Protein AF-0000000083794258 (afdb_homodimer)

Solvent-accessible surface area (backbone atoms only — not comparable to full-atom values): 48068 Å² total; per-residue (Å²): 132,92,64,34,52,41,35,53,50,51,56,53,54,54,71,63,62,51,46,65,25,20,58,29,21,13,50,33,40,55,36,32,60,78,47,68,71,34,37,50,46,43,74,42,43,41,48,56,50,44,58,82,41,93,79,62,33,39,88,90,63,48,80,42,33,48,37,54,39,23,53,52,44,10,59,76,56,59,35,77,38,36,39,82,31,70,29,16,39,37,32,37,46,35,17,44,50,57,50,74,47,54,72,65,39,28,31,37,31,44,65,77,55,55,67,46,55,55,41,36,39,30,76,43,38,31,35,74,40,60,22,55,69,37,76,39,66,91,69,51,41,73,41,59,50,53,72,66,36,48,49,53,33,56,70,73,46,88,69,59,50,25,40,41,45,63,43,26,37,96,81,31,35,33,56,78,49,66,71,58,52,54,53,44,42,73,74,60,32,44,38,35,31,45,15,41,70,33,59,66,34,49,55,28,91,85,40,50,78,55,58,54,62,74,22,35,30,26,22,17,18,32,8,51,55,32,45,18,40,58,20,20,15,36,35,36,30,60,57,83,68,81,52,36,63,58,38,40,54,59,50,32,37,91,52,58,38,47,58,34,52,24,23,45,31,44,29,50,35,42,45,75,74,42,30,41,63,42,46,51,54,38,37,51,52,42,54,55,48,43,54,55,45,40,69,68,69,66,42,37,58,67,51,50,84,77,48,66,90,62,44,44,54,36,60,54,37,42,44,37,33,44,50,90,52,33,32,8,52,44,46,46,50,53,37,42,75,68,37,29,40,60,55,48,56,43,68,40,16,31,38,33,36,58,34,68,64,60,48,70,67,53,52,49,52,52,46,50,54,59,69,68,55,59,67,79,75,22,53,45,86,65,72,91,74,77,77,75,90,74,89,74,50,73,80,40,42,55,36,56,42,71,73,48,57,66,42,76,30,43,58,78,72,35,46,73,35,36,25,54,48,42,34,26,37,48,71,63,63,46,61,79,38,48,47,16,17,45,34,43,66,66,57,48,52,51,52,50,51,35,49,74,56,74,35,54,46,49,56,53,56,94,63,21,33,46,22,50,47,80,130,130,92,64,35,52,41,36,53,50,50,57,52,53,55,71,62,62,51,46,66,25,19,59,28,22,13,50,34,40,55,36,32,59,77,46,68,71,34,38,51,46,44,74,42,44,41,48,55,48,45,56,82,41,93,78,63,34,38,89,90,65,48,78,42,33,48,38,52,39,22,54,52,45,10,60,75,55,59,37,78,38,35,40,82,30,68,29,15,41,36,31,37,45,34,17,46,52,56,50,75,48,55,71,64,39,30,30,36,31,44,67,75,54,57,66,46,54,54,42,37,36,32,76,44,38,31,35,76,38,60,21,55,69,37,76,39,64,89,70,50,40,73,41,59,51,53,71,66,36,48,48,54,32,57,69,72,48,89,68,59,50,26,41,43,44,62,43,26,37,95,84,32,36,34,54,76,49,66,71,59,51,53,52,42,41,72,74,61,31,45,36,34,32,45,15,40,73,34,60,64,34,51,55,30,90,84,38,49,79,54,59,52,63,73,22,35,30,27,23,18,17,34,7,51,54,31,43,19,40,59,22,20,15,37,35,36,29,60,58,84,68,83,53,36,65,59,38,40,54,60,51,31,36,90,51,59,36,46,59,33,52,24,22,45,31,44,28,49,35,42,45,76,74,43,31,41,63,43,46,51,53,38,39,53,51,44,53,55,49,42,54,57,45,38,69,69,69,68,42,37,57,66,52,49,85,77,46,67,89,62,43,44,52,37,60,54,38,43,45,36,34,45,49,91,51,34,32,8,53,43,45,44,50,54,37,41,77,69,39,32,40,60,57,48,56,42,66,42,17,33,36,33,34,59,34,68,64,60,49,70,68,55,53,48,52,53,46,52,55,59,70,67,55,57,69,78,75,22,54,47,86,63,72,90,74,77,77,74,89,73,91,76,50,73,81,40,40,54,37,56,42,69,74,48,57,68,43,74,30,44,59,77,71,35,48,73,34,36,24,55,47,43,34,26,37,45,69,61,61,48,60,78,35,49,47,15,16,45,33,44,64,67,56,47,50,51,51,49,52,35,51,75,57,74,35,53,48,47,55,53,56,95,62,21,34,47,22,50,48,80,128

InterPro domains:
  IPR000310 Orn/Lys/Arg decarboxylase, major domain [PF01276] (5-298)
  IPR008286 Orn/Lys/Arg decarboxylase, C-terminal [PF03711] (400-448)
  IPR015421 Pyridoxal phosphate-dependent transferase, major domain [G3DSA:3.40.640.10] (4-277)
  IPR015424 Pyridoxal phosphate-dependent transferase [SSF53383] (5-372)
  IPR036633 Orn/Lys/Arg decarboxylase, C-terminal domain superfamily [SSF55904] (335-470)
  IPR052357 Orn/Lys/Arg decarboxylase class-I [PTHR43277] (3-468)

Sequence (942 aa):
MIKAPLLETLINYHKENNLILSMPGNKCGKAFLRDEIGRDFLKKLGYLDITEVDPLDNLHQPEGVIKEAQELLAKTYKVNKAFFVVNGSTAGNLAAIFSAFNEGDEVLVERNCHKSIYNALILRKLKVIYIDVVIDNENEIFLPPTEKEIEKALNSSNNPKGIILTSPNYFGIKYNIDDYLINLKKKGLKIIIDSAHGAHFGINKKLPKSLASLGDYVVMSAHKTLPSLTQGSFLLVNDKEENLEFYLRAFMTTSPSYLIMASLDYSRYYLDKYGDEDYNILINLAEKYKVKINKLGKVIVLDKEDLIPKYEIDKTRYLLITKDGYCGHKLFEYLRKNNIQSEMSFSKGVVLIFSPSNSEEDFEKLYLALKNLNLNDIKTNEKKLNYTRIVNTKVLEPYEVFNFKAEHLELNASVGKVAKEEIIPYPPGIPIVCRGEIISEEAINIVRNYIKNNLTVLGIENNKIKVIKDNMIKAPLLETLINYHKENNLILSMPGNKCGKAFLRDEIGRDFLKKLGYLDITEVDPLDNLHQPEGVIKEAQELLAKTYKVNKAFFVVNGSTAGNLAAIFSAFNEGDEVLVERNCHKSIYNALILRKLKVIYIDVVIDNENEIFLPPTEKEIEKALNSSNNPKGIILTSPNYFGIKYNIDDYLINLKKKGLKIIIDSAHGAHFGINKKLPKSLASLGDYVVMSAHKTLPSLTQGSFLLVNDKEENLEFYLRAFMTTSPSYLIMASLDYSRYYLDKYGDEDYNILINLAEKYKVKINKLGKVIVLDKEDLIPKYEIDKTRYLLITKDGYCGHKLFEYLRKNNIQSEMSFSKGVVLIFSPSNSEEDFEKLYLALKNLNLNDIKTNEKKLNYTRIVNTKVLEPYEVFNFKAEHLELNASVGKVAKEEIIPYPPGIPIVCRGEIISEEAINIVRNYIKNNLTVLGIENNKIKVIKDN

pLDDT: mean 94.82, std 5.28, range [58.19, 98.88]

Secondary structure (DSSP, 8-state):
----HHHHHHHHHHHH--EEESS-TTTTTGGGGGSHHHHHHHHHGGG----S-TTS--TTS--SHHHHHHHHHHHHHT-SEEEEESSHHHHHHHHHHHHH--TT-EEEEETT--HHHHHHHHHTT-EEEEEPPEEETTTTEEE---HHHHHHHHHT-SSEEEEEEESS-TTSEEE--HHHHHHHHHTT-EEEEE-TT-TTTTSSTTSPPP-TTTSSEEEE-HHHHSS--TT-EEEEE----SSHHHHHHHHS-SS--HHHHHHHHHHHHHIIIIIHHHHHHHHHHHHHHHHHHHHTTSEEE--GGGS-TTEEE-TTEEEEEEPTTB-HHHHHHHHHHTTEEESEEETTEEEEE--TT--HHHHHHHHHHHHT--GGGGB--PPP---------B-S-HHHHHHS-EEEEETGGGTTSBBSS-BEEETTT--SB-TTBB--HHHHHHHHHHHHTT-EEETEETTEEEEE---/----HHHHHHHHHHHH--EEESS-TTTTTGGGGGSHHHHHHHHHGGG----S-TTS--TTS--SHHHHHHHHHHHHHT-SEEEEESSHHHHHHHHHHHHH--TT-EEEEETT--HHHHHHHHHTT-EEEEEPPEEETTTTEEE---HHHHHHHHHT-SSEEEEEEESS-TTSEEE--HHHHHHHHHTT-EEEEE-TT-TTTTSSTTSPPP-TTTSSEEEE-HHHHSS--TT-EEEEE----SSHHHHHHHHS-SS--HHHHHHHHHHHHHIIIIIHHHHHHHHHHHHHHHHHHHHHTSEEE--GGGS-TTEEE-TTEEEEEEPTTB-HHHHHHHHHHTTEEESEEETTEEEEE--TT--HHHHHHHHHHHHT--GGGGB--PPP---------B-S-HHHHHHS-EEEEETGGGTTSBBSS-BEEETTT--SB-TTBB--HHHHHHHHHHHHTT-EEETEETTEEEEE---

Foldseek 3Di:
DDDDVVVVVVVVLVVLVFAEQFFFQCRQLLVLVPDDVSVVCSVCVVPPWDWDDPPLAFQLDGDPDQLVLFVLVCVLLVADTKHKAQQALLLQLLLVLLLQDAAAAEEEEALFDDVSNLVSCQVRNYHYQYFYWDADLVQLATAWDDPVSVVVSVVVDDDHQAYEGEPPPPQQKGFPCQVVLQVVVVVRHAYEYEDQPCPLACLAPLHHHDCLHSHQWYKYNCRGNFQFDPSIIMIGHRDPGDCSSVSSPVSGDSTHTPSRSVSVSVRSVCSVPPSHPLVVVLLVLLVVLQVVLVVLVAWHFDAPVNDDPRMHGGSQKTWTFGDPQFAAVLVCVLSVVLSHHFHDTAGGHTMGGHYSSDDSVSSVSVSVSSSPDDRVRGGDPFDRDGDDADDKDADDGSNRLVPFDKDKDALVVQAQFFASAFKAWGRVGGGSHHGRIGHHPVNSVVVVVCVVRVTDIPQADPRIHIGGDDD/DDDDVVVVVVVVLVVLVFAEQFFFQCRQLLVLVPDDVSVVCSVCVVPPWDWDDPPLAFQLDGDPDQLVLFVLVCVLLVADTKHKAQQALLLQLLLVLLLQDAAAAEEEEALPDDVSNLVSCQVRNYHYQYFYWDADLVQLATAWDDPVSVVVSVVVDDDHQAYEGEPPPPQQKGFPCQVVLQVVVVVRHAYEYEDQPCPLACLAPLHHHDCLHSHQWYKYNCRGNFQFDPSIIMIGHRDPGDCSSVSSPVSGDSTHTVSRSVSVSVRSVCSVPPSHPLVVVLLVLLVVLQVVLVVLVAWHFDAPVNDDPRMHGGSQKTWTFGDPQFAAVLVCVLSVVLSHHFHDTAGGHTMGGHYSSDDSVSSVSVSVSSSPDDRVSGGDPFDRDGDDADDKDADDGSNRLVVFDKDKDALVVQAQFFASAFKAWGRPGGGSHHGRIGHHPVNSVVVVVCVVRVTDIPQADPRIHIGGDDD

Organism: NCBI:txid182773

Radius of gyration: 28.61 Å; Cα contacts (8 Å, |Δi|>4): 2038; chains: 2; bounding box: 62×78×68 Å

Structure (mmCIF, N/CA/C/O backbone):
data_AF-0000000083794258-model_v1
#
loop_
_entity.id
_entity.type
_entity.pdbx_description
1 polymer Decarboxylase
#
loop_
_atom_site.group_PDB
_atom_site.id
_atom_site.type_symbol
_atom_site.label_atom_id
_atom_site.label_alt_id
_atom_site.label_comp_id
_atom_site.label_asym_id
_atom_site.label_entity_id
_atom_site.label_seq_id
_atom_site.pdbx_PDB_ins_code
_atom_site.Cartn_x
_atom_site.Cartn_y
_atom_site.Cartn_z
_atom_site.occupancy
_atom_site.B_iso_or_equiv
_atom_site.auth_seq_id
_atom_site.auth_comp_id
_atom_site.auth_asym_id
_atom_site.auth_atom_id
_atom_site.pdbx_PDB_model_num
ATOM 1 N N . MET A 1 1 ? -21.875 -13.391 20.234 1 71.69 1 MET A N 1
ATOM 2 C CA . MET A 1 1 ? -22.328 -13.242 18.844 1 71.69 1 MET A CA 1
ATOM 3 C C . MET A 1 1 ? -21.172 -12.844 17.938 1 71.69 1 MET A C 1
ATOM 5 O O . MET A 1 1 ? -20.266 -12.125 18.359 1 71.69 1 MET A O 1
ATOM 9 N N . ILE A 1 2 ? -21.078 -13.422 16.766 1 92.06 2 ILE A N 1
ATOM 10 C CA . ILE A 1 2 ? -20.047 -13.109 15.781 1 92.06 2 ILE A CA 1
ATOM 11 C C . ILE A 1 2 ? -20.266 -11.695 15.234 1 92.06 2 ILE A C 1
ATOM 13 O O . ILE A 1 2 ? -21.359 -11.359 14.797 1 92.06 2 ILE A O 1
ATOM 17 N N . LYS A 1 3 ? -19.375 -10.852 15.508 1 96.25 3 LYS A N 1
ATOM 18 C CA . LYS A 1 3 ? -19.531 -9.453 15.125 1 96.25 3 LYS A CA 1
ATOM 19 C C . LYS A 1 3 ? -18.422 -9.016 14.164 1 96.25 3 LYS A C 1
ATOM 21 O O . LYS A 1 3 ? -17.391 -9.68 14.062 1 96.25 3 LYS A O 1
ATOM 26 N N . ALA A 1 4 ? -18.703 -7.977 13.438 1 98.12 4 ALA A N 1
ATOM 27 C CA . ALA A 1 4 ? -17.766 -7.262 12.594 1 98.12 4 ALA A CA 1
ATOM 28 C C . ALA A 1 4 ? -17.562 -5.824 13.07 1 98.12 4 ALA A C 1
ATOM 30 O O . ALA A 1 4 ? -18.109 -4.891 12.477 1 98.12 4 ALA A O 1
ATOM 31 N N . PRO A 1 5 ? -16.781 -5.609 14.031 1 98.12 5 PRO A N 1
ATOM 32 C CA . PRO A 1 5 ? -16.766 -4.355 14.781 1 98.12 5 PRO A CA 1
ATOM 33 C C . PRO A 1 5 ? -16.438 -3.145 13.914 1 98.12 5 PRO A C 1
ATOM 35 O O . PRO A 1 5 ? -17.094 -2.104 14.023 1 98.12 5 PRO A O 1
ATOM 38 N N . LEU A 1 6 ? -15.43 -3.215 13.07 1 98.19 6 LEU A N 1
ATOM 39 C CA . LEU A 1 6 ? -15.023 -2.078 12.25 1 98.19 6 LEU A CA 1
ATOM 40 C C . LEU A 1 6 ? -16.094 -1.762 11.203 1 98.19 6 LEU A C 1
ATOM 42 O O . LEU A 1 6 ? -16.438 -0.597 11 1 98.19 6 LEU A O 1
ATOM 46 N N . LEU A 1 7 ? -16.594 -2.826 10.523 1 98.56 7 LEU A N 1
ATOM 47 C CA . LEU A 1 7 ? -17.625 -2.637 9.508 1 98.56 7 LEU A CA 1
ATOM 48 C C . LEU A 1 7 ? -18.875 -2.027 10.117 1 98.56 7 LEU A C 1
ATOM 50 O O . LEU A 1 7 ? -19.438 -1.08 9.562 1 98.56 7 LEU A O 1
ATOM 54 N N . GLU A 1 8 ? -19.297 -2.561 11.234 1 98.25 8 GLU A N 1
ATOM 55 C CA . GLU A 1 8 ? -20.484 -2.064 11.922 1 98.25 8 GLU A CA 1
ATOM 56 C C . GLU A 1 8 ? -20.328 -0.597 12.305 1 98.25 8 GLU A C 1
ATOM 58 O O . GLU A 1 8 ? -21.25 0.202 12.125 1 98.25 8 GLU A O 1
ATOM 63 N N . THR A 1 9 ? -19.172 -0.237 12.844 1 97.94 9 THR A N 1
ATOM 64 C CA . THR A 1 9 ? -18.906 1.135 13.266 1 97.94 9 THR A CA 1
ATOM 65 C C . THR A 1 9 ? -18.891 2.076 12.062 1 97.94 9 THR A C 1
ATOM 67 O O . THR A 1 9 ? -19.359 3.211 12.156 1 97.94 9 THR A O 1
ATOM 70 N N . LEU A 1 10 ? -18.344 1.596 10.977 1 97.94 10 LEU A N 1
ATOM 71 C CA . LEU A 1 10 ? -18.281 2.4 9.758 1 97.94 10 LEU A CA 1
ATOM 72 C C . LEU A 1 10 ? -19.672 2.713 9.242 1 97.94 10 LEU A C 1
ATOM 74 O O . LEU A 1 10 ? -19.969 3.852 8.867 1 97.94 10 LEU A O 1
ATOM 78 N N . ILE A 1 11 ? -20.547 1.706 9.188 1 97.69 11 ILE A N 1
ATOM 79 C CA . ILE A 1 11 ? -21.922 1.878 8.734 1 97.69 11 ILE A CA 1
ATOM 80 C C . ILE A 1 11 ? -22.656 2.832 9.672 1 97.69 11 ILE A C 1
ATOM 82 O O . ILE A 1 11 ? -23.422 3.693 9.219 1 97.69 11 ILE A O 1
ATOM 86 N N . ASN A 1 12 ? -22.406 2.684 10.945 1 97.12 12 ASN A N 1
ATOM 87 C CA . ASN A 1 12 ? -23.047 3.561 11.93 1 97.12 12 ASN A CA 1
ATOM 88 C C . ASN A 1 12 ? -22.578 5.004 11.773 1 97.12 12 ASN A C 1
ATOM 90 O O . ASN A 1 12 ? -23.359 5.938 11.938 1 97.12 12 ASN A O 1
ATOM 94 N N . TYR A 1 13 ? -21.328 5.176 11.5 1 97.12 13 TYR A N 1
ATOM 95 C CA . TYR A 1 13 ? -20.812 6.523 11.273 1 97.12 13 TYR A CA 1
ATOM 96 C C . TYR A 1 13 ? -21.531 7.188 10.102 1 97.12 13 TYR A C 1
ATOM 98 O O . TYR A 1 13 ? -21.859 8.375 10.156 1 97.12 13 TYR A O 1
ATOM 106 N N . HIS A 1 14 ? -21.688 6.438 9.039 1 97.06 14 HIS A N 1
ATOM 107 C CA . HIS A 1 14 ? -22.375 6.953 7.863 1 97.06 14 HIS A CA 1
ATOM 108 C C . HIS A 1 14 ? -23.766 7.461 8.219 1 97.06 14 HIS A C 1
ATOM 110 O O . HIS A 1 14 ? -24.219 8.477 7.684 1 97.06 14 HIS A O 1
ATOM 116 N N . LYS A 1 15 ? -24.422 6.832 9.164 1 96.38 15 LYS A N 1
ATOM 117 C CA . LYS A 1 15 ? -25.797 7.168 9.555 1 96.38 15 LYS A CA 1
ATOM 118 C C . LYS A 1 15 ? -25.844 8.492 10.305 1 96.38 15 LYS A C 1
ATOM 120 O O . LYS A 1 15 ? -26.891 9.141 10.375 1 96.38 15 LYS A O 1
ATOM 125 N N . GLU A 1 16 ? -24.734 8.867 10.836 1 95.75 16 GLU A N 1
ATOM 126 C CA . GLU A 1 16 ? -24.688 10.133 11.562 1 95.75 16 GLU A CA 1
ATOM 127 C C . GLU A 1 16 ? -24.891 11.32 10.625 1 95.75 16 GLU A C 1
ATOM 129 O O . GLU A 1 16 ? -25.328 12.383 11.055 1 95.75 16 GLU A O 1
ATOM 134 N N . ASN A 1 17 ? -24.516 11.133 9.336 1 95.81 17 ASN A N 1
ATOM 135 C CA . ASN A 1 17 ? -24.719 12.148 8.305 1 95.81 17 ASN A CA 1
ATOM 136 C C . ASN A 1 17 ? -23.984 13.445 8.648 1 95.81 17 ASN A C 1
ATOM 138 O O . ASN A 1 17 ? -24.594 14.523 8.656 1 95.81 17 ASN A O 1
ATOM 142 N N . ASN A 1 18 ? -22.781 13.305 8.984 1 97.38 18 ASN A N 1
ATOM 143 C CA . ASN A 1 18 ? -21.953 14.461 9.289 1 97.38 18 ASN A CA 1
ATOM 144 C C . ASN A 1 18 ? -21.594 15.25 8.031 1 97.38 18 ASN A C 1
ATOM 146 O O . ASN A 1 18 ? -21.422 14.672 6.957 1 97.38 18 ASN A O 1
ATOM 150 N N . LEU A 1 19 ? -21.609 16.609 8.195 1 98.31 19 LEU A N 1
ATOM 151 C CA . LEU A 1 19 ? -20.938 17.422 7.188 1 98.31 19 LEU A CA 1
ATOM 152 C C . LEU A 1 19 ? -19.422 17.172 7.207 1 98.31 19 LEU A C 1
ATOM 154 O O . LEU A 1 19 ? -18.766 17.391 8.227 1 98.31 19 LEU A O 1
ATOM 158 N N . ILE A 1 20 ? -18.906 16.719 6.074 1 98.06 20 ILE A N 1
ATOM 159 C CA . ILE A 1 20 ? -17.5 16.312 6.027 1 98.06 20 ILE A CA 1
ATOM 160 C C . ILE A 1 20 ? -16.625 17.5 5.605 1 98.06 20 ILE A C 1
ATOM 162 O O . ILE A 1 20 ? -16.609 17.875 4.43 1 98.06 20 ILE A O 1
ATOM 166 N N . LEU A 1 21 ? -15.953 18.094 6.531 1 98.5 21 LEU A N 1
ATOM 167 C CA . LEU A 1 21 ? -14.969 19.141 6.281 1 98.5 21 LEU A CA 1
ATOM 168 C C . LEU A 1 21 ? -13.562 18.656 6.645 1 98.5 21 LEU A C 1
ATOM 170 O O . LEU A 1 21 ? -12.844 19.344 7.375 1 98.5 21 LEU A O 1
ATOM 174 N N . SER A 1 22 ? -13.312 17.438 6.262 1 97.19 22 SER A N 1
ATOM 175 C CA . SER A 1 22 ? -12.062 16.703 6.406 1 97.19 22 SER A CA 1
ATOM 176 C C . SER A 1 22 ? -11.781 15.852 5.172 1 97.19 22 SER A C 1
ATOM 178 O O . SER A 1 22 ? -12.562 15.859 4.215 1 97.19 22 SER A O 1
ATOM 180 N N . MET A 1 23 ? -10.648 15.266 5.113 1 95.88 23 MET A N 1
ATOM 181 C CA . MET A 1 23 ? -10.391 14.234 4.117 1 95.88 23 MET A CA 1
ATOM 182 C C . MET A 1 23 ? -11.359 13.062 4.285 1 95.88 23 MET A C 1
ATOM 184 O O . MET A 1 23 ? -11.859 12.82 5.383 1 95.88 23 MET A O 1
ATOM 188 N N . PRO A 1 24 ? -11.672 12.359 3.217 1 97.44 24 PRO A N 1
ATOM 189 C CA . PRO A 1 24 ? -11.062 12.469 1.887 1 97.44 24 PRO A CA 1
ATOM 190 C C . PRO A 1 24 ? -11.703 13.555 1.029 1 97.44 24 PRO A C 1
ATOM 192 O O . PRO A 1 24 ? -12.727 14.125 1.416 1 97.44 24 PRO A O 1
ATOM 195 N N . GLY A 1 25 ? -11.047 13.828 -0.061 1 98.25 25 GLY A N 1
ATOM 196 C CA . GLY A 1 25 ? -11.484 14.883 -0.963 1 98.25 25 GLY A CA 1
ATOM 197 C C . GLY A 1 25 ? -12.797 14.555 -1.661 1 98.25 25 GLY A C 1
ATOM 198 O O . GLY A 1 25 ? -13.516 15.461 -2.082 1 98.25 25 GLY A O 1
ATOM 199 N N . ASN A 1 26 ? -13.156 13.266 -1.757 1 98.19 26 ASN A N 1
ATOM 200 C CA . ASN A 1 26 ? -14.375 12.898 -2.461 1 98.19 26 ASN A CA 1
ATOM 201 C C . ASN A 1 26 ? -15.609 13.078 -1.578 1 98.19 26 ASN A C 1
ATOM 203 O O . ASN A 1 26 ? -16.734 12.977 -2.057 1 98.19 26 ASN A O 1
ATOM 207 N N . LYS A 1 27 ? -15.406 13.406 -0.267 1 98.12 27 LYS A N 1
ATOM 208 C CA . LYS A 1 27 ? -16.469 13.711 0.69 1 98.12 27 LYS A CA 1
ATOM 209 C C . LYS A 1 27 ? -17.516 12.617 0.707 1 98.12 27 LYS A C 1
ATOM 211 O O . LYS A 1 27 ? -18.719 12.898 0.542 1 98.12 27 LYS A O 1
ATOM 216 N N . CYS A 1 28 ? -17.062 11.391 0.94 1 97.31 28 CYS A N 1
ATOM 217 C CA . CYS A 1 28 ? -17.906 10.219 1.062 1 97.31 28 CYS A CA 1
ATOM 218 C C . CYS A 1 28 ? -18.719 10 -0.211 1 97.31 28 CYS A C 1
ATOM 220 O O . CYS A 1 28 ? -19.922 9.711 -0.149 1 97.31 28 CYS A O 1
ATOM 222 N N . GLY A 1 29 ? -18.125 10.25 -1.313 1 97.56 29 GLY A N 1
ATOM 223 C CA . GLY A 1 29 ? -18.719 9.875 -2.586 1 97.56 29 GLY A CA 1
ATOM 224 C C . GLY A 1 29 ? -19.359 11.039 -3.312 1 97.56 29 GLY A C 1
ATOM 225 O O . GLY A 1 29 ? -19.594 10.977 -4.523 1 97.56 29 GLY A O 1
ATOM 226 N N . LYS A 1 30 ? -19.609 12.172 -2.684 1 97.62 30 LYS A N 1
ATOM 227 C CA . LYS A 1 30 ? -20.344 13.305 -3.25 1 97.62 30 LYS A CA 1
ATOM 228 C C . LYS A 1 30 ? -19.609 13.883 -4.457 1 97.62 30 LYS A C 1
ATOM 230 O O . LYS A 1 30 ? -20.25 14.359 -5.402 1 97.62 30 LYS A O 1
ATOM 235 N N . ALA A 1 31 ? -18.344 13.828 -4.422 1 98.12 31 ALA A N 1
ATOM 236 C CA . ALA A 1 31 ? -17.531 14.438 -5.477 1 98.12 31 ALA A CA 1
ATOM 237 C C . ALA A 1 31 ? -17.703 13.695 -6.793 1 98.12 31 ALA A C 1
ATOM 239 O O . ALA A 1 31 ? -17.422 14.242 -7.863 1 98.12 31 ALA A O 1
ATOM 240 N N . PHE A 1 32 ? -18.156 12.43 -6.781 1 98.44 32 PHE A N 1
ATOM 241 C CA . PHE A 1 32 ? -18.328 11.641 -7.996 1 98.44 32 PHE A CA 1
ATOM 242 C C . PHE A 1 32 ? -19.641 11.984 -8.695 1 98.44 32 PHE A C 1
ATOM 244 O O . PHE A 1 32 ? -19.859 11.57 -9.836 1 98.44 32 PHE A O 1
ATOM 251 N N . LEU A 1 33 ? -20.5 12.812 -8.062 1 98.06 33 LEU A N 1
ATOM 252 C CA . LEU A 1 33 ? -21.812 13.117 -8.594 1 98.06 33 LEU A CA 1
ATOM 253 C C . LEU A 1 33 ? -21.75 14.25 -9.609 1 98.06 33 LEU A C 1
ATOM 255 O O . LEU A 1 33 ? -22.781 14.688 -10.141 1 98.06 33 LEU A O 1
ATOM 259 N N . ARG A 1 34 ? -20.547 14.734 -9.891 1 97.94 34 ARG A N 1
ATOM 260 C CA . ARG A 1 34 ? -20.344 15.945 -10.688 1 97.94 34 ARG A CA 1
ATOM 261 C C . ARG A 1 34 ? -20.844 15.75 -12.117 1 97.94 34 ARG A C 1
ATOM 263 O O . ARG A 1 34 ? -21.328 16.688 -12.75 1 97.94 34 ARG A O 1
ATOM 270 N N . ASP A 1 35 ? -20.672 14.555 -12.703 1 98.06 35 ASP A N 1
ATOM 271 C CA . ASP A 1 35 ? -21.109 14.281 -14.07 1 98.06 35 ASP A CA 1
ATOM 272 C C . ASP A 1 35 ? -21.562 12.828 -14.219 1 98.06 35 ASP A C 1
ATOM 274 O O . ASP A 1 35 ? -21.641 12.094 -13.234 1 98.06 35 ASP A O 1
ATOM 278 N N . GLU A 1 36 ? -21.875 12.445 -15.383 1 98.12 36 GLU A N 1
ATOM 279 C CA . GLU A 1 36 ? -22.516 11.156 -15.617 1 98.12 36 GLU A CA 1
ATOM 280 C C . GLU A 1 36 ? -21.547 10 -15.352 1 98.12 36 GLU A C 1
ATOM 282 O O . GLU A 1 36 ? -21.922 9.008 -14.727 1 98.12 36 GLU A O 1
ATOM 287 N N . ILE A 1 37 ? -20.375 10.094 -15.805 1 97.94 37 ILE A N 1
ATOM 288 C CA . ILE A 1 37 ? -19.422 9 -15.641 1 97.94 37 ILE A CA 1
ATOM 289 C C . ILE A 1 37 ? -19.109 8.805 -14.164 1 97.94 37 ILE A C 1
ATOM 291 O O . ILE A 1 37 ? -18.938 7.672 -13.703 1 97.94 37 ILE A O 1
ATOM 295 N N . GLY A 1 38 ? -18.969 9.922 -13.398 1 98.38 38 GLY A N 1
ATOM 296 C CA . GLY A 1 38 ? -18.766 9.828 -11.961 1 98.38 38 GLY A CA 1
ATOM 297 C C . GLY A 1 38 ? -19.938 9.195 -11.242 1 98.38 38 GLY A C 1
ATOM 298 O O . GLY A 1 38 ? -19.75 8.352 -10.359 1 98.38 38 GLY A O 1
ATOM 299 N N . ARG A 1 39 ? -21.172 9.57 -11.633 1 98.19 39 ARG A N 1
ATOM 300 C CA . ARG A 1 39 ? -22.375 9 -11.039 1 98.19 39 ARG A CA 1
ATOM 301 C C . ARG A 1 39 ? -22.469 7.5 -11.305 1 98.19 39 ARG A C 1
ATOM 303 O O . ARG A 1 39 ? -22.844 6.727 -10.414 1 98.19 39 ARG A O 1
ATOM 310 N N . ASP A 1 40 ? -22.109 7.168 -12.5 1 97.88 40 ASP A N 1
ATOM 311 C CA . ASP A 1 40 ? -22.109 5.758 -12.867 1 97.88 40 ASP A CA 1
ATOM 312 C C . ASP A 1 40 ? -21.094 4.969 -12.047 1 97.88 40 ASP A C 1
ATOM 314 O O . ASP A 1 40 ? -21.391 3.859 -11.594 1 97.88 40 ASP A O 1
ATOM 318 N N . PHE A 1 41 ? -19.969 5.531 -11.859 1 98.38 41 PHE A N 1
ATOM 319 C CA . PHE A 1 41 ? -18.922 4.926 -11.055 1 98.38 41 PHE A CA 1
ATOM 320 C C . PHE A 1 41 ? -19.391 4.715 -9.617 1 98.38 41 PHE A C 1
ATOM 322 O O . PHE A 1 41 ? -19.281 3.607 -9.086 1 98.38 41 PHE A O 1
ATOM 329 N N . LEU A 1 42 ? -19.922 5.75 -9.078 1 97.94 42 LEU A N 1
ATOM 330 C CA . LEU A 1 42 ? -20.391 5.723 -7.699 1 97.94 42 LEU A CA 1
ATOM 331 C C . LEU A 1 42 ? -21.469 4.656 -7.508 1 97.94 42 LEU A C 1
ATOM 333 O O . LEU A 1 42 ? -21.406 3.871 -6.559 1 97.94 42 LEU A O 1
ATOM 337 N N . LYS A 1 43 ? -22.391 4.629 -8.422 1 96.31 43 LYS A N 1
ATOM 338 C CA . LYS A 1 43 ? -23.531 3.719 -8.336 1 96.31 43 LYS A CA 1
ATOM 339 C C . LYS A 1 43 ? -23.094 2.266 -8.453 1 96.31 43 LYS A C 1
ATOM 341 O O . LYS A 1 43 ? -23.641 1.384 -7.797 1 96.31 43 LYS A O 1
ATOM 346 N N . LYS A 1 44 ? -22.094 1.999 -9.25 1 97.06 44 LYS A N 1
ATOM 347 C CA . LYS A 1 44 ? -21.672 0.635 -9.555 1 97.06 44 LYS A CA 1
ATOM 348 C C . LYS A 1 44 ? -20.453 0.232 -8.727 1 97.06 44 LYS A C 1
ATOM 350 O O . LYS A 1 44 ? -19.938 -0.877 -8.875 1 97.06 44 LYS A O 1
ATOM 355 N N . LEU A 1 45 ? -20 1.088 -7.852 1 97.75 45 LEU A N 1
ATOM 356 C CA . LEU A 1 45 ? -18.719 0.917 -7.176 1 97.75 45 LEU A CA 1
ATOM 357 C C . LEU A 1 45 ? -18.625 -0.46 -6.527 1 97.75 45 LEU A C 1
ATOM 359 O O . LEU A 1 45 ? -17.594 -1.131 -6.633 1 97.75 45 LEU A O 1
ATOM 363 N N . GLY A 1 46 ? -19.656 -0.928 -5.922 1 96.25 46 GLY A N 1
ATOM 364 C CA . GLY A 1 46 ? -19.656 -2.195 -5.207 1 96.25 46 GLY A CA 1
ATOM 365 C C . GLY A 1 46 ? -19.516 -3.396 -6.125 1 96.25 46 GLY A C 1
ATOM 366 O O . GLY A 1 46 ? -19.188 -4.496 -5.672 1 96.25 46 GLY A O 1
ATOM 367 N N . TYR A 1 47 ? -19.688 -3.225 -7.438 1 97.44 47 TYR A N 1
ATOM 368 C CA . TYR A 1 47 ? -19.719 -4.336 -8.383 1 97.44 47 TYR A CA 1
ATOM 369 C C . TYR A 1 47 ? -18.578 -4.23 -9.391 1 97.44 47 TYR A C 1
ATOM 371 O O . TYR A 1 47 ? -18.516 -5.02 -10.336 1 97.44 47 TYR A O 1
ATOM 379 N N . LEU A 1 48 ? -17.672 -3.295 -9.117 1 97.81 48 LEU A N 1
ATOM 380 C CA . LEU A 1 48 ? -16.625 -3.023 -10.094 1 97.81 48 LEU A CA 1
ATOM 381 C C . LEU A 1 48 ? -15.297 -3.621 -9.648 1 97.81 48 LEU A C 1
ATOM 383 O O . LEU A 1 48 ? -14.289 -3.508 -10.352 1 97.81 48 LEU A O 1
ATOM 387 N N . ASP A 1 49 ? -15.281 -4.219 -8.461 1 97.81 49 ASP A N 1
ATOM 388 C CA . ASP A 1 49 ? -14.023 -4.777 -7.965 1 97.81 49 ASP A CA 1
ATOM 389 C C . ASP A 1 49 ? -13.57 -5.957 -8.82 1 97.81 49 ASP A C 1
ATOM 391 O O . ASP A 1 49 ? -14.25 -6.98 -8.883 1 97.81 49 ASP A O 1
ATOM 395 N N . ILE A 1 50 ? -12.438 -5.789 -9.508 1 94.38 50 ILE A N 1
ATOM 396 C CA . ILE A 1 50 ? -11.867 -6.789 -10.406 1 94.38 50 ILE A CA 1
ATOM 397 C C . ILE A 1 50 ? -10.344 -6.656 -10.422 1 94.38 50 ILE A C 1
ATOM 399 O O . ILE A 1 50 ? -9.797 -5.66 -9.938 1 94.38 50 ILE A O 1
ATOM 403 N N . THR A 1 51 ? -9.648 -7.668 -10.828 1 90.75 51 THR A N 1
ATOM 404 C CA . THR A 1 51 ? -8.188 -7.648 -10.891 1 90.75 51 THR A CA 1
ATOM 405 C C . THR A 1 51 ? -7.711 -7.449 -12.328 1 90.75 51 THR A C 1
ATOM 407 O O . THR A 1 51 ? -8.453 -6.93 -13.172 1 90.75 51 THR A O 1
ATOM 410 N N . GLU A 1 52 ? -6.449 -7.758 -12.539 1 83.25 52 GLU A N 1
ATOM 411 C CA . GLU A 1 52 ? -5.84 -7.562 -13.852 1 83.25 52 GLU A CA 1
ATOM 412 C C . GLU A 1 52 ? -6.371 -8.578 -14.859 1 83.25 52 GLU A C 1
ATOM 414 O O . GLU A 1 52 ? -5.934 -9.727 -14.875 1 83.25 52 GLU A O 1
ATOM 419 N N . VAL A 1 53 ? -7.266 -8.133 -15.656 1 83 53 VAL A N 1
ATOM 420 C CA . VAL A 1 53 ? -7.84 -8.914 -16.734 1 83 53 VAL A CA 1
ATOM 421 C C . VAL A 1 53 ? -7.895 -8.078 -18.016 1 83 53 VAL A C 1
ATOM 423 O O . VAL A 1 53 ? -7.867 -6.848 -17.953 1 83 53 VAL A O 1
ATOM 426 N N . ASP A 1 54 ? -7.836 -8.773 -19.141 1 84.88 54 ASP A N 1
ATOM 427 C CA . ASP A 1 54 ? -8.047 -8.039 -20.375 1 84.88 54 ASP A CA 1
ATOM 428 C C . ASP A 1 54 ? -9.453 -7.441 -20.438 1 84.88 54 ASP A C 1
ATOM 430 O O . ASP A 1 54 ? -10.422 -8.094 -20.047 1 84.88 54 ASP A O 1
ATOM 434 N N . PRO A 1 55 ? -9.438 -6.207 -20.719 1 86.69 55 PRO A N 1
ATOM 435 C CA . PRO A 1 55 ? -8.422 -5.312 -21.281 1 86.69 55 PRO A CA 1
ATOM 436 C C . PRO A 1 55 ? -7.906 -4.305 -20.25 1 86.69 55 PRO A C 1
ATOM 438 O O . PRO A 1 55 ? -7.488 -3.201 -20.625 1 86.69 55 PRO A O 1
ATOM 441 N N . LEU A 1 56 ? -7.949 -4.598 -19.094 1 85.5 56 LEU A N 1
ATOM 442 C CA . LEU A 1 56 ? -7.766 -3.625 -18.016 1 85.5 56 LEU A CA 1
ATOM 443 C C . LEU A 1 56 ? -6.285 -3.402 -17.734 1 85.5 56 LEU A C 1
ATOM 445 O O . LEU A 1 56 ? -5.93 -2.637 -16.828 1 85.5 56 LEU A O 1
ATOM 449 N N . ASP A 1 57 ? -5.383 -3.977 -18.5 1 84.62 57 ASP A N 1
ATOM 450 C CA . ASP A 1 57 ? -3.967 -3.637 -18.422 1 84.62 57 ASP A CA 1
ATOM 451 C C . ASP A 1 57 ? -3.35 -4.125 -17.109 1 84.62 57 ASP A C 1
ATOM 453 O O . ASP A 1 57 ? -3.92 -4.977 -16.438 1 84.62 57 ASP A O 1
ATOM 457 N N . ASN A 1 58 ? -2.033 -3.83 -16.891 1 81.62 58 ASN A N 1
ATOM 458 C CA . ASN A 1 58 ? -1.237 -4.207 -15.727 1 81.62 58 ASN A CA 1
ATOM 459 C C . ASN A 1 58 ? -0.441 -3.021 -15.188 1 81.62 58 ASN A C 1
ATOM 461 O O . ASN A 1 58 ? 0.415 -2.475 -15.891 1 81.62 58 ASN A O 1
ATOM 465 N N . LEU A 1 59 ? -0.696 -2.691 -13.992 1 80.69 59 LEU A N 1
ATOM 466 C CA . LEU A 1 59 ? -0.106 -1.499 -13.391 1 80.69 59 LEU A CA 1
ATOM 467 C C . LEU A 1 59 ? 1.415 -1.606 -13.352 1 80.69 59 LEU A C 1
ATOM 469 O O . LEU A 1 59 ? 2.115 -0.601 -13.477 1 80.69 59 LEU A O 1
ATOM 473 N N . HIS A 1 60 ? 1.913 -2.775 -13.133 1 81.19 60 HIS A N 1
ATOM 474 C CA . HIS A 1 60 ? 3.352 -2.963 -12.977 1 81.19 60 HIS A CA 1
ATOM 475 C C . HIS A 1 60 ? 4.051 -3.006 -14.328 1 81.19 60 HIS A C 1
ATOM 477 O O . HIS A 1 60 ? 5.281 -2.916 -14.398 1 81.19 60 HIS A O 1
ATOM 483 N N . GLN A 1 61 ? 3.336 -3.164 -15.344 1 82.38 61 GLN A N 1
ATOM 484 C CA . GLN A 1 61 ? 3.816 -3.074 -16.719 1 82.38 61 GLN A CA 1
ATOM 485 C C . GLN A 1 61 ? 2.727 -2.551 -17.656 1 82.38 61 GLN A C 1
ATOM 487 O O . GLN A 1 61 ? 2.271 -3.266 -18.547 1 82.38 61 GLN A O 1
ATOM 492 N N . PRO A 1 62 ? 2.438 -1.29 -17.484 1 86.25 62 PRO A N 1
ATOM 493 C CA . PRO A 1 62 ? 1.301 -0.748 -18.234 1 86.25 62 PRO A CA 1
ATOM 494 C C . PRO A 1 62 ? 1.588 -0.612 -19.734 1 86.25 62 PRO A C 1
ATOM 496 O O . PRO A 1 62 ? 2.648 -0.114 -20.125 1 86.25 62 PRO A O 1
ATOM 499 N N . GLU A 1 63 ? 0.691 -1.05 -20.562 1 88.56 63 GLU A N 1
ATOM 500 C CA . GLU A 1 63 ? 0.821 -0.965 -22.016 1 88.56 63 GLU A CA 1
ATOM 501 C C . GLU A 1 63 ? -0.482 -0.503 -22.672 1 88.56 63 GLU A C 1
ATOM 503 O O . GLU A 1 63 ? -0.513 -0.185 -23.859 1 88.56 63 GLU A O 1
ATOM 508 N N . GLY A 1 64 ? -1.516 -0.399 -21.922 1 95.19 64 GLY A N 1
ATOM 509 C CA . GLY A 1 64 ? -2.836 -0.066 -22.422 1 95.19 64 GLY A CA 1
ATOM 510 C C . GLY A 1 64 ? -3.473 1.109 -21.703 1 95.19 64 GLY A C 1
ATOM 511 O O . GLY A 1 64 ? -2.924 2.213 -21.703 1 95.19 64 GLY A O 1
ATOM 512 N N . VAL A 1 65 ? -4.578 0.835 -21.094 1 95.94 65 VAL A N 1
ATOM 513 C CA . VAL A 1 65 ? -5.422 1.907 -20.578 1 95.94 65 VAL A CA 1
ATOM 514 C C . VAL A 1 65 ? -4.754 2.547 -19.359 1 95.94 65 VAL A C 1
ATOM 516 O O . VAL A 1 65 ? -4.934 3.742 -19.109 1 95.94 65 VAL A O 1
ATOM 519 N N . ILE A 1 66 ? -4.051 1.801 -18.609 1 97.19 66 ILE A N 1
ATOM 520 C CA . ILE A 1 66 ? -3.357 2.377 -17.469 1 97.19 66 ILE A CA 1
ATOM 521 C C . ILE A 1 66 ? -2.244 3.305 -17.953 1 97.19 66 ILE A C 1
ATOM 523 O O . ILE A 1 66 ? -2.076 4.406 -17.438 1 97.19 66 ILE A O 1
ATOM 527 N N . LYS A 1 67 ? -1.464 2.844 -18.922 1 96.88 67 LYS A N 1
ATOM 528 C CA . LYS A 1 67 ? -0.437 3.691 -19.516 1 96.88 67 LYS A CA 1
ATOM 529 C C . LYS A 1 67 ? -1.036 4.992 -20.031 1 96.88 67 LYS A C 1
ATOM 531 O O . LYS A 1 67 ? -0.51 6.078 -19.766 1 96.88 67 LYS A O 1
ATOM 536 N N . GLU A 1 68 ? -2.092 4.852 -20.766 1 97.88 68 GLU A N 1
ATOM 537 C CA . GLU A 1 68 ? -2.758 6.027 -21.328 1 97.88 68 GLU A CA 1
ATOM 538 C C . GLU A 1 68 ? -3.184 6.988 -20.219 1 97.88 68 GLU A C 1
ATOM 540 O O . GLU A 1 68 ? -2.977 8.203 -20.328 1 97.88 68 GLU A O 1
ATOM 545 N N . ALA A 1 69 ? -3.791 6.488 -19.172 1 98.38 69 ALA A N 1
ATOM 546 C CA . ALA A 1 69 ? -4.246 7.309 -18.047 1 98.38 69 ALA A CA 1
ATOM 547 C C . ALA A 1 69 ? -3.074 8.023 -17.391 1 98.38 69 ALA A C 1
ATOM 549 O O . ALA A 1 69 ? -3.184 9.195 -17.016 1 98.38 69 ALA A O 1
ATOM 550 N N . GLN A 1 70 ? -1.98 7.363 -17.219 1 98.31 70 GLN A N 1
ATOM 551 C CA . GLN A 1 70 ? -0.805 7.938 -16.578 1 98.31 70 GLN A CA 1
ATOM 552 C C . GLN A 1 70 ? -0.154 8.992 -17.453 1 98.31 70 GLN A C 1
ATOM 554 O O . GLN A 1 70 ? 0.377 9.992 -16.953 1 98.31 70 GLN A O 1
ATOM 559 N N . GLU A 1 71 ? -0.166 8.781 -18.75 1 98.06 71 GLU A N 1
ATOM 560 C CA . GLU A 1 71 ? 0.337 9.789 -19.672 1 98.06 71 GLU A CA 1
ATOM 561 C C . GLU A 1 71 ? -0.507 11.062 -19.625 1 98.06 71 GLU A C 1
ATOM 563 O O . GLU A 1 71 ? 0.026 12.172 -19.688 1 98.06 71 GLU A O 1
ATOM 568 N N . LEU A 1 72 ? -1.792 10.875 -19.5 1 98.62 72 LEU A N 1
ATOM 569 C CA . LEU A 1 72 ? -2.676 12.031 -19.359 1 98.62 72 LEU A CA 1
ATOM 570 C C . LEU A 1 72 ? -2.4 12.758 -18.047 1 98.62 72 LEU A C 1
ATOM 572 O O . LEU A 1 72 ? -2.449 13.992 -18 1 98.62 72 LEU A O 1
ATOM 576 N N . LEU A 1 73 ? -2.119 11.992 -17.047 1 98.56 73 LEU A N 1
ATOM 577 C CA . LEU A 1 73 ? -1.767 12.586 -15.75 1 98.56 73 LEU A CA 1
ATOM 578 C C . LEU A 1 73 ? -0.504 13.43 -15.875 1 98.56 73 LEU A C 1
ATOM 580 O O . LEU A 1 73 ? -0.436 14.531 -15.32 1 98.56 73 LEU A O 1
ATOM 584 N N . ALA A 1 74 ? 0.493 12.906 -16.516 1 98.25 74 ALA A N 1
ATOM 585 C CA . ALA A 1 74 ? 1.739 13.641 -16.734 1 98.25 74 ALA A CA 1
ATOM 586 C C . ALA A 1 74 ? 1.481 14.969 -17.453 1 98.25 74 ALA A C 1
ATOM 588 O O . ALA A 1 74 ? 2.084 15.984 -17.109 1 98.25 74 ALA A O 1
ATOM 589 N N . LYS A 1 75 ? 0.606 14.969 -18.391 1 97.94 75 LYS A N 1
ATOM 590 C CA . LYS A 1 75 ? 0.253 16.188 -19.141 1 97.94 75 LYS A CA 1
ATOM 591 C C . LYS A 1 75 ? -0.457 17.188 -18.234 1 97.94 75 LYS A C 1
ATOM 593 O O . LYS A 1 75 ? -0.181 18.391 -18.297 1 97.94 75 LYS A O 1
ATOM 598 N N . THR A 1 76 ? -1.351 16.672 -17.422 1 98 76 THR A N 1
ATOM 599 C CA . THR A 1 76 ? -2.117 17.516 -16.531 1 98 76 THR A CA 1
ATOM 600 C C . THR A 1 76 ? -1.187 18.344 -15.633 1 98 76 THR A C 1
ATOM 602 O O . THR A 1 76 ? -1.415 19.531 -15.414 1 98 76 THR A O 1
ATOM 605 N N . TYR A 1 77 ? -0.089 17.734 -15.164 1 98 77 TYR A N 1
ATOM 606 C CA . TYR A 1 77 ? 0.799 18.391 -14.211 1 98 77 TYR A CA 1
ATOM 607 C C . TYR A 1 77 ? 2.066 18.891 -14.898 1 98 77 TYR A C 1
ATOM 609 O O . TYR A 1 77 ? 2.961 19.438 -14.25 1 98 77 TYR A O 1
ATOM 617 N N . LYS A 1 78 ? 2.195 18.672 -16.219 1 97.25 78 LYS A N 1
ATOM 618 C CA . LYS A 1 78 ? 3.312 19.125 -17.031 1 97.25 78 LYS A CA 1
ATOM 619 C C . LYS A 1 78 ? 4.637 18.562 -16.516 1 97.25 78 LYS A C 1
ATOM 621 O O . LYS A 1 78 ? 5.582 19.328 -16.281 1 97.25 78 LYS A O 1
ATOM 626 N N . VAL A 1 79 ? 4.664 17.266 -16.359 1 97.94 79 VAL A N 1
ATOM 627 C CA . VAL A 1 79 ? 5.871 16.578 -15.922 1 97.94 79 VAL A CA 1
ATOM 628 C C . VAL A 1 79 ? 6.277 15.531 -16.953 1 97.94 79 VAL A C 1
ATOM 630 O O . VAL A 1 79 ? 5.543 15.281 -17.906 1 97.94 79 VAL A O 1
ATOM 633 N N . ASN A 1 80 ? 7.473 14.93 -16.797 1 97.06 80 ASN A N 1
ATOM 634 C CA . ASN A 1 80 ? 7.988 13.969 -17.766 1 97.06 80 ASN A CA 1
ATOM 635 C C . ASN A 1 80 ? 7.246 12.633 -17.688 1 97.06 80 ASN A C 1
ATOM 637 O O . ASN A 1 80 ? 6.875 12.062 -18.719 1 97.06 80 ASN A O 1
ATOM 641 N N . LYS A 1 81 ? 7.066 12.109 -16.438 1 97 81 LYS A N 1
ATOM 642 C CA . LYS A 1 81 ? 6.34 10.867 -16.188 1 97 81 LYS A CA 1
ATOM 643 C C . LYS A 1 81 ? 5.465 10.992 -14.945 1 97 81 LYS A C 1
ATOM 645 O O . LYS A 1 81 ? 5.77 11.773 -14.039 1 97 81 LYS A O 1
ATOM 650 N N . ALA A 1 82 ? 4.426 10.281 -14.969 1 98.06 82 ALA A N 1
ATOM 651 C CA . ALA A 1 82 ? 3.543 10.227 -13.805 1 98.06 82 ALA A CA 1
ATOM 652 C C . ALA A 1 82 ? 3.035 8.812 -13.562 1 98.06 82 ALA A C 1
ATOM 654 O O . ALA A 1 82 ? 2.854 8.039 -14.508 1 98.06 82 ALA A O 1
ATOM 655 N N . PHE A 1 83 ? 2.785 8.5 -12.32 1 98.19 83 PHE A N 1
ATOM 656 C CA . PHE A 1 83 ? 2.357 7.156 -11.945 1 98.19 83 PHE A CA 1
ATOM 657 C C . PHE A 1 83 ? 1.162 7.215 -11 1 98.19 83 PHE A C 1
ATOM 659 O O . PHE A 1 83 ? 1.096 8.086 -10.133 1 98.19 83 PHE A O 1
ATOM 666 N N . PHE A 1 84 ? 0.216 6.285 -11.242 1 98.56 84 PHE A N 1
ATOM 667 C CA . PHE A 1 84 ? -0.778 5.996 -10.211 1 98.56 84 PHE A CA 1
ATOM 668 C C . PHE A 1 84 ? -0.172 5.16 -9.094 1 98.56 84 PHE A C 1
ATOM 670 O O . PHE A 1 84 ? 0.571 4.211 -9.352 1 98.56 84 PHE A O 1
ATOM 677 N N . VAL A 1 85 ? -0.431 5.539 -7.855 1 98.56 85 VAL A N 1
ATOM 678 C CA . VAL A 1 85 ? 0.038 4.816 -6.68 1 98.56 85 VAL A CA 1
ATOM 679 C C . VAL A 1 85 ? -1.15 4.434 -5.797 1 98.56 85 VAL A C 1
ATOM 681 O O . VAL A 1 85 ? -1.889 5.305 -5.332 1 98.56 85 VAL A O 1
ATOM 684 N N . VAL A 1 86 ? -1.326 3.145 -5.52 1 98.31 86 VAL A N 1
ATOM 685 C CA . VAL A 1 86 ? -2.512 2.686 -4.801 1 98.31 86 VAL A CA 1
ATOM 686 C C . VAL A 1 86 ? -2.156 2.406 -3.344 1 98.31 86 VAL A C 1
ATOM 688 O O . VAL A 1 86 ? -3.029 2.07 -2.539 1 98.31 86 VAL A O 1
ATOM 691 N N . ASN A 1 87 ? -0.907 2.537 -2.963 1 98.31 87 ASN A N 1
ATOM 692 C CA . ASN A 1 87 ? -0.461 2.305 -1.593 1 98.31 87 ASN A CA 1
ATOM 693 C C . ASN A 1 87 ? -0.164 3.615 -0.87 1 98.31 87 ASN A C 1
ATOM 695 O O . ASN A 1 87 ? 0.743 3.678 -0.038 1 98.31 87 ASN A O 1
ATOM 699 N N . GLY A 1 88 ? -0.861 4.734 -1.261 1 97.31 88 GLY A N 1
ATOM 700 C CA . GLY A 1 88 ? -0.723 6.027 -0.609 1 97.31 88 GLY A CA 1
ATOM 701 C C . GLY A 1 88 ? 0.553 6.754 -0.989 1 97.31 88 GLY A C 1
ATOM 702 O O . GLY A 1 88 ? 1.389 6.215 -1.717 1 97.31 88 GLY A O 1
ATOM 703 N N . SER A 1 89 ? 0.68 7.961 -0.501 1 97.94 89 SER A N 1
ATOM 704 C CA . SER A 1 89 ? 1.903 8.734 -0.698 1 97.94 89 SER A CA 1
ATOM 705 C C . SER A 1 89 ? 3.092 8.07 -0.009 1 97.94 89 SER A C 1
ATOM 707 O O . SER A 1 89 ? 4.242 8.305 -0.386 1 97.94 89 SER A O 1
ATOM 709 N N . THR A 1 90 ? 2.818 7.219 0.956 1 97.5 90 THR A N 1
ATOM 710 C CA . THR A 1 90 ? 3.869 6.484 1.653 1 97.5 90 THR A CA 1
ATOM 711 C C . THR A 1 90 ? 4.73 5.703 0.667 1 97.5 90 THR A C 1
ATOM 713 O O . THR A 1 90 ? 5.957 5.828 0.672 1 97.5 90 THR A O 1
ATOM 716 N N . ALA A 1 91 ? 4.078 4.922 -0.195 1 98.25 91 ALA A N 1
ATOM 717 C CA . ALA A 1 91 ? 4.82 4.137 -1.178 1 98.25 91 ALA A CA 1
ATOM 718 C C . ALA A 1 91 ? 5.547 5.043 -2.168 1 98.25 91 ALA A C 1
ATOM 720 O O . ALA A 1 91 ? 6.656 4.734 -2.605 1 98.25 91 ALA A O 1
ATOM 721 N N . GLY A 1 92 ? 4.895 6.141 -2.566 1 98.25 92 GLY A N 1
ATOM 722 C CA . GLY A 1 92 ? 5.531 7.105 -3.451 1 98.25 92 GLY A CA 1
ATOM 723 C C . GLY A 1 92 ? 6.789 7.715 -2.863 1 98.25 92 GLY A C 1
ATOM 724 O O . GLY A 1 92 ? 7.816 7.801 -3.537 1 98.25 92 GLY A O 1
ATOM 725 N N . ASN A 1 93 ? 6.715 8.125 -1.601 1 98.56 93 ASN A N 1
ATOM 726 C CA . ASN A 1 93 ? 7.863 8.711 -0.917 1 98.56 93 ASN A CA 1
ATOM 727 C C . ASN A 1 93 ? 9.008 7.707 -0.788 1 98.56 93 ASN A C 1
ATOM 729 O O . ASN A 1 93 ? 10.164 8.047 -1.012 1 98.56 93 ASN A O 1
ATOM 733 N N . LEU A 1 94 ? 8.656 6.484 -0.425 1 98.44 94 LEU A N 1
ATOM 734 C CA . LEU A 1 94 ? 9.664 5.438 -0.337 1 98.44 94 LEU A CA 1
ATOM 735 C C . LEU A 1 94 ? 10.375 5.254 -1.675 1 98.44 94 LEU A C 1
ATOM 737 O O . LEU A 1 94 ? 11.602 5.293 -1.741 1 98.44 94 LEU A O 1
ATOM 741 N N . ALA A 1 95 ? 9.578 5.086 -2.719 1 98 95 ALA A N 1
ATOM 742 C CA . ALA A 1 95 ? 10.141 4.836 -4.043 1 98 95 ALA A CA 1
ATOM 743 C C . ALA A 1 95 ? 11.008 6.012 -4.5 1 98 95 ALA A C 1
ATOM 745 O O . ALA A 1 95 ? 12.094 5.812 -5.051 1 98 95 ALA A O 1
ATOM 746 N N . ALA A 1 96 ? 10.547 7.227 -4.273 1 98.12 96 ALA A N 1
ATOM 747 C CA . ALA A 1 96 ? 11.281 8.43 -4.668 1 98.12 96 ALA A CA 1
ATOM 748 C C . ALA A 1 96 ? 12.625 8.516 -3.951 1 98.12 96 ALA A C 1
ATOM 750 O O . ALA A 1 96 ? 13.664 8.719 -4.586 1 98.12 96 ALA A O 1
ATOM 751 N N . ILE A 1 97 ? 12.641 8.32 -2.666 1 98.44 97 ILE A N 1
ATOM 752 C CA . ILE A 1 97 ? 13.844 8.477 -1.853 1 98.44 97 ILE A CA 1
ATOM 753 C C . ILE A 1 97 ? 14.836 7.371 -2.184 1 98.44 97 ILE A C 1
ATOM 755 O O . ILE A 1 97 ? 16.031 7.629 -2.336 1 98.44 97 ILE A O 1
ATOM 759 N N . PHE A 1 98 ? 14.352 6.137 -2.324 1 97.75 98 PHE A N 1
ATOM 760 C CA . PHE A 1 98 ? 15.227 5.02 -2.662 1 97.75 98 PHE A CA 1
ATOM 761 C C . PHE A 1 98 ? 15.828 5.203 -4.051 1 97.75 98 PHE A C 1
ATOM 763 O O . PHE A 1 98 ? 16.969 4.797 -4.297 1 97.75 98 PHE A O 1
ATOM 770 N N . SER A 1 99 ? 15.086 5.773 -4.91 1 96.44 99 SER A N 1
ATOM 771 C CA . SER A 1 99 ? 15.562 5.992 -6.273 1 96.44 99 SER A CA 1
ATOM 772 C C . SER A 1 99 ? 16.562 7.141 -6.328 1 96.44 99 SER A C 1
ATOM 774 O O . SER A 1 99 ? 17.547 7.078 -7.07 1 96.44 99 SER A O 1
ATOM 776 N N . ALA A 1 100 ? 16.344 8.172 -5.574 1 96.88 100 ALA A N 1
ATOM 777 C CA . ALA A 1 100 ? 17.109 9.406 -5.664 1 96.88 100 ALA A CA 1
ATOM 778 C C . ALA A 1 100 ? 18.453 9.273 -4.957 1 96.88 100 ALA A C 1
ATOM 780 O O . ALA A 1 100 ? 19.422 9.953 -5.312 1 96.88 100 ALA A O 1
ATOM 781 N N . PHE A 1 101 ? 18.547 8.391 -3.949 1 97.25 101 PHE A N 1
ATOM 782 C CA . PHE A 1 101 ? 19.719 8.406 -3.088 1 97.25 101 PHE A CA 1
ATOM 783 C C . PHE A 1 101 ? 20.266 6.992 -2.879 1 97.25 101 PHE A C 1
ATOM 785 O O . PHE A 1 101 ? 19.516 6.016 -3.029 1 97.25 101 PHE A O 1
ATOM 792 N N . ASN A 1 102 ? 21.484 6.91 -2.496 1 95.75 102 ASN A N 1
ATOM 793 C CA . ASN A 1 102 ? 22.156 5.68 -2.1 1 95.75 102 ASN A CA 1
ATOM 794 C C . ASN A 1 102 ? 22.438 5.648 -0.601 1 95.75 102 ASN A C 1
ATOM 796 O O . ASN A 1 102 ? 22.406 6.688 0.061 1 95.75 102 ASN A O 1
ATOM 800 N N . GLU A 1 103 ? 22.656 4.457 -0.1 1 96.69 103 GLU A N 1
ATOM 801 C CA . GLU A 1 103 ? 23.016 4.332 1.307 1 96.69 103 GLU A CA 1
ATOM 802 C C . GLU A 1 103 ? 24.234 5.195 1.637 1 96.69 103 GLU A C 1
ATOM 804 O O . GLU A 1 103 ? 25.203 5.242 0.869 1 96.69 103 GLU A O 1
ATOM 809 N N . GLY A 1 104 ? 24.109 5.938 2.734 1 97.31 104 GLY A N 1
ATOM 810 C CA . GLY A 1 104 ? 25.219 6.766 3.176 1 97.31 104 GLY A CA 1
ATOM 811 C C . GLY A 1 104 ? 25.141 8.188 2.646 1 97.31 104 GLY A C 1
ATOM 812 O O . GLY A 1 104 ? 25.859 9.07 3.135 1 97.31 104 GL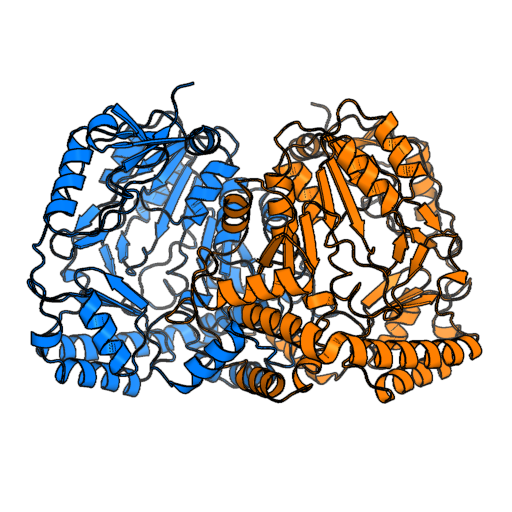Y A O 1
ATOM 813 N N . ASP A 1 105 ? 24.328 8.477 1.675 1 98.12 105 ASP A N 1
ATOM 814 C CA . ASP A 1 105 ? 24.172 9.836 1.163 1 98.12 105 ASP A CA 1
ATOM 815 C C . ASP A 1 105 ? 23.656 10.781 2.244 1 98.12 105 ASP A C 1
ATOM 817 O O . ASP A 1 105 ? 22.844 10.375 3.08 1 98.12 105 ASP A O 1
ATOM 821 N N . GLU A 1 106 ? 24.109 11.992 2.219 1 98.44 106 GLU A N 1
ATOM 822 C CA . GLU A 1 106 ? 23.625 13.047 3.102 1 98.44 106 GLU A CA 1
ATOM 823 C C . GLU A 1 106 ? 22.5 13.836 2.445 1 98.44 106 GLU A C 1
ATOM 825 O O . GLU A 1 106 ? 22.594 14.227 1.281 1 98.44 106 GLU A O 1
ATOM 830 N N . VAL A 1 107 ? 21.406 14.008 3.209 1 98.56 107 VAL A N 1
ATOM 831 C CA . VAL A 1 107 ? 20.266 14.727 2.645 1 98.56 107 VAL A CA 1
ATOM 832 C C . VAL A 1 107 ? 19.75 15.734 3.658 1 98.56 107 VAL A C 1
ATOM 834 O O . VAL A 1 107 ? 19.844 15.523 4.867 1 98.56 107 VAL A O 1
ATOM 837 N N . LEU A 1 108 ? 19.234 16.859 3.182 1 98.38 108 LEU A N 1
ATOM 838 C CA . LEU A 1 108 ? 18.516 17.812 4.004 1 98.38 108 LEU A CA 1
ATOM 839 C C . LEU A 1 108 ? 17.031 17.453 4.094 1 98.38 108 LEU A C 1
ATOM 841 O O . LEU A 1 108 ? 16.406 17.156 3.076 1 98.38 108 LEU A O 1
ATOM 845 N N . VAL A 1 109 ? 16.5 17.438 5.27 1 97.62 109 VAL A N 1
ATOM 846 C CA . VAL A 1 109 ? 15.094 17.062 5.457 1 97.62 109 VAL A CA 1
ATOM 847 C C . VAL A 1 109 ? 14.469 17.938 6.531 1 97.62 109 VAL A C 1
ATOM 849 O O . VAL A 1 109 ? 15.125 18.297 7.516 1 97.62 109 VAL A O 1
ATOM 852 N N . GLU A 1 110 ? 13.227 18.25 6.352 1 95.31 110 GLU A N 1
ATOM 853 C CA . GLU A 1 110 ? 12.523 19.016 7.379 1 95.31 110 GLU A CA 1
ATOM 854 C C . GLU A 1 110 ? 12.398 18.219 8.672 1 95.31 110 GLU A C 1
ATOM 856 O O . GLU A 1 110 ? 12.125 17.016 8.648 1 95.31 110 GLU A O 1
ATOM 861 N N . ARG A 1 111 ? 12.578 18.922 9.742 1 91.38 111 ARG A N 1
ATOM 862 C CA . ARG A 1 111 ? 12.492 18.312 11.062 1 91.38 111 ARG A CA 1
ATOM 863 C C . ARG A 1 111 ? 11.109 17.719 11.312 1 91.38 111 ARG A C 1
ATOM 865 O O . ARG A 1 111 ? 10.969 16.719 12 1 91.38 111 ARG A O 1
ATOM 872 N N . ASN A 1 112 ? 10.141 18.328 10.711 1 88.69 112 ASN A N 1
ATOM 873 C CA . ASN A 1 112 ? 8.758 17.891 10.914 1 88.69 112 ASN A CA 1
ATOM 874 C C . ASN A 1 112 ? 8.227 17.141 9.703 1 88.69 112 ASN A C 1
ATOM 876 O O . ASN A 1 112 ? 7.047 17.25 9.359 1 88.69 112 ASN A O 1
ATOM 880 N N . CYS A 1 113 ? 9.062 16.406 9.07 1 91.88 113 CYS A N 1
ATOM 881 C CA . CYS A 1 113 ? 8.641 15.648 7.898 1 91.88 113 CYS A CA 1
ATOM 882 C C . CYS A 1 113 ? 7.66 14.539 8.289 1 91.88 113 CYS A C 1
ATOM 884 O O . CYS A 1 113 ? 7.598 14.148 9.453 1 91.88 113 CYS A O 1
ATOM 886 N N . HIS A 1 114 ? 6.875 14.164 7.344 1 93.06 114 HIS A N 1
ATOM 887 C CA . HIS A 1 114 ? 5.906 13.094 7.539 1 93.06 114 HIS A CA 1
ATOM 888 C C . HIS A 1 114 ? 6.602 11.789 7.926 1 93.06 114 HIS A C 1
ATOM 890 O O . HIS A 1 114 ? 7.738 11.547 7.516 1 93.06 114 HIS A O 1
ATOM 896 N N . LYS A 1 115 ? 5.977 10.961 8.656 1 91.31 115 LYS A N 1
ATOM 897 C CA . LYS A 1 115 ? 6.512 9.695 9.164 1 91.31 115 LYS A CA 1
ATOM 898 C C . LYS A 1 115 ? 7.023 8.82 8.023 1 91.31 115 LYS A C 1
ATOM 900 O O . LYS A 1 115 ? 7.992 8.078 8.188 1 91.31 115 LYS A O 1
ATOM 905 N N . SER A 1 116 ? 6.344 8.805 6.879 1 95.5 116 SER A N 1
ATOM 906 C CA . SER A 1 116 ? 6.777 7.98 5.754 1 95.5 116 SER A CA 1
ATOM 907 C C . SER A 1 116 ? 8.148 8.414 5.254 1 95.5 116 SER A C 1
ATOM 909 O O . SER A 1 116 ? 8.938 7.582 4.797 1 95.5 116 SER A O 1
ATOM 911 N N . ILE A 1 117 ? 8.43 9.695 5.32 1 97.31 117 ILE A N 1
ATOM 912 C CA . ILE A 1 117 ? 9.75 10.195 4.949 1 97.31 117 ILE A CA 1
ATOM 913 C C . ILE A 1 117 ? 10.789 9.719 5.969 1 97.31 117 ILE A C 1
ATOM 915 O O . ILE A 1 117 ? 11.844 9.195 5.594 1 97.31 117 ILE A O 1
ATOM 919 N N . TYR A 1 118 ? 10.438 9.844 7.203 1 94.62 118 TYR A N 1
ATOM 920 C CA . TYR A 1 118 ? 11.352 9.422 8.266 1 94.62 118 TYR A CA 1
ATOM 921 C C . TYR A 1 118 ? 11.68 7.941 8.148 1 94.62 118 TYR A C 1
ATOM 923 O O . TYR A 1 118 ? 12.844 7.547 8.281 1 94.62 118 TYR A O 1
ATOM 931 N N . ASN A 1 119 ? 10.68 7.133 7.918 1 95.62 119 ASN A N 1
ATOM 932 C CA . ASN A 1 119 ? 10.891 5.699 7.738 1 95.62 119 ASN A CA 1
ATOM 933 C C . ASN A 1 119 ? 11.797 5.41 6.543 1 95.62 119 ASN A C 1
ATOM 935 O O . ASN A 1 119 ? 12.641 4.516 6.605 1 95.62 119 ASN A O 1
ATOM 939 N N . ALA A 1 120 ? 11.609 6.109 5.508 1 97.81 120 ALA A N 1
ATOM 940 C CA . ALA A 1 120 ? 12.438 5.938 4.32 1 97.81 120 ALA A CA 1
ATOM 941 C C . ALA A 1 120 ? 13.898 6.266 4.617 1 97.81 120 ALA A C 1
ATOM 943 O O . ALA A 1 120 ? 14.805 5.625 4.086 1 97.81 120 ALA A O 1
ATOM 944 N N . LEU A 1 121 ? 14.117 7.32 5.48 1 97.69 121 LEU A N 1
ATOM 945 C CA . LEU A 1 121 ? 15.477 7.691 5.871 1 97.69 121 LEU A CA 1
ATOM 946 C C . LEU A 1 121 ? 16.156 6.547 6.602 1 97.69 121 LEU A C 1
ATOM 948 O O . LEU A 1 121 ? 17.344 6.285 6.383 1 97.69 121 LEU A O 1
ATOM 952 N N . ILE A 1 122 ? 15.406 5.875 7.453 1 96.75 122 ILE A N 1
ATOM 953 C CA . ILE A 1 122 ? 15.922 4.742 8.219 1 96.75 122 ILE A CA 1
ATOM 954 C C . ILE A 1 122 ? 16.234 3.582 7.273 1 96.75 122 ILE A C 1
ATOM 956 O O . ILE A 1 122 ? 17.344 3.047 7.273 1 96.75 122 ILE A O 1
ATOM 960 N N . LEU A 1 123 ? 15.273 3.27 6.422 1 97.38 123 LEU A N 1
ATOM 961 C CA . LEU A 1 123 ? 15.359 2.082 5.578 1 97.38 123 LEU A CA 1
ATOM 962 C C . LEU A 1 123 ? 16.453 2.24 4.527 1 97.38 123 LEU A C 1
ATOM 964 O O . LEU A 1 123 ? 17.109 1.264 4.152 1 97.38 123 LEU A O 1
ATOM 968 N N . ARG A 1 124 ? 16.625 3.447 4.055 1 97.81 124 ARG A N 1
ATOM 969 C CA . ARG A 1 124 ? 17.609 3.719 3.018 1 97.81 124 ARG A CA 1
ATOM 970 C C . ARG A 1 124 ? 18.953 4.113 3.633 1 97.81 124 ARG A C 1
ATOM 972 O O . ARG A 1 124 ? 19.906 4.434 2.914 1 97.81 124 ARG A O 1
ATOM 979 N N . LYS A 1 125 ? 19.047 4.184 5.004 1 97.44 125 LYS A N 1
ATOM 980 C CA . LYS A 1 125 ? 20.266 4.453 5.77 1 97.44 125 LYS A CA 1
ATOM 981 C C . LYS A 1 125 ? 20.922 5.758 5.32 1 97.44 125 LYS A C 1
ATOM 983 O O . LYS A 1 125 ? 22.109 5.781 5.004 1 97.44 125 LYS A O 1
ATOM 988 N N . LEU A 1 126 ? 20.203 6.789 5.352 1 98.19 126 LEU A N 1
ATOM 989 C CA . LEU A 1 126 ? 20.703 8.086 4.906 1 98.19 126 LEU A CA 1
ATOM 990 C C . LEU A 1 126 ? 21.219 8.906 6.082 1 98.19 126 LEU A C 1
ATOM 992 O O . LEU A 1 126 ? 20.781 8.719 7.219 1 98.19 126 LEU A O 1
ATOM 996 N N . LYS A 1 127 ? 22.188 9.703 5.824 1 98.12 127 LYS A N 1
ATOM 997 C CA . LYS A 1 127 ? 22.625 10.727 6.77 1 98.12 127 LYS A CA 1
ATOM 998 C C . LYS A 1 127 ? 21.766 11.977 6.66 1 98.12 127 LYS A C 1
ATOM 1000 O O . LYS A 1 127 ? 21.531 12.492 5.562 1 98.12 127 LYS A O 1
ATOM 1005 N N . VAL A 1 128 ? 21.328 12.5 7.82 1 97.62 128 VAL A N 1
ATOM 1006 C CA . VAL A 1 128 ? 20.266 13.5 7.762 1 97.62 128 VAL A CA 1
ATOM 1007 C C . VAL A 1 128 ? 20.75 14.812 8.375 1 97.62 128 VAL A C 1
ATOM 1009 O O . VAL A 1 128 ? 21.391 14.805 9.438 1 97.62 128 VAL A O 1
ATOM 1012 N N . ILE A 1 129 ? 20.562 15.844 7.668 1 97.19 129 ILE A N 1
ATOM 1013 C CA . ILE A 1 129 ? 20.656 17.203 8.203 1 97.19 129 ILE A CA 1
ATOM 1014 C C . ILE A 1 129 ? 19.25 17.812 8.281 1 97.19 129 ILE A C 1
ATOM 1016 O O . ILE A 1 129 ? 18.609 18.031 7.254 1 97.19 129 ILE A O 1
ATOM 1020 N N . TYR A 1 130 ? 18.828 18.125 9.445 1 96.06 130 TYR A N 1
ATOM 1021 C CA . TYR A 1 130 ? 17.469 18.625 9.641 1 96.06 130 TYR A CA 1
ATOM 1022 C C . TYR A 1 130 ? 17.391 20.109 9.312 1 96.06 130 TYR A C 1
ATOM 1024 O O . TYR A 1 130 ? 18.297 20.875 9.641 1 96.06 130 TYR A O 1
ATOM 1032 N N . ILE A 1 131 ? 16.328 20.422 8.672 1 96.19 131 ILE A N 1
ATOM 1033 C CA . ILE A 1 131 ? 15.969 21.812 8.453 1 96.19 131 ILE A CA 1
ATOM 1034 C C . ILE A 1 131 ? 14.969 22.25 9.523 1 96.19 131 ILE A C 1
ATOM 1036 O O . ILE A 1 131 ? 13.914 21.625 9.695 1 96.19 131 ILE A O 1
ATOM 1040 N N . ASP A 1 132 ? 15.227 23.281 10.141 1 91.44 132 ASP A N 1
ATOM 1041 C CA . ASP A 1 132 ? 14.328 23.781 11.18 1 91.44 132 ASP A CA 1
ATOM 1042 C C . ASP A 1 132 ? 13.062 24.391 10.57 1 91.44 132 ASP A C 1
ATOM 1044 O O . ASP A 1 132 ? 13.07 24.828 9.422 1 91.44 132 ASP A O 1
ATOM 1048 N N . VAL A 1 133 ? 12.031 24.375 11.344 1 87.94 133 VAL A N 1
ATOM 1049 C CA . VAL A 1 133 ? 10.781 24.969 10.906 1 87.94 133 VAL A CA 1
ATOM 1050 C C . VAL A 1 133 ? 10.68 26.406 11.445 1 87.94 133 VAL A C 1
ATOM 1052 O O . VAL A 1 133 ? 11.484 26.812 12.281 1 87.94 133 VAL A O 1
ATOM 1055 N N . VAL A 1 134 ? 9.766 27.141 10.859 1 91.62 134 VAL A N 1
ATOM 1056 C CA . VAL A 1 134 ? 9.422 28.469 11.367 1 91.62 134 VAL A CA 1
ATOM 1057 C C . VAL A 1 134 ? 8.203 28.375 12.289 1 91.62 134 VAL A C 1
ATOM 1059 O O . VAL A 1 134 ? 7.211 27.719 11.938 1 91.62 134 VAL A O 1
ATOM 1062 N N . ILE A 1 135 ? 8.305 28.969 13.469 1 89.69 135 ILE A N 1
ATOM 1063 C CA . ILE A 1 135 ? 7.219 28.859 14.438 1 89.69 135 ILE A CA 1
ATOM 1064 C C . ILE A 1 135 ? 6.434 30.172 14.484 1 89.69 135 ILE A C 1
ATOM 1066 O O . ILE A 1 135 ? 7.02 31.25 14.602 1 89.69 135 ILE A O 1
ATOM 1070 N N . ASP A 1 136 ? 5.176 30.078 14.328 1 90.62 136 ASP A N 1
ATOM 1071 C CA . ASP A 1 136 ? 4.25 31.172 14.578 1 90.62 136 ASP A CA 1
ATOM 1072 C C . ASP A 1 136 ? 3.613 31.047 15.961 1 90.62 136 ASP A C 1
ATOM 1074 O O . ASP A 1 136 ? 2.545 30.453 16.109 1 90.62 136 ASP A O 1
ATOM 1078 N N . ASN A 1 137 ? 4.207 31.641 16.938 1 88 137 ASN A N 1
ATOM 1079 C CA . ASN A 1 137 ? 3.777 31.5 18.328 1 88 137 ASN A CA 1
ATOM 1080 C C . ASN A 1 137 ? 2.396 32.125 18.547 1 88 137 ASN A C 1
ATOM 1082 O O . ASN A 1 137 ? 1.625 31.625 19.391 1 88 137 ASN A O 1
ATOM 1086 N N . GLU A 1 138 ? 2.143 33.125 17.828 1 87.81 138 GLU A N 1
ATOM 1087 C CA . GLU A 1 138 ? 0.854 33.812 17.984 1 87.81 138 GLU A CA 1
ATOM 1088 C C . GLU A 1 138 ? -0.299 32.875 17.656 1 87.81 138 GLU A C 1
ATOM 1090 O O . GLU A 1 138 ? -1.287 32.812 18.391 1 87.81 138 GLU A O 1
ATOM 1095 N N . ASN A 1 139 ? -0.139 32.156 16.609 1 89.81 139 ASN A N 1
ATOM 1096 C CA . ASN A 1 139 ? -1.202 31.266 16.156 1 89.81 139 ASN A CA 1
ATOM 1097 C C . ASN A 1 139 ? -0.927 29.812 16.562 1 89.81 139 ASN A C 1
ATOM 1099 O O . ASN A 1 139 ? -1.755 28.938 16.344 1 89.81 139 ASN A O 1
ATOM 1103 N N . GLU A 1 140 ? 0.243 29.562 17.172 1 88.75 140 GLU A N 1
ATOM 1104 C CA . GLU A 1 140 ? 0.669 28.266 17.672 1 88.75 140 GLU A CA 1
ATOM 1105 C C . GLU A 1 140 ? 0.698 27.234 16.547 1 88.75 140 GLU A C 1
ATOM 1107 O O . GLU A 1 140 ? 0.187 26.125 16.703 1 88.75 140 GLU A O 1
ATOM 1112 N N . ILE A 1 141 ? 1.209 27.656 15.375 1 89.75 141 ILE A N 1
ATOM 1113 C CA . ILE A 1 141 ? 1.396 26.734 14.25 1 89.75 141 ILE A CA 1
ATOM 1114 C C . ILE A 1 141 ? 2.844 26.797 13.773 1 89.75 141 ILE A C 1
ATOM 1116 O O . ILE A 1 141 ? 3.6 27.688 14.172 1 89.75 141 ILE A O 1
ATOM 1120 N N . PHE A 1 142 ? 3.203 25.781 13.07 1 90.38 142 PHE A N 1
ATOM 1121 C CA . PHE A 1 142 ? 4.512 25.781 12.438 1 90.38 142 PHE A CA 1
ATOM 1122 C C . PHE A 1 142 ? 4.383 26.047 10.938 1 90.38 142 PHE A C 1
ATOM 1124 O O . PHE A 1 142 ? 3.41 25.625 10.312 1 90.38 142 PHE A O 1
ATOM 1131 N N . LEU A 1 143 ? 5.316 26.75 10.422 1 93.69 143 LEU A N 1
ATOM 1132 C CA . LEU A 1 143 ? 5.363 27.141 9.016 1 93.69 143 LEU A CA 1
ATOM 1133 C C . LEU A 1 143 ? 6.512 26.438 8.305 1 93.69 143 LEU A C 1
ATOM 1135 O O . LEU A 1 143 ? 7.504 26.062 8.93 1 93.69 143 LEU A O 1
ATOM 1139 N N . PRO A 1 144 ? 6.301 26.188 6.98 1 94.5 144 PRO A N 1
ATOM 1140 C CA . PRO A 1 144 ? 7.418 25.625 6.215 1 94.5 144 PRO A CA 1
ATOM 1141 C C . PRO A 1 144 ? 8.68 26.484 6.316 1 94.5 144 PRO A C 1
ATOM 1143 O O . PRO A 1 144 ? 8.602 27.688 6.5 1 94.5 144 PRO A O 1
ATOM 1146 N N . PRO A 1 145 ? 9.828 25.875 6.152 1 95.31 145 PRO A N 1
ATOM 1147 C CA . PRO A 1 145 ? 11.086 26.625 6.234 1 95.31 145 PRO A CA 1
ATOM 1148 C C . PRO A 1 145 ? 11.227 27.656 5.121 1 95.31 145 PRO A C 1
ATOM 1150 O O . PRO A 1 145 ? 10.766 27.438 4.004 1 95.31 145 PRO A O 1
ATOM 1153 N N . THR A 1 146 ? 11.914 28.734 5.48 1 95.31 146 THR A N 1
ATOM 1154 C CA . THR A 1 146 ? 12.312 29.734 4.5 1 95.31 146 THR A CA 1
ATOM 1155 C C . THR A 1 146 ? 13.703 29.422 3.951 1 95.31 146 THR A C 1
ATOM 1157 O O . THR A 1 146 ? 14.312 28.422 4.32 1 95.31 146 THR A O 1
ATOM 1160 N N . GLU A 1 147 ? 14.148 30.281 3.105 1 95.69 147 GLU A N 1
ATOM 1161 C CA . GLU A 1 147 ? 15.492 30.156 2.555 1 95.69 147 GLU A CA 1
ATOM 1162 C C . GLU A 1 147 ? 16.547 30.203 3.656 1 95.69 147 GLU A C 1
ATOM 1164 O O . GLU A 1 147 ? 17.578 29.516 3.568 1 95.69 147 GLU A O 1
ATOM 1169 N N . LYS A 1 148 ? 16.234 30.969 4.68 1 95.25 148 LYS A N 1
ATOM 1170 C CA . LYS A 1 148 ? 17.188 31.141 5.777 1 95.25 148 LYS A CA 1
ATOM 1171 C C . LYS A 1 148 ? 17.453 29.812 6.484 1 95.25 148 LYS A C 1
ATOM 1173 O O . LYS A 1 148 ? 18.609 29.453 6.734 1 95.25 148 LYS A O 1
ATOM 1178 N N . GLU A 1 149 ? 16.422 29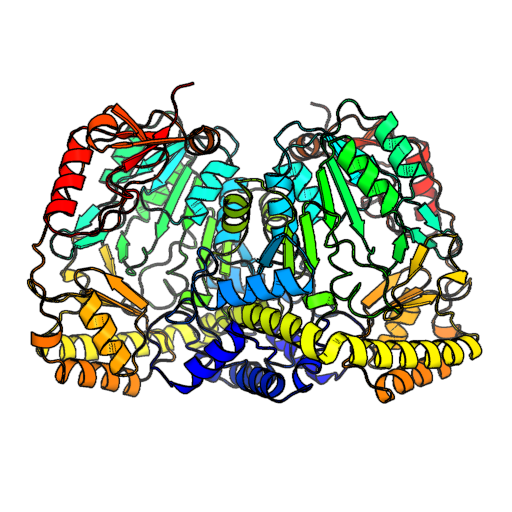.109 6.828 1 95.12 149 GLU A N 1
ATOM 1179 C CA . GLU A 1 149 ? 16.562 27.828 7.508 1 95.12 149 GLU A CA 1
ATOM 1180 C C . GLU A 1 149 ? 17.25 26.797 6.617 1 95.12 149 GLU A C 1
ATOM 1182 O O . GLU A 1 149 ? 18.031 25.984 7.094 1 95.12 149 GLU A O 1
ATOM 1187 N N . ILE A 1 150 ? 16.969 26.797 5.324 1 96.88 150 ILE A N 1
ATOM 1188 C CA . ILE A 1 150 ? 17.578 25.875 4.375 1 96.88 150 ILE A CA 1
ATOM 1189 C C . ILE A 1 150 ? 19.062 26.172 4.234 1 96.88 150 ILE A C 1
ATOM 1191 O O . ILE A 1 150 ? 19.891 25.25 4.227 1 96.88 150 ILE A O 1
ATOM 1195 N N . GLU A 1 151 ? 19.359 27.469 4.16 1 96.88 151 GLU A N 1
ATOM 1196 C CA . GLU A 1 151 ? 20.766 27.859 4.051 1 96.88 151 GLU A CA 1
ATOM 1197 C C . GLU A 1 151 ? 21.547 27.438 5.285 1 96.88 151 GLU A C 1
ATOM 1199 O O . GLU A 1 151 ? 22.703 27 5.176 1 96.88 151 GLU A O 1
ATOM 1204 N N . LYS A 1 152 ? 20.969 27.641 6.367 1 96 152 LYS A N 1
ATOM 1205 C CA . LYS A 1 152 ? 21.625 27.219 7.605 1 96 152 LYS A CA 1
ATOM 1206 C C . LYS A 1 152 ? 21.922 25.719 7.574 1 96 152 LYS A C 1
ATOM 1208 O O . LYS A 1 152 ? 23.016 25.297 7.965 1 96 152 LYS A O 1
ATOM 1213 N N . ALA A 1 153 ? 21 24.906 7.125 1 96.12 153 ALA A N 1
ATOM 1214 C CA . ALA A 1 153 ? 21.203 23.469 7.012 1 96.12 153 ALA A CA 1
ATOM 1215 C C . ALA A 1 153 ? 22.281 23.141 5.992 1 96.12 153 ALA A C 1
ATOM 1217 O O . ALA A 1 153 ? 23.125 22.266 6.227 1 96.12 153 ALA A O 1
ATOM 1218 N N . LEU A 1 154 ? 22.266 23.812 4.895 1 96.94 154 LEU A N 1
ATOM 1219 C CA . LEU A 1 154 ? 23.266 23.609 3.854 1 96.94 154 LEU A CA 1
ATOM 1220 C C . LEU A 1 154 ? 24.672 23.906 4.383 1 96.94 154 LEU A C 1
ATOM 1222 O O . LEU A 1 154 ? 25.609 23.156 4.098 1 96.94 154 LEU A O 1
ATOM 1226 N N . ASN A 1 155 ? 24.719 24.938 5.168 1 96.31 155 ASN A N 1
ATOM 1227 C CA . ASN A 1 155 ? 26.016 25.344 5.719 1 96.31 155 ASN A CA 1
ATOM 1228 C C . ASN A 1 155 ? 26.531 24.328 6.727 1 96.31 155 ASN A C 1
ATOM 1230 O O . ASN A 1 155 ? 27.734 24.234 6.945 1 96.31 155 ASN A O 1
ATOM 1234 N N . SER A 1 156 ? 25.672 23.625 7.309 1 94.81 156 SER A N 1
ATOM 1235 C CA . SER A 1 156 ? 26.047 22.625 8.305 1 94.81 156 SER A CA 1
ATOM 1236 C C . SER A 1 156 ? 26.281 21.266 7.668 1 94.81 156 SER A C 1
ATOM 1238 O O . SER A 1 156 ? 26.594 20.297 8.359 1 94.81 156 SER A O 1
ATOM 1240 N N . SER A 1 157 ? 26.109 21.188 6.387 1 96.06 157 SER A N 1
ATOM 1241 C CA . SER A 1 157 ? 26.219 19.906 5.688 1 96.06 157 SER A CA 1
ATOM 1242 C C . SER A 1 157 ? 27.609 19.734 5.078 1 96.06 157 SER A C 1
ATOM 1244 O O . SER A 1 157 ? 28.375 20.703 4.969 1 96.06 157 SER A O 1
ATOM 1246 N N . ASN A 1 158 ? 28.016 18.562 4.742 1 95.25 158 ASN A N 1
ATOM 1247 C CA . ASN A 1 158 ? 29.297 18.281 4.109 1 95.25 158 ASN A CA 1
ATOM 1248 C C . ASN A 1 158 ? 29.141 18.094 2.604 1 95.25 158 ASN A C 1
ATOM 1250 O O . ASN A 1 158 ? 29.75 18.828 1.824 1 95.25 158 ASN A O 1
ATOM 1254 N N . ASN A 1 159 ? 28.375 17.172 2.145 1 96 159 ASN A N 1
ATOM 1255 C CA . ASN A 1 159 ? 28.125 16.906 0.733 1 96 159 ASN A CA 1
ATOM 1256 C C . ASN A 1 159 ? 26.703 16.391 0.502 1 96 159 ASN A C 1
ATOM 1258 O O . ASN A 1 159 ? 26.5 15.25 0.094 1 96 159 ASN A O 1
ATOM 1262 N N . PRO A 1 160 ? 25.828 17.312 0.688 1 97.88 160 PRO A N 1
ATOM 1263 C CA . PRO A 1 160 ? 24.438 16.859 0.535 1 97.88 160 PRO A CA 1
ATOM 1264 C C . PRO A 1 160 ? 24.094 16.484 -0.905 1 97.88 160 PRO A C 1
ATOM 1266 O O . PRO A 1 160 ? 24.5 17.172 -1.841 1 97.88 160 PRO A O 1
ATOM 1269 N N . LYS A 1 161 ? 23.359 15.383 -1.07 1 98.19 161 LYS A N 1
ATOM 1270 C CA . LYS A 1 161 ? 22.984 14.891 -2.396 1 98.19 161 LYS A CA 1
ATOM 1271 C C . LYS A 1 161 ? 21.578 15.359 -2.785 1 98.19 161 LYS A C 1
ATOM 1273 O O . LYS A 1 161 ? 21.203 15.297 -3.957 1 98.19 161 LYS A O 1
ATOM 1278 N N . GLY A 1 162 ? 20.828 15.828 -1.778 1 98.31 162 GLY A N 1
ATOM 1279 C CA . GLY A 1 162 ? 19.484 16.281 -2.098 1 98.31 162 GLY A CA 1
ATOM 1280 C C . GLY A 1 162 ? 18.766 16.891 -0.911 1 98.31 162 GLY A C 1
ATOM 1281 O O . GLY A 1 162 ? 19.328 17 0.18 1 98.31 162 GLY A O 1
ATOM 1282 N N . ILE A 1 163 ? 17.562 17.375 -1.171 1 98.31 163 ILE A N 1
ATOM 1283 C CA . ILE A 1 163 ? 16.703 18 -0.175 1 98.31 163 ILE A CA 1
ATOM 1284 C C . ILE A 1 163 ? 15.281 17.453 -0.287 1 98.31 163 ILE A C 1
ATOM 1286 O O . ILE A 1 163 ? 14.789 17.219 -1.392 1 98.31 163 ILE A O 1
ATOM 1290 N N . ILE A 1 164 ? 14.648 17.125 0.825 1 98.25 164 ILE A N 1
ATOM 1291 C CA . ILE A 1 164 ? 13.281 16.641 0.924 1 98.25 164 ILE A CA 1
ATOM 1292 C C . ILE A 1 164 ? 12.422 17.656 1.663 1 98.25 164 ILE A C 1
ATOM 1294 O O . ILE A 1 164 ? 12.656 17.953 2.84 1 98.25 164 ILE A O 1
ATOM 1298 N N . LEU A 1 165 ? 11.422 18.156 0.989 1 97.56 165 LEU A N 1
ATOM 1299 C CA . LEU A 1 165 ? 10.586 19.219 1.551 1 97.56 165 LEU A CA 1
ATOM 1300 C C . LEU A 1 165 ? 9.117 18.797 1.544 1 97.56 165 LEU A C 1
ATOM 1302 O O . LEU A 1 165 ? 8.695 18 0.707 1 97.56 165 LEU A O 1
ATOM 1306 N N . THR A 1 166 ? 8.414 19.312 2.455 1 96.75 166 THR A N 1
ATOM 1307 C CA . THR A 1 166 ? 6.961 19.188 2.502 1 96.75 166 THR A CA 1
ATOM 1308 C C . THR A 1 166 ? 6.301 20.484 2.035 1 96.75 166 THR A C 1
ATOM 1310 O O . THR A 1 166 ? 6.543 21.547 2.605 1 96.75 166 THR A O 1
ATOM 1313 N N . SER A 1 167 ? 5.469 20.375 0.984 1 96.56 167 SER A N 1
ATOM 1314 C CA . SER A 1 167 ? 4.793 21.547 0.468 1 96.56 167 SER A CA 1
ATOM 1315 C C . SER A 1 167 ? 3.5 21.188 -0.252 1 96.56 167 SER A C 1
ATOM 1317 O O . SER A 1 167 ? 3.523 20.469 -1.257 1 96.56 167 SER A O 1
ATOM 1319 N N . PRO A 1 168 ? 2.328 21.766 0.162 1 96.88 168 PRO A N 1
ATOM 1320 C CA . PRO A 1 168 ? 2.135 22.547 1.385 1 96.88 168 PRO A CA 1
ATOM 1321 C C . PRO A 1 168 ? 2.215 21.688 2.648 1 96.88 168 PRO A C 1
ATOM 1323 O O . PRO A 1 168 ? 2.279 20.453 2.566 1 96.88 168 PRO A O 1
ATOM 1326 N N . ASN A 1 169 ? 2.336 22.344 3.754 1 94.88 169 ASN A N 1
ATOM 1327 C CA . ASN A 1 169 ? 2.221 21.578 4.996 1 94.88 169 ASN A CA 1
ATOM 1328 C C . ASN A 1 169 ? 0.77 21.219 5.301 1 94.88 169 ASN A C 1
ATOM 1330 O O . ASN A 1 169 ? -0.12 21.469 4.484 1 94.88 169 ASN A O 1
ATOM 1334 N N . TYR A 1 170 ? 0.532 20.609 6.379 1 92.38 170 TYR A N 1
ATOM 1335 C CA . TYR A 1 170 ? -0.777 20.078 6.734 1 92.38 170 TYR A CA 1
ATOM 1336 C C . TYR A 1 170 ? -1.81 21.188 6.852 1 92.38 170 TYR A C 1
ATOM 1338 O O . TYR A 1 170 ? -2.996 20.984 6.594 1 92.38 170 TYR A O 1
ATOM 1346 N N . PHE A 1 171 ? -1.411 22.438 7.137 1 95.12 171 PHE A N 1
ATOM 1347 C CA . PHE A 1 171 ? -2.297 23.578 7.309 1 95.12 171 PHE A CA 1
ATOM 1348 C C . PHE A 1 171 ? -2.637 24.203 5.961 1 95.12 171 PHE A C 1
ATOM 1350 O O . PHE A 1 171 ? -3.441 25.141 5.891 1 95.12 171 PHE A O 1
ATOM 1357 N N . GLY A 1 172 ? -2.037 23.672 4.918 1 96.44 172 GLY A N 1
ATOM 1358 C CA . GLY A 1 172 ? -2.242 24.25 3.605 1 96.44 172 GLY A CA 1
ATOM 1359 C C . GLY A 1 172 ? -1.377 25.484 3.354 1 96.44 172 GLY A C 1
ATOM 1360 O O . GLY A 1 172 ? -1.738 26.344 2.559 1 96.44 172 GLY A O 1
ATOM 1361 N N . ILE A 1 173 ? -0.316 25.594 4.074 1 96.56 173 ILE A N 1
ATOM 1362 C CA . ILE A 1 173 ? 0.56 26.75 3.961 1 96.56 173 ILE A CA 1
ATOM 1363 C C . ILE A 1 173 ? 1.82 26.375 3.186 1 96.56 173 ILE A C 1
ATOM 1365 O O . ILE A 1 173 ? 2.422 25.328 3.438 1 96.56 173 ILE A O 1
ATOM 1369 N N . LYS A 1 174 ? 2.164 27.156 2.266 1 94.94 174 LYS A N 1
ATOM 1370 C CA . LYS A 1 174 ? 3.344 26.969 1.429 1 94.94 174 LYS A CA 1
ATOM 1371 C C . LYS A 1 174 ? 4.223 28.219 1.431 1 94.94 174 LYS A C 1
ATOM 1373 O O . LYS A 1 174 ? 3.719 29.344 1.486 1 94.94 174 LYS A O 1
ATOM 1378 N N . TYR A 1 175 ? 5.516 28.031 1.474 1 94.5 175 TYR A N 1
ATOM 1379 C CA . TYR A 1 175 ? 6.457 29.125 1.286 1 94.5 175 TYR A CA 1
ATOM 1380 C C . TYR A 1 175 ? 6.902 29.219 -0.169 1 94.5 175 TYR A C 1
ATOM 1382 O O . TYR A 1 175 ? 7.23 28.219 -0.791 1 94.5 175 TYR A O 1
ATOM 1390 N N . ASN A 1 176 ? 6.859 30.391 -0.747 1 92.75 176 ASN A N 1
ATOM 1391 C CA . ASN A 1 176 ? 7.254 30.594 -2.139 1 92.75 176 ASN A CA 1
ATOM 1392 C C . ASN A 1 176 ? 8.766 30.547 -2.303 1 92.75 176 ASN A C 1
ATOM 1394 O O . ASN A 1 176 ? 9.445 31.562 -2.148 1 92.75 176 ASN A O 1
ATOM 1398 N N . ILE A 1 177 ? 9.25 29.422 -2.727 1 92 177 ILE A N 1
ATOM 1399 C CA . ILE A 1 177 ? 10.695 29.25 -2.799 1 92 177 ILE A CA 1
ATOM 1400 C C . ILE A 1 177 ? 11.086 28.688 -4.168 1 92 177 ILE A C 1
ATOM 1402 O O . ILE A 1 177 ? 12.094 28 -4.305 1 92 177 ILE A O 1
ATOM 1406 N N . ASP A 1 178 ? 10.359 28.906 -5.199 1 92.88 178 ASP A N 1
ATOM 1407 C CA . ASP A 1 178 ? 10.523 28.297 -6.52 1 92.88 178 ASP A CA 1
ATOM 1408 C C . ASP A 1 178 ? 11.898 28.625 -7.098 1 92.88 178 ASP A C 1
ATOM 1410 O O . ASP A 1 178 ? 12.625 27.719 -7.523 1 92.88 178 ASP A O 1
ATOM 1414 N N . ASP A 1 179 ? 12.234 29.875 -7.074 1 93 179 ASP A N 1
ATOM 1415 C CA . ASP A 1 179 ? 13.516 30.297 -7.637 1 93 179 ASP A CA 1
ATOM 1416 C C . ASP A 1 179 ? 14.68 29.688 -6.855 1 93 179 ASP A C 1
ATOM 1418 O O . ASP A 1 179 ? 15.703 29.312 -7.441 1 93 179 ASP A O 1
ATOM 1422 N N . TYR A 1 180 ? 14.492 29.656 -5.637 1 94.75 180 TYR A N 1
ATOM 1423 C CA . TYR A 1 180 ? 15.523 29.094 -4.781 1 94.75 180 TYR A CA 1
ATOM 1424 C C . TYR A 1 180 ? 15.734 27.609 -5.086 1 94.75 180 TYR A C 1
ATOM 1426 O O . TYR A 1 180 ? 16.875 27.141 -5.133 1 94.75 180 TYR A O 1
ATOM 1434 N N . LEU A 1 181 ? 14.719 26.859 -5.305 1 94.5 181 LEU A N 1
ATOM 1435 C CA . LEU A 1 181 ? 14.789 25.438 -5.625 1 94.5 181 LEU A CA 1
ATOM 1436 C C . LEU A 1 181 ? 15.5 25.219 -6.957 1 94.5 181 LEU A C 1
ATOM 1438 O O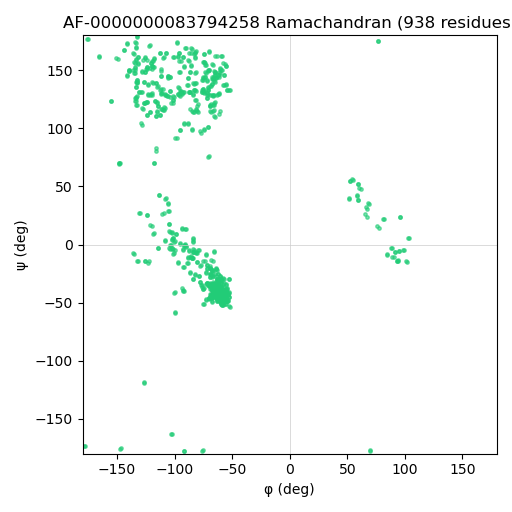 . LEU A 1 181 ? 16.266 24.25 -7.105 1 94.5 181 LEU A O 1
ATOM 1442 N N . ILE A 1 182 ? 15.234 26.078 -7.906 1 95.38 182 ILE A N 1
ATOM 1443 C CA . ILE A 1 182 ? 15.891 26.016 -9.203 1 95.38 182 ILE A CA 1
ATOM 1444 C C . ILE A 1 182 ? 17.406 26.125 -9.023 1 95.38 182 ILE A C 1
ATOM 1446 O O . ILE A 1 182 ? 18.172 25.391 -9.641 1 95.38 182 ILE A O 1
ATOM 1450 N N . ASN A 1 183 ? 17.75 27.031 -8.172 1 95.88 183 ASN A N 1
ATOM 1451 C CA . ASN A 1 183 ? 19.172 27.234 -7.91 1 95.88 183 ASN A CA 1
ATOM 1452 C C . ASN A 1 183 ? 19.797 26.016 -7.238 1 95.88 183 ASN A C 1
ATOM 1454 O O . ASN A 1 183 ? 20.938 25.672 -7.527 1 95.88 183 ASN A O 1
ATOM 1458 N N . LEU A 1 184 ? 19.109 25.438 -6.297 1 96 184 LEU A N 1
ATOM 1459 C CA . LEU A 1 184 ? 19.609 24.234 -5.637 1 96 184 LEU A CA 1
ATOM 1460 C C . LEU A 1 184 ? 19.812 23.109 -6.641 1 96 184 LEU A C 1
ATOM 1462 O O . LEU A 1 184 ? 20.797 22.359 -6.562 1 96 184 LEU A O 1
ATOM 1466 N N . LYS A 1 185 ? 18.906 22.969 -7.535 1 94.62 185 LYS A N 1
ATOM 1467 C CA . LYS A 1 185 ? 18.984 21.953 -8.57 1 94.62 185 LYS A CA 1
ATOM 1468 C C . LYS A 1 185 ? 20.219 22.172 -9.453 1 94.62 185 LYS A C 1
ATOM 1470 O O . LYS A 1 185 ? 20.906 21.203 -9.828 1 94.62 185 LYS A O 1
ATOM 1475 N N . LYS A 1 186 ? 20.484 23.375 -9.75 1 95 186 LYS A N 1
ATOM 1476 C CA . LYS A 1 186 ? 21.656 23.703 -10.547 1 95 186 LYS A CA 1
ATOM 1477 C C . LYS A 1 186 ? 22.953 23.312 -9.828 1 95 186 LYS A C 1
ATOM 1479 O O . LYS A 1 186 ? 23.953 23 -10.469 1 95 186 LYS A O 1
ATOM 1484 N N . LYS A 1 187 ? 22.875 23.359 -8.555 1 95 187 LYS A N 1
ATOM 1485 C CA . LYS A 1 187 ? 24.031 23 -7.746 1 95 187 LYS A CA 1
ATOM 1486 C C . LYS A 1 187 ? 24.172 21.484 -7.625 1 95 187 LYS A C 1
ATOM 1488 O O . LYS A 1 187 ? 25.078 20.984 -6.957 1 95 187 LYS A O 1
ATOM 1493 N N . GLY A 1 188 ? 23.188 20.781 -8.172 1 94.69 188 GLY A N 1
ATOM 1494 C CA . GLY A 1 188 ? 23.312 19.344 -8.242 1 94.69 188 GLY A CA 1
ATOM 1495 C C . GLY A 1 188 ? 22.484 18.609 -7.207 1 94.69 188 GLY A C 1
ATOM 1496 O O . GLY A 1 188 ? 22.531 17.391 -7.109 1 94.69 188 GLY A O 1
ATOM 1497 N N . LEU A 1 189 ? 21.688 19.297 -6.453 1 97.12 189 LEU A N 1
ATOM 1498 C CA . LEU A 1 189 ? 20.875 18.656 -5.422 1 97.12 189 LEU A CA 1
ATOM 1499 C C . LEU A 1 189 ? 19.594 18.062 -6.023 1 97.12 189 LEU A C 1
ATOM 1501 O O . LEU A 1 189 ? 18.938 18.703 -6.848 1 97.12 189 LEU A O 1
ATOM 1505 N N . LYS A 1 190 ? 19.281 16.797 -5.668 1 97.12 190 LYS A N 1
ATOM 1506 C CA . LYS A 1 190 ? 17.984 16.219 -5.98 1 97.12 190 LYS A CA 1
ATOM 1507 C C . LYS A 1 190 ? 16.875 16.844 -5.117 1 97.12 190 LYS A C 1
ATOM 1509 O O . LYS A 1 190 ? 17.062 17.016 -3.91 1 97.12 190 LYS A O 1
ATOM 1514 N N . ILE A 1 191 ? 15.781 17.172 -5.766 1 97.88 191 ILE A N 1
ATOM 1515 C CA . ILE A 1 191 ? 14.68 17.797 -5.031 1 97.88 191 ILE A CA 1
ATOM 1516 C C . ILE A 1 191 ? 13.5 16.828 -4.953 1 97.88 191 ILE A C 1
ATOM 1518 O O . ILE A 1 191 ? 12.906 16.484 -5.973 1 97.88 191 ILE A O 1
ATOM 1522 N N . ILE A 1 192 ? 13.133 16.422 -3.775 1 98.25 192 ILE A N 1
ATOM 1523 C CA . ILE A 1 192 ? 11.945 15.617 -3.514 1 98.25 192 ILE A CA 1
ATOM 1524 C C . ILE A 1 192 ? 10.922 16.453 -2.746 1 98.25 192 ILE A C 1
ATOM 1526 O O . ILE A 1 192 ? 11.25 17.078 -1.731 1 98.25 192 ILE A O 1
ATOM 1530 N N . ILE A 1 193 ? 9.703 16.469 -3.215 1 98.25 193 ILE A N 1
ATOM 1531 C CA . ILE A 1 193 ? 8.656 17.25 -2.572 1 98.25 193 ILE A CA 1
ATOM 1532 C C . ILE A 1 193 ? 7.516 16.328 -2.145 1 98.25 193 ILE A C 1
ATOM 1534 O O . ILE A 1 193 ? 6.855 15.711 -2.986 1 98.25 193 ILE A O 1
ATOM 1538 N N . ASP A 1 194 ? 7.316 16.203 -0.885 1 98.19 194 ASP A N 1
ATOM 1539 C CA . ASP A 1 194 ? 6.086 15.625 -0.365 1 98.19 194 ASP A CA 1
ATOM 1540 C C . ASP A 1 194 ? 4.934 16.625 -0.428 1 98.19 194 ASP A C 1
ATOM 1542 O O . ASP A 1 194 ? 4.762 17.438 0.482 1 98.19 194 ASP A O 1
ATOM 1546 N N . SER A 1 195 ? 4.18 16.531 -1.433 1 98.31 195 SER A N 1
ATOM 1547 C CA . SER A 1 195 ? 3.045 17.422 -1.664 1 98.31 195 SER A CA 1
ATOM 1548 C C . SER A 1 195 ? 1.723 16.688 -1.429 1 98.31 195 SER A C 1
ATOM 1550 O O . SER A 1 195 ? 0.759 16.891 -2.172 1 98.31 195 SER A O 1
ATOM 1552 N N . ALA A 1 196 ? 1.684 15.867 -0.415 1 97.94 196 ALA A N 1
ATOM 1553 C CA . ALA A 1 196 ? 0.512 15.047 -0.127 1 97.94 196 ALA A CA 1
ATOM 1554 C C . ALA A 1 196 ? -0.752 15.898 -0.054 1 97.94 196 ALA A C 1
ATOM 1556 O O . ALA A 1 196 ? -1.84 15.438 -0.413 1 97.94 196 ALA A O 1
ATOM 1557 N N . HIS A 1 197 ? -0.663 17.156 0.347 1 97.81 197 HIS A N 1
ATOM 1558 C CA . HIS A 1 197 ? -1.827 18 0.559 1 97.81 197 HIS A CA 1
ATOM 1559 C C . HIS A 1 197 ? -1.987 19.016 -0.576 1 97.81 197 HIS A C 1
ATOM 1561 O O . HIS A 1 197 ? -2.789 19.938 -0.476 1 97.81 197 HIS A O 1
ATOM 1567 N N . GLY A 1 198 ? -1.274 18.891 -1.686 1 98.19 198 GLY A N 1
ATOM 1568 C CA . GLY A 1 198 ? -1.265 19.938 -2.693 1 98.19 198 GLY A CA 1
ATOM 1569 C C . GLY A 1 198 ? -1.674 19.453 -4.07 1 98.19 198 GLY A C 1
ATOM 1570 O O . GLY A 1 198 ? -1.299 20.047 -5.082 1 98.19 198 GLY A O 1
ATOM 1571 N N . ALA A 1 199 ? -2.422 18.422 -4.172 1 98.5 199 ALA A N 1
ATOM 1572 C CA . ALA A 1 199 ? -2.74 17.828 -5.469 1 98.5 199 ALA A CA 1
ATOM 1573 C C . ALA A 1 199 ? -3.561 18.781 -6.328 1 98.5 199 ALA A C 1
ATOM 1575 O O . ALA A 1 199 ? -3.521 18.719 -7.559 1 98.5 199 ALA A O 1
ATOM 1576 N N . HIS A 1 200 ? -4.281 19.672 -5.727 1 98.5 200 HIS A N 1
ATOM 1577 C CA . HIS A 1 200 ? -5.145 20.594 -6.461 1 98.5 200 HIS A CA 1
ATOM 1578 C C . HIS A 1 200 ? -4.426 21.891 -6.77 1 98.5 200 HIS A C 1
ATOM 1580 O O . HIS A 1 200 ? -4.965 22.75 -7.465 1 98.5 200 HIS A O 1
ATOM 1586 N N . PHE A 1 201 ? -3.221 22.109 -6.312 1 97.88 201 PHE A N 1
ATOM 1587 C CA . PHE A 1 201 ? -2.482 23.344 -6.527 1 97.88 201 PHE A CA 1
ATOM 1588 C C . PHE A 1 201 ? -2.188 23.547 -8.008 1 97.88 201 PHE A C 1
ATOM 1590 O O . PHE A 1 201 ? -1.921 22.594 -8.734 1 97.88 201 PHE A O 1
ATOM 1597 N N . GLY A 1 202 ? -2.23 24.766 -8.453 1 95.94 202 GLY A N 1
ATOM 1598 C CA . GLY A 1 202 ? -1.872 25.125 -9.82 1 95.94 202 GLY A CA 1
ATOM 1599 C C . GLY A 1 202 ? -3.012 24.953 -10.805 1 95.94 202 GLY A C 1
ATOM 1600 O O . GLY A 1 202 ? -2.924 25.391 -11.953 1 95.94 202 GLY A O 1
ATOM 1601 N N . ILE A 1 203 ? -4.133 24.344 -10.414 1 96.75 203 ILE A N 1
ATOM 1602 C CA . ILE A 1 203 ? -5.246 24.047 -11.305 1 96.75 203 ILE A CA 1
ATOM 1603 C C . ILE A 1 203 ? -6.039 25.312 -11.578 1 96.75 203 ILE A C 1
ATOM 1605 O O . ILE A 1 203 ? -6.605 25.484 -12.664 1 96.75 203 ILE A O 1
ATOM 1609 N N . ASN A 1 204 ? -6.121 26.156 -10.594 1 96.94 204 ASN A N 1
ATOM 1610 C CA . ASN A 1 204 ? -6.758 27.469 -10.641 1 96.94 204 ASN A CA 1
ATOM 1611 C C . ASN A 1 204 ? -5.805 28.578 -10.195 1 96.94 204 ASN A C 1
ATOM 1613 O O . ASN A 1 204 ? -4.988 28.375 -9.289 1 96.94 204 ASN A O 1
ATOM 1617 N N . LYS A 1 205 ? -5.953 29.797 -10.75 1 96.31 205 LYS A N 1
ATOM 1618 C CA . LYS A 1 205 ? -5.027 30.891 -10.5 1 96.31 205 LYS A CA 1
ATOM 1619 C C . LYS A 1 205 ? -5.113 31.359 -9.047 1 96.31 205 LYS A C 1
ATOM 1621 O O . LYS A 1 205 ? -4.176 31.984 -8.539 1 96.31 205 LYS A O 1
ATOM 1626 N N . LYS A 1 206 ? -6.207 31.109 -8.414 1 96.75 206 LYS A N 1
ATOM 1627 C CA . LYS A 1 206 ? -6.395 31.547 -7.039 1 96.75 206 LYS A CA 1
ATOM 1628 C C . LYS A 1 206 ? -5.793 30.562 -6.051 1 96.75 206 LYS A C 1
ATOM 1630 O O . LYS A 1 206 ? -5.668 30.859 -4.863 1 96.75 206 LYS A O 1
ATOM 1635 N N . LEU A 1 207 ? -5.406 29.359 -6.527 1 96.75 207 LEU A N 1
ATOM 1636 C CA . LEU A 1 207 ? -4.688 28.391 -5.715 1 96.75 207 LEU A CA 1
ATOM 1637 C C . LEU A 1 207 ? -3.188 28.656 -5.746 1 96.75 207 LEU A C 1
ATOM 1639 O O . LEU A 1 207 ? -2.678 29.25 -6.695 1 96.75 207 LEU A O 1
ATOM 1643 N N . PRO A 1 208 ? -2.465 28.219 -4.676 1 96.06 208 PRO A N 1
ATOM 1644 C CA . PRO A 1 208 ? -1.008 28.359 -4.746 1 96.06 208 PRO A CA 1
ATOM 1645 C C . PRO A 1 208 ? -0.409 27.641 -5.953 1 96.06 208 PRO A C 1
ATOM 1647 O O . PRO A 1 208 ? -1.004 26.688 -6.469 1 96.06 208 PRO A O 1
ATOM 1650 N N . LYS A 1 209 ? 0.729 28.094 -6.336 1 94.62 209 LYS A N 1
ATOM 1651 C CA . LYS A 1 209 ? 1.42 27.484 -7.469 1 94.62 209 LYS A CA 1
ATOM 1652 C C . LYS A 1 209 ? 1.838 26.047 -7.148 1 94.62 209 LYS A C 1
ATOM 1654 O O . LYS A 1 209 ? 2.221 25.75 -6.02 1 94.62 209 LYS A O 1
ATOM 1659 N N . SER A 1 210 ? 1.783 25.25 -8.156 1 94.06 210 SER A N 1
ATOM 1660 C CA . SER A 1 210 ? 2.225 23.859 -8.016 1 94.06 210 SER A CA 1
ATOM 1661 C C . SER A 1 210 ? 3.742 23.75 -8.133 1 94.06 210 SER A C 1
ATOM 1663 O O . SER A 1 210 ? 4.363 24.484 -8.906 1 94.06 210 SER A O 1
ATOM 1665 N N . LEU A 1 211 ? 4.301 22.812 -7.441 1 93.38 211 LEU A N 1
ATOM 1666 C CA . LEU A 1 211 ? 5.727 22.531 -7.539 1 93.38 211 LEU A CA 1
ATOM 1667 C C . LEU A 1 211 ? 5.984 21.297 -8.391 1 93.38 211 LEU A C 1
ATOM 1669 O O . LEU A 1 211 ? 7.098 20.766 -8.414 1 93.38 211 LEU A O 1
ATOM 1673 N N . ALA A 1 212 ? 5.008 20.781 -9.062 1 94.5 212 ALA A N 1
ATOM 1674 C CA . ALA A 1 212 ? 5.051 19.516 -9.805 1 94.5 212 ALA A CA 1
ATOM 1675 C C . ALA A 1 212 ? 6.207 19.516 -10.797 1 94.5 212 ALA A C 1
ATOM 1677 O O . ALA A 1 212 ? 6.918 18.5 -10.93 1 94.5 212 ALA A O 1
ATOM 1678 N N . SER A 1 213 ? 6.445 20.609 -11.461 1 93.38 213 SER A N 1
ATOM 1679 C CA . SER A 1 213 ? 7.438 20.625 -12.531 1 93.38 213 SER A CA 1
ATOM 1680 C C . SER A 1 213 ? 8.828 20.953 -11.992 1 93.38 213 SER A C 1
ATOM 1682 O O . SER A 1 213 ? 9.828 20.781 -12.688 1 93.38 213 SER A O 1
ATOM 1684 N N . LEU A 1 214 ? 8.93 21.375 -10.766 1 93.88 214 LEU A N 1
ATOM 1685 C CA . LEU A 1 214 ? 10.203 21.812 -10.203 1 93.88 214 LEU A CA 1
ATOM 1686 C C . LEU A 1 214 ? 10.906 20.656 -9.484 1 93.88 214 LEU A C 1
ATOM 1688 O O . LEU A 1 214 ? 12.133 20.578 -9.492 1 93.88 214 LEU A O 1
ATOM 1692 N N . GLY A 1 215 ? 10.18 19.812 -8.812 1 95.88 215 GLY A N 1
ATOM 1693 C CA . GLY A 1 215 ? 10.773 18.688 -8.109 1 95.88 215 GLY A CA 1
ATOM 1694 C C . GLY A 1 215 ? 11.234 17.578 -9.047 1 95.88 215 GLY A C 1
ATOM 1695 O O . GLY A 1 215 ? 10.672 17.406 -10.125 1 95.88 215 GLY A O 1
ATOM 1696 N N . ASP A 1 216 ? 12.297 16.875 -8.656 1 97.69 216 ASP A N 1
ATOM 1697 C CA . ASP A 1 216 ? 12.664 15.664 -9.383 1 97.69 216 ASP A CA 1
ATOM 1698 C C . ASP A 1 216 ? 11.641 14.562 -9.164 1 97.69 216 ASP A C 1
ATOM 1700 O O . ASP A 1 216 ? 11.344 13.789 -10.078 1 97.69 216 ASP A O 1
ATOM 1704 N N . TYR A 1 217 ? 11.156 14.5 -7.945 1 98.12 217 TYR A N 1
ATOM 1705 C CA . TYR A 1 217 ? 10.062 13.641 -7.531 1 98.12 217 TYR A CA 1
ATOM 1706 C C . TYR A 1 217 ? 9.055 14.406 -6.684 1 98.12 217 TYR A C 1
ATOM 1708 O O . TYR A 1 217 ? 9.422 15.047 -5.695 1 98.12 217 TYR A O 1
ATOM 1716 N N . VAL A 1 218 ? 7.82 14.367 -7.074 1 98.62 218 VAL A N 1
ATOM 1717 C CA . VAL A 1 218 ? 6.742 15.016 -6.328 1 98.62 218 VAL A CA 1
ATOM 1718 C C . VAL A 1 218 ? 5.633 14 -6.043 1 98.62 218 VAL A C 1
ATOM 1720 O O . VAL A 1 218 ? 5.078 13.406 -6.965 1 98.62 218 VAL A O 1
ATOM 1723 N N . VAL A 1 219 ? 5.352 13.82 -4.797 1 98.75 219 VAL A N 1
ATOM 1724 C CA . VAL A 1 219 ? 4.344 12.852 -4.379 1 98.75 219 VAL A CA 1
ATOM 1725 C C . VAL A 1 219 ? 3.098 13.578 -3.881 1 98.75 219 VAL A C 1
ATOM 1727 O O . VAL A 1 219 ? 3.188 14.461 -3.021 1 98.75 219 VAL A O 1
ATOM 1730 N N . MET A 1 220 ? 1.941 13.188 -4.418 1 98.75 220 MET A N 1
ATOM 1731 C CA . MET A 1 220 ? 0.69 13.859 -4.082 1 98.75 220 MET A CA 1
ATOM 1732 C C . MET A 1 220 ? -0.368 12.852 -3.646 1 98.75 220 MET A C 1
ATOM 1734 O O . MET A 1 220 ? -0.534 11.805 -4.277 1 98.75 220 MET A O 1
ATOM 1738 N N . SER A 1 221 ? -1.009 13.117 -2.553 1 98.44 221 SER A N 1
ATOM 1739 C CA . SER A 1 221 ? -2.16 12.305 -2.166 1 98.44 221 SER A CA 1
ATOM 1740 C C . SER A 1 221 ? -3.436 12.805 -2.84 1 98.44 221 SER A C 1
ATOM 1742 O O . SER A 1 221 ? -4.129 13.672 -2.305 1 98.44 221 SER A O 1
ATOM 1744 N N . ALA A 1 222 ? -3.82 12.203 -3.867 1 98.62 222 ALA A N 1
ATOM 1745 C CA . ALA A 1 222 ? -5.027 12.594 -4.586 1 98.62 222 ALA A CA 1
ATOM 1746 C C . ALA A 1 222 ? -6.262 12.477 -3.693 1 98.62 222 ALA A C 1
ATOM 1748 O O . ALA A 1 222 ? -7.148 13.328 -3.732 1 98.62 222 ALA A O 1
ATOM 1749 N N . HIS A 1 223 ? -6.328 11.484 -2.84 1 98.31 223 HIS A N 1
ATOM 1750 C CA . HIS A 1 223 ? -7.52 11.195 -2.049 1 98.31 223 HIS A CA 1
ATOM 1751 C C . HIS A 1 223 ? -7.762 12.281 -1.004 1 98.31 223 HIS A C 1
ATOM 1753 O O . HIS A 1 223 ? -8.867 12.391 -0.466 1 98.31 223 HIS A O 1
ATOM 1759 N N . LYS A 1 224 ? -6.758 13.039 -0.665 1 98.06 224 LYS A N 1
ATOM 1760 C CA . LYS A 1 224 ? -6.906 14.016 0.409 1 98.06 224 LYS A CA 1
ATOM 1761 C C . LYS A 1 224 ? -7.656 15.25 -0.076 1 98.06 224 LYS A C 1
ATOM 1763 O O . LYS A 1 224 ? -8.367 15.891 0.697 1 98.06 224 LYS A O 1
ATOM 1768 N N . THR A 1 225 ? -7.461 15.594 -1.422 1 98.06 225 THR A N 1
ATOM 1769 C CA . THR A 1 225 ? -8 16.875 -1.856 1 98.06 225 THR A CA 1
ATOM 1770 C C . THR A 1 225 ? -8.797 16.719 -3.15 1 98.06 225 THR A C 1
ATOM 1772 O O . THR A 1 225 ? -9.531 17.625 -3.551 1 98.06 225 THR A O 1
ATOM 1775 N N . LEU A 1 226 ? -8.688 15.609 -3.852 1 98.69 226 LEU A N 1
ATOM 1776 C CA . LEU A 1 226 ? -9.352 15.383 -5.129 1 98.69 226 LEU A CA 1
ATOM 1777 C C . LEU A 1 226 ? -10.414 14.297 -4.996 1 98.69 226 LEU A C 1
ATOM 1779 O O . LEU A 1 226 ? -10.492 13.617 -3.969 1 98.69 226 LEU A O 1
ATOM 1783 N N . PRO A 1 227 ? -11.352 14.172 -6.02 1 98.44 227 PRO A N 1
ATOM 1784 C CA . PRO A 1 227 ? -12.336 13.086 -5.992 1 98.44 227 PRO A CA 1
ATOM 1785 C C . PRO A 1 227 ? -11.711 11.719 -6.258 1 98.44 227 PRO A C 1
ATOM 1787 O O . PRO A 1 227 ? -11.945 11.117 -7.309 1 98.44 227 PRO A O 1
ATOM 1790 N N . SER A 1 228 ? -11.055 11.211 -5.316 1 98.44 228 SER A N 1
ATOM 1791 C CA . SER A 1 228 ? -10.391 9.906 -5.352 1 98.44 228 SER A CA 1
ATOM 1792 C C . SER A 1 228 ? -10.664 9.117 -4.078 1 98.44 228 SER A C 1
ATOM 1794 O O . SER A 1 228 ? -10.906 9.695 -3.018 1 98.44 228 SER A O 1
ATOM 1796 N N . LEU A 1 229 ? -10.656 7.836 -4.254 1 98.69 229 LEU A N 1
ATOM 1797 C CA . LEU A 1 229 ? -10.805 6.984 -3.082 1 98.69 229 LEU A CA 1
ATOM 1798 C C . LEU A 1 229 ? -9.555 7.031 -2.213 1 98.69 229 LEU A C 1
ATOM 1800 O O . LEU A 1 229 ? -8.445 7.242 -2.719 1 98.69 229 LEU A O 1
ATOM 1804 N N . THR A 1 230 ? -9.75 6.859 -0.925 1 98.06 230 THR A N 1
ATOM 1805 C CA . THR A 1 230 ? -8.672 6.883 0.053 1 98.06 230 THR A CA 1
ATOM 1806 C C . THR A 1 230 ? -7.59 5.871 -0.317 1 98.06 230 THR A C 1
ATOM 1808 O O . THR A 1 230 ? -7.895 4.75 -0.732 1 98.06 230 THR A O 1
ATOM 1811 N N . GLN A 1 231 ? -6.309 6.266 -0.182 1 97.06 231 GLN A N 1
ATOM 1812 C CA . GLN A 1 231 ? -5.09 5.523 -0.474 1 97.06 231 GLN A CA 1
ATOM 1813 C C . GLN A 1 231 ? -4.586 5.824 -1.882 1 97.06 231 GLN A C 1
ATOM 1815 O O . GLN A 1 231 ? -3.484 5.414 -2.256 1 97.06 231 GLN A O 1
ATOM 1820 N N . GLY A 1 232 ? -5.371 6.438 -2.709 1 98.56 232 GLY A N 1
ATOM 1821 C CA . GLY A 1 232 ? -4.914 6.793 -4.043 1 98.56 232 GLY A CA 1
ATOM 1822 C C . GLY A 1 232 ? -3.996 8 -4.059 1 98.56 232 GLY A C 1
ATOM 1823 O O . GLY A 1 232 ? -4.293 9.023 -3.436 1 98.56 232 GLY A O 1
ATOM 1824 N N . SER A 1 233 ? -2.873 7.895 -4.723 1 98.75 233 SER A N 1
ATOM 1825 C CA . SER A 1 233 ? -1.897 8.977 -4.801 1 98.75 233 SER A CA 1
ATOM 1826 C C . SER A 1 233 ? -1.231 9.023 -6.172 1 98.75 233 SER A C 1
ATOM 1828 O O . SER A 1 233 ? -1.5 8.172 -7.027 1 98.75 233 SER A O 1
ATOM 1830 N N . PHE A 1 234 ? -0.52 10.102 -6.453 1 98.81 234 PHE A N 1
ATOM 1831 C CA . PHE A 1 234 ? 0.261 10.305 -7.668 1 98.81 234 PHE A CA 1
ATOM 1832 C C . PHE A 1 234 ? 1.745 10.422 -7.344 1 98.81 234 PHE A C 1
ATOM 1834 O O . PHE A 1 234 ? 2.119 11.016 -6.332 1 98.81 234 PHE A O 1
ATOM 1841 N N . LEU A 1 235 ? 2.559 9.844 -8.117 1 98.69 235 LEU A N 1
ATOM 1842 C CA . LEU A 1 235 ? 3.988 10.133 -8.148 1 98.69 235 LEU A CA 1
ATOM 1843 C C . LEU A 1 235 ? 4.383 10.797 -9.469 1 98.69 235 LEU A C 1
ATOM 1845 O O . LEU A 1 235 ? 4.289 10.172 -10.531 1 98.69 235 LEU A O 1
ATOM 1849 N N . LEU A 1 236 ? 4.742 12.031 -9.406 1 98.69 236 LEU A N 1
ATOM 1850 C CA . LEU A 1 236 ? 5.195 12.805 -10.555 1 98.69 236 LEU A CA 1
ATOM 1851 C C . LEU A 1 236 ? 6.719 12.82 -10.641 1 98.69 236 LEU A C 1
ATOM 1853 O O . LEU A 1 236 ? 7.395 13.016 -9.625 1 98.69 236 LEU A O 1
ATOM 1857 N N . VAL A 1 237 ? 7.281 12.602 -11.836 1 98.12 237 VAL A N 1
ATOM 1858 C CA . VAL A 1 237 ? 8.719 12.375 -11.961 1 98.12 237 VAL A CA 1
ATOM 1859 C C . VAL A 1 237 ? 9.273 13.234 -13.094 1 98.12 237 VAL A C 1
ATOM 1861 O O . VAL A 1 237 ? 8.766 13.203 -14.219 1 98.12 237 VAL A O 1
ATOM 1864 N N . ASN A 1 238 ? 10.273 13.977 -12.812 1 96.5 238 ASN A N 1
ATOM 1865 C CA . ASN A 1 238 ? 11.016 14.75 -13.805 1 96.5 238 ASN A CA 1
ATOM 1866 C C . ASN A 1 238 ? 12.445 14.25 -13.953 1 96.5 238 ASN A C 1
ATOM 1868 O O . ASN A 1 238 ? 13.172 14.688 -14.844 1 96.5 238 ASN A O 1
ATOM 1872 N N . ASP A 1 239 ? 12.789 13.281 -13.141 1 87.38 239 ASP A N 1
ATOM 1873 C CA . ASP A 1 239 ? 14.125 12.695 -13.156 1 87.38 239 ASP A CA 1
ATOM 1874 C C . ASP A 1 239 ? 14.203 11.539 -14.148 1 87.38 239 ASP A C 1
ATOM 1876 O O . ASP A 1 239 ? 13.172 11.008 -14.578 1 87.38 239 ASP A O 1
ATOM 1880 N N . LYS A 1 240 ? 15.461 11.219 -14.578 1 79.44 240 LYS A N 1
ATOM 1881 C CA . LYS A 1 240 ? 15.68 10.156 -15.547 1 79.44 240 LYS A CA 1
ATOM 1882 C C . LYS A 1 240 ? 16.25 8.906 -14.883 1 79.44 240 LYS A C 1
ATOM 1884 O O . LYS A 1 240 ? 16.734 7.996 -15.562 1 79.44 240 LYS A O 1
ATOM 1889 N N . GLU A 1 241 ? 16.078 8.906 -13.633 1 73.12 241 GLU A N 1
ATOM 1890 C CA . GLU A 1 241 ? 16.688 7.77 -12.953 1 73.12 241 GLU A CA 1
ATOM 1891 C C . GLU A 1 241 ? 16.078 6.453 -13.438 1 73.12 241 GLU A C 1
ATOM 1893 O O . GLU A 1 241 ? 14.867 6.34 -13.602 1 73.12 241 GLU A O 1
ATOM 1898 N N . GLU A 1 242 ? 16.891 5.473 -13.422 1 77 242 GLU A N 1
ATOM 1899 C CA . GLU A 1 242 ? 16.531 4.223 -14.086 1 77 242 GLU A CA 1
ATOM 1900 C C . GLU A 1 242 ? 15.867 3.254 -13.109 1 77 242 GLU A C 1
ATOM 1902 O O . GLU A 1 242 ? 15.055 2.42 -13.508 1 77 242 GLU A O 1
ATOM 1907 N N . ASN A 1 243 ? 16.062 3.465 -11.789 1 90.19 243 ASN A N 1
ATOM 1908 C CA . ASN A 1 243 ? 15.641 2.408 -10.883 1 90.19 243 ASN A CA 1
ATOM 1909 C C . ASN A 1 243 ? 14.305 2.74 -10.227 1 90.19 243 ASN A C 1
ATOM 1911 O O . ASN A 1 243 ? 13.812 1.979 -9.391 1 90.19 243 ASN A O 1
ATOM 1915 N N . LEU A 1 244 ? 13.664 3.768 -10.57 1 94.5 244 LEU A N 1
ATOM 1916 C CA . LEU A 1 244 ? 12.414 4.176 -9.945 1 94.5 244 LEU A CA 1
ATOM 1917 C C . LEU A 1 244 ? 11.352 3.09 -10.094 1 94.5 244 LEU A C 1
ATOM 1919 O O . LEU A 1 244 ? 10.641 2.777 -9.133 1 94.5 244 LEU A O 1
ATOM 1923 N N . GLU A 1 245 ? 11.242 2.535 -11.25 1 91.69 245 GLU A N 1
ATOM 1924 C CA . GLU A 1 245 ? 10.203 1.548 -11.508 1 91.69 245 GLU A CA 1
ATOM 1925 C C . GLU A 1 245 ? 10.398 0.297 -10.656 1 91.69 245 GLU A C 1
ATOM 1927 O O . GLU A 1 245 ? 9.422 -0.323 -10.227 1 91.69 245 GLU A O 1
ATOM 1932 N N . PHE A 1 246 ? 11.641 -0.07 -10.461 1 92.31 246 PHE A N 1
ATOM 1933 C CA . PHE A 1 246 ? 11.898 -1.194 -9.57 1 92.31 246 PHE A CA 1
ATOM 1934 C C . PHE A 1 246 ? 11.352 -0.92 -8.172 1 92.31 246 PHE A C 1
ATOM 1936 O O . PHE A 1 246 ? 10.633 -1.746 -7.609 1 92.31 246 PHE A O 1
ATOM 1943 N N . TYR A 1 247 ? 11.727 0.229 -7.625 1 96.38 247 TYR A N 1
ATOM 1944 C CA . TYR A 1 247 ? 11.336 0.543 -6.254 1 96.38 247 TYR A CA 1
ATOM 1945 C C . TYR A 1 247 ? 9.82 0.73 -6.148 1 96.38 247 TYR A C 1
ATOM 1947 O O . TYR A 1 247 ? 9.211 0.352 -5.145 1 96.38 247 TYR A O 1
ATOM 1955 N N . LEU A 1 248 ? 9.227 1.326 -7.152 1 94.94 248 LEU A N 1
ATOM 1956 C CA . LEU A 1 248 ? 7.77 1.463 -7.156 1 94.94 248 LEU A CA 1
ATOM 1957 C C . LEU A 1 248 ? 7.094 0.096 -7.121 1 94.94 248 LEU A C 1
ATOM 1959 O O . LEU A 1 248 ? 6.133 -0.106 -6.375 1 94.94 248 LEU A O 1
ATOM 1963 N N . ARG A 1 249 ? 7.598 -0.843 -7.867 1 92.69 249 ARG A N 1
ATOM 1964 C CA . ARG A 1 249 ? 7.043 -2.193 -7.906 1 92.69 249 ARG A CA 1
ATOM 1965 C C . ARG A 1 249 ? 7.293 -2.924 -6.59 1 92.69 249 ARG A C 1
ATOM 1967 O O . ARG A 1 249 ? 6.469 -3.729 -6.156 1 92.69 249 ARG A O 1
ATOM 1974 N N . ALA A 1 250 ? 8.398 -2.613 -6.016 1 95.69 250 ALA A N 1
ATOM 1975 C CA . ALA A 1 250 ? 8.773 -3.277 -4.77 1 95.69 250 ALA A CA 1
ATOM 1976 C C . ALA A 1 250 ? 7.879 -2.824 -3.615 1 95.69 250 ALA A C 1
ATOM 1978 O O . ALA A 1 250 ? 7.539 -3.617 -2.736 1 95.69 250 ALA A O 1
ATOM 1979 N N . PHE A 1 251 ? 7.477 -1.552 -3.646 1 97.38 251 PHE A N 1
ATOM 1980 C CA . PHE A 1 251 ? 6.777 -0.994 -2.496 1 97.38 251 PHE A CA 1
ATOM 1981 C C . PHE A 1 251 ? 5.277 -0.946 -2.744 1 97.38 251 PHE A C 1
ATOM 1983 O O . PHE A 1 251 ? 4.496 -0.723 -1.817 1 97.38 251 PHE A O 1
ATOM 1990 N N . MET A 1 252 ? 4.844 -1.232 -3.92 1 96.38 252 MET A N 1
ATOM 1991 C CA . MET A 1 252 ? 3.424 -1.23 -4.258 1 96.38 252 MET A CA 1
ATOM 1992 C C . MET A 1 252 ? 2.893 -2.654 -4.387 1 96.38 252 MET A C 1
ATOM 1994 O O . MET A 1 252 ? 3.596 -3.543 -4.871 1 96.38 252 MET A O 1
ATOM 1998 N N . THR A 1 253 ? 1.683 -2.854 -3.994 1 96.25 253 THR A N 1
ATOM 1999 C CA . THR A 1 253 ? 1.049 -4.16 -4.113 1 96.25 253 THR A CA 1
ATOM 2000 C C . THR A 1 253 ? 1.057 -4.637 -5.562 1 96.25 253 THR A C 1
ATOM 2002 O O . THR A 1 253 ? 0.896 -3.836 -6.484 1 96.25 253 THR A O 1
ATOM 2005 N N . THR A 1 254 ? 1.194 -5.934 -5.77 1 92.88 254 THR A N 1
ATOM 2006 C CA . THR A 1 254 ? 1.134 -6.527 -7.102 1 92.88 254 THR A CA 1
ATOM 2007 C C . THR A 1 254 ? -0.313 -6.789 -7.512 1 92.88 254 THR A C 1
ATOM 2009 O O . THR A 1 254 ? -0.579 -7.191 -8.648 1 92.88 254 THR A O 1
ATOM 2012 N N . SER A 1 255 ? -1.248 -6.586 -6.586 1 94.88 255 SER A N 1
ATOM 2013 C CA . SER A 1 255 ? -2.682 -6.672 -6.844 1 94.88 255 SER A CA 1
ATOM 2014 C C . SER A 1 255 ? -3.371 -5.336 -6.59 1 94.88 255 SER A C 1
ATOM 2016 O O . SER A 1 255 ? -4.199 -5.223 -5.68 1 94.88 255 SER A O 1
ATOM 2018 N N . PRO A 1 256 ? -3.109 -4.441 -7.418 1 96.56 256 PRO A N 1
ATOM 2019 C CA . PRO A 1 256 ? -3.656 -3.104 -7.172 1 96.56 256 PRO A CA 1
ATOM 2020 C C . PRO A 1 256 ? -5.18 -3.059 -7.289 1 96.56 256 PRO A C 1
ATOM 2022 O O . PRO A 1 256 ? -5.754 -3.732 -8.148 1 96.56 256 PRO A O 1
ATOM 2025 N N . SER A 1 257 ? -5.809 -2.283 -6.48 1 98 257 SER A N 1
ATOM 2026 C CA . SER A 1 257 ? -7.25 -2.062 -6.539 1 98 257 SER A CA 1
ATOM 2027 C C . SER A 1 257 ? -7.637 -1.269 -7.781 1 98 257 SER A C 1
ATOM 2029 O O . SER A 1 257 ? -7.234 -0.115 -7.938 1 98 257 SER A O 1
ATOM 2031 N N . TYR A 1 258 ? -8.414 -1.785 -8.617 1 97.69 258 TYR A N 1
ATOM 2032 C CA . TYR A 1 258 ? -8.898 -1.083 -9.805 1 97.69 258 TYR A CA 1
ATOM 2033 C C . TYR A 1 258 ? -9.922 -0.017 -9.43 1 97.69 258 TYR A C 1
ATOM 2035 O O . TYR A 1 258 ? -10.141 0.932 -10.188 1 97.69 258 TYR A O 1
ATOM 2043 N N . LEU A 1 259 ? -10.586 -0.192 -8.266 1 98.5 259 LEU A N 1
ATOM 2044 C CA . LEU A 1 259 ? -11.461 0.865 -7.773 1 98.5 259 LEU A CA 1
ATOM 2045 C C . LEU A 1 259 ? -10.672 2.135 -7.477 1 98.5 259 LEU A C 1
ATOM 2047 O O . LEU A 1 259 ? -11.062 3.227 -7.895 1 98.5 259 LEU A O 1
ATOM 2051 N N . ILE A 1 260 ? -9.562 1.955 -6.777 1 98.69 260 ILE A N 1
ATOM 2052 C CA . ILE A 1 260 ? -8.719 3.096 -6.434 1 98.69 260 ILE A CA 1
ATOM 2053 C C . ILE A 1 260 ? -8.125 3.701 -7.699 1 98.69 260 ILE A C 1
ATOM 2055 O O . ILE A 1 260 ? -8.164 4.918 -7.895 1 98.69 260 ILE A O 1
ATOM 2059 N N . MET A 1 261 ? -7.617 2.881 -8.602 1 98.56 261 MET A N 1
ATOM 2060 C CA . MET A 1 261 ? -7 3.383 -9.828 1 98.56 261 MET A CA 1
ATOM 2061 C C . MET A 1 261 ? -8.023 4.117 -10.688 1 98.56 261 MET A C 1
ATOM 2063 O O . MET A 1 261 ? -7.719 5.16 -11.273 1 98.56 261 MET A O 1
ATOM 2067 N N . ALA A 1 262 ? -9.203 3.533 -10.766 1 98.69 262 ALA A N 1
ATOM 2068 C CA . ALA A 1 262 ? -10.258 4.184 -11.539 1 98.69 262 ALA A CA 1
ATOM 2069 C C . ALA A 1 262 ? -10.609 5.547 -10.945 1 98.69 262 ALA A C 1
ATOM 2071 O O . ALA A 1 262 ? -10.867 6.5 -11.68 1 98.69 262 ALA A O 1
ATOM 2072 N N . SER A 1 263 ? -10.641 5.637 -9.656 1 98.81 263 SER A N 1
ATOM 2073 C CA . SER A 1 263 ? -10.914 6.914 -9.008 1 98.81 263 SER A CA 1
ATOM 2074 C C . SER A 1 263 ? -9.797 7.918 -9.266 1 98.81 263 SER A C 1
ATOM 2076 O O . SER A 1 263 ? -10.047 9.125 -9.367 1 98.81 263 SER A O 1
ATOM 2078 N N . LEU A 1 264 ? -8.57 7.457 -9.352 1 98.88 264 LEU A N 1
ATOM 2079 C CA . LEU A 1 264 ? -7.449 8.32 -9.703 1 98.88 264 LEU A CA 1
ATOM 2080 C C . LEU A 1 264 ? -7.598 8.852 -11.125 1 98.88 264 LEU A C 1
ATOM 2082 O O . LEU A 1 264 ? -7.34 10.023 -11.391 1 98.88 264 LEU A O 1
ATOM 2086 N N . ASP A 1 265 ? -7.98 7.957 -12 1 98.81 265 ASP A N 1
ATOM 2087 C CA . ASP A 1 265 ? -8.25 8.352 -13.375 1 98.81 265 ASP A CA 1
ATOM 2088 C C . ASP A 1 265 ? -9.359 9.406 -13.43 1 98.81 265 ASP A C 1
ATOM 2090 O O . ASP A 1 265 ? -9.234 10.406 -14.141 1 98.81 265 ASP A O 1
ATOM 2094 N N . TYR A 1 266 ? -10.367 9.211 -12.656 1 98.88 266 TYR A N 1
ATOM 2095 C CA . TYR A 1 266 ? -11.461 10.172 -12.594 1 98.88 266 TYR A CA 1
ATOM 2096 C C . TYR A 1 266 ? -10.977 11.516 -12.055 1 98.88 266 TYR A C 1
ATOM 2098 O O . TYR A 1 266 ? -11.398 12.57 -12.523 1 98.88 266 TYR A O 1
ATOM 2106 N N . SER A 1 267 ? -10.172 11.469 -11.039 1 98.69 267 SER A N 1
ATOM 2107 C CA . SER A 1 267 ? -9.648 12.695 -10.445 1 98.69 267 SER A CA 1
ATOM 2108 C C . SER A 1 267 ? -8.914 13.547 -11.477 1 98.69 267 SER A C 1
ATOM 2110 O O . SER A 1 267 ? -9.117 14.758 -11.539 1 98.69 267 SER A O 1
ATOM 2112 N N . ARG A 1 268 ? -8.047 12.852 -12.203 1 98.69 268 ARG A N 1
ATOM 2113 C CA . ARG A 1 268 ? -7.32 13.555 -13.258 1 98.69 268 ARG A CA 1
ATOM 2114 C C . ARG A 1 268 ? -8.281 14.109 -14.305 1 98.69 268 ARG A C 1
ATOM 2116 O O . ARG A 1 268 ? -8.172 15.273 -14.695 1 98.69 268 ARG A O 1
ATOM 2123 N N . TYR A 1 269 ? -9.219 13.305 -14.781 1 98.75 269 TYR A N 1
ATOM 2124 C CA . TYR A 1 269 ? -10.266 13.695 -15.719 1 98.75 269 TYR A CA 1
ATOM 2125 C C . TYR A 1 269 ? -11.031 14.914 -15.211 1 98.75 269 TYR A C 1
ATOM 2127 O O . TYR A 1 269 ? -11.242 15.875 -15.953 1 98.75 269 TYR A O 1
ATOM 2135 N N . TYR A 1 270 ? -11.383 14.891 -13.969 1 98.69 270 TYR A N 1
ATOM 2136 C CA . TYR A 1 270 ? -12.125 15.961 -13.312 1 98.69 270 TYR A CA 1
ATOM 2137 C C . TYR A 1 270 ? -11.344 17.266 -13.344 1 98.69 270 TYR A C 1
ATOM 2139 O O . TYR A 1 270 ? -11.891 18.328 -13.656 1 98.69 270 TYR A O 1
ATOM 2147 N N . LEU A 1 271 ? -10.07 17.203 -12.961 1 98.62 271 LEU A N 1
ATOM 2148 C CA . LEU A 1 271 ? -9.227 18.406 -12.961 1 98.62 271 LEU A CA 1
ATOM 2149 C C . LEU A 1 271 ? -9.172 19.031 -14.352 1 98.62 271 LEU A C 1
ATOM 2151 O O . LEU A 1 271 ? -9.289 20.25 -14.484 1 98.62 271 LEU A O 1
ATOM 2155 N N . ASP A 1 272 ? -9.008 18.203 -15.359 1 98.38 272 ASP A N 1
ATOM 2156 C CA . ASP A 1 272 ? -8.867 18.688 -16.734 1 98.38 272 ASP A CA 1
ATOM 2157 C C . ASP A 1 272 ? -10.164 19.312 -17.234 1 98.38 272 ASP A C 1
ATOM 2159 O O . ASP A 1 272 ? -10.148 20.297 -17.953 1 98.38 272 ASP A O 1
ATOM 2163 N N . LYS A 1 273 ? -11.227 18.734 -16.797 1 98.25 273 LYS A N 1
ATOM 2164 C CA . LYS A 1 273 ? -12.516 19.125 -17.375 1 98.25 273 LYS A CA 1
ATOM 2165 C C . LYS A 1 273 ? -13.164 20.234 -16.578 1 98.25 273 LYS A C 1
ATOM 2167 O O . LYS A 1 273 ? -13.773 21.156 -17.141 1 98.25 273 LYS A O 1
ATOM 2172 N N . TYR A 1 274 ? -13.055 20.141 -15.227 1 98.44 274 TYR A N 1
ATOM 2173 C CA . TYR A 1 274 ? -13.875 21.016 -14.391 1 98.44 274 TYR A CA 1
ATOM 2174 C C . TYR A 1 274 ? -13.016 21.797 -13.406 1 98.44 274 TYR A C 1
ATOM 2176 O O . TYR A 1 274 ? -13.484 22.766 -12.797 1 98.44 274 TYR A O 1
ATOM 2184 N N . GLY A 1 275 ? -11.781 21.453 -13.188 1 98.19 275 GLY A N 1
ATOM 2185 C CA . GLY A 1 275 ? -10.953 21.906 -12.086 1 98.19 275 GLY A CA 1
ATOM 2186 C C . GLY A 1 275 ? -10.914 23.422 -11.953 1 98.19 275 GLY A C 1
ATOM 2187 O O . GLY A 1 275 ? -11.203 23.953 -10.883 1 98.19 275 GLY A O 1
ATOM 2188 N N . ASP A 1 276 ? -10.586 24.094 -13.031 1 98.38 276 ASP A N 1
ATOM 2189 C CA . ASP A 1 276 ? -10.43 25.531 -13.008 1 98.38 276 ASP A CA 1
ATOM 2190 C C . ASP A 1 276 ? -11.719 26.219 -12.547 1 98.38 276 ASP A C 1
ATOM 2192 O O . ASP A 1 276 ? -11.695 27.016 -11.602 1 98.38 276 ASP A O 1
ATOM 2196 N N . GLU A 1 277 ? -12.859 25.906 -13.102 1 98.5 277 GLU A N 1
ATOM 2197 C CA . GLU A 1 277 ? -14.141 26.531 -12.797 1 98.5 277 GLU A CA 1
ATOM 2198 C C . GLU A 1 277 ? -14.625 26.156 -11.398 1 98.5 277 GLU A C 1
ATOM 2200 O O . GLU A 1 277 ? -15.047 27.016 -10.625 1 98.5 277 GLU A O 1
ATOM 2205 N N . ASP A 1 278 ? -14.555 24.922 -11.055 1 98.69 278 ASP A N 1
ATOM 2206 C CA . ASP A 1 278 ? -15.102 24.438 -9.797 1 98.69 278 ASP A CA 1
ATOM 2207 C C . ASP A 1 278 ? -14.312 24.984 -8.609 1 98.69 278 ASP A C 1
ATOM 2209 O O . ASP A 1 278 ? -14.891 25.328 -7.57 1 98.69 278 ASP A O 1
ATOM 2213 N N . TYR A 1 279 ? -13 25.062 -8.734 1 98.69 279 TYR A N 1
ATOM 2214 C CA . TYR A 1 279 ? -12.211 25.625 -7.641 1 98.69 279 TYR A CA 1
ATOM 2215 C C . TYR A 1 279 ? -12.422 27.125 -7.531 1 98.69 279 TYR A C 1
ATOM 2217 O O . TYR A 1 279 ? -12.375 27.688 -6.434 1 98.69 279 TYR A O 1
ATOM 2225 N N . ASN A 1 280 ? -12.625 27.766 -8.672 1 98.56 280 ASN A N 1
ATOM 2226 C CA . ASN A 1 280 ? -12.977 29.188 -8.609 1 98.56 280 ASN A CA 1
ATOM 2227 C C . ASN A 1 280 ? -14.25 29.406 -7.797 1 98.56 280 ASN A C 1
ATOM 2229 O O . ASN A 1 280 ? -14.297 30.312 -6.953 1 98.56 280 ASN A O 1
ATOM 2233 N N . ILE A 1 281 ? -15.266 28.625 -8.023 1 98.62 281 ILE A N 1
ATOM 2234 C CA . ILE A 1 281 ? -16.531 28.719 -7.316 1 98.62 281 ILE A CA 1
ATOM 2235 C C . ILE A 1 281 ? -16.328 28.438 -5.832 1 98.62 281 ILE A C 1
ATOM 2237 O O . ILE A 1 281 ? -16.812 29.172 -4.977 1 98.62 281 ILE A O 1
ATOM 2241 N N . LEU A 1 282 ? -15.594 27.391 -5.531 1 98.69 282 LEU A N 1
ATOM 2242 C CA . LEU A 1 282 ? -15.336 27 -4.148 1 98.69 282 LEU A CA 1
ATOM 2243 C C . LEU A 1 282 ? -14.625 28.125 -3.393 1 98.69 282 LEU A C 1
ATOM 2245 O O . LEU A 1 282 ? -15 28.453 -2.27 1 98.69 282 LEU A O 1
ATOM 2249 N N . ILE A 1 283 ? -13.586 28.688 -3.988 1 98.56 283 ILE A N 1
ATOM 2250 C CA . ILE A 1 283 ? -12.773 29.719 -3.332 1 98.56 283 ILE A CA 1
ATOM 2251 C C . ILE A 1 283 ? -13.609 30.969 -3.102 1 98.56 283 ILE A C 1
ATOM 2253 O O . ILE A 1 283 ? -13.508 31.609 -2.053 1 98.56 283 ILE A O 1
ATOM 2257 N N . ASN A 1 284 ? -14.438 31.312 -4.062 1 98.56 284 ASN A N 1
ATOM 2258 C CA . ASN A 1 284 ? -15.32 32.438 -3.881 1 98.56 284 ASN A CA 1
ATOM 2259 C C . ASN A 1 284 ? -16.266 32.25 -2.697 1 98.56 284 ASN A C 1
ATOM 2261 O O . ASN A 1 284 ? -16.484 33.156 -1.911 1 98.56 284 ASN A O 1
ATOM 2265 N N . LEU A 1 285 ? -16.844 31.062 -2.586 1 98.62 285 LEU A N 1
ATOM 2266 C CA . LEU A 1 285 ? -17.703 30.734 -1.459 1 98.62 285 LEU A CA 1
ATOM 2267 C C . LEU A 1 285 ? -16.938 30.797 -0.144 1 98.62 285 LEU A C 1
ATOM 2269 O O . LEU A 1 285 ? -17.438 31.344 0.844 1 98.62 285 LEU A O 1
ATOM 2273 N N . ALA A 1 286 ? -15.766 30.188 -0.153 1 98.69 286 ALA A N 1
ATOM 2274 C CA . ALA A 1 286 ? -14.938 30.172 1.049 1 98.69 286 ALA A CA 1
ATOM 2275 C C . ALA A 1 286 ? -14.602 31.578 1.517 1 98.69 286 ALA A C 1
ATOM 2277 O O . ALA A 1 286 ? -14.641 31.875 2.715 1 98.69 286 ALA A O 1
ATOM 2278 N N . GLU A 1 287 ? -14.266 32.469 0.551 1 98.31 287 GLU A N 1
ATOM 2279 C CA . GLU A 1 287 ? -13.922 33.844 0.883 1 98.31 287 GLU A CA 1
ATOM 2280 C C . GLU A 1 287 ? -15.133 34.594 1.428 1 98.31 287 GLU A C 1
ATOM 2282 O O . GLU A 1 287 ? -15.016 35.344 2.393 1 98.31 287 GLU A O 1
ATOM 2287 N N . LYS A 1 288 ? -16.234 34.375 0.8 1 98.56 288 LYS A N 1
ATOM 2288 C CA . LYS A 1 288 ? -17.484 34.969 1.243 1 98.56 288 LYS A CA 1
ATOM 2289 C C . LYS A 1 288 ? -17.797 34.625 2.693 1 98.56 288 LYS A C 1
ATOM 2291 O O . LYS A 1 288 ? -18.062 35.5 3.514 1 98.56 288 LYS A O 1
ATOM 2296 N N . TYR A 1 289 ? -17.688 33.406 3.049 1 98.69 289 TYR A N 1
ATOM 2297 C CA . TYR A 1 289 ? -18.078 32.969 4.375 1 98.69 289 TYR A CA 1
ATOM 2298 C C . TYR A 1 289 ? -16.984 33.219 5.391 1 98.69 289 TYR A C 1
ATOM 2300 O O . TYR A 1 289 ? -17.234 33.312 6.594 1 98.69 289 TYR A O 1
ATOM 2308 N N . LYS A 1 290 ? -15.727 33.281 4.949 1 98.5 290 LYS A N 1
ATOM 2309 C CA . LYS A 1 290 ? -14.656 33.688 5.836 1 98.5 290 LYS A CA 1
ATOM 2310 C C . LYS A 1 290 ? -14.953 35.062 6.426 1 98.5 290 LYS A C 1
ATOM 2312 O O . LYS A 1 290 ? -14.805 35.281 7.633 1 98.5 290 LYS A O 1
ATOM 2317 N N . VAL A 1 291 ? -15.414 35.969 5.59 1 98.25 291 VAL A N 1
ATOM 2318 C CA . VAL A 1 291 ? -15.742 37.312 6.027 1 98.25 291 VAL A CA 1
ATOM 2319 C C . VAL A 1 291 ? -16.891 37.281 7.035 1 98.25 291 VAL A C 1
ATOM 2321 O O . VAL A 1 291 ? -16.828 37.938 8.086 1 98.25 291 VAL A O 1
ATOM 2324 N N . LYS A 1 292 ? -17.875 36.5 6.734 1 98.5 292 LYS A N 1
ATOM 2325 C CA . LYS A 1 292 ? -19.031 36.375 7.617 1 98.5 292 LYS A CA 1
ATOM 2326 C C . LYS A 1 292 ? -18.625 35.812 8.969 1 98.5 292 LYS A C 1
ATOM 2328 O O . LYS A 1 292 ? -19.047 36.312 10.016 1 98.5 292 LYS A O 1
ATOM 2333 N N . ILE A 1 293 ? -17.844 34.781 8.93 1 98.62 293 ILE A N 1
ATOM 2334 C CA . ILE A 1 293 ? -17.438 34.094 10.148 1 98.62 293 ILE A CA 1
ATOM 2335 C C . ILE A 1 293 ? -16.578 35.031 11.008 1 98.62 293 ILE A C 1
ATOM 2337 O O . ILE A 1 293 ? -16.766 35.125 12.219 1 98.62 293 ILE A O 1
ATOM 2341 N N . ASN A 1 294 ? -15.68 35.719 10.359 1 98.06 294 ASN A N 1
ATOM 2342 C CA . ASN A 1 294 ? -14.805 36.625 11.086 1 98.06 294 ASN A CA 1
ATOM 2343 C C . ASN A 1 294 ? -15.602 37.75 11.742 1 98.06 294 ASN A C 1
ATOM 2345 O O . ASN A 1 294 ? -15.219 38.25 12.805 1 98.06 294 ASN A O 1
ATOM 2349 N N . LYS A 1 295 ? -16.656 38.156 11.188 1 98.06 295 LYS A N 1
ATOM 2350 C CA . LYS A 1 295 ? -17.5 39.219 11.711 1 98.06 295 LYS A CA 1
ATOM 2351 C C . LYS A 1 295 ? -18.203 38.812 13 1 98.06 295 LYS A C 1
ATOM 2353 O O . LYS A 1 295 ? -18.594 39.656 13.805 1 98.06 295 LYS A O 1
ATOM 2358 N N . LEU A 1 296 ? -18.375 37.5 13.156 1 97.44 296 LEU A N 1
ATOM 2359 C CA . LEU A 1 296 ? -19 37 14.383 1 97.44 296 LEU A CA 1
ATOM 2360 C C . LEU A 1 296 ? -18.156 37.375 15.602 1 97.44 296 LEU A C 1
ATOM 2362 O O . LEU A 1 296 ? -18.672 37.438 16.719 1 97.44 296 LEU A O 1
ATOM 2366 N N . GLY A 1 297 ? -16.797 37.438 15.438 1 96.62 297 GLY A N 1
ATOM 2367 C CA . GLY A 1 297 ? -15.883 37.781 16.516 1 96.62 297 GLY A CA 1
ATOM 2368 C C . GLY A 1 297 ? -15.633 36.656 17.484 1 96.62 297 GLY A C 1
ATOM 2369 O O . GLY A 1 297 ? -15.133 36.875 18.594 1 96.62 297 GLY A O 1
ATOM 2370 N N . LYS A 1 298 ? -15.992 35.469 17.125 1 97 298 LYS A N 1
ATOM 2371 C CA . LYS A 1 298 ? -15.836 34.312 18.016 1 97 298 LYS A CA 1
ATOM 2372 C C . LYS A 1 298 ? -14.594 33.5 17.672 1 97 298 LYS A C 1
ATOM 2374 O O . LYS A 1 298 ? -13.914 33 18.562 1 97 298 LYS A O 1
ATOM 2379 N N . VAL A 1 299 ? -14.328 33.312 16.406 1 97.19 299 VAL A N 1
ATOM 2380 C CA . VAL A 1 299 ? -13.133 32.688 15.859 1 97.19 299 VAL A CA 1
ATOM 2381 C C . VAL A 1 299 ? -12.617 33.5 14.672 1 97.19 299 VAL A C 1
ATOM 2383 O O . VAL A 1 299 ? -13.328 34.344 14.148 1 97.19 299 VAL A O 1
ATOM 2386 N N . ILE A 1 300 ? -11.438 33.188 14.367 1 96.81 300 ILE A N 1
ATOM 2387 C CA . ILE A 1 300 ? -10.844 33.875 13.219 1 96.81 300 ILE A CA 1
ATOM 2388 C C . ILE A 1 300 ? -10.383 32.844 12.188 1 96.81 300 ILE A C 1
ATOM 2390 O O . ILE A 1 300 ? -9.695 31.891 12.531 1 96.81 300 ILE A O 1
ATOM 2394 N N . VAL A 1 301 ? -10.781 33.031 10.961 1 98 301 VAL A N 1
ATOM 2395 C CA . VAL A 1 301 ? -10.211 32.281 9.859 1 98 301 VAL A CA 1
ATOM 2396 C C . VAL A 1 301 ? -8.945 32.938 9.352 1 98 301 VAL A C 1
ATOM 2398 O O . VAL A 1 301 ? -8.992 34.062 8.844 1 98 301 VAL A O 1
ATOM 2401 N N . LEU A 1 302 ? -7.848 32.281 9.492 1 96.25 302 LEU A N 1
ATOM 2402 C CA . LEU A 1 302 ? -6.562 32.844 9.102 1 96.25 302 LEU A CA 1
ATOM 2403 C C . LEU A 1 302 ? -6.496 33.062 7.598 1 96.25 302 LEU A C 1
ATOM 2405 O O . LEU A 1 302 ? -7.074 32.312 6.824 1 96.25 302 LEU A O 1
ATOM 2409 N N . ASP A 1 303 ? -5.777 34.062 7.227 1 94.81 303 ASP A N 1
ATOM 2410 C CA . ASP A 1 303 ? -5.48 34.375 5.828 1 94.81 303 ASP A CA 1
ATOM 2411 C C . ASP A 1 303 ? -4 34.688 5.637 1 94.81 303 ASP A C 1
ATOM 2413 O O . ASP A 1 303 ? -3.238 34.719 6.602 1 94.81 303 ASP A O 1
ATOM 2417 N N . LYS A 1 304 ? -3.631 34.844 4.379 1 91.81 304 LYS A N 1
ATOM 2418 C CA . LYS A 1 304 ? -2.227 35.062 4.059 1 91.81 304 LYS A CA 1
ATOM 2419 C C . LYS A 1 304 ? -1.704 36.344 4.742 1 91.81 304 LYS A C 1
ATOM 2421 O O . LYS A 1 304 ? -0.536 36.406 5.133 1 91.81 304 LYS A O 1
ATOM 2426 N N . GLU A 1 305 ? -2.535 37.312 4.98 1 91.12 305 GLU A N 1
ATOM 2427 C CA . GLU A 1 305 ? -2.139 38.562 5.574 1 91.12 305 GLU A CA 1
ATOM 2428 C C . GLU A 1 305 ? -1.8 38.406 7.055 1 91.12 305 GLU A C 1
ATOM 2430 O O . GLU A 1 305 ? -1.128 39.25 7.641 1 91.12 305 GLU A O 1
ATOM 2435 N N . ASP A 1 306 ? -2.258 37.312 7.578 1 90.88 306 ASP A N 1
ATOM 2436 C CA . ASP A 1 306 ? -1.999 37.031 8.984 1 90.88 306 ASP A CA 1
ATOM 2437 C C . ASP A 1 306 ? -0.661 36.312 9.164 1 90.88 306 ASP A C 1
ATOM 2439 O O . ASP A 1 306 ? -0.23 36.094 10.297 1 90.88 306 ASP A O 1
ATOM 2443 N N . LEU A 1 307 ? -0.012 35.969 8.07 1 90.44 307 LEU A N 1
ATOM 2444 C CA . LEU A 1 307 ? 1.262 35.281 8.094 1 90.44 307 LEU A CA 1
ATOM 2445 C C . LEU A 1 307 ? 2.408 36.188 7.695 1 90.44 307 LEU A C 1
ATOM 2447 O O . LEU A 1 307 ? 2.178 37.312 7.203 1 90.44 307 LEU A O 1
ATOM 2451 N N . ILE A 1 308 ? 3.637 35.781 7.973 1 85.75 308 ILE A N 1
ATOM 2452 C CA . ILE A 1 308 ? 4.805 36.531 7.527 1 85.75 308 ILE A CA 1
ATOM 2453 C C . ILE A 1 308 ? 4.855 36.562 6.004 1 85.75 308 ILE A C 1
ATOM 2455 O O . ILE A 1 308 ? 4.223 35.719 5.344 1 85.75 308 ILE A O 1
ATOM 2459 N N . PRO A 1 309 ? 5.613 37.469 5.422 1 87 309 PRO A N 1
ATOM 2460 C CA . PRO A 1 309 ? 5.637 37.625 3.967 1 87 309 PRO A CA 1
ATOM 2461 C C . PRO A 1 309 ? 6.141 36.375 3.252 1 87 309 PRO A C 1
ATOM 2463 O O . PRO A 1 309 ? 6.961 35.625 3.801 1 87 309 PRO A O 1
ATOM 2466 N N . LYS A 1 310 ? 5.605 36.062 2.037 1 91.44 310 LYS A N 1
ATOM 2467 C CA . LYS A 1 310 ? 6.039 35.031 1.084 1 91.44 310 LYS A CA 1
ATOM 2468 C C . LYS A 1 310 ? 5.359 33.719 1.365 1 91.44 310 LYS A C 1
ATOM 2470 O O . LYS A 1 310 ? 5.613 32.719 0.67 1 91.44 310 LYS A O 1
ATOM 2475 N N . TYR A 1 311 ? 4.594 33.719 2.404 1 94.75 311 TYR A N 1
ATOM 2476 C CA . TYR A 1 311 ? 3.777 32.531 2.615 1 94.75 311 TYR A CA 1
ATOM 2477 C C . TYR A 1 311 ? 2.441 32.656 1.89 1 94.75 311 TYR A C 1
ATOM 2479 O O . TYR A 1 311 ? 1.9 33.75 1.751 1 94.75 311 TYR A O 1
ATOM 2487 N N . GLU A 1 312 ? 1.973 31.562 1.369 1 95.19 312 GLU A N 1
ATOM 2488 C CA . GLU A 1 312 ? 0.649 31.438 0.767 1 95.19 312 GLU A CA 1
ATOM 2489 C C . GLU A 1 312 ? -0.206 30.422 1.52 1 95.19 312 GLU A C 1
ATOM 2491 O O . GLU A 1 312 ? 0.323 29.516 2.162 1 95.19 312 GLU A O 1
ATOM 2496 N N . ILE A 1 313 ? -1.483 30.656 1.427 1 96.12 313 ILE A N 1
ATOM 2497 C CA . ILE A 1 313 ? -2.395 29.75 2.115 1 96.12 313 ILE A CA 1
ATOM 2498 C C . ILE A 1 313 ? -3.385 29.156 1.116 1 96.12 313 ILE A C 1
ATOM 2500 O O . ILE A 1 313 ? -3.84 29.844 0.2 1 96.12 313 ILE A O 1
ATOM 2504 N N . ASP A 1 314 ? -3.641 27.875 1.244 1 97.69 314 ASP A N 1
ATOM 2505 C CA . ASP A 1 314 ? -4.691 27.188 0.505 1 97.69 314 ASP A CA 1
ATOM 2506 C C . ASP A 1 314 ? -6.074 27.703 0.906 1 97.69 314 ASP A C 1
ATOM 2508 O O . ASP A 1 314 ? -6.57 27.391 1.989 1 97.69 314 ASP A O 1
ATOM 2512 N N . LYS A 1 315 ? -6.73 28.406 0.052 1 97.5 315 LYS A N 1
ATOM 2513 C CA . LYS A 1 315 ? -8 29.047 0.366 1 97.5 315 LYS A CA 1
ATOM 2514 C C . LYS A 1 315 ? -9.133 28.031 0.468 1 97.5 315 LYS A C 1
ATOM 2516 O O . LYS A 1 315 ? -10.234 28.344 0.916 1 97.5 315 LYS A O 1
ATOM 2521 N N . THR A 1 316 ? -8.828 26.812 0.107 1 98.31 316 THR A N 1
ATOM 2522 C CA . THR A 1 316 ? -9.82 25.75 0.24 1 98.31 316 THR A CA 1
ATOM 2523 C C . THR A 1 316 ? -9.703 25.062 1.598 1 98.31 316 THR A C 1
ATOM 2525 O O . THR A 1 316 ? -10.281 23.984 1.81 1 98.31 316 THR A O 1
ATOM 2528 N N . ARG A 1 317 ? -8.977 25.656 2.477 1 97.94 317 ARG A N 1
ATOM 2529 C CA . ARG A 1 317 ? -8.789 25.219 3.855 1 97.94 317 ARG A CA 1
ATOM 2530 C C . ARG A 1 317 ? -9.008 26.359 4.832 1 97.94 317 ARG A C 1
ATOM 2532 O O . ARG A 1 317 ? -8.586 27.5 4.578 1 97.94 317 ARG A O 1
ATOM 2539 N N . TYR A 1 318 ? -9.812 26.094 5.871 1 98.56 318 TYR A N 1
ATOM 2540 C CA . TYR A 1 318 ? -9.945 27.078 6.945 1 98.56 318 TYR A CA 1
ATOM 2541 C C . TYR A 1 318 ? -9.102 26.672 8.156 1 98.56 318 TYR A C 1
ATOM 2543 O O . TYR A 1 318 ? -9.172 25.531 8.617 1 98.56 318 TYR A O 1
ATOM 2551 N N . LEU A 1 319 ? -8.289 27.516 8.531 1 97.69 319 LEU A N 1
ATOM 2552 C CA . LEU A 1 319 ? -7.707 27.453 9.867 1 97.69 319 LEU A CA 1
ATOM 2553 C C . LEU A 1 319 ? -8.484 28.344 10.836 1 97.69 319 LEU A C 1
ATOM 2555 O O . LEU A 1 319 ? -8.25 29.562 10.891 1 97.69 319 LEU A O 1
ATOM 2559 N N . LEU A 1 320 ? -9.359 27.734 11.594 1 98.12 320 LEU A N 1
ATOM 2560 C CA . LEU A 1 320 ? -10.125 28.469 12.602 1 98.12 320 LEU A CA 1
ATOM 2561 C C . LEU A 1 320 ? -9.305 28.656 13.875 1 98.12 320 LEU A C 1
ATOM 2563 O O . LEU A 1 320 ? -8.977 27.672 14.555 1 98.12 320 LEU A O 1
ATOM 2567 N N . ILE A 1 321 ? -9.023 29.828 14.188 1 96.81 321 ILE A N 1
ATOM 2568 C CA . ILE A 1 321 ? -8.203 30.125 15.359 1 96.81 321 ILE A CA 1
ATOM 2569 C C . ILE A 1 321 ? -9.086 30.719 16.469 1 96.81 321 ILE A C 1
ATOM 2571 O O . ILE A 1 321 ? -9.844 31.656 16.234 1 96.81 321 ILE A O 1
ATOM 2575 N N . THR A 1 322 ? -9 30.172 17.609 1 96 322 THR A N 1
ATOM 2576 C CA . THR A 1 322 ? -9.727 30.688 18.766 1 96 322 THR A CA 1
ATOM 2577 C C . THR A 1 322 ? -8.969 31.844 19.406 1 96 322 THR A C 1
ATOM 2579 O O . THR A 1 322 ? -7.766 31.984 19.219 1 96 322 THR A O 1
ATOM 2582 N N . LYS A 1 323 ? -9.664 32.625 20.172 1 92.06 323 LYS A N 1
ATOM 2583 C CA . LYS A 1 323 ? -9.023 33.688 20.969 1 92.06 323 LYS A CA 1
ATOM 2584 C C . LYS A 1 323 ? -8.281 33.094 22.156 1 92.06 323 LYS A C 1
ATOM 2586 O O . LYS A 1 323 ? -8.453 31.906 22.484 1 92.06 323 LYS A O 1
ATOM 2591 N N . ASP A 1 324 ? -7.418 33.938 22.703 1 89.94 324 ASP A N 1
ATOM 2592 C CA . ASP A 1 324 ? -6.73 33.5 23.906 1 89.94 324 ASP A CA 1
ATOM 2593 C C . ASP A 1 324 ? -7.727 33.125 25 1 89.94 324 ASP A C 1
ATOM 2595 O O . ASP A 1 324 ? -8.742 33.781 25.188 1 89.94 324 ASP A O 1
ATOM 2599 N N . GLY A 1 325 ? -7.453 32.062 25.641 1 91.38 325 GLY A N 1
ATOM 2600 C CA . GLY A 1 325 ? -8.344 31.625 26.703 1 91.38 325 GLY A CA 1
ATOM 2601 C C . GLY A 1 325 ? -9.367 30.609 26.234 1 91.38 325 GLY A C 1
ATOM 2602 O O . GLY A 1 325 ? -10.148 30.078 27.031 1 91.38 325 GLY A O 1
ATOM 2603 N N . TYR A 1 326 ? -9.375 30.375 25.016 1 94.81 326 TYR A N 1
ATOM 2604 C CA . TYR A 1 326 ? -10.273 29.375 24.453 1 94.81 326 TYR A CA 1
ATOM 2605 C C . TYR A 1 326 ? -9.492 28.234 23.797 1 94.81 326 TYR A C 1
ATOM 2607 O O . TYR A 1 326 ? -8.312 28.391 23.469 1 94.81 326 TYR A O 1
ATOM 2615 N N . CYS A 1 327 ? -10.133 27.047 23.578 1 92.75 327 CYS A N 1
ATOM 2616 C CA . CYS A 1 327 ? -9.43 25.812 23.234 1 92.75 327 CYS A CA 1
ATOM 2617 C C . CYS A 1 327 ? -9.922 25.266 21.891 1 92.75 327 CYS A C 1
ATOM 2619 O O . CYS A 1 327 ? -11.117 25.047 21.703 1 92.75 327 CYS A O 1
ATOM 2621 N N . GLY A 1 328 ? -8.984 24.984 21.031 1 95.56 328 GLY A N 1
ATOM 2622 C CA . GLY A 1 328 ? -9.312 24.406 19.719 1 95.56 328 GLY A CA 1
ATOM 2623 C C . GLY A 1 328 ? -9.883 23.016 19.812 1 95.56 328 GLY A C 1
ATOM 2624 O O . GLY A 1 328 ? -10.766 22.641 19.031 1 95.56 328 GLY A O 1
ATOM 2625 N N . HIS A 1 329 ? -9.445 22.203 20.766 1 94 329 HIS A N 1
ATOM 2626 C CA . HIS A 1 329 ? -9.953 20.844 20.938 1 94 329 HIS A CA 1
ATOM 2627 C C . HIS A 1 329 ? -11.422 20.844 21.328 1 94 329 HIS A C 1
ATOM 2629 O O . HIS A 1 329 ? -12.203 20.016 20.859 1 94 329 HIS A O 1
ATOM 2635 N N . LYS A 1 330 ? -11.758 21.75 22.203 1 96.69 330 LYS A N 1
ATOM 2636 C CA . LYS A 1 330 ? -13.156 21.875 22.625 1 96.69 330 LYS A CA 1
ATOM 2637 C C . LYS A 1 330 ? -14.023 22.359 21.469 1 96.69 330 LYS A C 1
ATOM 2639 O O . LYS A 1 330 ? -15.18 21.953 21.328 1 96.69 330 LYS A O 1
ATOM 2644 N N . LEU A 1 331 ? -13.484 23.281 20.672 1 98 331 LEU A N 1
ATOM 2645 C CA . LEU A 1 331 ? -14.195 23.719 19.469 1 98 331 LEU A CA 1
ATOM 2646 C C . LEU A 1 331 ? -14.453 22.547 18.531 1 98 331 LEU A C 1
ATOM 2648 O O . LEU A 1 331 ? -15.539 22.438 17.953 1 98 331 LEU A O 1
ATOM 2652 N N . PHE A 1 332 ? -13.477 21.703 18.344 1 97.38 332 PHE A N 1
ATOM 2653 C CA . PHE A 1 332 ? -13.602 20.484 17.547 1 97.38 332 PHE A CA 1
ATOM 2654 C C . PHE A 1 332 ? -14.742 19.609 18.047 1 97.38 332 PHE A C 1
ATOM 2656 O O . PHE A 1 332 ? -15.562 19.141 17.25 1 97.38 332 PHE A O 1
ATOM 2663 N N . GLU A 1 333 ? -14.836 19.406 19.312 1 97.19 333 GLU A N 1
ATOM 2664 C CA . GLU A 1 333 ? -15.891 18.609 19.922 1 97.19 333 GLU A CA 1
ATOM 2665 C C . GLU A 1 333 ? -17.266 19.234 19.719 1 97.19 333 GLU A C 1
ATOM 2667 O O . GLU A 1 333 ? -18.234 18.531 19.438 1 97.19 333 GLU A O 1
ATOM 2672 N N . TYR A 1 334 ? -17.281 20.562 19.953 1 98.06 334 TYR A N 1
ATOM 2673 C CA . TYR A 1 334 ? -18.531 21.297 19.75 1 98.06 334 TYR A CA 1
ATOM 2674 C C . TYR A 1 334 ? -19.047 21.109 18.312 1 98.06 334 TYR A C 1
ATOM 2676 O O . TYR A 1 334 ? -20.219 20.828 18.109 1 98.06 334 TYR A O 1
ATOM 2684 N N . LEU A 1 335 ? -18.109 21.234 17.297 1 98.38 335 LEU A N 1
ATOM 2685 C CA . LEU A 1 335 ? -18.5 21.062 15.906 1 98.38 335 LEU A CA 1
ATOM 2686 C C . LEU A 1 335 ? -18.984 19.656 15.633 1 98.38 335 LEU A C 1
ATOM 2688 O O . LEU A 1 335 ? -19.969 19.453 14.906 1 98.38 335 LEU A O 1
ATOM 2692 N N . ARG A 1 336 ? -18.312 18.688 16.234 1 97.5 336 ARG A N 1
ATOM 2693 C CA . ARG A 1 336 ? -18.719 17.297 16.078 1 97.5 336 ARG A CA 1
ATOM 2694 C C . ARG A 1 336 ? -20.125 17.078 16.625 1 97.5 336 ARG A C 1
ATOM 2696 O O . ARG A 1 336 ? -20.922 16.344 16.047 1 97.5 336 ARG A O 1
ATOM 2703 N N . LYS A 1 337 ? -20.422 17.656 17.781 1 97.19 337 LYS A N 1
ATOM 2704 C CA . LYS A 1 337 ? -21.75 17.562 18.375 1 97.19 337 LYS A CA 1
ATOM 2705 C C . LYS A 1 337 ? -22.812 18.156 17.469 1 97.19 337 LYS A C 1
ATOM 2707 O O . LYS A 1 337 ? -23.984 17.781 17.531 1 97.19 337 LYS A O 1
ATOM 2712 N N . ASN A 1 338 ? -22.359 19.094 16.656 1 97.81 338 ASN A N 1
ATOM 2713 C CA . ASN A 1 338 ? -23.266 19.719 15.695 1 97.81 338 ASN A CA 1
ATOM 2714 C C . ASN A 1 338 ? -23.203 19.016 14.336 1 97.81 338 ASN A C 1
ATOM 2716 O O . ASN A 1 338 ? -23.562 19.609 13.312 1 97.81 338 ASN A O 1
ATOM 2720 N N . ASN A 1 339 ? -22.609 17.781 14.203 1 97.69 339 ASN A N 1
ATOM 2721 C CA . ASN A 1 339 ? -22.547 16.922 13.031 1 97.69 339 ASN A CA 1
ATOM 2722 C C . ASN A 1 339 ? -21.656 17.516 11.945 1 97.69 339 ASN A C 1
ATOM 2724 O O . ASN A 1 339 ? -22 17.469 10.758 1 97.69 339 ASN A O 1
ATOM 2728 N N . ILE A 1 340 ? -20.641 18.172 12.391 1 98.5 340 ILE A N 1
ATOM 2729 C CA . ILE A 1 340 ? -19.609 18.656 11.484 1 98.5 340 ILE A CA 1
ATOM 2730 C C . ILE A 1 340 ? -18.281 17.953 11.797 1 98.5 340 ILE A C 1
ATOM 2732 O O . ILE A 1 340 ? -17.75 18.062 12.898 1 98.5 340 ILE A O 1
ATOM 2736 N N . GLN A 1 341 ? -17.812 17.172 10.867 1 97.94 341 GLN A N 1
ATOM 2737 C CA . GLN A 1 341 ? -16.547 16.469 11.008 1 97.94 341 GLN A CA 1
ATOM 2738 C C . GLN A 1 341 ? -15.383 17.328 10.5 1 97.94 341 GLN A C 1
ATOM 2740 O O . GLN A 1 341 ? -15.188 17.453 9.297 1 97.94 341 GLN A O 1
ATOM 2745 N N . SER A 1 342 ? -14.633 17.875 11.453 1 97.62 342 SER A N 1
ATOM 2746 C CA . SER A 1 342 ? -13.453 18.656 11.117 1 97.62 342 SER A CA 1
ATOM 2747 C C . SER A 1 342 ? -12.242 17.766 10.883 1 97.62 342 SER A C 1
ATOM 2749 O O . SER A 1 342 ? -12.266 16.578 11.227 1 97.62 342 SER A O 1
ATOM 2751 N N . GLU A 1 343 ? -11.219 18.266 10.289 1 96.38 343 GLU A N 1
ATOM 2752 C CA . GLU A 1 343 ? -10.031 17.484 9.945 1 96.38 343 GLU A CA 1
ATOM 2753 C C . GLU A 1 343 ? -9.195 17.188 11.18 1 96.38 343 GLU A C 1
ATOM 2755 O O . GLU A 1 343 ? -8.789 16.031 11.391 1 96.38 343 GLU A O 1
ATOM 2760 N N . MET A 1 344 ? -8.906 18.219 11.914 1 91.88 344 MET A N 1
ATOM 2761 C CA . MET A 1 344 ? -8.078 18.062 13.117 1 91.88 344 MET A CA 1
ATOM 2762 C C . MET A 1 344 ? -8.172 19.312 14 1 91.88 344 MET A C 1
ATOM 2764 O O . MET A 1 344 ? -8.68 20.344 13.57 1 91.88 344 MET A O 1
ATOM 2768 N N . SER A 1 345 ? -7.777 19.125 15.219 1 92.88 345 SER A N 1
ATOM 2769 C CA . SER A 1 345 ? -7.676 20.25 16.141 1 92.88 345 SER A CA 1
ATOM 2770 C C . SER A 1 345 ? -6.277 20.359 16.734 1 92.88 345 SER A C 1
ATOM 2772 O O . SER A 1 345 ? -5.5 19.406 16.688 1 92.88 345 SER A O 1
ATOM 2774 N N . PHE A 1 346 ? -5.926 21.422 17.062 1 88.75 346 PHE A N 1
ATOM 2775 C CA . PHE A 1 346 ? -4.773 21.734 17.906 1 88.75 346 PHE A CA 1
ATOM 2776 C C . PHE A 1 346 ? -5.156 22.719 19 1 88.75 346 PHE A C 1
ATOM 2778 O O . PHE A 1 346 ? -6.332 23.062 19.156 1 88.75 346 PHE A O 1
ATOM 2785 N N . SER A 1 347 ? -4.266 23.062 19.812 1 87.31 347 SER A N 1
ATOM 2786 C CA . SER A 1 347 ? -4.578 23.812 21.016 1 87.31 347 SER A CA 1
ATOM 2787 C C . SER A 1 347 ? -5.355 25.078 20.688 1 87.31 347 SER A C 1
ATOM 2789 O O . SER A 1 347 ? -6.34 25.406 21.359 1 87.31 347 SER A O 1
ATOM 2791 N N . LYS A 1 348 ? -5.012 25.75 19.594 1 92.12 348 LYS A N 1
ATOM 2792 C CA . LYS A 1 348 ? -5.543 27.078 19.344 1 92.12 348 LYS A CA 1
ATOM 2793 C C . LYS A 1 348 ? -6.566 27.062 18.203 1 92.12 348 LYS A C 1
ATOM 2795 O O . LYS A 1 348 ? -7.125 28.094 17.844 1 92.12 348 LYS A O 1
ATOM 2800 N N . GLY A 1 349 ? -6.793 25.828 17.75 1 95.81 349 GLY A N 1
ATOM 2801 C CA . GLY A 1 349 ? -7.711 25.953 16.641 1 95.81 349 GLY A CA 1
ATOM 2802 C C . GLY A 1 349 ? -8.109 24.625 16.031 1 95.81 349 GLY A C 1
ATOM 2803 O O . GLY A 1 349 ? -7.859 23.578 16.609 1 95.81 349 GLY A O 1
ATOM 2804 N N . VAL A 1 350 ? -8.875 24.75 14.883 1 97.31 350 VAL A N 1
ATOM 2805 C CA . VAL A 1 350 ? -9.406 23.609 14.133 1 97.31 350 VAL A CA 1
ATOM 2806 C C . VAL A 1 350 ? -9.125 23.812 12.641 1 97.31 350 VAL A C 1
ATOM 2808 O O . VAL A 1 350 ? -9.195 24.922 12.125 1 97.31 350 VAL A O 1
ATOM 2811 N N . VAL A 1 351 ? -8.75 22.734 11.969 1 97.56 351 VAL A N 1
ATOM 2812 C CA . VAL A 1 351 ? -8.531 22.75 10.531 1 97.56 351 VAL A CA 1
ATOM 2813 C C . VAL A 1 351 ? -9.742 22.156 9.812 1 97.56 351 VAL A C 1
ATOM 2815 O O . VAL A 1 351 ? -10.203 21.062 10.156 1 97.56 351 VAL A O 1
ATOM 2818 N N . LEU A 1 352 ? -10.273 22.875 8.875 1 98.69 352 LEU A N 1
ATOM 2819 C CA . LEU A 1 352 ? -11.336 22.391 7.992 1 98.69 352 LEU A CA 1
ATOM 2820 C C . LEU A 1 352 ? -10.844 22.312 6.551 1 98.69 352 LEU A C 1
ATOM 2822 O O . LEU A 1 352 ? -10.148 23.203 6.074 1 98.69 352 LEU A O 1
ATOM 2826 N N . ILE A 1 353 ? -11.156 21.25 5.867 1 98.56 353 ILE A N 1
ATOM 2827 C CA . ILE A 1 353 ? -10.766 21.062 4.477 1 98.56 353 ILE A CA 1
ATOM 2828 C C . ILE A 1 353 ? -12.016 20.969 3.602 1 98.56 353 ILE A C 1
ATOM 2830 O O . ILE A 1 353 ? -12.875 20.109 3.834 1 98.56 353 ILE A O 1
ATOM 2834 N N . PHE A 1 354 ? -12.086 21.828 2.621 1 98.69 354 PHE A N 1
ATOM 2835 C CA . PHE A 1 354 ? -13.195 21.828 1.674 1 98.69 354 PHE A CA 1
ATOM 2836 C C . PHE A 1 354 ? -12.789 21.141 0.369 1 98.69 354 PHE A C 1
ATOM 2838 O O . PHE A 1 354 ? -11.594 20.953 0.114 1 98.69 354 PHE A O 1
ATOM 2845 N N . SER A 1 355 ? -13.711 20.734 -0.402 1 98.06 355 SER A N 1
ATOM 2846 C CA . SER A 1 355 ? -13.562 20.328 -1.796 1 98.06 355 SER A CA 1
ATOM 2847 C C . SER A 1 355 ? -14.648 20.953 -2.67 1 98.06 355 SER A C 1
ATOM 2849 O O . SER A 1 355 ? -15.609 21.531 -2.158 1 98.06 355 SER A O 1
ATOM 2851 N N . PRO A 1 356 ? -14.5 20.844 -3.93 1 98.12 356 PRO A N 1
ATOM 2852 C CA . PRO A 1 356 ? -15.484 21.469 -4.812 1 98.12 356 PRO A CA 1
ATOM 2853 C C . PRO A 1 356 ? -16.875 20.828 -4.691 1 98.12 356 PRO A C 1
ATOM 2855 O O . PRO A 1 356 ? -17.844 21.359 -5.223 1 98.12 356 PRO A O 1
ATOM 2858 N N . SER A 1 357 ? -16.969 19.797 -3.959 1 97.5 357 SER A N 1
ATOM 2859 C CA . SER A 1 357 ? -18.281 19.172 -3.77 1 97.5 357 SER A CA 1
ATOM 2860 C C . SER A 1 357 ? -19.031 19.828 -2.619 1 97.5 357 SER A C 1
ATOM 2862 O O . SER A 1 357 ? -20.219 19.562 -2.422 1 97.5 357 SER A O 1
ATOM 2864 N N . ASN A 1 358 ? -18.422 20.672 -1.808 1 97.94 358 ASN A N 1
ATOM 2865 C CA . ASN A 1 358 ? -19.125 21.406 -0.757 1 97.94 358 ASN A CA 1
ATOM 2866 C C . ASN A 1 358 ? -19.969 22.547 -1.332 1 97.94 358 ASN A C 1
ATOM 2868 O O . ASN A 1 358 ? -19.453 23.375 -2.09 1 97.94 358 ASN A O 1
ATOM 2872 N N . SER A 1 359 ? -21.156 22.594 -0.914 1 97.19 359 SER A N 1
ATOM 2873 C CA . SER A 1 359 ? -22.125 23.562 -1.426 1 97.19 359 SER A CA 1
ATOM 2874 C C . SER A 1 359 ? -22.234 24.766 -0.5 1 97.19 359 SER A C 1
ATOM 2876 O O . SER A 1 359 ? -21.625 24.781 0.58 1 97.19 359 SER A O 1
ATOM 2878 N N . GLU A 1 360 ? -22.984 25.734 -0.979 1 98.25 360 GLU A N 1
ATOM 2879 C CA . GLU A 1 360 ? -23.234 26.906 -0.134 1 98.25 360 GLU A CA 1
ATOM 2880 C C . GLU A 1 360 ? -23.969 26.516 1.14 1 98.25 360 GLU A C 1
ATOM 2882 O O . GLU A 1 360 ? -23.75 27.109 2.199 1 98.25 360 GLU A O 1
ATOM 2887 N N . GLU A 1 361 ? -24.859 25.531 0.987 1 98.38 361 GLU A N 1
ATOM 2888 C CA . GLU A 1 361 ? -25.578 25.031 2.156 1 98.38 361 GLU A CA 1
ATOM 2889 C C . GLU A 1 361 ? -24.609 24.5 3.217 1 98.38 361 GLU A C 1
ATOM 2891 O O . GLU A 1 361 ? -24.859 24.641 4.414 1 98.38 361 GLU A O 1
ATOM 2896 N N . ASP A 1 362 ? -23.578 23.875 2.779 1 98.56 362 ASP A N 1
ATOM 2897 C CA . ASP A 1 362 ? -22.562 23.375 3.707 1 98.56 362 ASP A CA 1
ATOM 2898 C C . ASP A 1 362 ? -21.906 24.531 4.469 1 98.56 362 ASP A C 1
ATOM 2900 O O . ASP A 1 362 ? -21.703 24.438 5.68 1 98.56 362 ASP A O 1
ATOM 2904 N N . PHE A 1 363 ? -21.578 25.594 3.799 1 98.75 363 PHE A N 1
ATOM 2905 C CA . PHE A 1 363 ? -20.969 26.75 4.422 1 98.75 363 PHE A CA 1
ATOM 2906 C C . PHE A 1 363 ? -21.938 27.422 5.391 1 98.75 363 PHE A C 1
ATOM 2908 O O . PHE A 1 363 ? -21.531 27.906 6.453 1 98.75 363 PHE A O 1
ATOM 2915 N N . GLU A 1 364 ? -23.172 27.453 4.98 1 98.69 364 GLU A N 1
ATOM 2916 C CA . GLU A 1 364 ? -24.203 28.016 5.848 1 98.69 364 GLU A CA 1
ATOM 2917 C C . GLU A 1 364 ? -24.328 27.234 7.148 1 98.69 364 GLU A C 1
ATOM 2919 O O . GLU A 1 364 ? -24.516 27.812 8.219 1 98.69 364 GLU A O 1
ATOM 2924 N N . LYS A 1 365 ? -24.281 25.953 7.004 1 98.56 365 LYS A N 1
ATOM 2925 C CA . LYS A 1 365 ? -24.328 25.094 8.188 1 98.56 365 LYS A CA 1
ATOM 2926 C C . LYS A 1 365 ? -23.172 25.406 9.133 1 98.56 365 LYS A C 1
ATOM 2928 O O . LYS A 1 365 ? -23.359 25.469 10.352 1 98.56 365 LYS A O 1
ATOM 2933 N N . LEU A 1 366 ? -22 25.516 8.594 1 98.81 366 LEU A N 1
ATOM 2934 C CA . LEU A 1 366 ? -20.828 25.859 9.391 1 98.81 366 LEU A CA 1
ATOM 2935 C C . LEU A 1 366 ? -21 27.234 10.055 1 98.81 366 LEU A C 1
ATOM 2937 O O . LEU A 1 366 ? -20.734 27.391 11.242 1 98.81 366 LEU A O 1
ATOM 2941 N N . TYR A 1 367 ? -21.484 28.234 9.25 1 98.75 367 TYR A N 1
ATOM 2942 C CA . TYR A 1 367 ? -21.703 29.578 9.75 1 98.75 367 TYR A CA 1
ATOM 2943 C C . TYR A 1 367 ? -22.672 29.594 10.922 1 98.75 367 TYR A C 1
ATOM 2945 O O . TYR A 1 367 ? -22.406 30.219 11.953 1 98.75 367 TYR A O 1
ATOM 2953 N N . LEU A 1 368 ? -23.766 28.859 10.758 1 98.75 368 LEU A N 1
ATOM 2954 C CA . LEU A 1 368 ? -24.797 28.812 11.789 1 98.75 368 LEU A CA 1
ATOM 2955 C C . LEU A 1 368 ? -24.266 28.156 13.055 1 98.75 368 LEU A C 1
ATOM 2957 O O . LEU A 1 368 ? -24.578 28.594 14.164 1 98.75 368 LEU A O 1
ATOM 2961 N N . ALA A 1 369 ? -23.531 27.078 12.898 1 98.69 369 ALA A N 1
ATOM 2962 C CA . ALA A 1 369 ? -22.938 26.406 14.062 1 98.69 369 ALA A CA 1
ATOM 2963 C C . ALA A 1 369 ? -22.031 27.375 14.836 1 98.69 369 ALA A C 1
ATOM 2965 O O . ALA A 1 369 ? -22.078 27.406 16.062 1 98.69 369 ALA A O 1
ATOM 2966 N N . LEU A 1 370 ? -21.25 28.172 14.156 1 98.69 370 LEU A N 1
ATOM 2967 C CA . LEU A 1 370 ? -20.328 29.094 14.805 1 98.69 370 LEU A CA 1
ATOM 2968 C C . LEU A 1 370 ? -21.062 30.281 15.398 1 98.69 370 LEU A C 1
ATOM 2970 O O . LEU A 1 370 ? -20.672 30.797 16.453 1 98.69 370 LEU A O 1
ATOM 2974 N N . LYS A 1 371 ? -22.078 30.719 14.672 1 98.5 371 LYS A N 1
ATOM 2975 C CA . LYS A 1 371 ? -22.906 31.797 15.188 1 98.5 371 LYS A CA 1
ATOM 2976 C C . LYS A 1 371 ? -23.516 31.422 16.531 1 98.5 371 LYS A C 1
ATOM 2978 O O . LYS A 1 371 ? -23.609 32.25 17.438 1 98.5 371 LYS A O 1
ATOM 2983 N N . ASN A 1 372 ? -23.875 30.188 16.672 1 98.44 372 ASN A N 1
ATOM 2984 C CA . ASN A 1 372 ? -24.578 29.719 17.859 1 98.44 372 ASN A CA 1
ATOM 2985 C C . ASN A 1 372 ? -23.594 29.219 18.938 1 98.44 372 ASN A C 1
ATOM 2987 O O . ASN A 1 372 ? -24.016 28.797 20.016 1 98.44 372 ASN A O 1
ATOM 2991 N N . LEU A 1 373 ? -22.375 29.281 18.672 1 98.19 373 LEU A N 1
ATOM 2992 C CA . LEU A 1 373 ? -21.359 28.828 19.609 1 98.19 373 LEU A CA 1
ATOM 2993 C C . LEU A 1 373 ? -21.344 29.703 20.859 1 98.19 373 LEU A C 1
ATOM 2995 O O . LEU A 1 373 ? -21.219 30.922 20.781 1 98.19 373 LEU A O 1
ATOM 2999 N N . ASN A 1 374 ? -21.547 29.078 22.062 1 97.75 374 ASN A N 1
ATOM 3000 C CA . ASN A 1 374 ? -21.297 29.734 23.344 1 97.75 374 ASN A CA 1
ATOM 3001 C C . ASN A 1 374 ? -19.828 29.656 23.734 1 97.75 374 ASN A C 1
ATOM 3003 O O . ASN A 1 374 ? -19.312 28.578 24.047 1 97.75 374 ASN A O 1
ATOM 3007 N N . LEU A 1 375 ? -19.219 30.719 23.781 1 96.69 375 LEU A N 1
ATOM 3008 C CA . LEU A 1 375 ? -17.781 30.797 24.031 1 96.69 375 LEU A CA 1
ATOM 3009 C C . LEU A 1 375 ? -17.438 30.141 25.359 1 96.69 375 LEU A C 1
ATOM 3011 O O . LEU A 1 375 ? -16.328 29.609 25.516 1 96.69 375 LEU A O 1
ATOM 3015 N N . ASN A 1 376 ? -18.328 30.141 26.281 1 96.19 376 ASN A N 1
ATOM 3016 C CA . ASN A 1 376 ? -18.094 29.531 27.578 1 96.19 376 ASN A CA 1
ATOM 3017 C C . ASN A 1 376 ? -17.875 28.016 27.453 1 96.19 376 ASN A C 1
ATOM 3019 O O . ASN A 1 376 ? -17.219 27.406 28.297 1 96.19 376 ASN A O 1
ATOM 3023 N N . ASP A 1 377 ? -18.344 27.469 26.391 1 96.06 377 ASP A N 1
ATOM 3024 C CA . ASP A 1 377 ? -18.266 26.016 26.203 1 96.06 377 ASP A CA 1
ATOM 3025 C C . ASP A 1 377 ? -16.859 25.594 25.781 1 96.06 377 ASP A C 1
ATOM 3027 O O . ASP A 1 377 ? -16.5 24.422 25.891 1 96.06 377 ASP A O 1
ATOM 3031 N N . ILE A 1 378 ? -16.078 26.547 25.297 1 97 378 ILE A N 1
ATOM 3032 C CA . ILE A 1 378 ? -14.75 26.156 24.812 1 97 378 ILE A CA 1
ATOM 3033 C C . ILE A 1 378 ? -13.672 26.891 25.609 1 97 378 ILE A C 1
ATOM 3035 O O . ILE A 1 378 ? -12.539 27.016 25.141 1 97 378 ILE A O 1
ATOM 3039 N N . LYS A 1 379 ? -14.016 27.453 26.75 1 95.56 379 LYS A N 1
ATOM 3040 C CA . LYS A 1 379 ? -13.055 28.141 27.609 1 95.56 379 LYS A CA 1
ATOM 3041 C C . LYS A 1 379 ? -12.055 27.141 28.203 1 95.56 379 LYS A C 1
ATOM 3043 O O . LYS A 1 379 ? -12.383 25.984 28.453 1 95.56 379 LYS A O 1
ATOM 3048 N N . THR A 1 380 ? -10.875 27.562 28.297 1 91 380 THR A N 1
ATOM 3049 C CA . THR A 1 380 ? -9.828 26.75 28.906 1 91 380 THR A CA 1
ATOM 3050 C C . THR A 1 380 ? -8.992 27.578 29.875 1 91 380 THR A C 1
ATOM 3052 O O . THR A 1 380 ? -8.953 28.812 29.781 1 91 380 THR A O 1
ATOM 3055 N N . ASN A 1 381 ? -8.336 26.938 30.859 1 84.81 381 ASN A N 1
ATOM 3056 C CA . ASN A 1 381 ? -7.445 27.594 31.812 1 84.81 381 ASN A CA 1
ATOM 3057 C C . ASN A 1 381 ? -5.98 27.359 31.453 1 84.81 381 ASN A C 1
ATOM 3059 O O . ASN A 1 381 ? -5.086 27.781 32.188 1 84.81 381 ASN A O 1
ATOM 3063 N N . GLU A 1 382 ? -5.883 26.734 30.359 1 78.5 382 GLU A N 1
ATOM 3064 C CA . GLU A 1 382 ? -4.504 26.438 29.969 1 78.5 382 GLU A CA 1
ATOM 3065 C C . GLU A 1 382 ? -3.756 27.719 29.609 1 78.5 382 GLU A C 1
ATOM 3067 O O . GLU A 1 382 ? -4.324 28.625 28.984 1 78.5 382 GLU A O 1
ATOM 3072 N N . LYS A 1 383 ? -2.52 27.828 30.078 1 74.5 383 LYS A N 1
ATOM 3073 C CA . LYS A 1 383 ? -1.682 29 29.797 1 74.5 383 LYS A CA 1
ATOM 3074 C C . LYS A 1 383 ? -0.979 28.859 28.453 1 74.5 383 LYS A C 1
ATOM 3076 O O . LYS A 1 383 ? -0.6 27.75 28.062 1 74.5 383 LYS A O 1
ATOM 3081 N N . LYS A 1 384 ? -0.979 29.969 27.812 1 77.69 384 LYS A N 1
ATOM 3082 C CA . LYS A 1 384 ? -0.214 30.016 26.562 1 77.69 384 LYS A CA 1
ATOM 3083 C C . LYS A 1 384 ? 1.285 29.938 26.844 1 77.69 384 LYS A C 1
ATOM 3085 O O . LYS A 1 384 ? 1.806 30.656 27.703 1 77.69 384 LYS A O 1
ATOM 3090 N N . LEU A 1 385 ? 1.899 28.875 26.281 1 77.06 385 LEU A N 1
ATOM 3091 C CA . LEU A 1 385 ? 3.354 28.797 26.359 1 77.06 385 LEU A CA 1
ATOM 3092 C C . LEU A 1 385 ? 3.996 29.016 25 1 77.06 385 LEU A C 1
ATOM 3094 O O . LEU A 1 385 ? 3.5 28.516 23.984 1 77.06 385 LEU A O 1
ATOM 3098 N N . ASN A 1 386 ? 4.957 29.812 25.031 1 78.31 386 ASN A N 1
ATOM 3099 C CA . ASN A 1 386 ? 5.699 30.047 23.797 1 78.31 386 ASN A CA 1
ATOM 3100 C C . ASN A 1 386 ? 6.758 28.984 23.562 1 78.31 386 ASN A C 1
ATOM 3102 O O . ASN A 1 386 ? 7.492 28.609 24.469 1 78.31 386 ASN A O 1
ATOM 3106 N N . TYR A 1 387 ? 6.695 28.438 22.359 1 78.56 387 TYR A N 1
ATOM 3107 C CA . TYR A 1 387 ? 7.711 27.484 21.953 1 78.56 387 TYR A CA 1
ATOM 3108 C C . TYR A 1 387 ? 9.062 28.172 21.75 1 78.56 387 TYR A C 1
ATOM 3110 O O . TYR A 1 387 ? 9.125 29.25 21.172 1 78.56 387 TYR A O 1
ATOM 3118 N N . THR A 1 388 ? 10.078 27.609 22.391 1 77.56 388 THR A N 1
ATOM 3119 C CA . THR A 1 388 ? 11.438 28.125 22.219 1 77.56 388 THR A CA 1
ATOM 3120 C C . THR A 1 388 ? 12.305 27.109 21.484 1 77.56 388 THR A C 1
ATOM 3122 O O . THR A 1 388 ? 12.289 25.922 21.797 1 77.56 388 THR A O 1
ATOM 3125 N N . ARG A 1 389 ? 12.977 27.641 20.531 1 80.75 389 ARG A N 1
ATOM 3126 C CA . ARG A 1 389 ? 13.898 26.781 19.797 1 80.75 389 ARG A CA 1
ATOM 3127 C C . ARG A 1 389 ? 15.164 26.516 20.594 1 80.75 389 ARG A C 1
ATOM 3129 O O . ARG A 1 389 ? 15.664 27.406 21.297 1 80.75 389 ARG A O 1
ATOM 3136 N N . ILE A 1 390 ? 15.594 25.281 20.453 1 85.69 390 ILE A N 1
ATOM 3137 C CA . ILE A 1 390 ? 16.859 24.938 21.094 1 85.69 390 ILE A CA 1
ATOM 3138 C C . ILE A 1 390 ? 17.859 24.469 20.031 1 85.69 390 ILE A C 1
ATOM 3140 O O . ILE A 1 390 ? 17.469 24.078 18.938 1 85.69 390 ILE A O 1
ATOM 3144 N N . VAL A 1 391 ? 19.109 24.594 20.375 1 85.75 391 VAL A N 1
ATOM 3145 C CA . VAL A 1 391 ? 20.156 24.062 19.516 1 85.75 391 VAL A CA 1
ATOM 3146 C C . VAL A 1 391 ? 20.328 22.578 19.766 1 85.75 391 VAL A C 1
ATOM 3148 O O . VAL A 1 391 ? 20.562 22.156 20.906 1 85.75 391 VAL A O 1
ATOM 3151 N N . ASN A 1 392 ? 20.219 21.859 18.734 1 91.94 392 ASN A N 1
ATOM 3152 C CA . ASN A 1 392 ? 20.297 20.406 18.859 1 91.94 392 ASN A CA 1
ATOM 3153 C C . ASN A 1 392 ? 21.625 19.859 18.344 1 91.94 392 ASN A C 1
ATOM 3155 O O . ASN A 1 392 ? 22.219 20.438 17.422 1 91.94 392 ASN A O 1
ATOM 3159 N N . THR A 1 393 ? 22.109 18.891 18.969 1 93.94 393 THR A N 1
ATOM 3160 C CA . THR A 1 393 ? 23.297 18.172 18.516 1 93.94 393 THR A CA 1
ATOM 3161 C C . THR A 1 393 ? 22.938 16.719 18.172 1 93.94 393 THR A C 1
ATOM 3163 O O . THR A 1 393 ? 22.594 15.938 19.062 1 93.94 393 THR A O 1
ATOM 3166 N N . LYS A 1 394 ? 22.984 16.391 16.906 1 94.56 394 LYS A N 1
ATOM 3167 C CA . LYS A 1 394 ? 22.75 15.016 16.484 1 94.56 394 LYS A CA 1
ATOM 3168 C C . LYS A 1 394 ? 24.031 14.195 16.516 1 94.56 394 LYS A C 1
ATOM 3170 O O . LYS A 1 394 ? 25.031 14.586 15.914 1 94.56 394 LYS A O 1
ATOM 3175 N N . VAL A 1 395 ? 24 13.016 17.109 1 96.38 395 VAL A N 1
ATOM 3176 C CA . VAL A 1 395 ? 25.219 12.227 17.25 1 96.38 395 VAL A CA 1
ATOM 3177 C C . VAL A 1 395 ? 25.016 10.852 16.594 1 96.38 395 VAL A C 1
ATOM 3179 O O . VAL A 1 395 ? 25.984 10.141 16.328 1 96.38 395 VAL A O 1
ATOM 3182 N N . LEU A 1 396 ? 23.781 10.523 16.344 1 96.62 396 LEU A N 1
ATOM 3183 C CA . LEU A 1 396 ? 23.469 9.273 15.656 1 96.62 396 LEU A CA 1
ATOM 3184 C C . LEU A 1 396 ? 22.469 9.508 14.531 1 96.62 396 LEU A C 1
ATOM 3186 O O . LEU A 1 396 ? 21.531 10.305 14.68 1 96.62 396 LEU A O 1
ATOM 3190 N N . GLU A 1 397 ? 22.672 8.805 13.445 1 96.94 397 GLU A N 1
ATOM 3191 C CA . GLU A 1 397 ? 21.703 8.844 12.352 1 96.94 397 GLU A CA 1
ATOM 3192 C C . GLU A 1 397 ? 20.453 8.039 12.688 1 96.94 397 GLU A C 1
ATOM 3194 O O . GLU A 1 397 ? 20.516 7.113 13.508 1 96.94 397 GLU A O 1
ATOM 3199 N N . PRO A 1 398 ? 19.344 8.352 12.031 1 94.69 398 PRO A N 1
ATOM 3200 C CA . PRO A 1 398 ? 18.094 7.652 12.32 1 94.69 398 PRO A CA 1
ATOM 3201 C C . PRO A 1 398 ? 18.219 6.133 12.227 1 94.69 398 PRO A C 1
ATOM 3203 O O . PRO A 1 398 ? 17.703 5.41 13.078 1 94.69 398 PRO A O 1
ATOM 3206 N N . TYR A 1 399 ? 18.891 5.613 11.203 1 95.19 399 TYR A N 1
ATOM 3207 C CA . TYR A 1 399 ? 18.984 4.172 11.008 1 95.19 399 TYR A CA 1
ATOM 3208 C C . TYR A 1 399 ? 19.844 3.525 12.094 1 95.19 399 TYR A C 1
ATOM 3210 O O . TYR A 1 399 ? 19.625 2.363 12.445 1 95.19 399 TYR A O 1
ATOM 3218 N N . GLU A 1 400 ? 20.812 4.262 12.68 1 95.5 400 GLU A N 1
ATOM 3219 C CA . GLU A 1 400 ? 21.609 3.771 13.812 1 95.5 400 GLU A CA 1
ATOM 3220 C C . GLU A 1 400 ? 20.766 3.668 15.07 1 95.5 400 GLU A C 1
ATOM 3222 O O . GLU A 1 400 ? 20.812 2.66 15.781 1 95.5 400 GLU A O 1
ATOM 3227 N N . VAL A 1 401 ? 20 4.723 15.305 1 94.94 401 VAL A N 1
ATOM 3228 C CA . VAL A 1 401 ? 19.125 4.781 16.469 1 94.94 401 VAL A CA 1
ATOM 3229 C C . VAL A 1 401 ? 18.172 3.586 16.469 1 94.94 401 VAL A C 1
ATOM 3231 O O . VAL A 1 401 ? 17.953 2.967 17.516 1 94.94 401 VAL A O 1
ATOM 3234 N N . PHE A 1 402 ? 17.641 3.273 15.328 1 91.19 402 PHE A N 1
ATOM 3235 C CA . PHE A 1 402 ? 16.688 2.186 15.164 1 91.19 402 PHE A CA 1
ATOM 3236 C C . PHE A 1 402 ? 17.281 0.869 15.656 1 91.19 402 PHE A C 1
ATOM 3238 O O . PHE A 1 402 ? 16.578 0.069 16.281 1 91.19 402 PHE A O 1
ATOM 3245 N N . ASN A 1 403 ? 18.562 0.677 15.508 1 90 403 ASN A N 1
ATOM 3246 C CA . ASN A 1 403 ? 19.203 -0.603 15.781 1 90 403 ASN A CA 1
ATOM 3247 C C . ASN A 1 403 ? 19.656 -0.701 17.234 1 90 403 ASN A C 1
ATOM 3249 O O . ASN A 1 403 ? 19.938 -1.794 17.734 1 90 403 ASN A O 1
ATOM 3253 N N . PHE A 1 404 ? 19.719 0.437 17.953 1 92.38 404 PHE A N 1
ATOM 3254 C CA . PHE A 1 404 ? 20.219 0.438 19.328 1 92.38 404 PHE A CA 1
ATOM 3255 C C . PHE A 1 404 ? 19.109 0.124 20.312 1 92.38 404 PHE A C 1
ATOM 3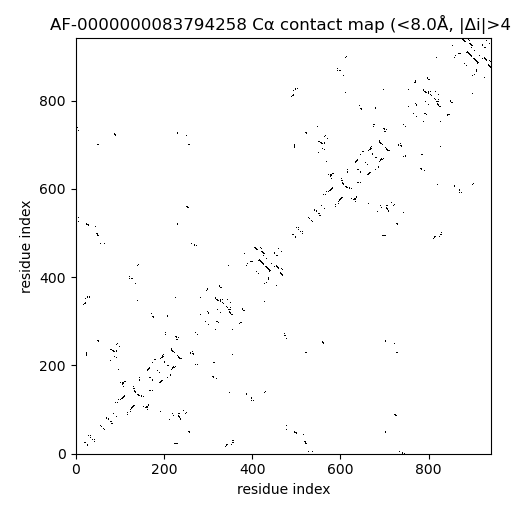257 O O . PHE A 1 404 ? 17.953 0.492 20.094 1 92.38 404 PHE A O 1
ATOM 3264 N N . LYS A 1 405 ? 19.484 -0.506 21.359 1 92.25 405 LYS A N 1
ATOM 3265 C CA . LYS A 1 405 ? 18.547 -0.756 22.453 1 92.25 405 LYS A CA 1
ATOM 3266 C C . LYS A 1 405 ? 18.266 0.523 23.234 1 92.25 405 LYS A C 1
ATOM 3268 O O . LYS A 1 405 ? 19.016 1.498 23.141 1 92.25 405 LYS A O 1
ATOM 3273 N N . ALA A 1 406 ? 17.109 0.509 23.891 1 94.31 406 ALA A N 1
ATOM 3274 C CA . ALA A 1 406 ? 16.656 1.701 24.609 1 94.31 406 ALA A CA 1
ATOM 3275 C C . ALA A 1 406 ? 16.484 1.411 26.094 1 94.31 406 ALA A C 1
ATOM 3277 O O . ALA A 1 406 ? 16.375 0.251 26.5 1 94.31 406 ALA A O 1
ATOM 3278 N N . GLU A 1 407 ? 16.594 2.328 26.953 1 95.62 407 GLU A N 1
ATOM 3279 C CA . GLU A 1 407 ? 16.219 2.307 28.359 1 95.62 407 GLU A CA 1
ATOM 3280 C C . GLU A 1 407 ? 15.414 3.551 28.75 1 95.62 407 GLU A C 1
ATOM 3282 O O . GLU A 1 407 ? 15.461 4.562 28.047 1 95.62 407 GLU A O 1
ATOM 3287 N N . HIS A 1 408 ? 14.648 3.457 29.75 1 96.19 408 HIS A N 1
ATOM 3288 C CA . HIS A 1 408 ? 13.867 4.578 30.25 1 96.19 408 HIS A CA 1
ATOM 3289 C C . HIS A 1 408 ? 14.57 5.27 31.406 1 96.19 408 HIS A C 1
ATOM 3291 O O . HIS A 1 408 ? 14.992 4.617 32.375 1 96.19 408 HIS A O 1
ATOM 3297 N N . LEU A 1 409 ? 14.68 6.539 31.312 1 96.81 409 LEU A N 1
ATOM 3298 C CA . LEU A 1 409 ? 15.289 7.324 32.375 1 96.81 409 LEU A CA 1
ATOM 3299 C C . LEU A 1 409 ? 14.375 8.477 32.781 1 96.81 409 LEU A C 1
ATOM 3301 O O . LEU A 1 409 ? 13.602 8.984 31.984 1 96.81 409 LEU A O 1
ATOM 3305 N N . GLU A 1 410 ? 14.453 8.836 34.031 1 96.81 410 GLU A N 1
ATOM 3306 C CA . GLU A 1 410 ? 13.766 10.031 34.5 1 96.81 410 GLU A CA 1
ATOM 3307 C C . GLU A 1 410 ? 14.242 11.281 33.75 1 96.81 410 GLU A C 1
ATOM 3309 O O . GLU A 1 410 ? 15.336 11.297 33.188 1 96.81 410 GLU A O 1
ATOM 3314 N N . LEU A 1 411 ? 13.484 12.297 33.812 1 96.5 411 LEU A N 1
ATOM 3315 C CA . LEU A 1 411 ? 13.742 13.508 33.062 1 96.5 411 LEU A CA 1
ATOM 3316 C C . LEU A 1 411 ? 15.148 14.031 33.312 1 96.5 411 LEU A C 1
ATOM 3318 O O . LEU A 1 411 ? 15.938 14.188 32.375 1 96.5 411 LEU A O 1
ATOM 3322 N N . ASN A 1 412 ? 15.523 14.125 34.531 1 94.88 412 ASN A N 1
ATOM 3323 C CA . ASN A 1 412 ? 16.812 14.711 34.875 1 94.88 412 ASN A CA 1
ATOM 3324 C C . ASN A 1 412 ? 17.969 13.789 34.5 1 94.88 412 ASN A C 1
ATOM 3326 O O . ASN A 1 412 ? 19.031 14.25 34.062 1 94.88 412 ASN A O 1
ATOM 3330 N N . ALA A 1 413 ? 17.734 12.555 34.594 1 96.38 413 ALA A N 1
ATOM 3331 C CA . ALA A 1 413 ? 18.766 11.57 34.281 1 96.38 413 ALA A CA 1
ATOM 3332 C C . ALA A 1 413 ? 18.969 11.453 32.781 1 96.38 413 ALA A C 1
ATOM 3334 O O . ALA A 1 413 ? 19.984 10.906 32.344 1 96.38 413 ALA A O 1
ATOM 3335 N N . SER A 1 414 ? 18.078 11.961 32.031 1 97 414 SER A N 1
ATOM 3336 C CA . SER A 1 414 ? 18.125 11.82 30.578 1 97 414 SER A CA 1
ATOM 3337 C C . SER A 1 414 ? 19 12.898 29.953 1 97 414 SER A C 1
ATOM 3339 O O . SER A 1 414 ? 19.391 12.797 28.781 1 97 414 SER A O 1
ATOM 3341 N N . VAL A 1 415 ? 19.359 13.898 30.766 1 96.94 415 VAL A N 1
ATOM 3342 C CA . VAL A 1 415 ? 20.188 14.977 30.234 1 96.94 415 VAL A CA 1
ATOM 3343 C C . VAL A 1 415 ? 21.516 14.414 29.766 1 96.94 415 VAL A C 1
ATOM 3345 O O . VAL A 1 415 ? 22.172 13.664 30.484 1 96.94 415 VAL A O 1
ATOM 3348 N N . GLY A 1 416 ? 21.875 14.758 28.594 1 96.56 416 GLY A N 1
ATOM 3349 C CA . GLY A 1 416 ? 23.141 14.312 28.031 1 96.56 416 GLY A CA 1
ATOM 3350 C C . GLY A 1 416 ? 23.047 12.992 27.297 1 96.56 416 GLY A C 1
ATOM 3351 O O . GLY A 1 416 ? 23.984 12.594 26.594 1 96.56 416 GLY A O 1
ATOM 3352 N N . LYS A 1 417 ? 21.969 12.359 27.453 1 97.38 417 LYS A N 1
ATOM 3353 C CA . LYS A 1 417 ? 21.75 11.086 26.766 1 97.38 417 LYS A CA 1
ATOM 3354 C C . LYS A 1 417 ? 21.203 11.297 25.375 1 97.38 417 LYS A C 1
ATOM 3356 O O . LYS A 1 417 ? 20.781 12.406 25.016 1 97.38 417 LYS A O 1
ATOM 3361 N N . VAL A 1 418 ? 21.281 10.227 24.578 1 97.62 418 VAL A N 1
ATOM 3362 C CA . VAL A 1 418 ? 20.812 10.297 23.203 1 97.62 418 VAL A CA 1
ATOM 3363 C C . VAL A 1 418 ? 19.359 9.82 23.125 1 97.62 418 VAL A C 1
ATOM 3365 O O . VAL A 1 418 ? 19.031 8.734 23.609 1 97.62 418 VAL A O 1
ATOM 3368 N N . ALA A 1 419 ? 18.516 10.594 22.5 1 96.69 419 ALA A N 1
ATOM 3369 C CA . ALA A 1 419 ? 17.094 10.289 22.422 1 96.69 419 ALA A CA 1
ATOM 3370 C C . ALA A 1 419 ? 16.828 9.102 21.5 1 96.69 419 ALA A C 1
ATOM 3372 O O . ALA A 1 419 ? 17.281 9.07 20.359 1 96.69 419 ALA A O 1
ATOM 3373 N N . LYS A 1 420 ? 16.062 8.117 21.969 1 95.75 420 LYS A N 1
ATOM 3374 C CA . LYS A 1 420 ? 15.609 6.984 21.156 1 95.75 420 LYS A CA 1
ATOM 3375 C C . LYS A 1 420 ? 14.359 7.34 20.359 1 95.75 420 LYS A C 1
ATOM 3377 O O . LYS A 1 420 ? 14.133 6.797 19.281 1 95.75 420 LYS A O 1
ATOM 3382 N N . GLU A 1 421 ? 13.594 8.266 20.969 1 93.25 421 GLU A N 1
ATOM 3383 C CA . GLU A 1 421 ? 12.359 8.75 20.359 1 93.25 421 GLU A CA 1
ATOM 3384 C C . GLU A 1 421 ? 12.289 10.281 20.391 1 93.25 421 GLU A C 1
ATOM 3386 O O . GLU A 1 421 ? 13.031 10.922 21.141 1 93.25 421 GLU A O 1
ATOM 3391 N N . GLU A 1 422 ? 11.422 10.789 19.547 1 92.44 422 GLU A N 1
ATOM 3392 C CA . GLU A 1 422 ? 11.258 12.234 19.516 1 92.44 422 GLU A CA 1
ATOM 3393 C C . GLU A 1 422 ? 10.57 12.75 20.781 1 92.44 422 GLU A C 1
ATOM 3395 O O . GLU A 1 422 ? 9.758 12.047 21.375 1 92.44 422 GLU A O 1
ATOM 3400 N N . ILE A 1 423 ? 10.852 13.875 21.156 1 92.56 423 ILE A N 1
ATOM 3401 C CA . ILE A 1 423 ? 10.156 14.625 22.188 1 92.56 423 ILE A CA 1
ATOM 3402 C C . ILE A 1 423 ? 9.383 15.781 21.562 1 92.56 423 ILE A C 1
ATOM 3404 O O . ILE A 1 423 ? 9.977 16.719 21.047 1 92.56 423 ILE A O 1
ATOM 3408 N N . ILE A 1 424 ? 8.102 15.719 21.688 1 90.12 424 ILE A N 1
ATOM 3409 C CA . ILE A 1 424 ? 7.281 16.641 20.922 1 90.12 424 ILE A CA 1
ATOM 3410 C C . ILE A 1 424 ? 6.293 17.359 21.844 1 90.12 424 ILE A C 1
ATOM 3412 O O . ILE A 1 424 ? 5.215 16.828 22.141 1 90.12 424 ILE A O 1
ATOM 3416 N N . PRO A 1 425 ? 6.516 18.547 22.188 1 86.25 425 PRO A N 1
ATOM 3417 C CA . PRO A 1 425 ? 5.543 19.328 22.953 1 86.25 425 PRO A CA 1
ATOM 3418 C C . PRO A 1 425 ? 4.344 19.766 22.109 1 86.25 425 PRO A C 1
ATOM 3420 O O . PRO A 1 425 ? 4.496 20.125 20.938 1 86.25 425 PRO A O 1
ATOM 3423 N N . TYR A 1 426 ? 3.266 19.766 22.734 1 79.31 426 TYR A N 1
ATOM 3424 C CA . TYR A 1 426 ? 2.016 20.25 22.156 1 79.31 426 TYR A CA 1
ATOM 3425 C C . TYR A 1 426 ? 1.412 21.344 23.031 1 79.31 426 TYR A C 1
ATOM 3427 O O . TYR A 1 426 ? 0.935 21.078 24.141 1 79.31 426 TYR A O 1
ATOM 3435 N N . PRO A 1 427 ? 1.399 22.594 22.516 1 79 427 PRO A N 1
ATOM 3436 C CA . PRO A 1 427 ? 1.765 23.062 21.172 1 79 427 PRO A CA 1
ATOM 3437 C C . PRO A 1 427 ? 3.271 23.234 21 1 79 427 PRO A C 1
ATOM 3439 O O . PRO A 1 427 ? 4.004 23.312 22 1 79 427 PRO A O 1
ATOM 3442 N N . PRO A 1 428 ? 3.801 23.391 19.734 1 76.69 428 PRO A N 1
ATOM 3443 C CA . PRO A 1 428 ? 3.018 23.359 18.5 1 76.69 428 PRO A CA 1
ATOM 3444 C C . PRO A 1 428 ? 3 21.984 17.844 1 76.69 428 PRO A C 1
ATOM 3446 O O . PRO A 1 428 ? 2.539 21.844 16.703 1 76.69 428 PRO A O 1
ATOM 3449 N N . GLY A 1 429 ? 3.652 20.922 18.406 1 76.38 429 GLY A N 1
ATOM 3450 C CA . GLY A 1 429 ? 3.633 19.578 17.859 1 76.38 429 GLY A CA 1
ATOM 3451 C C . GLY A 1 429 ? 4.828 19.266 16.984 1 76.38 429 GLY A C 1
ATOM 3452 O O . GLY A 1 429 ? 4.723 18.484 16.031 1 76.38 429 GLY A O 1
ATOM 3453 N N . ILE A 1 430 ? 5.852 19.938 17.188 1 84.12 430 ILE A N 1
ATOM 3454 C CA . ILE A 1 430 ? 7.109 19.688 16.5 1 84.12 430 ILE A CA 1
ATOM 3455 C C . ILE A 1 430 ? 8.148 19.156 17.469 1 84.12 430 ILE A C 1
ATOM 3457 O O . ILE A 1 430 ? 8.203 19.594 18.625 1 84.12 430 ILE A O 1
ATOM 3461 N N . PRO A 1 431 ? 8.961 18.297 16.969 1 88.88 431 PRO A N 1
ATOM 3462 C CA . PRO A 1 431 ? 9.961 17.734 17.875 1 88.88 431 PRO A CA 1
ATOM 3463 C C . PRO A 1 431 ? 10.992 18.766 18.328 1 88.88 431 PRO A C 1
ATOM 3465 O O . PRO A 1 431 ? 11.625 19.422 17.5 1 88.88 431 PRO A O 1
ATOM 3468 N N . ILE A 1 432 ? 11.172 18.844 19.641 1 91 432 ILE A N 1
ATOM 3469 C CA . ILE A 1 432 ? 12.25 19.672 20.156 1 91 432 ILE A CA 1
ATOM 3470 C C . ILE A 1 432 ? 13.547 18.875 20.203 1 91 432 ILE A C 1
ATOM 3472 O O . ILE A 1 432 ? 14.641 19.438 20.203 1 91 432 ILE A O 1
ATOM 3476 N N . VAL A 1 433 ? 13.367 17.562 20.281 1 93.94 433 VAL A N 1
ATOM 3477 C CA . VAL A 1 433 ? 14.469 16.625 20.188 1 93.94 433 VAL A CA 1
ATOM 3478 C C . VAL A 1 433 ? 14.094 15.492 19.234 1 93.94 433 VAL A C 1
ATOM 3480 O O . VAL A 1 433 ? 13.047 14.859 19.391 1 93.94 433 VAL A O 1
ATOM 3483 N N . CYS A 1 434 ? 14.938 15.328 18.219 1 93.06 434 CYS A N 1
ATOM 3484 C CA . CYS A 1 434 ? 14.727 14.219 17.281 1 93.06 434 CYS A CA 1
ATOM 3485 C C . CYS A 1 434 ? 15.516 12.992 17.719 1 93.06 434 CYS A C 1
ATOM 3487 O O . CYS A 1 434 ? 16.453 13.094 18.516 1 93.06 434 CYS A O 1
ATOM 3489 N N . ARG A 1 435 ? 15.109 11.891 17.203 1 93.88 435 ARG A N 1
ATOM 3490 C CA . ARG A 1 435 ? 15.867 10.664 17.438 1 93.88 435 ARG A CA 1
ATOM 3491 C C . ARG A 1 435 ? 17.328 10.844 17.078 1 93.88 435 ARG A C 1
ATOM 3493 O O . ARG A 1 435 ? 17.656 11.367 16.016 1 93.88 435 ARG A O 1
ATOM 3500 N N . GLY A 1 436 ? 18.219 10.391 18 1 95.94 436 GLY A N 1
ATOM 3501 C CA . GLY A 1 436 ? 19.641 10.461 17.719 1 95.94 436 GLY A CA 1
ATOM 3502 C C . GLY A 1 436 ? 20.281 11.742 18.203 1 95.94 436 GLY A C 1
ATOM 3503 O O . GLY A 1 436 ? 21.5 11.898 18.141 1 95.94 436 GLY A O 1
ATOM 3504 N N . GLU A 1 437 ? 19.484 12.695 18.688 1 96.31 437 GLU A N 1
ATOM 3505 C CA . GLU A 1 437 ? 20 13.953 19.234 1 96.31 437 GLU A CA 1
ATOM 3506 C C . GLU A 1 437 ? 20.234 13.852 20.734 1 96.31 437 GLU A C 1
ATOM 3508 O O . GLU A 1 437 ? 19.562 13.078 21.422 1 96.31 437 GLU A O 1
ATOM 3513 N N . ILE A 1 438 ? 21.156 14.648 21.188 1 97.38 438 ILE A N 1
ATOM 3514 C CA . ILE A 1 438 ? 21.438 14.727 22.625 1 97.38 438 ILE A CA 1
ATOM 3515 C C . ILE A 1 438 ? 20.328 15.508 23.328 1 97.38 438 ILE A C 1
ATOM 3517 O O . ILE A 1 438 ? 19.906 16.562 22.844 1 97.38 438 ILE A O 1
ATOM 3521 N N . ILE A 1 439 ? 19.859 14.945 24.406 1 97.31 439 ILE A N 1
ATOM 3522 C CA . ILE A 1 439 ? 18.859 15.641 25.219 1 97.31 439 ILE A CA 1
ATOM 3523 C C . ILE A 1 439 ? 19.562 16.672 26.109 1 97.31 439 ILE A C 1
ATOM 3525 O O . ILE A 1 439 ? 20.25 16.312 27.062 1 97.31 439 ILE A O 1
ATOM 3529 N N . SER A 1 440 ? 19.281 17.891 25.859 1 96.38 440 SER A N 1
ATOM 3530 C CA . SER A 1 440 ? 19.938 18.969 26.594 1 96.38 440 SER A CA 1
ATOM 3531 C C . SER A 1 440 ? 19.156 19.344 27.844 1 96.38 440 SER A C 1
ATOM 3533 O O . SER A 1 440 ? 18 18.953 28.016 1 96.38 440 SER A O 1
ATOM 3535 N N . GLU A 1 441 ? 19.797 20.125 28.641 1 95.62 441 GLU A N 1
ATOM 3536 C CA . GLU A 1 441 ? 19.125 20.672 29.812 1 95.62 441 GLU A CA 1
ATOM 3537 C C . GLU A 1 441 ? 17.984 21.609 29.406 1 95.62 441 GLU A C 1
ATOM 3539 O O . GLU A 1 441 ? 16.953 21.656 30.078 1 95.62 441 GLU A O 1
ATOM 3544 N N . GLU A 1 442 ? 18.297 22.297 28.438 1 94.62 442 GLU A N 1
ATOM 3545 C CA . GLU A 1 442 ? 17.281 23.219 27.938 1 94.62 442 GLU A CA 1
ATOM 3546 C C . GLU A 1 442 ? 16.016 22.469 27.516 1 94.62 442 GLU A C 1
ATOM 3548 O O . GLU A 1 442 ? 14.898 22.906 27.797 1 94.62 442 GLU A O 1
ATOM 3553 N N . ALA A 1 443 ? 16.188 21.375 26.844 1 94.69 443 ALA A N 1
ATOM 3554 C CA . ALA A 1 443 ? 15.055 20.562 26.406 1 94.69 443 ALA A CA 1
ATOM 3555 C C . ALA A 1 443 ? 14.242 20.078 27.594 1 94.69 443 ALA A C 1
ATOM 3557 O O . ALA A 1 443 ? 13.008 20.125 27.578 1 94.69 443 ALA A O 1
ATOM 3558 N N . ILE A 1 444 ? 14.891 19.656 28.578 1 95.38 444 ILE A N 1
ATOM 3559 C CA . ILE A 1 444 ? 14.234 19.125 29.766 1 95.38 444 ILE A CA 1
ATOM 3560 C C . ILE A 1 444 ? 13.477 20.234 30.484 1 95.38 444 ILE A C 1
ATOM 3562 O O . ILE A 1 444 ? 12.383 20.016 31.016 1 95.38 444 ILE A O 1
ATOM 3566 N N . ASN A 1 445 ? 14.078 21.344 30.5 1 93.31 445 ASN A N 1
ATOM 3567 C CA . ASN A 1 445 ? 13.406 22.484 31.109 1 93.31 445 ASN A CA 1
ATOM 3568 C C . ASN A 1 445 ? 12.094 22.812 30.406 1 93.31 445 ASN A C 1
ATOM 3570 O O . ASN A 1 445 ? 11.094 23.141 31.047 1 93.31 445 ASN A O 1
ATOM 3574 N N . ILE A 1 446 ? 12.148 22.75 29.156 1 92.12 446 ILE A N 1
ATOM 3575 C CA . ILE A 1 446 ? 10.945 23 28.375 1 92.12 446 ILE A CA 1
ATOM 3576 C C . ILE A 1 446 ? 9.891 21.938 28.703 1 92.12 446 ILE A C 1
ATOM 3578 O O . ILE A 1 446 ? 8.734 22.281 28.953 1 92.12 446 ILE A O 1
ATOM 3582 N N . VAL A 1 447 ? 10.305 20.703 28.734 1 92.94 447 VAL A N 1
ATOM 3583 C CA . VAL A 1 447 ? 9.398 19.594 29.031 1 92.94 447 VAL A CA 1
ATOM 3584 C C . VAL A 1 447 ? 8.766 19.797 30.406 1 92.94 447 VAL A C 1
ATOM 3586 O O . VAL A 1 447 ? 7.555 19.625 30.562 1 92.94 447 VAL A O 1
ATOM 3589 N N . ARG A 1 448 ? 9.5 20.172 31.312 1 92.19 448 ARG A N 1
ATOM 3590 C CA . ARG A 1 448 ? 9 20.406 32.656 1 92.19 448 ARG A CA 1
ATOM 3591 C C . ARG A 1 448 ? 7.957 21.516 32.688 1 92.19 448 ARG A C 1
ATOM 3593 O O . ARG A 1 448 ? 6.961 21.422 33.406 1 92.19 448 ARG A O 1
ATOM 3600 N N . ASN A 1 449 ? 8.328 22.5 32 1 89.75 449 ASN A N 1
ATOM 3601 C CA . ASN A 1 449 ? 7.398 23.609 31.922 1 89.75 449 ASN A CA 1
ATOM 3602 C C . ASN A 1 449 ? 6.059 23.188 31.328 1 89.75 449 ASN A C 1
ATOM 3604 O O . ASN A 1 449 ? 5.004 23.609 31.812 1 89.75 449 ASN A O 1
ATOM 3608 N N . TYR A 1 450 ? 6.145 22.391 30.297 1 90 450 TYR A N 1
ATOM 3609 C CA . TYR A 1 450 ? 4.918 21.891 29.688 1 90 450 TYR A CA 1
ATOM 3610 C C . TYR A 1 450 ? 4.137 21.031 30.672 1 90 450 TYR A C 1
ATOM 3612 O O . TYR A 1 450 ? 2.922 21.188 30.812 1 90 450 TYR A O 1
ATOM 3620 N N . ILE A 1 451 ? 4.809 20.234 31.344 1 87.69 451 ILE A N 1
ATOM 3621 C CA . ILE A 1 451 ? 4.184 19.344 32.312 1 87.69 451 ILE A CA 1
ATOM 3622 C C . ILE A 1 451 ? 3.555 20.141 33.438 1 87.69 451 ILE A C 1
ATOM 3624 O O . ILE A 1 451 ? 2.416 19.891 33.844 1 87.69 451 ILE A O 1
ATOM 3628 N N . LYS A 1 452 ? 4.184 21.062 33.906 1 86.94 452 LYS A N 1
ATOM 3629 C CA . LYS A 1 452 ? 3.705 21.922 34.969 1 86.94 452 LYS A CA 1
ATOM 3630 C C . LYS A 1 452 ? 2.416 22.641 34.594 1 86.94 452 LYS A C 1
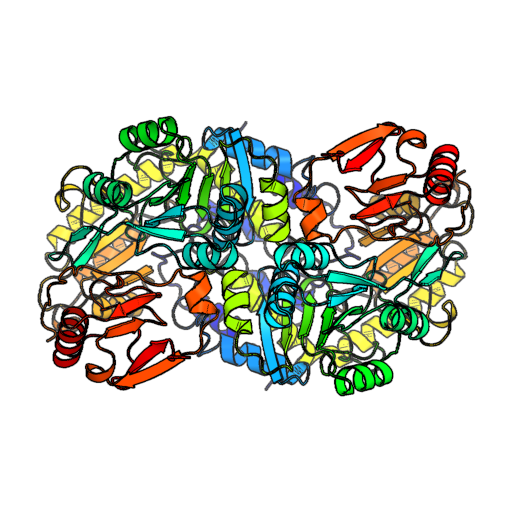ATOM 3632 O O . LYS A 1 452 ? 1.565 22.906 35.438 1 86.94 452 LYS A O 1
ATOM 3637 N N . ASN A 1 453 ? 2.338 22.859 33.375 1 84.94 453 ASN A N 1
ATOM 3638 C CA . ASN A 1 453 ? 1.171 23.594 32.906 1 84.94 453 ASN A CA 1
ATOM 3639 C C . ASN A 1 453 ? 0.109 22.656 32.344 1 84.94 453 ASN A C 1
ATOM 3641 O O . ASN A 1 453 ? -0.776 23.078 31.594 1 84.94 453 ASN A O 1
ATOM 3645 N N . ASN A 1 454 ? 0.304 21.375 32.531 1 81 454 ASN A N 1
ATOM 3646 C CA . ASN A 1 454 ? -0.65 20.328 32.156 1 81 454 ASN A CA 1
ATOM 3647 C C . ASN A 1 454 ? -0.823 20.234 30.641 1 81 454 ASN A C 1
ATOM 3649 O O . ASN A 1 454 ? -1.942 20.094 30.141 1 81 454 ASN A O 1
ATOM 3653 N N . LEU A 1 455 ? 0.264 20.531 29.969 1 82.94 455 LEU A N 1
ATOM 3654 C CA . LEU A 1 455 ? 0.294 20.359 28.531 1 82.94 455 LEU A CA 1
ATOM 3655 C C . LEU A 1 455 ? 0.908 19.016 28.156 1 82.94 455 LEU A C 1
ATOM 3657 O O . LEU A 1 455 ? 1.647 18.422 28.938 1 82.94 455 LEU A O 1
ATOM 3661 N N . THR A 1 456 ? 0.591 18.594 27 1 82.75 456 THR A N 1
ATOM 3662 C CA . THR A 1 456 ? 1.01 17.266 26.562 1 82.75 456 THR A CA 1
ATOM 3663 C C . THR A 1 456 ? 2.379 17.328 25.891 1 82.75 456 THR A C 1
ATOM 3665 O O . THR A 1 456 ? 2.656 18.234 25.125 1 82.75 456 THR A O 1
ATOM 3668 N N . VAL A 1 457 ? 3.178 16.359 26.25 1 87.62 457 VAL A N 1
ATOM 3669 C CA . VAL A 1 457 ? 4.449 16.141 25.578 1 87.62 457 VAL A CA 1
ATOM 3670 C C . VAL A 1 457 ? 4.551 14.688 25.125 1 87.62 457 VAL A C 1
ATOM 3672 O O . VAL A 1 457 ? 4.605 13.781 25.969 1 87.62 457 VAL A O 1
ATOM 3675 N N . LEU A 1 458 ? 4.621 14.453 23.844 1 87.62 458 LEU A N 1
ATOM 3676 C CA . LEU A 1 458 ? 4.828 13.102 23.344 1 87.62 458 LEU A CA 1
ATOM 3677 C C . LEU A 1 458 ? 6.273 12.664 23.531 1 87.62 458 LEU A C 1
ATOM 3679 O O . LEU A 1 458 ? 7.199 13.453 23.344 1 87.62 458 LEU A O 1
ATOM 3683 N N . GLY A 1 459 ? 6.457 11.445 23.828 1 89.56 459 GLY A N 1
ATOM 3684 C CA . GLY A 1 459 ? 7.793 10.914 24.047 1 89.56 459 GLY A CA 1
ATOM 3685 C C . GLY A 1 459 ? 8.156 10.812 25.516 1 89.56 459 GLY A C 1
ATOM 3686 O O . GLY A 1 459 ? 9.234 10.312 25.859 1 89.56 459 GLY A O 1
ATOM 3687 N N . ILE A 1 460 ? 7.211 11.32 26.359 1 90.56 460 ILE A N 1
ATOM 3688 C CA . ILE A 1 460 ? 7.375 11.227 27.812 1 90.56 460 ILE A CA 1
ATOM 3689 C C . ILE A 1 460 ? 6.285 10.336 28.391 1 90.56 460 ILE A C 1
ATOM 3691 O O . ILE A 1 460 ? 5.102 10.5 28.078 1 90.56 460 ILE A O 1
ATOM 3695 N N . GLU A 1 461 ? 6.68 9.328 29.047 1 88.31 461 GLU A N 1
ATOM 3696 C CA . GLU A 1 461 ? 5.738 8.453 29.734 1 88.31 461 GLU A CA 1
ATOM 3697 C C . GLU A 1 461 ? 6.105 8.305 31.219 1 88.31 461 GLU A C 1
ATOM 3699 O O . GLU A 1 461 ? 7.203 7.852 31.547 1 88.31 461 GLU A O 1
ATOM 3704 N N . ASN A 1 462 ? 5.184 8.656 32.062 1 90.38 462 ASN A N 1
ATOM 3705 C CA . ASN A 1 462 ? 5.43 8.578 33.5 1 90.38 462 ASN A CA 1
ATOM 3706 C C . ASN A 1 462 ? 6.727 9.289 33.875 1 90.38 462 ASN A C 1
ATOM 3708 O O . ASN A 1 462 ? 7.551 8.727 34.594 1 90.38 462 ASN A O 1
ATOM 3712 N N . ASN A 1 463 ? 6.965 10.383 33.281 1 91.62 463 ASN A N 1
ATOM 3713 C CA . ASN A 1 463 ? 8.109 11.258 33.531 1 91.62 463 ASN A CA 1
ATOM 3714 C C . ASN A 1 463 ? 9.422 10.586 33.156 1 91.62 463 ASN A C 1
ATOM 3716 O O . ASN A 1 463 ? 10.461 10.844 33.781 1 91.62 463 ASN A O 1
ATOM 3720 N N . LYS A 1 464 ? 9.344 9.703 32.281 1 95.31 464 LYS A N 1
ATOM 3721 C CA . LYS A 1 464 ? 10.539 9.039 31.797 1 95.31 464 LYS A CA 1
ATOM 3722 C C . LYS A 1 464 ? 10.68 9.227 30.281 1 95.31 464 LYS A C 1
ATOM 3724 O O . LYS A 1 464 ? 9.695 9.438 29.578 1 95.31 464 LYS A O 1
ATOM 3729 N N . ILE A 1 465 ? 11.883 9.203 29.891 1 96.06 465 ILE A N 1
ATOM 3730 C CA . ILE A 1 465 ? 12.211 9.344 28.469 1 96.06 465 ILE A CA 1
ATOM 3731 C C . ILE A 1 465 ? 12.953 8.094 28 1 96.06 465 ILE A C 1
ATOM 3733 O O . ILE A 1 465 ? 13.789 7.547 28.719 1 96.06 465 ILE A O 1
ATOM 3737 N N . LYS A 1 466 ? 12.625 7.68 26.859 1 94.62 466 LYS A N 1
ATOM 3738 C CA . LYS A 1 466 ? 13.344 6.562 26.25 1 94.62 466 LYS A CA 1
ATOM 3739 C C . LYS A 1 466 ? 14.656 7.023 25.625 1 94.62 466 LYS A C 1
ATOM 3741 O O . LYS A 1 466 ? 14.664 7.84 24.703 1 94.62 466 LYS A O 1
ATOM 3746 N N . VAL A 1 467 ? 15.805 6.523 26.062 1 97.12 467 VAL A N 1
ATOM 3747 C CA . VAL A 1 467 ? 17.125 6.926 25.594 1 97.12 467 VAL A CA 1
ATOM 3748 C C . VAL A 1 467 ? 17.891 5.695 25.094 1 97.12 467 VAL A C 1
ATOM 3750 O O . VAL A 1 467 ? 17.5 4.562 25.391 1 97.12 467 VAL A O 1
ATOM 3753 N N . ILE A 1 468 ? 18.906 5.945 24.25 1 96.31 468 ILE A N 1
ATOM 3754 C CA . ILE A 1 468 ? 19.75 4.859 23.781 1 96.31 468 ILE A CA 1
ATOM 3755 C C . ILE A 1 468 ? 20.562 4.289 24.953 1 96.31 468 ILE A C 1
ATOM 3757 O O . ILE A 1 468 ? 21.141 5.035 25.734 1 96.31 468 ILE A O 1
ATOM 3761 N N . LYS A 1 469 ? 20.5 2.979 25.094 1 90.44 469 LYS A N 1
ATOM 3762 C CA . LYS A 1 469 ? 21.234 2.287 26.156 1 90.44 469 LYS A CA 1
ATOM 3763 C C . LYS A 1 469 ? 22.734 2.273 25.859 1 90.44 469 LYS A C 1
ATOM 3765 O O . LYS A 1 469 ? 23.141 2.02 24.719 1 90.44 469 LYS A O 1
ATOM 3770 N N . ASP A 1 470 ? 23.391 2.715 26.781 1 78.69 470 ASP A N 1
ATOM 3771 C CA . ASP A 1 470 ? 24.859 2.686 26.656 1 78.69 470 ASP A CA 1
ATOM 3772 C C . ASP A 1 470 ? 25.359 1.255 26.5 1 78.69 470 ASP A C 1
ATOM 3774 O O . ASP A 1 470 ? 24.828 0.328 27.109 1 78.69 470 ASP A O 1
ATOM 3778 N N . ASN A 1 471 ? 25.969 0.825 25.344 1 58.19 471 ASN A N 1
ATOM 3779 C CA . ASN A 1 471 ? 26.594 -0.495 25.266 1 58.19 471 ASN A CA 1
ATOM 3780 C C . ASN A 1 471 ? 27.5 -0.757 26.469 1 58.19 471 ASN A C 1
ATOM 3782 O O . ASN A 1 471 ? 28.109 0.168 27.016 1 58.19 471 ASN A O 1
ATOM 3786 N N . MET B 1 1 ? -11.094 15.211 -26.812 1 72 1 MET B N 1
ATOM 3787 C CA . MET B 1 1 ? -12.031 15.141 -25.703 1 72 1 MET B CA 1
ATOM 3788 C C . MET B 1 1 ? -11.336 14.609 -24.453 1 72 1 MET B C 1
ATOM 3790 O O . MET B 1 1 ? -10.438 13.773 -24.531 1 72 1 MET B O 1
ATOM 3794 N N . ILE B 1 2 ? -11.609 15.188 -23.297 1 92.06 2 ILE B N 1
ATOM 3795 C CA . ILE B 1 2 ? -11.047 14.758 -22.016 1 92.06 2 ILE B CA 1
ATOM 3796 C C . ILE B 1 2 ? -11.633 13.406 -21.625 1 92.06 2 ILE B C 1
ATOM 3798 O O . ILE B 1 2 ? -12.859 13.227 -21.609 1 92.06 2 ILE B O 1
ATOM 3802 N N . LYS B 1 3 ? -10.828 12.438 -21.578 1 96.31 3 LYS B N 1
ATOM 3803 C CA . LYS B 1 3 ? -11.312 11.086 -21.312 1 96.31 3 LYS B CA 1
ATOM 3804 C C . LYS B 1 3 ? -10.688 10.523 -20.047 1 96.31 3 LYS B C 1
ATOM 3806 O O . LYS B 1 3 ? -9.68 11.047 -19.547 1 96.31 3 LYS B O 1
ATOM 3811 N N . ALA B 1 4 ? -11.359 9.547 -19.484 1 98.12 4 ALA B N 1
ATOM 3812 C CA . ALA B 1 4 ? -10.875 8.734 -18.375 1 98.12 4 ALA B CA 1
ATOM 3813 C C . ALA B 1 4 ? -10.727 7.273 -18.797 1 98.12 4 ALA B C 1
ATOM 3815 O O . ALA B 1 4 ? -11.562 6.43 -18.453 1 98.12 4 ALA B O 1
ATOM 3816 N N . PRO B 1 5 ? -9.664 6.93 -19.406 1 98.12 5 PRO B N 1
ATOM 3817 C CA . PRO B 1 5 ? -9.555 5.664 -20.141 1 98.12 5 PRO B CA 1
ATOM 3818 C C . PRO B 1 5 ? -9.727 4.445 -19.234 1 98.12 5 PRO B C 1
ATOM 3820 O O . PRO B 1 5 ? -10.43 3.498 -19.594 1 98.12 5 PRO B O 1
ATOM 3823 N N . LEU B 1 6 ? -9.086 4.402 -18.078 1 98.19 6 LEU B N 1
ATOM 3824 C CA . LEU B 1 6 ? -9.164 3.242 -17.203 1 98.19 6 LEU B CA 1
ATOM 3825 C C . LEU B 1 6 ? -10.562 3.096 -16.609 1 98.19 6 LEU B C 1
ATOM 3827 O O . LEU B 1 6 ? -11.109 1.994 -16.578 1 98.19 6 LEU B O 1
ATOM 3831 N N . LEU B 1 7 ? -11.125 4.234 -16.141 1 98.56 7 LEU B N 1
ATOM 3832 C CA . LEU B 1 7 ? -12.469 4.207 -15.562 1 98.56 7 LEU B CA 1
ATOM 3833 C C . LEU B 1 7 ? -13.492 3.754 -16.594 1 98.56 7 LEU B C 1
ATOM 3835 O O . LEU B 1 7 ? -14.336 2.904 -16.312 1 98.56 7 LEU B O 1
ATOM 3839 N N . GLU B 1 8 ? -13.406 4.316 -17.781 1 98.25 8 GLU B N 1
ATOM 3840 C CA . GLU B 1 8 ? -14.328 3.965 -18.859 1 98.25 8 GLU B CA 1
ATOM 3841 C C . GLU B 1 8 ? -14.242 2.482 -19.203 1 98.25 8 GLU B C 1
ATOM 3843 O O . GLU B 1 8 ? -15.266 1.816 -19.391 1 98.25 8 GLU B O 1
ATOM 3848 N N . THR B 1 9 ? -13.023 1.955 -19.297 1 97.94 9 THR B N 1
ATOM 3849 C CA . THR B 1 9 ? -12.812 0.551 -19.625 1 97.94 9 THR B CA 1
ATOM 3850 C C . THR B 1 9 ? -13.352 -0.354 -18.516 1 97.94 9 THR B C 1
ATOM 3852 O O . THR B 1 9 ? -13.914 -1.417 -18.797 1 97.94 9 THR B O 1
ATOM 3855 N N . LEU B 1 10 ? -13.172 0.077 -17.297 1 97.94 10 LEU B N 1
ATOM 3856 C CA . LEU B 1 10 ? -13.664 -0.698 -16.156 1 97.94 10 LEU B CA 1
ATOM 3857 C C . LEU B 1 10 ? -15.18 -0.808 -16.188 1 97.94 10 LEU B C 1
ATOM 3859 O O . LEU B 1 10 ? -15.734 -1.89 -15.977 1 97.94 10 LEU B O 1
ATOM 3863 N N . ILE B 1 11 ? -15.867 0.31 -16.438 1 97.69 11 ILE B N 1
ATOM 3864 C CA . ILE B 1 11 ? -17.328 0.335 -16.5 1 97.69 11 ILE B CA 1
ATOM 3865 C C . ILE B 1 11 ? -17.797 -0.536 -17.672 1 97.69 11 ILE B C 1
ATOM 3867 O O . ILE B 1 11 ? -18.781 -1.274 -17.547 1 97.69 11 ILE B O 1
ATOM 3871 N N . ASN B 1 12 ? -17.094 -0.46 -18.766 1 97.06 12 ASN B N 1
ATOM 3872 C CA . ASN B 1 12 ? -17.438 -1.271 -19.938 1 97.06 12 ASN B CA 1
ATOM 3873 C C . ASN B 1 12 ? -17.266 -2.76 -19.656 1 97.06 12 ASN B C 1
ATOM 3875 O O . ASN B 1 12 ? -18.047 -3.582 -20.109 1 97.06 12 ASN B O 1
ATOM 3879 N N . TYR B 1 13 ? -16.219 -3.092 -18.938 1 97.12 13 TYR B N 1
ATOM 3880 C CA . TYR B 1 13 ? -16.016 -4.488 -18.578 1 97.12 13 TYR B CA 1
ATOM 3881 C C . TYR B 1 13 ? -17.188 -5.016 -17.75 1 97.12 13 TYR B C 1
ATOM 3883 O O . TYR B 1 13 ? -17.625 -6.148 -17.953 1 97.12 13 TYR B O 1
ATOM 3891 N N . HIS B 1 14 ? -17.609 -4.227 -16.812 1 97.06 14 HIS B N 1
ATOM 3892 C CA . HIS B 1 14 ? -18.75 -4.609 -15.977 1 97.06 14 HIS B CA 1
ATOM 3893 C C . HIS B 1 14 ? -19.969 -4.938 -16.812 1 97.06 14 HIS B C 1
ATOM 3895 O O . HIS B 1 14 ? -20.719 -5.871 -16.5 1 97.06 14 HIS B O 1
ATOM 3901 N N . LYS B 1 15 ? -20.156 -4.254 -17.922 1 96.38 15 LYS B N 1
ATOM 3902 C CA . LYS B 1 15 ? -21.328 -4.414 -18.781 1 96.38 15 LYS B CA 1
ATOM 3903 C C . LYS B 1 15 ? -21.281 -5.742 -19.531 1 96.38 15 LYS B C 1
ATOM 3905 O O . LYS B 1 15 ? -22.312 -6.246 -19.984 1 96.38 15 LYS B O 1
ATOM 3910 N N . GLU B 1 16 ? -20.109 -6.281 -19.625 1 95.69 16 GLU B N 1
ATOM 3911 C CA . GLU B 1 16 ? -19.969 -7.559 -20.328 1 95.69 16 GLU B CA 1
ATOM 3912 C C . GLU B 1 16 ? -20.656 -8.68 -19.547 1 95.69 16 GLU B C 1
ATOM 3914 O O . GLU B 1 16 ? -21.062 -9.688 -20.141 1 95.69 16 GLU B O 1
ATOM 3919 N N . ASN B 1 17 ? -20.734 -8.523 -18.203 1 95.81 17 ASN B N 1
ATOM 3920 C CA . ASN B 1 17 ? -21.438 -9.477 -17.359 1 95.81 17 ASN B CA 1
ATOM 3921 C C . ASN B 1 17 ? -20.812 -10.867 -17.438 1 95.81 17 ASN B C 1
ATOM 3923 O O . ASN B 1 17 ? -21.516 -11.852 -17.688 1 95.81 17 ASN B O 1
ATOM 3927 N N . ASN B 1 18 ? -19.547 -10.898 -17.312 1 97.38 18 ASN B N 1
ATOM 3928 C CA . ASN B 1 18 ? -18.828 -12.172 -17.328 1 97.38 18 ASN B CA 1
ATOM 3929 C C . ASN B 1 18 ? -19.062 -12.961 -16.047 1 97.38 18 ASN B C 1
ATOM 3931 O O . ASN B 1 18 ? -19.203 -12.383 -14.969 1 97.38 18 ASN B O 1
ATOM 3935 N N . LEU B 1 19 ? -19.188 -14.312 -16.234 1 98.31 19 LEU B N 1
ATOM 3936 C CA . LEU B 1 19 ? -19.031 -15.18 -15.07 1 98.31 19 LEU B CA 1
ATOM 3937 C C . LEU B 1 19 ? -17.609 -15.141 -14.547 1 98.31 19 LEU B C 1
ATOM 3939 O O . LEU B 1 19 ? -16.656 -15.477 -15.266 1 98.31 19 LEU B O 1
ATOM 3943 N N . ILE B 1 20 ? -17.469 -14.727 -13.297 1 98 20 ILE B N 1
ATOM 3944 C CA . ILE B 1 20 ? -16.125 -14.508 -12.742 1 98 20 ILE B CA 1
ATOM 3945 C C . ILE B 1 20 ? -15.641 -15.789 -12.062 1 98 20 ILE B C 1
ATOM 3947 O O . ILE B 1 20 ? -16.078 -16.125 -10.961 1 98 20 ILE B O 1
ATOM 3951 N N . LEU B 1 21 ? -14.758 -16.484 -12.703 1 98.5 21 LEU B N 1
ATOM 3952 C CA . LEU B 1 21 ? -14.078 -17.641 -12.148 1 98.5 21 LEU B CA 1
ATOM 3953 C C . LEU B 1 21 ? -12.594 -17.375 -11.969 1 98.5 21 LEU B C 1
ATOM 3955 O O . LEU B 1 21 ? -11.75 -18.172 -12.406 1 98.5 21 LEU B O 1
ATOM 3959 N N . SER B 1 22 ? -12.328 -16.203 -11.484 1 97.19 22 SER B N 1
ATOM 3960 C CA . SER B 1 22 ? -11.023 -15.641 -11.148 1 97.19 22 SER B CA 1
ATOM 3961 C C . SER B 1 22 ? -11.094 -14.805 -9.875 1 97.19 22 SER B C 1
ATOM 3963 O O . SER B 1 22 ? -12.156 -14.688 -9.258 1 97.19 22 SER B O 1
ATOM 3965 N N . MET B 1 23 ? -9.992 -14.367 -9.398 1 95.88 23 MET B N 1
ATOM 3966 C CA . MET B 1 23 ? -9.977 -13.352 -8.352 1 95.88 23 MET B CA 1
ATOM 3967 C C . MET B 1 23 ? -10.656 -12.07 -8.828 1 95.88 23 MET B C 1
ATOM 3969 O O . MET B 1 23 ? -10.695 -11.789 -10.023 1 95.88 23 MET B O 1
ATOM 3973 N N . PRO B 1 24 ? -11.234 -11.297 -7.93 1 97.44 24 PRO B N 1
ATOM 3974 C CA . PRO B 1 24 ? -11.164 -11.438 -6.477 1 97.44 24 PRO B CA 1
ATOM 3975 C C . PRO B 1 24 ? -12.211 -12.414 -5.934 1 97.44 24 PRO B C 1
ATOM 3977 O O . PRO B 1 24 ? -13.086 -12.859 -6.676 1 97.44 24 PRO B O 1
ATOM 3980 N N . GLY B 1 25 ? -12.031 -12.75 -4.691 1 98.25 25 GLY B N 1
ATOM 3981 C CA . GLY B 1 25 ? -12.906 -13.711 -4.035 1 98.25 25 GLY B CA 1
ATOM 3982 C C . GLY B 1 25 ? -14.32 -13.195 -3.846 1 98.25 25 GLY B C 1
ATOM 3983 O O . GLY B 1 25 ? -15.266 -13.977 -3.738 1 98.25 25 GLY B O 1
ATOM 3984 N N . ASN B 1 26 ? -14.508 -11.867 -3.852 1 98.19 26 ASN B N 1
ATOM 3985 C CA . ASN B 1 26 ? -15.836 -11.312 -3.623 1 98.19 26 ASN B CA 1
ATOM 3986 C C . ASN B 1 26 ? -16.688 -11.352 -4.891 1 98.19 26 ASN B C 1
ATOM 3988 O O . ASN B 1 26 ? -17.891 -11.094 -4.844 1 98.19 26 ASN B O 1
ATOM 3992 N N . LYS B 1 27 ? -16.062 -11.734 -6.055 1 98.12 27 LYS B N 1
ATOM 3993 C CA . LYS B 1 27 ? -16.75 -11.93 -7.336 1 98.12 27 LYS B CA 1
ATOM 3994 C C . LYS B 1 27 ? -17.578 -10.703 -7.703 1 98.12 27 LYS B C 1
ATOM 3996 O O . LYS B 1 27 ? -18.766 -10.812 -7.98 1 98.12 27 LYS B O 1
ATOM 4001 N N . CYS B 1 28 ? -16.891 -9.555 -7.727 1 97.25 28 CYS B N 1
ATOM 4002 C CA . CYS B 1 28 ? -17.484 -8.281 -8.117 1 97.25 28 CYS B CA 1
ATOM 4003 C C . CYS B 1 28 ? -18.656 -7.93 -7.219 1 97.25 28 CYS B C 1
ATOM 4005 O O . CYS B 1 28 ? -19.719 -7.5 -7.699 1 97.25 28 CYS B O 1
ATOM 4007 N N . GLY B 1 29 ? -18.531 -8.219 -5.977 1 97.56 29 GLY B N 1
ATOM 4008 C CA . GLY B 1 29 ? -19.484 -7.738 -4.992 1 97.56 29 GLY B CA 1
ATOM 4009 C C . GLY B 1 29 ? -20.5 -8.789 -4.574 1 97.56 29 GLY B C 1
ATOM 4010 O O . GLY B 1 29 ? -21.125 -8.664 -3.523 1 97.56 29 GLY B O 1
ATOM 4011 N N . LYS B 1 30 ? -20.656 -9.891 -5.273 1 97.62 30 LYS B N 1
ATOM 4012 C CA . LYS B 1 30 ? -21.688 -10.898 -5.035 1 97.62 30 LYS B CA 1
ATOM 4013 C C . LYS B 1 30 ? -21.516 -11.539 -3.66 1 97.62 30 LYS B C 1
ATOM 4015 O O . LYS B 1 30 ? -22.516 -11.898 -3.018 1 97.62 30 LYS B O 1
ATOM 4020 N N . ALA B 1 31 ? -20.328 -11.656 -3.238 1 98.19 31 ALA B N 1
ATOM 4021 C CA . ALA B 1 31 ? -20.047 -12.352 -1.982 1 98.19 31 ALA B CA 1
ATOM 4022 C C . ALA B 1 31 ? -20.562 -11.555 -0.789 1 98.19 31 ALA B C 1
ATOM 4024 O O . ALA B 1 31 ? -20.781 -12.109 0.292 1 98.19 31 ALA B O 1
ATOM 4025 N N . PHE B 1 32 ? -20.828 -10.242 -0.943 1 98.5 32 PHE B N 1
ATOM 4026 C CA . PHE B 1 32 ? -21.297 -9.406 0.153 1 98.5 32 PHE B CA 1
ATOM 4027 C C . PHE B 1 32 ? -22.812 -9.547 0.329 1 98.5 32 PHE B C 1
ATOM 4029 O O . PHE B 1 32 ? -23.375 -9.086 1.322 1 98.5 32 PHE B O 1
ATOM 4036 N N . LEU B 1 33 ? -23.484 -10.266 -0.587 1 98.06 33 LEU B N 1
ATOM 4037 C CA . LEU B 1 33 ? -24.938 -10.383 -0.571 1 98.06 33 LEU B CA 1
ATOM 4038 C C . LEU B 1 33 ? -25.391 -11.492 0.371 1 98.06 33 LEU B C 1
ATOM 4040 O O . LEU B 1 33 ? -26.594 -11.766 0.489 1 98.06 33 LEU B O 1
ATOM 4044 N N . ARG B 1 34 ? -24.438 -12.133 1.053 1 98 34 ARG B N 1
ATOM 4045 C CA . ARG B 1 34 ? -24.703 -13.336 1.835 1 98 34 ARG B CA 1
ATOM 4046 C C . ARG B 1 34 ? -25.641 -13.039 2.998 1 98 34 ARG B C 1
ATOM 4048 O O . ARG B 1 34 ? -26.453 -13.891 3.387 1 98 34 ARG B O 1
ATOM 4055 N N . ASP B 1 35 ? -25.547 -11.859 3.631 1 98.06 35 ASP B N 1
ATOM 4056 C CA . ASP B 1 35 ? -26.406 -11.492 4.762 1 98.06 35 ASP B CA 1
ATOM 4057 C C . ASP B 1 35 ? -26.672 -9.992 4.777 1 98.06 35 ASP B C 1
ATOM 4059 O O . ASP B 1 35 ? -26.312 -9.273 3.844 1 98.06 35 ASP B O 1
ATOM 4063 N N . GLU B 1 36 ? -27.344 -9.539 5.758 1 98.12 36 GLU B N 1
ATOM 4064 C CA . GLU B 1 36 ? -27.844 -8.164 5.785 1 98.12 36 GLU B CA 1
ATOM 4065 C C . GLU B 1 36 ? -26.703 -7.164 5.91 1 98.12 36 GLU B C 1
ATOM 4067 O O . GLU B 1 36 ? -26.688 -6.145 5.223 1 98.12 36 GLU B O 1
ATOM 4072 N N . ILE B 1 37 ? -25.797 -7.402 6.758 1 97.94 37 ILE B N 1
ATOM 4073 C CA . ILE B 1 37 ? -24.703 -6.449 6.977 1 97.94 37 ILE B CA 1
ATOM 4074 C C . ILE B 1 37 ? -23.859 -6.332 5.711 1 97.94 37 ILE B C 1
ATOM 4076 O O . ILE B 1 37 ? -23.391 -5.246 5.371 1 97.94 37 ILE B O 1
ATOM 4080 N N . GLY B 1 38 ? -23.609 -7.484 5.023 1 98.38 38 GLY B N 1
ATOM 4081 C CA . GLY B 1 38 ? -22.891 -7.453 3.756 1 98.38 38 GLY B CA 1
ATOM 4082 C C . GLY B 1 38 ? -23.625 -6.688 2.676 1 98.38 38 GLY B C 1
ATOM 4083 O O . GLY B 1 38 ? -23.031 -5.902 1.941 1 98.38 38 GLY B O 1
ATOM 4084 N N . ARG B 1 39 ? -24.969 -6.879 2.586 1 98.19 39 ARG B N 1
ATOM 4085 C CA . ARG B 1 39 ? -25.781 -6.172 1.613 1 98.19 39 ARG B CA 1
ATOM 4086 C C . ARG B 1 39 ? -25.766 -4.668 1.867 1 98.19 39 ARG B C 1
ATOM 4088 O O . ARG B 1 39 ? -25.688 -3.873 0.925 1 98.19 39 ARG B O 1
ATOM 4095 N N . ASP B 1 40 ? -25.828 -4.355 3.121 1 97.88 40 ASP B N 1
ATOM 4096 C CA . ASP B 1 40 ? -25.781 -2.945 3.504 1 97.88 40 ASP B CA 1
ATOM 4097 C C . ASP B 1 40 ? -24.438 -2.32 3.123 1 97.88 40 ASP B C 1
ATOM 4099 O O . ASP B 1 40 ? -24.391 -1.195 2.619 1 97.88 40 ASP B O 1
ATOM 4103 N N . PHE B 1 41 ? -23.406 -3.041 3.34 1 98.38 41 PHE B N 1
ATOM 4104 C CA . PHE B 1 41 ? -22.062 -2.604 2.973 1 98.38 41 PHE B CA 1
ATOM 4105 C C . PHE B 1 41 ? -21.969 -2.361 1.471 1 98.38 41 PHE B C 1
ATOM 4107 O O . PHE B 1 41 ? -21.531 -1.293 1.035 1 98.38 41 PHE B O 1
ATOM 4114 N N . LEU B 1 42 ? -22.391 -3.322 0.739 1 97.94 42 LEU B N 1
ATOM 4115 C CA . LEU B 1 42 ? -22.328 -3.268 -0.717 1 97.94 42 LEU B CA 1
ATOM 4116 C C . LEU B 1 42 ? -23.109 -2.072 -1.252 1 97.94 42 LEU B C 1
ATOM 4118 O O . LEU B 1 42 ? -22.609 -1.325 -2.098 1 97.94 42 LEU B O 1
ATOM 4122 N N . LYS B 1 43 ? -24.297 -1.9 -0.726 1 96.31 43 LYS B N 1
ATOM 4123 C CA . LYS B 1 43 ? -25.188 -0.847 -1.188 1 96.31 43 LYS B CA 1
ATOM 4124 C C . LYS B 1 43 ? -24.625 0.536 -0.883 1 96.31 43 LYS B C 1
ATOM 4126 O O . LYS B 1 43 ? -24.781 1.467 -1.674 1 96.31 43 LYS B O 1
ATOM 4131 N N . LYS B 1 44 ? -23.953 0.688 0.219 1 97.06 44 LYS B N 1
ATOM 4132 C CA . LYS B 1 44 ? -23.5 1.99 0.693 1 97.06 44 LYS B CA 1
ATOM 4133 C C . LYS B 1 44 ? -22.016 2.207 0.361 1 97.06 44 LYS B C 1
ATOM 4135 O O . LYS B 1 44 ? -21.438 3.24 0.71 1 97.06 44 LYS B O 1
ATOM 4140 N N . LEU B 1 45 ? -21.391 1.27 -0.313 1 97.75 45 LEU B N 1
ATOM 4141 C CA . LEU B 1 45 ? -19.953 1.252 -0.48 1 97.75 45 LEU B CA 1
ATOM 4142 C C . LEU B 1 45 ? -19.438 2.586 -1.021 1 97.75 45 LEU B C 1
ATOM 4144 O O . LEU B 1 45 ? -18.438 3.117 -0.541 1 97.75 45 LEU B O 1
ATOM 4148 N N . GLY B 1 46 ? -20.109 3.172 -1.954 1 96.38 46 GLY B N 1
ATOM 4149 C CA . GLY B 1 46 ? -19.703 4.41 -2.59 1 96.38 46 GLY B CA 1
ATOM 4150 C C . GLY B 1 46 ? -19.734 5.605 -1.655 1 96.38 46 GLY B C 1
ATOM 4151 O O . GLY B 1 46 ? -19.141 6.641 -1.935 1 96.38 46 GLY B O 1
ATOM 4152 N N . TYR B 1 47 ? -20.375 5.492 -0.486 1 97.44 47 TYR B N 1
ATOM 4153 C CA . TYR B 1 47 ? -20.609 6.625 0.409 1 97.44 47 TYR B CA 1
ATOM 4154 C C . TYR B 1 47 ? -19.938 6.395 1.756 1 97.44 47 TYR B C 1
ATOM 4156 O O . TYR B 1 47 ? -20.094 7.191 2.684 1 97.44 47 TYR B O 1
ATOM 4164 N N . LEU B 1 48 ? -19.125 5.336 1.807 1 97.88 48 LEU B N 1
ATOM 4165 C CA . LEU B 1 48 ? -18.531 4.953 3.09 1 97.88 48 LEU B CA 1
ATOM 4166 C C . LEU B 1 48 ? -17.078 5.363 3.168 1 97.88 48 LEU B C 1
ATOM 4168 O O . LEU B 1 48 ? -16.422 5.152 4.191 1 97.88 48 LEU B O 1
ATOM 4172 N N . ASP B 1 49 ? -16.547 5.914 2.08 1 97.88 49 ASP B N 1
ATOM 4173 C CA . ASP B 1 49 ? -15.133 6.289 2.088 1 97.88 49 ASP B CA 1
ATOM 4174 C C . ASP B 1 49 ? -14.867 7.414 3.084 1 97.88 49 ASP B C 1
ATOM 4176 O O . ASP B 1 49 ? -15.398 8.516 2.938 1 97.88 49 ASP B O 1
ATOM 4180 N N . ILE B 1 50 ? -14.078 7.129 4.113 1 94.5 50 ILE B N 1
ATOM 4181 C CA . ILE B 1 50 ? -13.734 8.062 5.184 1 94.5 50 ILE B CA 1
ATOM 4182 C C . ILE B 1 50 ? -12.352 7.723 5.738 1 94.5 50 ILE B C 1
ATOM 4184 O O . ILE B 1 50 ? -11.805 6.648 5.457 1 94.5 50 ILE B O 1
ATOM 4188 N N . THR B 1 51 ? -11.719 8.625 6.395 1 90.75 51 THR B N 1
ATOM 4189 C CA . THR B 1 51 ? -10.391 8.406 6.973 1 90.75 51 THR B CA 1
ATOM 4190 C C . THR B 1 51 ? -10.5 8.188 8.477 1 90.75 51 THR B C 1
ATOM 4192 O O . THR B 1 51 ? -11.547 7.789 8.984 1 90.75 51 THR B O 1
ATOM 4195 N N . GLU B 1 52 ? -9.352 8.336 9.133 1 83.31 52 GLU B N 1
ATOM 4196 C CA . GLU B 1 52 ? -9.289 8.094 10.57 1 83.31 52 GLU B CA 1
ATOM 4197 C C . GLU B 1 52 ? -10.016 9.195 11.352 1 83.31 52 GLU B C 1
ATOM 4199 O O . GLU B 1 52 ? -9.461 10.281 11.547 1 83.31 52 GLU B O 1
ATOM 4204 N N . VAL B 1 53 ? -11.188 8.891 11.766 1 83.31 53 VAL B N 1
ATOM 4205 C CA . VAL B 1 53 ? -12 9.773 12.594 1 83.31 53 VAL B CA 1
ATOM 4206 C C . VAL B 1 53 ? -12.625 8.984 13.742 1 83.31 53 VAL B C 1
ATOM 4208 O O . VAL B 1 53 ? -12.742 7.758 13.664 1 83.31 53 VAL B O 1
ATOM 4211 N N . ASP B 1 54 ? -12.883 9.695 14.828 1 85.19 54 ASP B N 1
ATOM 4212 C CA . ASP B 1 54 ? -13.625 9.023 15.891 1 85.19 54 ASP B CA 1
ATOM 4213 C C . ASP B 1 54 ? -15.016 8.617 15.414 1 85.19 54 ASP B C 1
ATOM 4215 O O . ASP B 1 54 ? -15.688 9.383 14.727 1 85.19 54 ASP B O 1
ATOM 4219 N N . PRO B 1 55 ? -15.281 7.406 15.664 1 87.38 55 PRO B N 1
ATOM 4220 C CA . PRO B 1 55 ? -14.664 6.395 16.531 1 87.38 55 PRO B CA 1
ATOM 4221 C C . PRO B 1 55 ? -13.953 5.301 15.734 1 87.38 55 PRO B C 1
ATOM 4223 O O . PRO B 1 55 ? -13.867 4.156 16.188 1 87.38 55 PRO B O 1
ATOM 4226 N N . LEU B 1 56 ? -13.531 5.574 14.641 1 86 56 LEU B N 1
ATOM 4227 C CA . LEU B 1 56 ? -13.102 4.559 13.688 1 86 56 LEU B CA 1
ATOM 4228 C C . LEU B 1 56 ? -11.664 4.137 13.953 1 86 56 LEU B C 1
ATOM 4230 O O . LEU B 1 56 ? -11.109 3.311 13.219 1 86 56 LEU B O 1
ATOM 4234 N N . ASP B 1 57 ? -11.031 4.598 15.008 1 85 57 ASP B N 1
ATOM 4235 C CA . ASP B 1 57 ? -9.742 4.07 15.438 1 85 57 ASP B CA 1
ATOM 4236 C C . ASP B 1 57 ? -8.641 4.441 14.453 1 85 57 ASP B C 1
ATOM 4238 O O . ASP B 1 57 ? -8.797 5.363 13.648 1 85 57 ASP B O 1
ATOM 4242 N N . ASN B 1 58 ? -7.387 3.955 14.703 1 81.69 58 ASN B N 1
ATOM 4243 C CA . ASN B 1 58 ? -6.188 4.191 13.906 1 81.69 58 ASN B CA 1
ATOM 4244 C C . ASN B 1 58 ? -5.414 2.9 13.656 1 81.69 58 ASN B C 1
ATOM 4246 O O . ASN B 1 58 ? -4.945 2.264 14.602 1 81.69 58 ASN B O 1
ATOM 4250 N N . LEU B 1 59 ? -5.262 2.584 12.438 1 81.25 59 LEU B N 1
ATOM 4251 C CA . LEU B 1 59 ? -4.66 1.31 12.062 1 81.25 59 LEU B CA 1
ATOM 4252 C C . LEU B 1 59 ? -3.225 1.215 12.57 1 81.25 59 LEU B C 1
ATOM 4254 O O . LEU B 1 59 ? -2.752 0.128 12.914 1 81.25 59 LEU B O 1
ATOM 4258 N N . HIS B 1 60 ? -2.533 2.303 12.57 1 81.38 60 HIS B N 1
ATOM 4259 C CA . HIS B 1 60 ? -1.123 2.297 12.945 1 81.38 60 HIS B CA 1
ATOM 4260 C C . HIS B 1 60 ? -0.957 2.281 14.461 1 81.38 60 HIS B C 1
ATOM 4262 O O . HIS B 1 60 ? 0.14 2.031 14.969 1 81.38 60 HIS B O 1
ATOM 4268 N N . GLN B 1 61 ? -1.963 2.557 15.164 1 82.5 61 GLN B N 1
ATOM 4269 C CA . GLN B 1 61 ? -2.025 2.436 16.609 1 82.5 61 GLN B CA 1
ATOM 4270 C C . GLN B 1 61 ? -3.436 2.08 17.078 1 82.5 61 GLN B C 1
ATOM 4272 O O . GLN B 1 61 ? -4.086 2.867 17.766 1 82.5 61 GLN B O 1
ATOM 4277 N N . PRO B 1 62 ? -3.811 0.868 16.781 1 87.06 62 PRO B N 1
ATOM 4278 C CA . PRO B 1 62 ? -5.199 0.495 17.062 1 87.06 62 PRO B CA 1
ATOM 4279 C C . PRO B 1 62 ? -5.488 0.359 18.562 1 87.06 62 PRO B C 1
ATOM 4281 O O . PRO B 1 62 ? -4.711 -0.268 19.281 1 87.06 62 PRO B O 1
ATOM 4284 N N . GLU B 1 63 ? -6.547 0.934 19.031 1 89.31 63 GLU B N 1
ATOM 4285 C CA . GLU B 1 63 ? -6.961 0.868 20.422 1 89.31 63 GLU B CA 1
ATOM 4286 C C . GLU B 1 63 ? -8.461 0.6 20.547 1 89.31 63 GLU B C 1
ATOM 4288 O O . GLU B 1 63 ? -8.953 0.315 21.641 1 89.31 63 GLU B O 1
ATOM 4293 N N . GLY B 1 64 ? -9.164 0.623 19.484 1 95.38 64 GLY B N 1
ATOM 4294 C CA . GLY B 1 64 ? -10.609 0.482 19.484 1 95.38 64 GLY B CA 1
ATOM 4295 C C . GLY B 1 64 ? -11.094 -0.614 18.547 1 95.38 64 GLY B C 1
ATOM 4296 O O . GLY B 1 64 ? -10.734 -1.781 18.719 1 95.38 64 GLY B O 1
ATOM 4297 N N . VAL B 1 65 ? -11.859 -0.209 17.594 1 96.06 65 VAL B N 1
ATOM 4298 C CA . VAL B 1 65 ? -12.602 -1.171 16.781 1 96.06 65 VAL B CA 1
ATOM 4299 C C . VAL B 1 65 ? -11.633 -1.925 15.867 1 96.06 65 VAL B C 1
ATOM 4301 O O . VAL B 1 65 ? -11.867 -3.09 15.539 1 96.06 65 VAL B O 1
ATOM 4304 N N . ILE B 1 66 ? -10.609 -1.303 15.438 1 97.25 66 ILE B N 1
ATOM 4305 C CA . ILE B 1 66 ? -9.641 -1.997 14.602 1 97.25 66 ILE B CA 1
ATOM 4306 C C . ILE B 1 66 ? -8.906 -3.053 15.43 1 97.25 66 ILE B C 1
ATOM 4308 O O . ILE B 1 66 ? -8.711 -4.184 14.969 1 97.25 66 ILE B O 1
ATOM 4312 N N . LYS B 1 67 ? -8.469 -2.668 16.609 1 97 67 LYS B N 1
ATOM 4313 C CA . LYS B 1 67 ? -7.852 -3.633 17.516 1 97 67 LYS B CA 1
ATOM 4314 C C . LYS B 1 67 ? -8.766 -4.828 17.766 1 97 67 LYS B C 1
ATOM 4316 O O . LYS B 1 67 ? -8.328 -5.977 17.672 1 97 67 LYS B O 1
ATOM 4321 N N . GLU B 1 68 ? -9.984 -4.531 18.078 1 97.94 68 GLU B N 1
ATOM 4322 C CA . GLU B 1 68 ? -10.953 -5.594 18.312 1 97.94 68 GLU B CA 1
ATOM 4323 C C . GLU B 1 68 ? -11.086 -6.516 17.109 1 97.94 68 GLU B C 1
ATOM 4325 O O . GLU B 1 68 ? -11.094 -7.742 17.25 1 97.94 68 GLU B O 1
ATOM 4330 N N . ALA B 1 69 ? -11.203 -5.969 15.93 1 98.44 69 ALA B N 1
ATOM 4331 C CA . ALA B 1 69 ? -11.328 -6.746 14.695 1 98.44 69 ALA B CA 1
ATOM 4332 C C . ALA B 1 69 ? -10.109 -7.629 14.477 1 98.44 69 ALA B C 1
ATOM 4334 O O . ALA B 1 69 ? -10.234 -8.781 14.062 1 98.44 69 ALA B O 1
ATOM 4335 N N . GLN B 1 70 ? -8.953 -7.121 14.734 1 98.38 70 GLN B N 1
ATOM 4336 C CA . GLN B 1 70 ? -7.711 -7.863 14.539 1 98.38 70 GLN B CA 1
ATOM 4337 C C . GLN B 1 70 ? -7.57 -8.977 15.57 1 98.38 70 GLN B C 1
ATOM 4339 O O . GLN B 1 70 ? -7.035 -10.047 15.273 1 98.38 70 GLN B O 1
ATOM 4344 N N . GLU B 1 71 ? -8.016 -8.734 16.781 1 98.12 71 GLU B N 1
ATOM 4345 C CA . GLU B 1 71 ? -8.016 -9.781 17.797 1 98.12 71 GLU B CA 1
ATOM 4346 C C . GLU B 1 71 ? -8.945 -10.93 17.422 1 98.12 71 GLU B C 1
ATOM 4348 O O . GLU B 1 71 ? -8.625 -12.094 17.641 1 98.12 71 GLU B O 1
ATOM 4353 N N . LEU B 1 72 ? -10.07 -10.57 16.844 1 98.69 72 LEU B N 1
ATOM 4354 C CA . LEU B 1 72 ? -10.992 -11.602 16.359 1 98.69 72 LEU B CA 1
ATOM 4355 C C . LEU B 1 72 ? -10.359 -12.391 15.227 1 98.69 72 LEU B C 1
ATOM 4357 O O . LEU B 1 72 ? -10.555 -13.609 15.125 1 98.69 72 LEU B O 1
ATOM 4361 N N . LEU B 1 73 ? -9.633 -11.695 14.406 1 98.62 73 LEU B N 1
ATOM 4362 C CA . LEU B 1 73 ? -8.922 -12.359 13.32 1 98.62 73 LEU B CA 1
ATOM 4363 C C . LEU B 1 73 ? -7.918 -13.367 13.859 1 98.62 73 LEU B C 1
ATOM 4365 O O . LEU B 1 73 ? -7.801 -14.477 13.344 1 98.62 73 LEU B O 1
ATOM 4369 N N . ALA B 1 74 ? -7.16 -12.961 14.844 1 98.25 74 ALA B N 1
ATOM 4370 C CA . ALA B 1 74 ? -6.184 -13.852 15.469 1 98.25 74 ALA B CA 1
ATOM 4371 C C . ALA B 1 74 ? -6.855 -15.109 16.016 1 98.25 74 ALA B C 1
ATOM 4373 O O . ALA B 1 74 ? -6.316 -16.219 15.891 1 98.25 74 ALA B O 1
ATOM 4374 N N . LYS B 1 75 ? -8.016 -14.977 16.594 1 98.06 75 LYS B N 1
ATOM 4375 C CA . LYS B 1 75 ? -8.766 -16.109 17.109 1 98.06 75 LYS B CA 1
ATOM 4376 C C . LYS B 1 75 ? -9.234 -17.031 15.992 1 98.06 75 LYS B C 1
ATOM 4378 O O . LYS B 1 75 ? -9.156 -18.266 16.125 1 98.06 75 LYS B O 1
ATOM 4383 N N . THR B 1 76 ? -9.695 -16.422 14.93 1 98.06 76 THR B N 1
ATOM 4384 C CA . THR B 1 76 ? -10.195 -17.188 13.789 1 98.06 76 THR B CA 1
ATOM 4385 C C . THR B 1 76 ? -9.117 -18.141 13.273 1 98.06 76 THR B C 1
ATOM 4387 O O . THR B 1 76 ? -9.414 -19.297 12.961 1 98.06 76 THR B O 1
ATOM 4390 N N . TYR B 1 77 ? -7.855 -17.703 13.242 1 98.06 77 TYR B N 1
ATOM 4391 C CA . TYR B 1 77 ? -6.781 -18.5 12.656 1 98.06 77 TYR B CA 1
ATOM 4392 C C . TYR B 1 77 ? -5.926 -19.141 13.742 1 98.06 77 TYR B C 1
ATOM 4394 O O . TYR B 1 77 ? -4.941 -19.812 13.438 1 98.06 77 TYR B O 1
ATOM 4402 N N . LYS B 1 78 ? -6.246 -18.906 15.016 1 97.25 78 LYS B N 1
ATOM 4403 C CA . LYS B 1 78 ? -5.57 -19.484 16.172 1 97.25 78 LYS B CA 1
ATOM 4404 C C . LYS B 1 78 ? -4.09 -19.125 16.188 1 97.25 78 LYS B C 1
ATOM 4406 O O . LYS B 1 78 ? -3.229 -20 16.281 1 97.25 78 LYS B O 1
ATOM 4411 N N . VAL B 1 79 ? -3.838 -17.844 16.078 1 97.94 79 VAL B N 1
ATOM 4412 C CA . VAL B 1 79 ? -2.475 -17.328 16.125 1 97.94 79 VAL B CA 1
ATOM 4413 C C . VAL B 1 79 ? -2.336 -16.328 17.266 1 97.94 79 VAL B C 1
ATOM 4415 O O . VAL B 1 79 ? -3.328 -15.953 17.891 1 97.94 79 VAL B O 1
ATOM 4418 N N . ASN B 1 80 ? -1.095 -15.891 17.562 1 97.06 80 ASN B N 1
ATOM 4419 C CA . ASN B 1 80 ? -0.837 -14.977 18.672 1 97.06 80 ASN B CA 1
ATOM 4420 C C . ASN B 1 80 ? -1.316 -13.562 18.359 1 97.06 80 ASN B C 1
ATOM 4422 O O . ASN B 1 80 ? -1.953 -12.922 19.203 1 97.06 80 ASN B O 1
ATOM 4426 N N . LYS B 1 81 ? -0.968 -13.055 17.156 1 97 81 LYS B N 1
ATOM 4427 C CA . LYS B 1 81 ? -1.38 -11.734 16.672 1 97 81 LYS B CA 1
ATOM 4428 C C . LYS B 1 81 ? -1.758 -11.773 15.195 1 97 81 LYS B C 1
ATOM 4430 O O . LYS B 1 81 ? -1.26 -12.617 14.445 1 97 81 LYS B O 1
ATOM 4435 N N . ALA B 1 82 ? -2.627 -10.93 14.867 1 98.12 82 ALA B N 1
ATOM 4436 C CA . ALA B 1 82 ? -3.018 -10.789 13.461 1 98.12 82 ALA B CA 1
ATOM 4437 C C . ALA B 1 82 ? -3.207 -9.32 13.094 1 98.12 82 ALA B C 1
ATOM 4439 O O . ALA B 1 82 ? -3.615 -8.508 13.922 1 98.12 82 ALA B O 1
ATOM 4440 N N . PHE B 1 83 ? -2.947 -9.008 11.859 1 98.25 83 PHE B N 1
ATOM 4441 C CA . PHE B 1 83 ? -3.027 -7.633 11.383 1 98.25 83 PHE B CA 1
ATOM 4442 C C . PHE B 1 83 ? -3.799 -7.555 10.07 1 98.25 83 PHE B C 1
ATOM 4444 O O . PHE B 1 83 ? -3.662 -8.43 9.211 1 98.25 83 PHE B O 1
ATOM 4451 N N . PHE B 1 84 ? -4.633 -6.5 9.977 1 98.56 84 PHE B N 1
ATOM 4452 C CA . PHE B 1 84 ? -5.145 -6.105 8.664 1 98.56 84 PHE B CA 1
ATOM 4453 C C . PHE B 1 84 ? -4.07 -5.391 7.855 1 98.56 84 PHE B C 1
ATOM 4455 O O . PHE B 1 84 ? -3.344 -4.547 8.391 1 98.56 84 PHE B O 1
ATOM 4462 N N . VAL B 1 85 ? -3.922 -5.762 6.602 1 98.62 85 VAL B N 1
ATOM 4463 C CA . VAL B 1 85 ? -2.969 -5.137 5.688 1 98.62 85 VAL B CA 1
ATOM 4464 C C . VAL B 1 85 ? -3.699 -4.621 4.449 1 98.62 85 VAL B C 1
ATOM 4466 O O . VAL B 1 85 ? -4.332 -5.395 3.729 1 98.62 85 VAL B O 1
ATOM 4469 N N . VAL B 1 86 ? -3.586 -3.33 4.156 1 98.38 86 VAL B N 1
ATOM 4470 C CA . VAL B 1 86 ? -4.359 -2.734 3.072 1 98.38 86 VAL B CA 1
ATOM 4471 C C . VAL B 1 86 ? -3.469 -2.541 1.847 1 98.38 86 VAL B C 1
ATOM 4473 O O . VAL B 1 86 ? -3.941 -2.113 0.791 1 98.38 86 VAL B O 1
ATOM 4476 N N . ASN B 1 87 ? -2.197 -2.84 1.942 1 98.31 87 ASN B N 1
ATOM 4477 C CA . ASN B 1 87 ? -1.263 -2.707 0.83 1 98.31 87 ASN B CA 1
ATOM 4478 C C . ASN B 1 87 ? -0.903 -4.062 0.233 1 98.31 87 ASN B C 1
ATOM 4480 O O . ASN B 1 87 ? 0.224 -4.27 -0.22 1 98.31 87 ASN B O 1
ATOM 4484 N N . GLY B 1 88 ? -1.832 -5.062 0.324 1 97.31 88 GLY B N 1
ATOM 4485 C CA . GLY B 1 88 ? -1.645 -6.379 -0.266 1 97.31 88 GLY B CA 1
ATOM 4486 C C . GLY B 1 88 ? -0.697 -7.258 0.527 1 97.31 88 GLY B C 1
ATOM 4487 O O . GLY B 1 88 ? -0.106 -6.812 1.513 1 97.31 88 GLY B O 1
ATOM 4488 N N . SER B 1 89 ? -0.574 -8.484 0.083 1 98 89 SER B N 1
ATOM 4489 C CA . SER B 1 89 ? 0.38 -9.414 0.688 1 98 89 SER B CA 1
ATOM 4490 C C . SER B 1 89 ? 1.815 -8.938 0.487 1 98 89 SER B C 1
ATOM 4492 O O . SER B 1 89 ? 2.711 -9.312 1.245 1 98 89 SER B O 1
ATOM 4494 N N . THR B 1 90 ? 2.025 -8.078 -0.482 1 97.5 90 THR B N 1
ATOM 4495 C CA . THR B 1 90 ? 3.344 -7.512 -0.74 1 97.5 90 THR B CA 1
ATOM 4496 C C . THR B 1 90 ? 3.893 -6.828 0.509 1 97.5 90 THR B C 1
ATOM 4498 O O . THR B 1 90 ? 5.012 -7.117 0.942 1 97.5 90 THR B O 1
ATOM 4501 N N . ALA B 1 91 ? 3.08 -5.938 1.096 1 98.25 91 ALA B N 1
ATOM 4502 C CA . ALA B 1 91 ? 3.521 -5.238 2.299 1 98.25 91 ALA B CA 1
ATOM 4503 C C . ALA B 1 91 ? 3.711 -6.211 3.461 1 98.25 91 ALA B C 1
ATOM 4505 O O . ALA B 1 91 ? 4.621 -6.043 4.277 1 98.25 91 ALA B O 1
ATOM 4506 N N . GLY B 1 92 ? 2.818 -7.199 3.57 1 98.25 92 GLY B N 1
ATOM 4507 C CA . GLY B 1 92 ? 2.957 -8.219 4.602 1 98.25 92 GLY B CA 1
ATOM 4508 C C . GLY B 1 92 ? 4.246 -9.008 4.492 1 98.25 92 GLY B C 1
ATOM 4509 O O . GLY B 1 92 ? 4.941 -9.211 5.488 1 98.25 92 GLY B O 1
ATOM 4510 N N . ASN B 1 93 ? 4.582 -9.438 3.275 1 98.56 93 ASN B N 1
ATOM 4511 C CA . ASN B 1 93 ? 5.812 -10.188 3.039 1 98.56 93 ASN B CA 1
ATOM 4512 C C . ASN B 1 93 ? 7.047 -9.352 3.357 1 98.56 93 ASN B C 1
ATOM 4514 O O . ASN B 1 93 ? 7.992 -9.844 3.979 1 98.56 93 ASN B O 1
ATOM 4518 N N . LEU B 1 94 ? 7.016 -8.102 2.924 1 98.44 94 LEU B N 1
ATOM 4519 C CA . LEU B 1 94 ? 8.125 -7.199 3.234 1 98.44 94 LEU B CA 1
ATOM 4520 C C . LEU B 1 94 ? 8.32 -7.082 4.742 1 98.44 94 LEU B C 1
ATOM 4522 O O . LEU B 1 94 ? 9.422 -7.285 5.246 1 98.44 94 LEU B O 1
ATOM 4526 N N . ALA B 1 95 ? 7.234 -6.781 5.434 1 98 95 ALA B N 1
ATOM 4527 C CA . ALA B 1 95 ? 7.309 -6.582 6.879 1 98 95 ALA B CA 1
ATOM 4528 C C . ALA B 1 95 ? 7.785 -7.848 7.586 1 98 95 ALA B C 1
ATOM 4530 O O . ALA B 1 95 ? 8.617 -7.781 8.492 1 98 95 ALA B O 1
ATOM 4531 N N . ALA B 1 96 ? 7.277 -8.992 7.168 1 98.12 96 ALA B N 1
ATOM 4532 C CA . ALA B 1 96 ? 7.648 -10.266 7.773 1 98.12 96 ALA B CA 1
ATOM 4533 C C . ALA B 1 96 ? 9.133 -10.555 7.586 1 98.12 96 ALA B C 1
ATOM 4535 O O . ALA B 1 96 ? 9.836 -10.875 8.547 1 98.12 96 ALA B O 1
ATOM 4536 N N . ILE B 1 97 ? 9.641 -10.398 6.395 1 98.44 97 ILE B N 1
ATOM 4537 C CA . ILE B 1 97 ? 11.023 -10.734 6.062 1 98.44 97 ILE B CA 1
ATOM 4538 C C . ILE B 1 97 ? 11.969 -9.766 6.762 1 98.44 97 ILE B C 1
ATOM 4540 O O . ILE B 1 97 ? 12.984 -10.18 7.332 1 98.44 97 ILE B O 1
ATOM 4544 N N . PHE B 1 98 ? 11.633 -8.469 6.754 1 97.75 98 PHE B N 1
ATOM 4545 C CA . PHE B 1 98 ? 12.477 -7.473 7.41 1 97.75 98 PHE B CA 1
ATOM 4546 C C . PHE B 1 98 ? 12.508 -7.699 8.914 1 97.75 98 PHE B C 1
ATOM 4548 O O . PHE B 1 98 ? 13.523 -7.445 9.57 1 97.75 98 PHE B O 1
ATOM 4555 N N . SER B 1 99 ? 11.43 -8.148 9.438 1 96.44 99 SER B N 1
ATOM 4556 C CA . SER B 1 99 ? 11.352 -8.391 10.875 1 96.44 99 SER B CA 1
ATOM 4557 C C . SER B 1 99 ? 12.102 -9.664 11.258 1 96.44 99 SER B C 1
ATOM 4559 O O . SER B 1 99 ? 12.75 -9.719 12.305 1 96.44 99 SER B O 1
ATOM 4561 N N . ALA B 1 100 ? 12.031 -10.672 10.445 1 96.88 100 ALA B N 1
ATOM 4562 C CA . ALA B 1 100 ? 12.539 -12 10.773 1 96.88 100 ALA B CA 1
ATOM 4563 C C . ALA B 1 100 ? 14.055 -12.062 10.609 1 96.88 100 ALA B C 1
ATOM 4565 O O . ALA B 1 100 ? 14.727 -12.852 11.273 1 96.88 100 ALA B O 1
ATOM 4566 N N . PHE B 1 101 ? 14.625 -11.219 9.727 1 97.25 101 PHE B N 1
ATOM 4567 C CA . PHE B 1 101 ? 16.016 -11.414 9.344 1 97.25 101 PHE B CA 1
ATOM 4568 C C . PHE B 1 101 ? 16.781 -10.094 9.375 1 97.25 101 PHE B C 1
ATOM 4570 O O . PHE B 1 101 ? 16.172 -9.023 9.273 1 97.25 101 PHE B O 1
ATOM 4577 N N . ASN B 1 102 ? 18.062 -10.188 9.469 1 95.69 102 ASN B N 1
ATOM 4578 C CA . ASN B 1 102 ? 18.984 -9.062 9.367 1 95.69 102 ASN B CA 1
ATOM 4579 C C . ASN B 1 102 ? 19.781 -9.117 8.07 1 95.69 102 ASN B C 1
ATOM 4581 O O . ASN B 1 102 ? 19.859 -10.156 7.422 1 95.69 102 ASN B O 1
ATOM 4585 N N . GLU B 1 103 ? 20.328 -7.984 7.711 1 96.69 103 GLU B N 1
ATOM 4586 C CA . GLU B 1 103 ? 21.188 -7.949 6.535 1 96.69 103 GLU B CA 1
ATOM 4587 C C . GLU B 1 103 ? 22.312 -8.977 6.645 1 96.69 103 GLU B C 1
ATOM 4589 O O . GLU B 1 103 ? 22.922 -9.125 7.707 1 96.69 103 GLU B O 1
ATOM 4594 N N . GLY B 1 104 ? 22.484 -9.719 5.559 1 97.31 104 GLY B N 1
ATOM 4595 C CA . GLY B 1 104 ? 23.562 -10.695 5.527 1 97.31 104 GLY B CA 1
ATOM 4596 C C . GLY B 1 104 ? 23.109 -12.078 5.961 1 97.31 104 GLY B C 1
ATOM 4597 O O . GLY B 1 104 ? 23.828 -13.062 5.738 1 97.31 104 GLY B O 1
ATOM 4598 N N . ASP B 1 105 ? 21.969 -12.234 6.559 1 98.12 105 ASP B N 1
ATOM 4599 C CA . ASP B 1 105 ? 21.469 -13.555 6.949 1 98.12 105 ASP B CA 1
ATOM 4600 C C . ASP B 1 105 ? 21.234 -14.438 5.727 1 98.12 105 ASP B C 1
ATOM 4602 O O . ASP B 1 105 ? 20.844 -13.953 4.664 1 98.12 105 ASP B O 1
ATOM 4606 N N . GLU B 1 106 ? 21.5 -15.695 5.891 1 98.44 106 GLU B N 1
ATOM 4607 C CA . GLU B 1 106 ? 21.219 -16.703 4.863 1 98.44 106 GLU B CA 1
ATOM 4608 C C . GLU B 1 106 ? 19.844 -17.312 5.051 1 98.44 106 GLU B C 1
ATOM 4610 O O . GLU B 1 106 ? 19.469 -17.688 6.164 1 98.44 106 GLU B O 1
ATOM 4615 N N . VAL B 1 107 ? 19.094 -17.359 3.938 1 98.56 107 VAL B N 1
ATOM 4616 C CA . VAL B 1 107 ? 17.734 -17.906 4.035 1 98.56 107 VAL B CA 1
ATOM 4617 C C . VAL B 1 107 ? 17.484 -18.859 2.875 1 98.56 107 VAL B C 1
ATOM 4619 O O . VAL B 1 107 ? 18.031 -18.688 1.787 1 98.56 107 VAL B O 1
ATOM 4622 N N . LEU B 1 108 ? 16.688 -19.891 3.111 1 98.38 108 LEU B N 1
ATOM 4623 C CA . LEU B 1 108 ? 16.188 -20.766 2.059 1 98.38 108 LEU B CA 1
ATOM 4624 C C . LEU B 1 108 ? 14.906 -20.203 1.454 1 98.38 108 LEU B C 1
ATOM 4626 O O . LEU B 1 108 ? 13.992 -19.797 2.182 1 98.38 108 LEU B O 1
ATOM 4630 N N . VAL B 1 109 ? 14.844 -20.141 0.171 1 97.62 109 VAL B N 1
ATOM 4631 C CA . VAL B 1 109 ? 13.664 -19.578 -0.498 1 97.62 109 VAL B CA 1
ATOM 4632 C C . VAL B 1 109 ? 13.352 -20.406 -1.75 1 97.62 109 VAL B C 1
ATOM 4634 O O . VAL B 1 109 ? 14.266 -20.859 -2.439 1 97.62 109 VAL B O 1
ATOM 4637 N N . GLU B 1 110 ? 12.102 -20.531 -2.041 1 95.31 110 GLU B N 1
ATOM 4638 C CA . GLU B 1 110 ? 11.719 -21.219 -3.268 1 95.31 110 GLU B CA 1
ATOM 4639 C C . GLU B 1 110 ? 12.18 -20.453 -4.504 1 95.31 110 GLU B C 1
ATOM 4641 O O . GLU B 1 110 ? 12.07 -19.219 -4.551 1 95.31 110 GLU B O 1
ATOM 4646 N N . ARG B 1 111 ? 12.625 -21.188 -5.453 1 91.31 111 ARG B N 1
ATOM 4647 C CA . ARG B 1 111 ? 13.102 -20.609 -6.703 1 91.31 111 ARG B CA 1
ATOM 4648 C C . ARG B 1 111 ? 11.992 -19.859 -7.422 1 91.31 111 ARG B C 1
ATOM 4650 O O . ARG B 1 111 ? 12.25 -18.859 -8.086 1 91.31 111 ARG B O 1
ATOM 4657 N N . ASN B 1 112 ? 10.797 -20.312 -7.215 1 88.5 112 ASN B N 1
ATOM 4658 C CA . ASN B 1 112 ? 9.656 -19.703 -7.883 1 88.5 112 ASN B CA 1
ATOM 4659 C C . ASN B 1 112 ? 8.836 -18.844 -6.926 1 88.5 112 ASN B C 1
ATOM 4661 O O . ASN B 1 112 ? 7.609 -18.781 -7.035 1 88.5 112 ASN B O 1
ATOM 4665 N N . CYS B 1 113 ? 9.492 -18.219 -6.02 1 91.69 113 CYS B N 1
ATOM 4666 C CA . CYS B 1 113 ? 8.781 -17.375 -5.062 1 91.69 113 CYS B CA 1
ATOM 4667 C C . CYS B 1 113 ? 8.164 -16.156 -5.75 1 91.69 113 CYS B C 1
ATOM 4669 O O . CYS B 1 113 ? 8.578 -15.789 -6.848 1 91.69 113 CYS B O 1
ATOM 4671 N N . HIS B 1 114 ? 7.145 -15.664 -5.152 1 92.94 114 HIS B N 1
ATOM 4672 C CA . HIS B 1 114 ? 6.469 -14.477 -5.66 1 92.94 114 HIS B CA 1
ATOM 4673 C C . HIS B 1 114 ? 7.422 -13.289 -5.734 1 92.94 114 HIS B C 1
ATOM 4675 O O . HIS B 1 114 ? 8.352 -13.188 -4.938 1 92.94 114 HIS B O 1
ATOM 4681 N N . LYS B 1 115 ? 7.223 -12.398 -6.625 1 91.38 115 LYS B N 1
ATOM 4682 C CA . LYS B 1 115 ? 8.062 -11.234 -6.871 1 91.38 115 LYS B CA 1
ATOM 4683 C C . LYS B 1 115 ? 8.242 -10.406 -5.602 1 91.38 115 LYS B C 1
ATOM 4685 O O . LYS B 1 115 ? 9.297 -9.805 -5.387 1 91.38 115 LYS B O 1
ATOM 4690 N N . SER B 1 116 ? 7.199 -10.266 -4.781 1 95.56 116 SER B N 1
ATOM 4691 C CA . SER B 1 116 ? 7.305 -9.484 -3.555 1 95.56 116 SER B CA 1
ATOM 4692 C C . SER B 1 116 ? 8.336 -10.086 -2.6 1 95.56 116 SER B C 1
ATOM 4694 O O . SER B 1 116 ? 9.008 -9.352 -1.868 1 95.56 116 SER B O 1
ATOM 4696 N N . ILE B 1 117 ? 8.453 -11.391 -2.592 1 97.31 117 ILE B N 1
ATOM 4697 C CA . ILE B 1 117 ? 9.469 -12.055 -1.785 1 97.31 117 ILE B CA 1
ATOM 4698 C C . ILE B 1 117 ? 10.859 -11.742 -2.35 1 97.31 117 ILE B C 1
ATOM 4700 O O . ILE B 1 117 ? 11.766 -11.359 -1.606 1 97.31 117 ILE B O 1
ATOM 4704 N N . TYR B 1 118 ? 10.961 -11.859 -3.631 1 94.62 118 TYR B N 1
ATOM 4705 C CA . TYR B 1 118 ? 12.242 -11.594 -4.285 1 94.62 118 TYR B CA 1
ATOM 4706 C C . TYR B 1 118 ? 12.703 -10.164 -4.016 1 94.62 118 TYR B C 1
ATOM 4708 O O . TYR B 1 118 ? 13.875 -9.93 -3.713 1 94.62 118 TYR B O 1
ATOM 4716 N N . ASN B 1 119 ? 11.805 -9.227 -4.145 1 95.62 119 ASN B N 1
ATOM 4717 C CA . ASN B 1 119 ? 12.125 -7.828 -3.863 1 95.62 119 ASN B CA 1
ATOM 4718 C C . ASN B 1 119 ? 12.57 -7.633 -2.418 1 95.62 119 ASN B C 1
ATOM 4720 O O . ASN B 1 119 ? 13.492 -6.859 -2.148 1 95.62 119 ASN B O 1
ATOM 4724 N N . ALA B 1 120 ? 11.93 -8.273 -1.541 1 97.88 120 ALA B N 1
ATOM 4725 C CA . ALA B 1 120 ? 12.289 -8.188 -0.129 1 97.88 120 ALA B CA 1
ATOM 4726 C C . ALA B 1 120 ? 13.703 -8.719 0.11 1 97.88 120 ALA B C 1
ATOM 4728 O O . ALA B 1 120 ? 14.438 -8.188 0.949 1 97.88 120 ALA B O 1
ATOM 4729 N N . LEU B 1 121 ? 14.078 -9.805 -0.641 1 97.69 121 LEU B N 1
ATOM 4730 C CA . LEU B 1 121 ? 15.422 -10.367 -0.526 1 97.69 121 LEU B CA 1
ATOM 4731 C C . LEU B 1 121 ? 16.469 -9.344 -0.933 1 97.69 121 LEU B C 1
ATOM 4733 O O . LEU B 1 121 ? 17.531 -9.242 -0.297 1 97.69 121 LEU B O 1
ATOM 4737 N N . ILE B 1 122 ? 16.172 -8.602 -1.973 1 96.81 122 ILE B N 1
ATOM 4738 C CA . ILE B 1 122 ? 17.078 -7.566 -2.471 1 96.81 122 ILE B CA 1
ATOM 4739 C C . ILE B 1 122 ? 17.172 -6.43 -1.453 1 96.81 122 ILE B C 1
ATOM 4741 O O . ILE B 1 122 ? 18.266 -6.051 -1.042 1 96.81 122 ILE B O 1
ATOM 4745 N N . LEU B 1 123 ? 16.016 -5.973 -0.999 1 97.38 123 LEU B N 1
ATOM 4746 C CA . LEU B 1 123 ? 15.953 -4.785 -0.151 1 97.38 123 LEU B CA 1
ATOM 4747 C C . LEU B 1 123 ? 16.562 -5.066 1.22 1 97.38 123 LEU B C 1
ATOM 4749 O O . LEU B 1 123 ? 17.156 -4.176 1.827 1 97.38 123 LEU B O 1
ATOM 4753 N N . ARG B 1 124 ? 16.391 -6.273 1.693 1 97.88 124 ARG B N 1
ATOM 4754 C CA . ARG B 1 124 ? 16.891 -6.645 3.01 1 97.88 124 ARG B CA 1
ATOM 4755 C C . ARG B 1 124 ? 18.297 -7.234 2.91 1 97.88 124 ARG B C 1
ATOM 4757 O O . ARG B 1 124 ? 18.875 -7.652 3.916 1 97.88 124 ARG B O 1
ATOM 4764 N N . LYS B 1 125 ? 18.875 -7.348 1.667 1 97.5 125 LYS B N 1
ATOM 4765 C CA . LYS B 1 125 ? 20.234 -7.801 1.382 1 97.5 125 LYS B CA 1
ATOM 4766 C C . LYS B 1 125 ? 20.5 -9.164 2.01 1 97.5 125 LYS B C 1
ATOM 4768 O O . LYS B 1 125 ? 21.484 -9.344 2.732 1 97.5 125 LYS B O 1
ATOM 4773 N N . LEU B 1 126 ? 19.719 -10.102 1.695 1 98.19 126 LEU B N 1
ATOM 4774 C CA . LEU B 1 126 ? 19.828 -11.438 2.256 1 98.19 126 LEU B CA 1
ATOM 4775 C C . LEU B 1 126 ? 20.625 -12.352 1.327 1 98.19 126 LEU B C 1
ATOM 4777 O O . LEU B 1 126 ? 20.656 -12.133 0.113 1 98.19 126 LEU B O 1
ATOM 4781 N N . LYS B 1 127 ? 21.312 -13.258 1.892 1 98.12 127 LYS B N 1
ATOM 4782 C CA . LYS B 1 127 ? 21.922 -14.359 1.145 1 98.12 127 LYS B CA 1
ATOM 4783 C C . LYS B 1 127 ? 20.922 -15.477 0.9 1 98.12 127 LYS B C 1
ATOM 4785 O O . LYS B 1 127 ? 20.25 -15.93 1.828 1 98.12 127 LYS B O 1
ATOM 4790 N N . VAL B 1 128 ? 20.875 -15.961 -0.353 1 97.56 128 VAL B N 1
ATOM 4791 C CA . VAL B 1 128 ? 19.75 -16.812 -0.708 1 97.56 128 VAL B CA 1
ATOM 4792 C C . VAL B 1 128 ? 20.25 -18.188 -1.129 1 97.56 128 VAL B C 1
ATOM 4794 O O . VAL B 1 128 ? 21.203 -18.297 -1.891 1 97.56 128 VAL B O 1
ATOM 4797 N N . ILE B 1 129 ? 19.672 -19.172 -0.569 1 97.19 129 ILE B N 1
ATOM 4798 C CA . ILE B 1 129 ? 19.766 -20.531 -1.068 1 97.19 129 ILE B CA 1
ATOM 4799 C C . ILE B 1 129 ? 18.422 -20.953 -1.66 1 97.19 129 ILE B C 1
ATOM 4801 O O . ILE B 1 129 ? 17.422 -21.062 -0.941 1 97.19 129 ILE B O 1
ATOM 4805 N N . TYR B 1 130 ? 18.406 -21.25 -2.904 1 96 130 TYR B N 1
ATOM 4806 C CA . TYR B 1 130 ? 17.156 -21.562 -3.582 1 96 130 TYR B CA 1
ATOM 4807 C C . TYR B 1 130 ? 16.75 -23.016 -3.348 1 96 130 TYR B C 1
ATOM 4809 O O . TYR B 1 130 ? 17.609 -23.906 -3.348 1 96 130 TYR B O 1
ATOM 4817 N N . ILE B 1 131 ? 15.516 -23.156 -3.133 1 96.19 131 ILE B N 1
ATOM 4818 C CA . ILE B 1 131 ? 14.906 -24.484 -3.098 1 96.19 131 ILE B CA 1
ATOM 4819 C C . ILE B 1 131 ? 14.312 -24.828 -4.465 1 96.19 131 ILE B C 1
ATOM 4821 O O . ILE B 1 131 ? 13.492 -24.062 -4.992 1 96.19 131 ILE B O 1
ATOM 4825 N N . ASP B 1 132 ? 14.641 -25.891 -4.977 1 91.56 132 ASP B N 1
ATOM 4826 C CA . ASP B 1 132 ? 14.117 -26.297 -6.281 1 91.56 132 ASP B CA 1
ATOM 4827 C C . ASP B 1 132 ? 12.656 -26.703 -6.18 1 91.56 132 ASP B C 1
ATOM 4829 O O . ASP B 1 132 ? 12.188 -27.094 -5.109 1 91.56 132 ASP B O 1
ATOM 4833 N N . VAL B 1 133 ? 11.977 -26.578 -7.27 1 88.06 133 VAL B N 1
ATOM 4834 C CA . VAL B 1 133 ? 10.586 -27 -7.328 1 88.06 133 VAL B CA 1
ATOM 4835 C C . VAL B 1 133 ? 10.492 -28.406 -7.91 1 88.06 133 VAL B C 1
ATOM 4837 O O . VAL B 1 133 ? 11.484 -28.938 -8.414 1 88.06 133 VAL B O 1
ATOM 4840 N N . VAL B 1 134 ? 9.344 -29 -7.719 1 91.88 134 VAL B N 1
ATOM 4841 C CA . VAL B 1 134 ? 9.039 -30.266 -8.359 1 91.88 134 VAL B CA 1
ATOM 4842 C C . VAL B 1 134 ? 8.258 -30.031 -9.648 1 91.88 134 VAL B C 1
ATOM 4844 O O . VAL B 1 134 ? 7.301 -29.25 -9.672 1 91.88 134 VAL B O 1
ATOM 4847 N N . ILE B 1 135 ? 8.688 -30.688 -10.719 1 90 135 ILE B N 1
ATOM 4848 C CA . ILE B 1 135 ? 8.062 -30.453 -12.016 1 90 135 ILE B CA 1
ATOM 4849 C C . ILE B 1 135 ? 7.176 -31.641 -12.375 1 90 135 ILE B C 1
ATOM 4851 O O . ILE B 1 135 ? 7.605 -32.781 -12.289 1 90 135 ILE B O 1
ATOM 4855 N N . ASP B 1 136 ? 5.973 -31.375 -12.695 1 90.75 136 ASP B N 1
ATOM 4856 C CA . ASP B 1 136 ? 5.059 -32.344 -13.289 1 90.75 136 ASP B CA 1
ATOM 4857 C C . ASP B 1 136 ? 4.984 -32.156 -14.805 1 90.75 136 ASP B C 1
ATOM 4859 O O . ASP B 1 136 ? 4.129 -31.438 -15.305 1 90.75 136 ASP B O 1
ATOM 4863 N N . ASN B 1 137 ? 5.805 -32.844 -15.523 1 88.19 137 ASN B N 1
ATOM 4864 C CA . ASN B 1 137 ? 5.922 -32.688 -16.969 1 88.19 137 ASN B CA 1
ATOM 4865 C C . ASN B 1 137 ? 4.641 -33.125 -17.688 1 88.19 137 ASN B C 1
ATOM 4867 O O . ASN B 1 137 ? 4.289 -32.562 -18.719 1 88.19 137 ASN B O 1
ATOM 4871 N N . GLU B 1 138 ? 4.016 -34.094 -17.109 1 88 138 GLU B N 1
ATOM 4872 C CA . GLU B 1 138 ? 2.793 -34.562 -17.734 1 88 138 GLU B CA 1
ATOM 4873 C C . GLU B 1 138 ? 1.735 -33.469 -17.828 1 88 138 GLU B C 1
ATOM 4875 O O . GLU B 1 138 ? 1.095 -33.281 -18.859 1 88 138 GLU B O 1
ATOM 4880 N N . ASN B 1 139 ? 1.604 -32.781 -16.766 1 89.88 139 ASN B N 1
ATOM 4881 C CA . ASN B 1 139 ? 0.583 -31.734 -16.703 1 89.88 139 ASN B CA 1
ATOM 4882 C C . ASN B 1 139 ? 1.178 -30.344 -16.953 1 89.88 139 ASN B C 1
ATOM 4884 O O . ASN B 1 139 ? 0.449 -29.359 -17.016 1 89.88 139 ASN B O 1
ATOM 4888 N N . GLU B 1 140 ? 2.514 -30.281 -17.094 1 89 140 GLU B N 1
ATOM 4889 C CA . GLU B 1 140 ? 3.256 -29.047 -17.375 1 89 140 GLU B CA 1
ATOM 4890 C C . GLU B 1 140 ? 3.021 -28 -16.297 1 89 140 GLU B C 1
ATOM 4892 O O . GLU B 1 140 ? 2.754 -26.844 -16.594 1 89 140 GLU B O 1
ATOM 4897 N N . ILE B 1 141 ? 3.016 -28.469 -15.023 1 89.88 141 ILE B N 1
ATOM 4898 C CA . ILE B 1 141 ? 2.906 -27.562 -13.891 1 89.88 141 ILE B CA 1
ATOM 4899 C C . ILE B 1 141 ? 4.062 -27.797 -12.922 1 89.88 141 ILE B C 1
ATOM 4901 O O . ILE B 1 141 ? 4.785 -28.797 -13.047 1 89.88 141 ILE B O 1
ATOM 4905 N N . PHE B 1 142 ? 4.285 -26.812 -12.117 1 90.5 142 PHE B N 1
ATOM 4906 C CA . PHE B 1 142 ? 5.258 -26.984 -11.047 1 90.5 142 PHE B CA 1
ATOM 4907 C C . PHE B 1 142 ? 4.562 -27.188 -9.703 1 90.5 142 PHE B C 1
ATOM 4909 O O . PHE B 1 142 ? 3.492 -26.625 -9.469 1 90.5 142 PHE B O 1
ATOM 4916 N N . LEU B 1 143 ? 5.137 -28 -8.906 1 93.69 143 LEU B N 1
ATOM 4917 C CA . LEU B 1 143 ? 4.617 -28.344 -7.586 1 93.69 143 LEU B CA 1
ATOM 4918 C C . LEU B 1 143 ? 5.516 -27.781 -6.488 1 93.69 143 LEU B C 1
ATOM 4920 O O . LEU B 1 143 ? 6.711 -27.562 -6.707 1 93.69 143 LEU B O 1
ATOM 4924 N N . PRO B 1 144 ? 4.879 -27.484 -5.328 1 94.56 144 PRO B N 1
ATOM 4925 C CA . PRO B 1 144 ? 5.707 -27.062 -4.195 1 94.56 144 PRO B C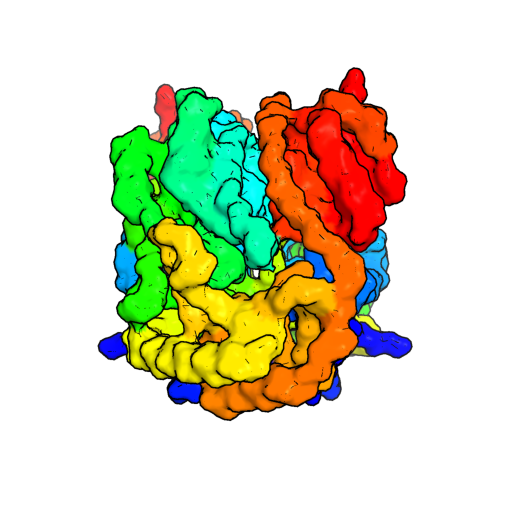A 1
ATOM 4926 C C . PRO B 1 144 ? 6.797 -28.078 -3.855 1 94.56 144 PRO B C 1
ATOM 4928 O O . PRO B 1 144 ? 6.625 -29.281 -4.086 1 94.56 144 PRO B O 1
ATOM 4931 N N . PRO B 1 145 ? 7.879 -27.625 -3.277 1 95.44 145 PRO B N 1
ATOM 4932 C CA . PRO B 1 145 ? 8.969 -28.531 -2.92 1 95.44 145 PRO B CA 1
ATOM 4933 C C . PRO B 1 145 ? 8.562 -29.547 -1.855 1 95.44 145 PRO B C 1
ATOM 4935 O O . PRO B 1 145 ? 7.762 -29.234 -0.973 1 95.44 145 PRO B O 1
ATOM 4938 N N . THR B 1 146 ? 9.172 -30.719 -1.967 1 95.44 146 THR B N 1
ATOM 4939 C CA . THR B 1 146 ? 9.047 -31.734 -0.932 1 95.44 146 THR B CA 1
ATOM 4940 C C . THR B 1 146 ? 10.172 -31.609 0.091 1 95.44 146 THR B C 1
ATOM 4942 O O . THR B 1 146 ? 11.008 -30.703 -0.007 1 95.44 146 THR B O 1
ATOM 4945 N N . GLU B 1 147 ? 10.172 -32.5 1.021 1 95.81 147 GLU B N 1
ATOM 4946 C CA . GLU B 1 147 ? 11.227 -32.531 2.025 1 95.81 147 GLU B CA 1
ATOM 4947 C C . GLU B 1 147 ? 12.594 -32.75 1.38 1 95.81 147 GLU B C 1
ATOM 4949 O O . GLU B 1 147 ? 13.602 -32.188 1.848 1 95.81 147 GLU B O 1
ATOM 4954 N N . LYS B 1 148 ? 12.578 -33.5 0.292 1 95.38 148 LYS B N 1
ATOM 4955 C CA . LYS B 1 148 ? 13.828 -33.812 -0.391 1 95.38 148 LYS B CA 1
ATOM 4956 C C . LYS B 1 148 ? 14.5 -32.562 -0.924 1 95.38 148 LYS B C 1
ATOM 4958 O O . LYS B 1 148 ? 15.703 -32.344 -0.731 1 95.38 148 LYS B O 1
ATOM 4963 N N . GLU B 1 149 ? 13.766 -31.734 -1.594 1 95.25 149 GLU B N 1
ATOM 4964 C CA . GLU B 1 149 ? 14.312 -30.5 -2.148 1 95.25 149 GLU B CA 1
ATOM 4965 C C . GLU B 1 149 ? 14.766 -29.547 -1.042 1 95.25 149 GLU B C 1
ATOM 4967 O O . GLU B 1 149 ? 15.781 -28.859 -1.182 1 95.25 149 GLU B O 1
ATOM 4972 N N . ILE B 1 150 ? 14.055 -29.484 0.057 1 96.94 150 ILE B N 1
ATOM 4973 C CA . ILE B 1 150 ? 14.398 -28.609 1.182 1 96.94 150 ILE B CA 1
ATOM 4974 C C . ILE B 1 150 ? 15.68 -29.109 1.84 1 96.94 150 ILE B C 1
ATOM 4976 O O . ILE B 1 150 ? 16.562 -28.297 2.164 1 96.94 150 ILE B O 1
ATOM 4980 N N . GLU B 1 151 ? 15.742 -30.422 1.982 1 96.88 151 GLU B N 1
ATOM 4981 C CA . GLU B 1 151 ? 16.953 -31 2.576 1 96.88 151 GLU B CA 1
ATOM 4982 C C . GLU B 1 151 ? 18.172 -30.719 1.721 1 96.88 151 GLU B C 1
ATOM 4984 O O . GLU B 1 151 ? 19.25 -30.422 2.248 1 96.88 151 GLU B O 1
ATOM 4989 N N . LYS B 1 152 ? 18 -30.875 0.502 1 96 152 LYS B N 1
ATOM 4990 C CA . LYS B 1 152 ? 19.109 -30.562 -0.41 1 96 152 LYS B CA 1
ATOM 4991 C C . LYS B 1 152 ? 19.578 -29.125 -0.233 1 96 152 LYS B C 1
ATOM 4993 O O . LYS B 1 152 ? 20.781 -28.859 -0.196 1 96 152 LYS B O 1
ATOM 4998 N N . ALA B 1 153 ? 18.672 -28.172 -0.126 1 96.12 153 ALA B N 1
ATOM 4999 C CA . ALA B 1 153 ? 19 -26.766 0.089 1 96.12 153 ALA B CA 1
ATOM 5000 C C . ALA B 1 153 ? 19.688 -26.562 1.438 1 96.12 153 ALA B C 1
ATOM 5002 O O . ALA B 1 153 ? 20.656 -25.812 1.543 1 96.12 153 ALA B O 1
ATOM 5003 N N . LEU B 1 154 ? 19.188 -27.219 2.439 1 96.94 154 LEU B N 1
ATOM 5004 C CA . LEU B 1 154 ? 19.766 -27.125 3.775 1 96.94 154 LEU B CA 1
ATOM 5005 C C . LEU B 1 154 ? 21.219 -27.609 3.775 1 96.94 154 LEU B C 1
ATOM 5007 O O . LEU B 1 154 ? 22.078 -26.984 4.402 1 96.94 154 LEU B O 1
ATOM 5011 N N . ASN B 1 155 ? 21.406 -28.656 3.033 1 96.31 155 ASN B N 1
ATOM 5012 C CA . ASN B 1 155 ? 22.734 -29.25 2.969 1 96.31 155 ASN B CA 1
ATOM 5013 C C . ASN B 1 155 ? 23.719 -28.328 2.244 1 96.31 155 ASN B C 1
ATOM 5015 O O . ASN B 1 155 ? 24.922 -28.406 2.465 1 96.31 155 ASN B O 1
ATOM 5019 N N . SER B 1 156 ? 23.219 -27.531 1.411 1 94.81 156 SER B N 1
ATOM 5020 C CA . SER B 1 156 ? 24.047 -26.609 0.641 1 94.81 156 SER B CA 1
ATOM 5021 C C . SER B 1 156 ? 24.219 -25.281 1.356 1 94.81 156 SER B C 1
ATOM 5023 O O . SER B 1 156 ? 24.875 -24.375 0.846 1 94.81 156 SER B O 1
ATOM 5025 N N . SER B 1 157 ? 23.609 -25.156 2.496 1 96.06 157 SER B N 1
ATOM 5026 C CA . SER B 1 157 ? 23.641 -23.891 3.221 1 96.06 157 SER B CA 1
ATOM 5027 C C . SER B 1 157 ? 24.719 -23.891 4.293 1 96.06 157 SER B C 1
ATOM 5029 O O . SER B 1 157 ? 25.25 -24.938 4.645 1 96.06 157 SER B O 1
ATOM 5031 N N . ASN B 1 158 ? 25.125 -22.766 4.781 1 95.25 158 ASN B N 1
ATOM 5032 C CA . ASN B 1 158 ? 26.125 -22.641 5.84 1 95.25 158 ASN B CA 1
ATOM 5033 C C . ASN B 1 158 ? 25.469 -22.406 7.199 1 95.25 158 ASN B C 1
ATOM 5035 O O . ASN B 1 158 ? 25.656 -23.203 8.125 1 95.25 158 ASN B O 1
ATOM 5039 N N . ASN B 1 159 ? 24.703 -21.406 7.375 1 96 159 ASN B N 1
ATOM 5040 C CA . ASN B 1 159 ? 24 -21.062 8.602 1 96 159 ASN B CA 1
ATOM 5041 C C . ASN B 1 159 ? 22.672 -20.375 8.312 1 96 159 ASN B C 1
ATOM 5043 O O . ASN B 1 159 ? 22.484 -19.203 8.664 1 96 159 ASN B O 1
ATOM 5047 N N . PRO B 1 160 ? 21.812 -21.156 7.793 1 97.88 160 PRO B N 1
ATOM 5048 C CA . PRO B 1 160 ? 20.547 -20.516 7.445 1 97.88 160 PRO B CA 1
ATOM 5049 C C . PRO B 1 160 ? 19.75 -20.062 8.672 1 97.88 160 PRO B C 1
ATOM 5051 O O . PRO B 1 160 ? 19.688 -20.781 9.672 1 97.88 160 PRO B O 1
ATOM 5054 N N . LYS B 1 161 ? 19.156 -18.859 8.586 1 98.19 161 LYS B N 1
ATOM 5055 C CA . LYS B 1 161 ? 18.406 -18.297 9.703 1 98.19 161 LYS B CA 1
ATOM 5056 C C . LYS B 1 161 ? 16.906 -18.562 9.555 1 98.19 161 LYS B C 1
ATOM 5058 O O . LYS B 1 161 ? 16.141 -18.422 10.508 1 98.19 161 LYS B O 1
ATOM 5063 N N . GLY B 1 162 ? 16.516 -18.953 8.328 1 98.31 162 GLY B N 1
ATOM 5064 C CA . GLY B 1 162 ? 15.094 -19.219 8.133 1 98.31 162 GLY B CA 1
ATOM 5065 C C . GLY B 1 162 ? 14.773 -19.75 6.754 1 98.31 162 GLY B C 1
ATOM 5066 O O . GLY B 1 162 ? 15.68 -19.969 5.941 1 98.31 162 GLY B O 1
ATOM 5067 N N . ILE B 1 163 ? 13.508 -20.062 6.555 1 98.38 163 ILE B N 1
ATOM 5068 C CA . ILE B 1 163 ? 12.984 -20.594 5.301 1 98.38 163 ILE B CA 1
ATOM 5069 C C . ILE B 1 163 ? 11.711 -19.859 4.91 1 98.38 163 ILE B C 1
ATOM 5071 O O . ILE B 1 163 ? 10.883 -19.531 5.766 1 98.38 163 ILE B O 1
ATOM 5075 N N . ILE B 1 164 ? 11.57 -19.484 3.652 1 98.25 164 ILE B N 1
ATOM 5076 C CA . ILE B 1 164 ? 10.406 -18.812 3.078 1 98.25 164 ILE B CA 1
ATOM 5077 C C . ILE B 1 164 ? 9.742 -19.734 2.055 1 98.25 164 ILE B C 1
ATOM 5079 O O . ILE B 1 164 ? 10.344 -20.078 1.034 1 98.25 164 ILE B O 1
ATOM 5083 N N . LEU B 1 165 ? 8.516 -20.078 2.305 1 97.62 165 LEU B N 1
ATOM 5084 C CA . LEU B 1 165 ? 7.801 -21.031 1.45 1 97.62 165 LEU B CA 1
ATOM 5085 C C . LEU B 1 165 ? 6.496 -20.422 0.941 1 97.62 165 LEU B C 1
ATOM 5087 O O . LEU B 1 165 ? 5.914 -19.547 1.594 1 97.62 165 LEU B O 1
ATOM 5091 N N . THR B 1 166 ? 6.113 -20.844 -0.167 1 96.81 166 THR B N 1
ATOM 5092 C CA . THR B 1 166 ? 4.805 -20.547 -0.729 1 96.81 166 THR B CA 1
ATOM 5093 C C . THR B 1 166 ? 3.854 -21.719 -0.563 1 96.81 166 THR B C 1
ATOM 5095 O O . THR B 1 166 ? 4.141 -22.828 -1.032 1 96.81 166 THR B O 1
ATOM 5098 N N . SER B 1 167 ? 2.717 -21.469 0.12 1 96.62 167 SER B N 1
ATOM 5099 C CA . SER B 1 167 ? 1.749 -22.531 0.33 1 96.62 167 SER B CA 1
ATOM 5100 C C . SER B 1 167 ? 0.345 -21.984 0.544 1 96.62 167 SER B C 1
ATOM 5102 O O . SER B 1 167 ? 0.103 -21.25 1.505 1 96.62 167 SER B O 1
ATOM 5104 N N . PRO B 1 168 ? -0.666 -22.406 -0.285 1 96.88 168 PRO B N 1
ATOM 5105 C CA . PRO B 1 168 ? -0.504 -23.188 -1.513 1 96.88 168 PRO B CA 1
ATOM 5106 C C . PRO B 1 168 ? 0.138 -22.375 -2.643 1 96.88 168 PRO B C 1
ATOM 5108 O O . PRO B 1 168 ? 0.331 -21.172 -2.512 1 96.88 168 PRO B O 1
ATOM 5111 N N . ASN B 1 169 ? 0.561 -23.062 -3.646 1 94.94 169 ASN B N 1
ATOM 5112 C CA . ASN B 1 169 ? 1.005 -22.328 -4.824 1 94.94 169 ASN B CA 1
ATOM 5113 C C . ASN B 1 169 ? -0.176 -21.797 -5.625 1 94.94 169 ASN B C 1
ATOM 5115 O O . ASN B 1 169 ? -1.325 -21.906 -5.195 1 94.94 169 ASN B O 1
ATOM 5119 N N . TYR B 1 170 ? 0.071 -21.188 -6.691 1 92.5 170 TYR B N 1
ATOM 5120 C CA . TYR B 1 170 ? -0.938 -20.484 -7.48 1 92.5 170 TYR B CA 1
ATOM 5121 C C . TYR B 1 170 ? -1.998 -21.453 -7.988 1 92.5 170 TYR B C 1
ATOM 5123 O O . TYR B 1 170 ? -3.158 -21.078 -8.164 1 92.5 170 TYR B O 1
ATOM 5131 N N . PHE B 1 171 ? -1.69 -22.734 -8.148 1 95.19 171 PHE B N 1
ATOM 5132 C CA . PHE B 1 171 ? -2.602 -23.766 -8.656 1 95.19 171 PHE B CA 1
ATOM 5133 C C . PHE B 1 171 ? -3.48 -24.297 -7.535 1 95.19 171 PHE B C 1
ATOM 5135 O O . PHE B 1 171 ? -4.371 -25.125 -7.781 1 95.19 171 PHE B O 1
ATOM 5142 N N . GLY B 1 172 ? -3.229 -23.844 -6.328 1 96.44 172 GLY B N 1
ATOM 5143 C CA . GLY B 1 172 ? -3.967 -24.359 -5.191 1 96.44 172 GLY B CA 1
ATOM 5144 C C . GLY B 1 172 ? -3.418 -25.672 -4.672 1 96.44 172 GLY B C 1
ATOM 5145 O O . GLY B 1 172 ? -4.152 -26.469 -4.078 1 96.44 172 GLY B O 1
ATOM 5146 N N . ILE B 1 173 ? -2.197 -25.938 -4.965 1 96.62 173 ILE B N 1
ATOM 5147 C CA . ILE B 1 173 ? -1.583 -27.203 -4.574 1 96.62 173 ILE B CA 1
ATOM 5148 C C . ILE B 1 173 ? -0.649 -26.984 -3.387 1 96.62 173 ILE B C 1
ATOM 5150 O O . ILE B 1 173 ? 0.134 -26.031 -3.375 1 96.62 173 ILE B O 1
ATOM 5154 N N . LYS B 1 174 ? -0.772 -27.781 -2.43 1 95.06 174 LYS B N 1
ATOM 5155 C CA . LYS B 1 174 ? 0.039 -27.734 -1.218 1 95.06 174 LYS B CA 1
ATOM 5156 C C . LYS B 1 174 ? 0.686 -29.094 -0.935 1 95.06 174 LYS B C 1
ATOM 5158 O O . LYS B 1 174 ? 0.088 -30.141 -1.196 1 95.06 174 LYS B O 1
ATOM 5163 N N . TYR B 1 175 ? 1.91 -29.078 -0.51 1 94.69 175 TYR B N 1
ATOM 5164 C CA . TYR B 1 175 ? 2.566 -30.297 -0.023 1 94.69 175 TYR B CA 1
ATOM 5165 C C . TYR B 1 175 ? 2.441 -30.406 1.491 1 94.69 175 TYR B C 1
ATOM 5167 O O . TYR B 1 175 ? 2.664 -29.438 2.215 1 94.69 175 TYR B O 1
ATOM 5175 N N . ASN B 1 176 ? 2.043 -31.547 1.988 1 92.81 176 ASN B N 1
ATOM 5176 C CA . ASN B 1 176 ? 1.883 -31.766 3.422 1 92.81 176 ASN B CA 1
ATOM 5177 C C . ASN B 1 176 ? 3.23 -31.922 4.121 1 92.81 176 ASN B C 1
ATOM 5179 O O . ASN B 1 176 ? 3.775 -33.031 4.188 1 92.81 176 ASN B O 1
ATOM 5183 N N . ILE B 1 177 ? 3.674 -30.844 4.715 1 92.06 177 ILE B N 1
ATOM 5184 C CA . ILE B 1 177 ? 5.008 -30.859 5.305 1 92.06 177 ILE B CA 1
ATOM 5185 C C . ILE B 1 177 ? 4.945 -30.328 6.734 1 92.06 177 ILE B C 1
ATOM 5187 O O . ILE B 1 177 ? 5.926 -29.781 7.242 1 92.06 177 ILE B O 1
ATOM 5191 N N . ASP B 1 178 ? 3.889 -30.422 7.426 1 93 178 ASP B N 1
ATOM 5192 C CA . ASP B 1 178 ? 3.645 -29.812 8.734 1 93 178 ASP B CA 1
ATOM 5193 C C . ASP B 1 178 ? 4.664 -30.297 9.758 1 93 178 ASP B C 1
ATOM 5195 O O . ASP B 1 178 ? 5.301 -29.484 10.438 1 93 178 ASP B O 1
ATOM 5199 N N . ASP B 1 179 ? 4.805 -31.578 9.828 1 93.19 179 ASP B N 1
ATOM 5200 C CA . ASP B 1 179 ? 5.73 -32.156 10.805 1 93.19 179 ASP B CA 1
ATOM 5201 C C . ASP B 1 179 ? 7.168 -31.719 10.508 1 93.19 179 ASP B C 1
ATOM 5203 O O . ASP B 1 179 ? 7.949 -31.484 11.43 1 93.19 179 ASP B O 1
ATOM 5207 N N . TYR B 1 180 ? 7.434 -31.703 9.312 1 94.88 180 TYR B N 1
ATOM 5208 C CA . TYR B 1 180 ? 8.773 -31.297 8.898 1 94.88 180 TYR B CA 1
ATOM 5209 C C . TYR B 1 180 ? 9.062 -29.859 9.297 1 94.88 180 TYR B C 1
ATOM 5211 O O . TYR B 1 180 ? 10.156 -29.531 9.758 1 94.88 180 TYR B O 1
ATOM 5219 N N . LEU B 1 181 ? 8.141 -28.969 9.148 1 94.62 181 LEU B N 1
ATOM 5220 C CA . LEU B 1 181 ? 8.281 -27.562 9.508 1 94.62 181 LEU B CA 1
ATOM 5221 C C . LEU B 1 181 ? 8.484 -27.406 11.008 1 94.62 181 LEU B C 1
ATOM 5223 O O . LEU B 1 181 ? 9.258 -26.547 11.445 1 94.62 181 LEU B O 1
ATOM 5227 N N . ILE B 1 182 ? 7.785 -28.203 11.773 1 95.62 182 ILE B N 1
ATOM 5228 C CA . ILE B 1 182 ? 7.938 -28.188 13.227 1 95.62 182 ILE B CA 1
ATOM 5229 C C . ILE B 1 182 ? 9.383 -28.516 13.602 1 95.62 182 ILE B C 1
ATOM 5231 O O . ILE B 1 182 ? 9.969 -27.859 14.469 1 95.62 182 ILE B O 1
ATOM 5235 N N . ASN B 1 183 ? 9.883 -29.469 12.906 1 95.88 183 ASN B N 1
ATOM 5236 C CA . ASN B 1 183 ? 11.258 -29.875 13.172 1 95.88 183 ASN B CA 1
ATOM 5237 C C . ASN B 1 183 ? 12.242 -28.766 12.797 1 95.88 183 ASN B C 1
ATOM 5239 O O . ASN B 1 183 ? 13.242 -28.562 13.492 1 95.88 183 ASN B O 1
ATOM 5243 N N . LEU B 1 184 ? 12 -28.125 11.688 1 96.06 184 LEU B N 1
ATOM 5244 C CA . LEU B 1 184 ? 12.867 -27.016 11.281 1 96.06 184 LEU B CA 1
ATOM 5245 C C . LEU B 1 184 ? 12.844 -25.891 12.32 1 96.06 184 LEU B C 1
ATOM 5247 O O . LEU B 1 184 ? 13.875 -25.297 12.609 1 96.06 184 LEU B O 1
ATOM 5251 N N . LYS B 1 185 ? 11.688 -25.578 12.789 1 94.06 185 LYS B N 1
ATOM 5252 C CA . LYS B 1 185 ? 11.539 -24.562 13.82 1 94.06 185 LYS B CA 1
ATOM 5253 C C . LYS B 1 185 ? 12.328 -24.906 15.07 1 94.06 185 LYS B C 1
ATOM 5255 O O . LYS B 1 185 ? 12.945 -24.031 15.695 1 94.06 185 LYS B O 1
ATOM 5260 N N . LYS B 1 186 ? 12.336 -26.156 15.438 1 95.12 186 LYS B N 1
ATOM 5261 C CA . LYS B 1 186 ? 13.086 -26.625 16.594 1 95.12 186 LYS B CA 1
ATOM 5262 C C . LYS B 1 186 ? 14.586 -26.422 16.406 1 95.12 186 LYS B C 1
ATOM 5264 O O . LYS B 1 186 ? 15.32 -26.234 17.375 1 95.12 186 LYS B O 1
ATOM 5269 N N . LYS B 1 187 ? 14.969 -26.516 15.188 1 95.06 187 LYS B N 1
ATOM 5270 C CA . LYS B 1 187 ? 16.375 -26.328 14.867 1 95.06 187 LYS B CA 1
ATOM 5271 C C . LYS B 1 187 ? 16.75 -24.844 14.844 1 95.06 187 LYS B C 1
ATOM 5273 O O . LYS B 1 187 ? 17.891 -24.484 14.562 1 95.06 187 LYS B O 1
ATOM 5278 N N . GLY B 1 188 ? 15.742 -24.016 15.023 1 94.75 188 GLY B N 1
ATOM 5279 C CA . GLY B 1 188 ? 16.016 -22.594 15.172 1 94.75 188 GLY B CA 1
ATOM 5280 C C . GLY B 1 188 ? 15.719 -21.797 13.922 1 94.75 188 GLY B C 1
ATOM 5281 O O . GLY B 1 188 ? 15.961 -20.578 13.875 1 94.75 188 GLY B O 1
ATOM 5282 N N . LEU B 1 189 ? 15.156 -22.391 12.898 1 97.12 189 LEU B N 1
ATOM 5283 C CA . LEU B 1 189 ? 14.859 -21.672 11.664 1 97.12 189 LEU B CA 1
ATOM 5284 C C . LEU B 1 189 ? 13.555 -20.891 11.781 1 97.12 189 LEU B C 1
ATOM 5286 O O . LEU B 1 189 ? 12.562 -21.422 12.297 1 97.12 189 LEU B O 1
ATOM 5290 N N . LYS B 1 190 ? 13.562 -19.609 11.375 1 97.12 190 LYS B N 1
ATOM 5291 C CA . LYS B 1 190 ? 12.32 -18.844 11.211 1 97.12 190 LYS B CA 1
ATOM 5292 C C . LYS B 1 190 ? 11.539 -19.344 10 1 97.12 190 LYS B C 1
ATOM 5294 O O . LYS B 1 190 ? 12.109 -19.578 8.93 1 97.12 190 LYS B O 1
ATOM 5299 N N . ILE B 1 191 ? 10.242 -19.5 10.203 1 97.94 191 ILE B N 1
ATOM 5300 C CA . ILE B 1 191 ? 9.406 -20 9.109 1 97.94 191 ILE B CA 1
ATOM 5301 C C . ILE B 1 191 ? 8.477 -18.891 8.633 1 97.94 191 ILE B C 1
ATOM 5303 O O . ILE B 1 191 ? 7.602 -18.438 9.375 1 97.94 191 ILE B O 1
ATOM 5307 N N . ILE B 1 192 ? 8.609 -18.453 7.418 1 98.25 192 ILE B N 1
ATOM 5308 C CA . ILE B 1 192 ? 7.711 -17.516 6.762 1 98.25 192 ILE B CA 1
ATOM 5309 C C . ILE B 1 192 ? 6.934 -18.234 5.66 1 98.25 192 ILE B C 1
ATOM 5311 O O . ILE B 1 192 ? 7.52 -18.922 4.82 1 98.25 192 ILE B O 1
ATOM 5315 N N . ILE B 1 193 ? 5.641 -18.062 5.656 1 98.31 193 ILE B N 1
ATOM 5316 C CA . ILE B 1 193 ? 4.797 -18.703 4.656 1 98.31 193 ILE B CA 1
ATOM 5317 C C . ILE B 1 193 ? 4.023 -17.656 3.871 1 98.31 193 ILE B C 1
ATOM 5319 O O . ILE B 1 193 ? 3.193 -16.938 4.434 1 98.31 193 ILE B O 1
ATOM 5323 N N . ASP B 1 194 ? 4.316 -17.547 2.627 1 98.25 194 ASP B N 1
ATOM 5324 C CA . ASP B 1 194 ? 3.441 -16.812 1.713 1 98.25 194 ASP B CA 1
ATOM 5325 C C . ASP B 1 194 ? 2.223 -17.656 1.334 1 98.25 194 ASP B C 1
ATOM 5327 O O . ASP B 1 194 ? 2.285 -18.469 0.406 1 98.25 194 ASP B O 1
ATOM 5331 N N . SER B 1 195 ? 1.181 -17.422 1.995 1 98.31 195 SER B N 1
ATOM 5332 C CA . SER B 1 195 ? -0.069 -18.141 1.781 1 98.31 195 SER B CA 1
ATOM 5333 C C . SER B 1 195 ? -1.11 -17.266 1.104 1 98.31 195 SER B C 1
ATOM 5335 O O . SER B 1 195 ? -2.293 -17.312 1.448 1 98.31 195 SER B O 1
ATOM 5337 N N . ALA B 1 196 ? -0.673 -16.469 0.165 1 97.94 196 ALA B N 1
ATOM 5338 C CA . ALA B 1 196 ? -1.541 -15.508 -0.506 1 97.94 196 ALA B CA 1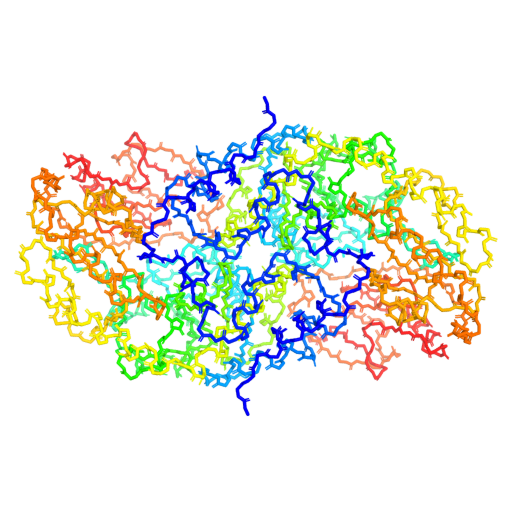
ATOM 5339 C C . ALA B 1 196 ? -2.795 -16.188 -1.051 1 97.94 196 ALA B C 1
ATOM 5341 O O . ALA B 1 196 ? -3.865 -15.57 -1.101 1 97.94 196 ALA B O 1
ATOM 5342 N N . HIS B 1 197 ? -2.738 -17.438 -1.415 1 97.81 197 HIS B N 1
ATOM 5343 C CA . HIS B 1 197 ? -3.852 -18.141 -2.053 1 97.81 197 HIS B CA 1
ATOM 5344 C C . HIS B 1 197 ? -4.543 -19.078 -1.077 1 97.81 197 HIS B C 1
ATOM 5346 O O . HIS B 1 197 ? -5.375 -19.906 -1.481 1 97.81 197 HIS B O 1
ATOM 5352 N N . GLY B 1 198 ? -4.258 -19.031 0.218 1 98.19 198 GLY B N 1
ATOM 5353 C CA . GLY B 1 198 ? -4.754 -20.047 1.137 1 98.19 198 GLY B CA 1
ATOM 5354 C C . GLY B 1 198 ? -5.559 -19.469 2.285 1 98.19 198 GLY B C 1
ATOM 5355 O O . GLY B 1 198 ? -5.648 -20.078 3.354 1 98.19 198 GLY B O 1
ATOM 5356 N N . ALA B 1 199 ? -6.141 -18.359 2.141 1 98.5 199 ALA B N 1
ATOM 5357 C CA . ALA B 1 199 ? -6.824 -17.688 3.248 1 98.5 199 ALA B CA 1
ATOM 5358 C C . ALA B 1 199 ? -8.016 -18.516 3.725 1 98.5 199 ALA B C 1
ATOM 5360 O O . ALA B 1 199 ? -8.422 -18.422 4.887 1 98.5 199 ALA B O 1
ATOM 5361 N N . HIS B 1 200 ? -8.586 -19.297 2.887 1 98.5 200 HIS B N 1
ATOM 5362 C CA . HIS B 1 200 ? -9.773 -20.062 3.236 1 98.5 200 HIS B CA 1
ATOM 5363 C C . HIS B 1 200 ? -9.391 -21.453 3.75 1 98.5 200 HIS B C 1
ATOM 5365 O O . HIS B 1 200 ? -10.258 -22.219 4.18 1 98.5 200 HIS B O 1
ATOM 5371 N N . PHE B 1 201 ? -8.141 -21.844 3.754 1 97.88 201 PHE B N 1
ATOM 5372 C CA . PHE B 1 201 ? -7.703 -23.172 4.188 1 97.88 201 PHE B CA 1
ATOM 5373 C C . PHE B 1 201 ? -7.988 -23.375 5.672 1 97.88 201 PHE B C 1
ATOM 5375 O O . PHE B 1 201 ? -7.871 -22.438 6.465 1 97.88 201 PHE B O 1
ATOM 5382 N N . GLY B 1 202 ? -8.352 -24.562 6.043 1 96 202 GLY B N 1
ATOM 5383 C CA . GLY B 1 202 ? -8.562 -24.922 7.438 1 96 202 GLY B CA 1
ATOM 5384 C C . GLY B 1 202 ? -9.945 -24.562 7.949 1 96 202 GLY B C 1
ATOM 5385 O O . GLY B 1 202 ? -10.328 -24.984 9.047 1 96 202 GLY B O 1
ATOM 5386 N N . ILE B 1 203 ? -10.758 -23.828 7.188 1 96.81 203 ILE B N 1
ATOM 5387 C CA . ILE B 1 203 ? -12.07 -23.359 7.625 1 96.81 203 ILE B CA 1
ATOM 5388 C C . ILE B 1 203 ? -13.07 -24.5 7.57 1 96.81 203 ILE B C 1
ATOM 5390 O O . ILE B 1 203 ? -14.008 -24.562 8.375 1 96.81 203 ILE B O 1
ATOM 5394 N N . ASN B 1 204 ? -12.906 -25.359 6.598 1 97 204 ASN B N 1
ATOM 5395 C CA . ASN B 1 204 ? -13.688 -26.578 6.383 1 97 204 ASN B CA 1
ATOM 5396 C C . ASN B 1 204 ? -12.789 -27.812 6.285 1 97 204 ASN B C 1
ATOM 5398 O O . ASN B 1 204 ? -11.688 -27.734 5.742 1 97 204 ASN B O 1
ATOM 5402 N N . LYS B 1 205 ? -13.289 -28.984 6.727 1 96.38 205 LYS B N 1
ATOM 5403 C CA . LYS B 1 205 ? -12.492 -30.203 6.793 1 96.38 205 LYS B CA 1
ATOM 5404 C C . LYS B 1 205 ? -12.117 -30.688 5.398 1 96.38 205 LYS B C 1
ATOM 5406 O O . LYS B 1 205 ? -11.148 -31.438 5.238 1 96.38 205 LYS B O 1
ATOM 5411 N N . LYS B 1 206 ? -12.859 -30.297 4.426 1 96.75 206 LYS B N 1
ATOM 5412 C CA . LYS B 1 206 ? -12.602 -30.75 3.062 1 96.75 206 LYS B CA 1
ATOM 5413 C C . LYS B 1 206 ? -11.555 -29.875 2.381 1 96.75 206 LYS B C 1
ATOM 5415 O O . LYS B 1 206 ? -11.055 -30.219 1.309 1 96.75 206 LYS B O 1
ATOM 5420 N N . LEU B 1 207 ? -11.219 -28.734 2.998 1 96.81 207 LEU B N 1
ATOM 5421 C CA . LEU B 1 207 ? -10.133 -27.875 2.52 1 96.81 207 LEU B CA 1
ATOM 5422 C C . LEU B 1 207 ? -8.789 -28.344 3.082 1 96.81 207 LEU B C 1
ATOM 5424 O O . LEU B 1 207 ? -8.742 -28.984 4.137 1 96.81 207 LEU B O 1
ATOM 5428 N N . PRO B 1 208 ? -7.684 -28.047 2.35 1 96.06 208 PRO B N 1
ATOM 5429 C CA . PRO B 1 208 ? -6.379 -28.359 2.936 1 96.06 208 PRO B CA 1
ATOM 5430 C C . PRO B 1 208 ? -6.164 -27.703 4.293 1 96.06 208 PRO B C 1
ATOM 5432 O O . PRO B 1 208 ? -6.773 -26.672 4.586 1 96.06 208 PRO B O 1
ATOM 5435 N N . LYS B 1 209 ? -5.312 -28.297 5.059 1 94.62 209 LYS B N 1
ATOM 5436 C CA . LYS B 1 209 ? -5 -27.75 6.379 1 94.62 209 LYS B CA 1
ATOM 5437 C C . LYS B 1 209 ? -4.309 -26.391 6.262 1 94.62 209 LYS B C 1
ATOM 5439 O O . LYS B 1 209 ? -3.518 -26.172 5.344 1 94.62 209 LYS B O 1
ATOM 5444 N N . SER B 1 210 ? -4.602 -25.562 7.199 1 94.06 210 SER B N 1
ATOM 5445 C CA . SER B 1 210 ? -3.957 -24.266 7.262 1 94.06 210 SER B CA 1
ATOM 5446 C C . SER B 1 210 ? -2.588 -24.344 7.926 1 94.06 210 SER B C 1
ATOM 5448 O O . SER B 1 210 ? -2.393 -25.141 8.852 1 94.06 210 SER B O 1
ATOM 5450 N N . LEU B 1 211 ? -1.692 -23.516 7.504 1 93.56 211 LEU B N 1
ATOM 5451 C CA . LEU B 1 211 ? -0.372 -23.422 8.117 1 93.56 211 LEU B CA 1
ATOM 5452 C C . LEU B 1 211 ? -0.28 -22.203 9.031 1 93.56 211 LEU B C 1
ATOM 5454 O O . LEU B 1 211 ? 0.812 -21.828 9.469 1 93.56 211 LEU B O 1
ATOM 5458 N N . ALA B 1 212 ? -1.364 -21.562 9.32 1 94.69 212 ALA B N 1
ATOM 5459 C CA . ALA B 1 212 ? -1.425 -20.297 10.055 1 94.69 212 ALA B CA 1
ATOM 5460 C C . ALA B 1 212 ? -0.716 -20.406 11.398 1 94.69 212 ALA B C 1
ATOM 5462 O O . ALA B 1 212 ? 0.023 -19.5 11.797 1 94.69 212 ALA B O 1
ATOM 5463 N N . SER B 1 213 ? -0.882 -21.5 12.086 1 93.56 213 SER B N 1
ATOM 5464 C CA . SER B 1 213 ? -0.354 -21.625 13.438 1 93.56 213 SER B CA 1
ATOM 5465 C C . SER B 1 213 ? 1.08 -22.141 13.43 1 93.56 213 SER B C 1
ATOM 5467 O O . SER B 1 213 ? 1.774 -22.078 14.445 1 93.56 213 SER B O 1
ATOM 5469 N N . LEU B 1 214 ? 1.557 -22.609 12.312 1 94 214 LEU B N 1
ATOM 5470 C CA . LEU B 1 214 ? 2.879 -23.219 12.234 1 94 214 LEU B CA 1
ATOM 5471 C C . LEU B 1 214 ? 3.934 -22.188 11.844 1 94 214 LEU B C 1
ATOM 5473 O O . LEU B 1 214 ? 5.074 -22.266 12.305 1 94 214 LEU B O 1
ATOM 5477 N N . GLY B 1 215 ? 3.617 -21.297 10.961 1 96.12 215 GLY B N 1
ATOM 5478 C CA . GLY B 1 215 ? 4.562 -20.281 10.547 1 96.12 215 GLY B CA 1
ATOM 5479 C C . GLY B 1 215 ? 4.797 -19.219 11.602 1 96.12 215 GLY B C 1
ATOM 5480 O O . GLY B 1 215 ? 3.912 -18.938 12.414 1 96.12 215 GLY B O 1
ATOM 5481 N N . ASP B 1 216 ? 6.023 -18.672 11.648 1 97.69 216 ASP B N 1
ATOM 5482 C CA . ASP B 1 216 ? 6.27 -17.5 12.492 1 97.69 216 ASP B CA 1
ATOM 5483 C C . ASP B 1 216 ? 5.547 -16.281 11.938 1 97.69 216 ASP B C 1
ATOM 5485 O O . ASP B 1 216 ? 5.055 -15.445 12.703 1 97.69 216 ASP B O 1
ATOM 5489 N N . TYR B 1 217 ? 5.547 -16.188 10.641 1 98.19 217 TYR B N 1
ATOM 5490 C CA . TYR B 1 217 ? 4.797 -15.195 9.883 1 98.19 217 TYR B CA 1
ATOM 5491 C C . TYR B 1 217 ? 4.07 -15.844 8.711 1 98.19 217 TYR B C 1
ATOM 5493 O O . TYR B 1 217 ? 4.68 -16.547 7.902 1 98.19 217 TYR B O 1
ATOM 5501 N N . VAL B 1 218 ? 2.799 -15.633 8.625 1 98.62 218 VAL B N 1
ATOM 5502 C CA . VAL B 1 218 ? 1.984 -16.156 7.531 1 98.62 218 VAL B CA 1
ATOM 5503 C C . VAL B 1 218 ? 1.201 -15.008 6.891 1 98.62 218 VAL B C 1
ATOM 5505 O O . VAL B 1 218 ? 0.437 -14.312 7.566 1 98.62 218 VAL B O 1
ATOM 5508 N N . VAL B 1 219 ? 1.408 -14.82 5.629 1 98.75 219 VAL B N 1
ATOM 5509 C CA . VAL B 1 219 ? 0.759 -13.734 4.898 1 98.75 219 VAL B CA 1
ATOM 5510 C C . VAL B 1 219 ? -0.311 -14.305 3.969 1 98.75 219 VAL B C 1
ATOM 5512 O O . VAL B 1 219 ? -0.036 -15.211 3.18 1 98.75 219 VAL B O 1
ATOM 5515 N N . MET B 1 220 ? -1.516 -13.734 4.062 1 98.75 220 MET B N 1
ATOM 5516 C CA . MET B 1 220 ? -2.641 -14.242 3.279 1 98.75 220 MET B CA 1
ATOM 5517 C C . MET B 1 220 ? -3.326 -13.117 2.518 1 98.75 220 MET B C 1
ATOM 5519 O O . MET B 1 220 ? -3.561 -12.039 3.072 1 98.75 220 MET B O 1
ATOM 5523 N N . SER B 1 221 ? -3.559 -13.328 1.261 1 98.44 221 SER B N 1
ATOM 5524 C CA . SER B 1 221 ? -4.375 -12.383 0.507 1 98.44 221 SER B CA 1
ATOM 5525 C C . SER B 1 221 ? -5.859 -12.688 0.664 1 98.44 221 SER B C 1
ATOM 5527 O O . SER B 1 221 ? -6.422 -13.469 -0.104 1 98.44 221 SER B O 1
ATOM 5529 N N . ALA B 1 222 ? -6.512 -12.008 1.496 1 98.62 222 ALA B N 1
ATOM 5530 C CA . ALA B 1 222 ? -7.938 -12.219 1.723 1 98.62 222 ALA B CA 1
ATOM 5531 C C . ALA B 1 222 ? -8.742 -11.961 0.45 1 98.62 222 ALA B C 1
ATOM 5533 O O . ALA B 1 222 ? -9.688 -12.688 0.147 1 98.62 222 ALA B O 1
ATOM 5534 N N . HIS B 1 223 ? -8.359 -10.992 -0.347 1 98.38 223 HIS B N 1
ATOM 5535 C CA . HIS B 1 223 ? -9.133 -10.562 -1.506 1 98.38 223 HIS B CA 1
ATOM 5536 C C . HIS B 1 223 ? -9.125 -11.633 -2.594 1 98.38 223 HIS B C 1
ATOM 5538 O O . HIS B 1 223 ? -9.969 -11.609 -3.498 1 98.38 223 HIS B O 1
ATOM 5544 N N . LYS B 1 224 ? -8.18 -12.523 -2.564 1 98.06 224 LYS B N 1
ATOM 5545 C CA . LYS B 1 224 ? -8.062 -13.508 -3.643 1 98.06 224 LYS B CA 1
ATOM 5546 C C . LYS B 1 224 ? -9.094 -14.617 -3.486 1 98.06 224 LYS B C 1
ATOM 5548 O O . LYS B 1 224 ? -9.562 -15.18 -4.48 1 98.06 224 LYS B O 1
ATOM 5553 N N . THR B 1 225 ? -9.445 -14.938 -2.166 1 98.06 225 THR B N 1
ATOM 5554 C CA . THR B 1 225 ? -10.273 -16.125 -1.984 1 98.06 225 THR B CA 1
ATOM 5555 C C . THR B 1 225 ? -11.445 -15.836 -1.058 1 98.06 225 THR B C 1
ATOM 5557 O O . THR B 1 225 ? -12.391 -16.625 -0.97 1 98.06 225 THR B O 1
ATOM 5560 N N . LEU B 1 226 ? -11.445 -14.734 -0.338 1 98.69 226 LEU B N 1
ATOM 5561 C CA . LEU B 1 226 ? -12.492 -14.391 0.617 1 98.69 226 LEU B CA 1
ATOM 5562 C C . LEU B 1 226 ? -13.281 -13.172 0.14 1 98.69 226 LEU B C 1
ATOM 5564 O O . LEU B 1 226 ? -12.891 -12.516 -0.828 1 98.69 226 LEU B O 1
ATOM 5568 N N . PRO B 1 227 ? -14.5 -12.906 0.752 1 98.44 227 PRO B N 1
ATOM 5569 C CA . PRO B 1 227 ? -15.25 -11.695 0.405 1 98.44 227 PRO B CA 1
ATOM 5570 C C . PRO B 1 227 ? -14.578 -10.422 0.912 1 98.44 227 PRO B C 1
ATOM 5572 O O . PRO B 1 227 ? -15.094 -9.773 1.831 1 98.44 227 PRO B O 1
ATOM 5575 N N . SER B 1 228 ? -13.57 -10.016 0.271 1 98.44 228 SER B N 1
ATOM 5576 C CA . SER B 1 228 ? -12.797 -8.82 0.576 1 98.44 228 SER B CA 1
ATOM 5577 C C . SER B 1 228 ? -12.477 -8.031 -0.689 1 98.44 228 SER B C 1
ATOM 5579 O O . SER B 1 228 ? -12.398 -8.602 -1.779 1 98.44 228 SER B O 1
ATOM 5581 N N . LEU B 1 229 ? -12.367 -6.762 -0.492 1 98.69 229 LEU B N 1
ATOM 5582 C CA . LEU B 1 229 ? -11.969 -5.926 -1.62 1 98.69 229 LEU B CA 1
ATOM 5583 C C . LEU B 1 229 ? -10.508 -6.164 -1.981 1 98.69 229 LEU B C 1
ATOM 5585 O O . LEU B 1 229 ? -9.695 -6.508 -1.117 1 98.69 229 LEU B O 1
ATOM 5589 N N . THR B 1 230 ? -10.203 -5.996 -3.242 1 98 230 THR B N 1
ATOM 5590 C CA . THR B 1 230 ? -8.859 -6.188 -3.766 1 98 230 THR B CA 1
ATOM 5591 C C . THR B 1 230 ? -7.855 -5.324 -3.004 1 98 230 THR B C 1
ATOM 5593 O O . THR B 1 230 ? -8.141 -4.164 -2.691 1 98 230 THR B O 1
ATOM 5596 N N . GLN B 1 231 ? -6.676 -5.891 -2.688 1 97 231 GLN B N 1
ATOM 5597 C CA . GLN B 1 231 ? -5.555 -5.312 -1.955 1 97 231 GLN B CA 1
ATOM 5598 C C . GLN B 1 231 ? -5.637 -5.645 -0.469 1 97 231 GLN B C 1
ATOM 5600 O O . GLN B 1 231 ? -4.695 -5.391 0.284 1 97 231 GLN B O 1
ATOM 5605 N N . GLY B 1 232 ? -6.742 -6.117 0.001 1 98.56 232 GLY B N 1
ATOM 5606 C CA . GLY B 1 232 ? -6.852 -6.496 1.4 1 98.56 232 GLY B CA 1
ATOM 5607 C C . GLY B 1 232 ? -6.168 -7.812 1.716 1 98.56 232 GLY B C 1
ATOM 5608 O O . GLY B 1 232 ? -6.348 -8.797 1 1 98.56 232 GLY B O 1
ATOM 5609 N N . SER B 1 233 ? -5.363 -7.84 2.75 1 98.75 233 SER B N 1
ATOM 5610 C CA . SER B 1 233 ? -4.633 -9.039 3.146 1 98.75 233 SER B CA 1
ATOM 5611 C C . SER B 1 233 ? -4.52 -9.141 4.664 1 98.75 233 SER B C 1
ATOM 5613 O O . SER B 1 233 ? -4.961 -8.25 5.387 1 98.75 233 SER B O 1
ATOM 5615 N N . PHE B 1 234 ? -4.102 -10.305 5.156 1 98.81 234 PHE B N 1
ATOM 5616 C CA . PHE B 1 234 ? -3.842 -10.578 6.562 1 98.81 234 PHE B CA 1
ATOM 5617 C C . PHE B 1 234 ? -2.371 -10.906 6.793 1 98.81 234 PHE B C 1
ATOM 5619 O O . PHE B 1 234 ? -1.742 -11.57 5.965 1 98.81 234 PHE B O 1
ATOM 5626 N N . LEU B 1 235 ? -1.824 -10.422 7.82 1 98.69 235 LEU B N 1
ATOM 5627 C CA . LEU B 1 235 ? -0.554 -10.898 8.359 1 98.69 235 LEU B CA 1
ATOM 5628 C C . LEU B 1 235 ? -0.752 -11.57 9.711 1 98.69 235 LEU B C 1
ATOM 5630 O O . LEU B 1 235 ? -1.138 -10.914 10.68 1 98.69 235 LEU B O 1
ATOM 5634 N N . LEU B 1 236 ? -0.562 -12.836 9.758 1 98.69 236 LEU B N 1
ATOM 5635 C CA . LEU B 1 236 ? -0.664 -13.633 10.977 1 98.69 236 LEU B CA 1
ATOM 5636 C C . LEU B 1 236 ? 0.711 -13.852 11.594 1 98.69 236 LEU B C 1
ATOM 5638 O O . LEU B 1 236 ? 1.674 -14.164 10.891 1 98.69 236 LEU B O 1
ATOM 5642 N N . VAL B 1 237 ? 0.828 -13.695 12.922 1 98.19 237 VAL B N 1
ATOM 5643 C CA . VAL B 1 237 ? 2.139 -13.656 13.562 1 98.19 237 VAL B CA 1
ATOM 5644 C C . VAL B 1 237 ? 2.135 -14.547 14.797 1 98.19 237 VAL B C 1
ATOM 5646 O O . VAL B 1 237 ? 1.267 -14.422 15.664 1 98.19 237 VAL B O 1
ATOM 5649 N N . ASN B 1 238 ? 3.062 -15.43 14.875 1 96.62 238 ASN B N 1
ATOM 5650 C CA . ASN B 1 238 ? 3.285 -16.266 16.047 1 96.62 238 ASN B CA 1
ATOM 5651 C C . ASN B 1 238 ? 4.621 -15.961 16.719 1 96.62 238 ASN B C 1
ATOM 5653 O O . ASN B 1 238 ? 4.914 -16.469 17.797 1 96.62 238 ASN B O 1
ATOM 5657 N N . ASP B 1 239 ? 5.344 -15.07 16.094 1 87.44 239 ASP B N 1
ATOM 5658 C CA . ASP B 1 239 ? 6.648 -14.656 16.609 1 87.44 239 ASP B CA 1
ATOM 5659 C C . ASP B 1 239 ? 6.516 -13.5 17.594 1 87.44 239 ASP B C 1
ATOM 5661 O O . ASP B 1 239 ? 5.484 -12.82 17.625 1 87.44 239 ASP B O 1
ATOM 5665 N N . LYS B 1 240 ? 7.555 -13.344 18.469 1 79.5 240 LYS B N 1
ATOM 5666 C CA . LYS B 1 240 ? 7.543 -12.289 19.469 1 79.5 240 LYS B CA 1
ATOM 5667 C C . LYS B 1 240 ? 8.477 -11.148 19.094 1 79.5 240 LYS B C 1
ATOM 5669 O O . LYS B 1 240 ? 8.805 -10.297 19.922 1 79.5 240 LYS B O 1
ATOM 5674 N N . GLU B 1 241 ? 8.773 -11.18 17.875 1 73.25 241 GLU B N 1
ATOM 5675 C CA . GLU B 1 241 ? 9.734 -10.148 17.469 1 73.25 241 GLU B CA 1
ATOM 5676 C C . GLU B 1 241 ? 9.188 -8.75 17.734 1 73.25 241 GLU B C 1
ATOM 5678 O O . GLU B 1 241 ? 8.016 -8.477 17.469 1 73.25 241 GLU B O 1
ATOM 5683 N N . GLU B 1 242 ? 10.078 -7.883 18.047 1 77 242 GLU B N 1
ATOM 5684 C CA . GLU B 1 242 ? 9.672 -6.578 18.562 1 77 242 GLU B CA 1
ATOM 5685 C C . GLU B 1 242 ? 9.539 -5.555 17.438 1 77 242 GLU B C 1
ATOM 5687 O O . GLU B 1 242 ? 8.758 -4.613 17.531 1 77 242 GLU B O 1
ATOM 5692 N N . ASN B 1 243 ? 10.164 -5.82 16.266 1 90.19 243 ASN B N 1
ATOM 5693 C CA . ASN B 1 243 ? 10.234 -4.734 15.297 1 90.19 243 ASN B CA 1
ATOM 5694 C C . ASN B 1 243 ? 9.195 -4.898 14.188 1 90.19 243 ASN B C 1
ATOM 5696 O O . ASN B 1 243 ? 9.141 -4.098 13.258 1 90.19 243 ASN B O 1
ATOM 5700 N N . LEU B 1 244 ? 8.344 -5.836 14.258 1 94.56 244 LEU B N 1
ATOM 5701 C CA . LEU B 1 244 ? 7.363 -6.09 13.211 1 94.56 244 LEU B CA 1
ATOM 5702 C C . LEU B 1 244 ? 6.477 -4.867 12.992 1 94.56 244 LEU B C 1
ATOM 5704 O O . LEU B 1 244 ? 6.211 -4.484 11.852 1 94.56 244 LEU B O 1
ATOM 5708 N N . GLU B 1 245 ? 6.035 -4.277 14.047 1 91.94 245 GLU B N 1
ATOM 5709 C CA . GLU B 1 245 ? 5.105 -3.154 13.938 1 91.94 245 GLU B CA 1
ATOM 5710 C C . GLU B 1 245 ? 5.762 -1.961 13.25 1 91.94 245 GLU B C 1
ATOM 5712 O O . GLU B 1 245 ? 5.102 -1.23 12.508 1 91.94 245 GLU B O 1
ATOM 5717 N N . PHE B 1 246 ? 7.027 -1.759 13.508 1 92.31 246 PHE B N 1
ATOM 5718 C CA . PHE B 1 246 ? 7.746 -0.702 12.805 1 92.31 246 PHE B CA 1
ATOM 5719 C C . PHE B 1 246 ? 7.707 -0.933 11.297 1 92.31 246 PHE B C 1
ATOM 5721 O O . PHE B 1 246 ? 7.359 -0.031 10.539 1 92.31 246 PHE B O 1
ATOM 5728 N N . TYR B 1 247 ? 8.086 -2.139 10.898 1 96.38 247 TYR B N 1
ATOM 5729 C CA . TYR B 1 247 ? 8.18 -2.428 9.469 1 96.38 247 TYR B CA 1
ATOM 5730 C C . TYR B 1 247 ? 6.801 -2.416 8.82 1 96.38 247 TYR B C 1
ATOM 5732 O O . TYR B 1 247 ? 6.652 -1.986 7.676 1 96.38 247 TYR B O 1
ATOM 5740 N N . LEU B 1 248 ? 5.801 -2.906 9.531 1 95 248 LEU B N 1
ATOM 5741 C CA . LEU B 1 248 ? 4.441 -2.848 9.008 1 95 248 LEU B CA 1
ATOM 5742 C C . LEU B 1 248 ? 4.016 -1.403 8.766 1 95 248 LEU B C 1
ATOM 5744 O O . LEU B 1 248 ? 3.422 -1.094 7.73 1 95 248 LEU B O 1
ATOM 5748 N N . ARG B 1 249 ? 4.328 -0.519 9.672 1 92.81 249 ARG B N 1
ATOM 5749 C CA . ARG B 1 249 ? 3.984 0.894 9.539 1 92.81 249 ARG B CA 1
ATOM 5750 C C . ARG B 1 249 ? 4.785 1.551 8.422 1 92.81 249 ARG B C 1
ATOM 5752 O O . ARG B 1 249 ? 4.289 2.449 7.738 1 92.81 249 ARG B O 1
ATOM 5759 N N . ALA B 1 250 ? 5.973 1.086 8.273 1 95.75 250 ALA B N 1
ATOM 5760 C CA . ALA B 1 250 ? 6.855 1.664 7.262 1 95.75 250 ALA B CA 1
ATOM 5761 C C . ALA B 1 250 ? 6.391 1.303 5.855 1 95.75 250 ALA B C 1
ATOM 5763 O O . ALA B 1 250 ? 6.5 2.113 4.934 1 95.75 250 ALA B O 1
ATOM 5764 N N . PHE B 1 251 ? 5.844 0.093 5.707 1 97.38 251 PHE B N 1
ATOM 5765 C CA . PHE B 1 251 ? 5.539 -0.397 4.367 1 97.38 251 PHE B CA 1
ATOM 5766 C C . PHE B 1 251 ? 4.055 -0.24 4.055 1 97.38 251 PHE B C 1
ATOM 5768 O O . PHE B 1 251 ? 3.639 -0.387 2.904 1 97.38 251 PHE B O 1
ATOM 5775 N N . MET B 1 252 ? 3.268 0.134 5 1 96.44 252 MET B N 1
ATOM 5776 C CA . MET B 1 252 ? 1.834 0.332 4.805 1 96.44 252 MET B CA 1
ATOM 5777 C C . MET B 1 252 ? 1.489 1.817 4.773 1 96.44 252 MET B C 1
ATOM 5779 O O . MET B 1 252 ? 2.082 2.613 5.504 1 96.44 252 MET B O 1
ATOM 5783 N N . THR B 1 253 ? 0.544 2.176 3.977 1 96.31 253 THR B N 1
ATOM 5784 C CA . THR B 1 253 ? 0.095 3.562 3.893 1 96.31 253 THR B CA 1
ATOM 5785 C C . THR B 1 253 ? -0.36 4.066 5.258 1 96.31 253 THR B C 1
ATOM 5787 O O . THR B 1 253 ? -0.956 3.318 6.035 1 96.31 253 THR B O 1
ATOM 5790 N N . THR B 1 254 ? -0.132 5.336 5.531 1 92.94 254 THR B N 1
ATOM 5791 C CA . THR B 1 254 ? -0.589 5.965 6.766 1 92.94 254 THR B CA 1
ATOM 5792 C C . THR B 1 254 ? -2.035 6.43 6.633 1 92.94 254 THR B C 1
ATOM 5794 O O . THR B 1 254 ? -2.635 6.898 7.602 1 92.94 254 THR B O 1
ATOM 5797 N N . SER B 1 255 ? -2.596 6.332 5.43 1 94.94 255 SER B N 1
ATOM 5798 C CA . SER B 1 255 ? -3.998 6.617 5.152 1 94.94 255 SER B CA 1
ATOM 5799 C C . SER B 1 255 ? -4.727 5.379 4.637 1 94.94 255 SER B C 1
ATOM 5801 O O . SER B 1 255 ? -5.172 5.352 3.486 1 94.94 255 SER B O 1
ATOM 5803 N N . PRO B 1 256 ? -4.898 4.48 5.488 1 96.69 256 PRO B N 1
ATOM 5804 C CA . PRO B 1 256 ? -5.496 3.223 5.031 1 96.69 256 PRO B CA 1
ATOM 5805 C C . PRO B 1 256 ? -6.949 3.383 4.59 1 96.69 256 PRO B C 1
ATOM 5807 O O . PRO B 1 256 ? -7.699 4.148 5.199 1 96.69 256 PRO B O 1
ATOM 5810 N N . SER B 1 257 ? -7.336 2.678 3.586 1 98.06 257 SER B N 1
ATOM 5811 C CA . SER B 1 257 ? -8.719 2.648 3.113 1 98.06 257 SER B CA 1
ATOM 5812 C C . SER B 1 257 ? -9.625 1.946 4.113 1 98.06 257 SER B C 1
ATOM 5814 O O . SER B 1 257 ? -9.461 0.753 4.379 1 98.06 257 SER B O 1
ATOM 5816 N N . TYR B 1 258 ? -10.586 2.59 4.629 1 97.75 258 TYR B N 1
ATOM 5817 C CA . TYR B 1 258 ? -11.547 1.986 5.547 1 97.75 258 TYR B CA 1
ATOM 5818 C C . TYR B 1 258 ? -12.5 1.059 4.805 1 97.75 258 TYR B C 1
ATOM 5820 O O . TYR B 1 258 ? -13.102 0.165 5.406 1 97.75 258 TYR B O 1
ATOM 5828 N N . LEU B 1 259 ? -12.672 1.293 3.479 1 98.56 259 LEU B N 1
ATOM 5829 C CA . LEU B 1 259 ? -13.453 0.352 2.68 1 98.56 259 LEU B CA 1
ATOM 5830 C C . LEU B 1 259 ? -12.781 -1.02 2.652 1 98.56 259 LEU B C 1
ATOM 5832 O O . LEU B 1 259 ? -13.445 -2.039 2.875 1 98.56 259 LEU B O 1
ATOM 5836 N N . ILE B 1 260 ? -11.484 -1.019 2.408 1 98.69 260 ILE B N 1
ATOM 5837 C CA . ILE B 1 260 ? -10.734 -2.27 2.357 1 98.69 260 ILE B CA 1
ATOM 5838 C C . ILE B 1 260 ? -10.719 -2.92 3.74 1 98.69 260 ILE B C 1
ATOM 5840 O O . ILE B 1 260 ? -10.992 -4.113 3.875 1 98.69 260 ILE B O 1
ATOM 5844 N N . MET B 1 261 ? -10.461 -2.146 4.789 1 98.56 261 MET B N 1
ATOM 5845 C CA . MET B 1 261 ? -10.406 -2.699 6.141 1 98.56 261 MET B CA 1
ATOM 5846 C C . MET B 1 261 ? -11.758 -3.268 6.555 1 98.56 261 MET B C 1
ATOM 5848 O O . MET B 1 261 ? -11.82 -4.328 7.18 1 98.56 261 MET B O 1
ATOM 5852 N N . ALA B 1 262 ? -12.797 -2.523 6.223 1 98.69 262 ALA B N 1
ATOM 5853 C CA . ALA B 1 262 ? -14.141 -3.008 6.543 1 98.69 262 ALA B CA 1
ATOM 5854 C C . ALA B 1 262 ? -14.43 -4.324 5.832 1 98.69 262 ALA B C 1
ATOM 5856 O O . ALA B 1 262 ? -15.062 -5.219 6.402 1 98.69 262 ALA B O 1
ATOM 5857 N N . SER B 1 263 ? -14.008 -4.441 4.613 1 98.81 263 SER B N 1
ATOM 5858 C CA . SER B 1 263 ? -14.203 -5.688 3.877 1 98.81 263 SER B CA 1
ATOM 5859 C C . SER B 1 263 ? -13.391 -6.824 4.492 1 98.81 263 SER B C 1
ATOM 5861 O O . SER B 1 263 ? -13.828 -7.98 4.477 1 98.81 263 SER B O 1
ATOM 5863 N N . LEU B 1 264 ? -12.227 -6.535 5.027 1 98.88 264 LEU B N 1
ATOM 5864 C CA . LEU B 1 264 ? -11.43 -7.531 5.738 1 98.88 264 LEU B CA 1
ATOM 5865 C C . LEU B 1 264 ? -12.148 -8 7 1 98.88 264 LEU B C 1
ATOM 5867 O O . LEU B 1 264 ? -12.164 -9.195 7.305 1 98.88 264 LEU B O 1
ATOM 5871 N N . ASP B 1 265 ? -12.695 -7.039 7.695 1 98.81 265 ASP B N 1
ATOM 5872 C CA . ASP B 1 265 ? -13.492 -7.363 8.875 1 98.81 265 ASP B CA 1
ATOM 5873 C C . ASP B 1 265 ? -14.68 -8.258 8.5 1 98.81 265 ASP B C 1
ATOM 5875 O O . ASP B 1 265 ? -14.953 -9.242 9.188 1 98.81 265 ASP B O 1
ATOM 5879 N N . TYR B 1 266 ? -15.312 -7.941 7.418 1 98.88 266 TYR B N 1
ATOM 5880 C CA . TYR B 1 266 ? -16.438 -8.758 6.945 1 98.88 266 TYR B CA 1
ATOM 5881 C C . TYR B 1 266 ? -15.969 -10.156 6.582 1 98.88 266 TYR B C 1
ATOM 5883 O O . TYR B 1 266 ? -16.672 -11.141 6.848 1 98.88 266 TYR B O 1
ATOM 5891 N N . SER B 1 267 ? -14.852 -10.258 5.926 1 98.69 267 SER B N 1
ATOM 5892 C CA . SER B 1 267 ? -14.32 -11.555 5.527 1 98.69 267 SER B CA 1
ATOM 5893 C C . SER B 1 267 ? -14.125 -12.469 6.73 1 98.69 267 SER B C 1
ATOM 5895 O O . SER B 1 267 ? -14.5 -13.641 6.695 1 98.69 267 SER B O 1
ATOM 5897 N N . ARG B 1 268 ? -13.5 -11.875 7.742 1 98.69 268 ARG B N 1
ATOM 5898 C CA . ARG B 1 268 ? -13.297 -12.641 8.969 1 98.69 268 ARG B CA 1
ATOM 5899 C C . ARG B 1 268 ? -14.633 -13.039 9.586 1 98.69 268 ARG B C 1
ATOM 5901 O O . ARG B 1 268 ? -14.836 -14.195 9.961 1 98.69 268 ARG B O 1
ATOM 5908 N N . TYR B 1 269 ? -15.562 -12.102 9.719 1 98.75 269 TYR B N 1
ATOM 5909 C CA . TYR B 1 269 ? -16.906 -12.328 10.211 1 98.75 269 TYR B CA 1
ATOM 5910 C C . TYR B 1 269 ? -17.594 -13.445 9.43 1 98.75 269 TYR B C 1
ATOM 5912 O O . TYR B 1 269 ? -18.188 -14.352 10.023 1 98.75 269 TYR B O 1
ATOM 5920 N N . TYR B 1 270 ? -17.484 -13.414 8.141 1 98.75 270 TYR B N 1
ATOM 5921 C CA . TYR B 1 270 ? -18.078 -14.391 7.242 1 98.75 270 TYR B CA 1
ATOM 5922 C C . TYR B 1 270 ? -17.531 -15.789 7.52 1 98.75 270 TYR B C 1
ATOM 5924 O O . TYR B 1 270 ? -18.297 -16.75 7.594 1 98.75 270 TYR B O 1
ATOM 5932 N N . LEU B 1 271 ? -16.219 -15.906 7.621 1 98.62 271 LEU B N 1
ATOM 5933 C CA . LEU B 1 271 ? -15.594 -17.203 7.891 1 98.62 271 LEU B CA 1
ATOM 5934 C C . LEU B 1 271 ? -16.125 -17.797 9.188 1 98.62 271 LEU B C 1
ATOM 5936 O O . LEU B 1 271 ? -16.438 -18.984 9.25 1 98.62 271 LEU B O 1
ATOM 5940 N N . ASP B 1 272 ? -16.219 -16.969 10.211 1 98.38 272 ASP B N 1
ATOM 5941 C CA . ASP B 1 272 ? -16.641 -17.422 11.531 1 98.38 272 ASP B CA 1
ATOM 5942 C C . ASP B 1 272 ? -18.109 -17.859 11.516 1 98.38 272 ASP B C 1
ATOM 5944 O O . ASP B 1 272 ? -18.469 -18.828 12.18 1 98.38 272 ASP B O 1
ATOM 5948 N N . LYS B 1 273 ? -18.859 -17.172 10.742 1 98.31 273 LYS B N 1
ATOM 5949 C CA . LYS B 1 273 ? -20.312 -17.359 10.812 1 98.31 273 LYS B CA 1
ATOM 5950 C C . LYS B 1 273 ? -20.766 -18.406 9.797 1 98.31 273 LYS B C 1
ATOM 5952 O O . LYS B 1 273 ? -21.641 -19.219 10.086 1 98.31 273 LYS B O 1
ATOM 5957 N N . TYR B 1 274 ? -20.156 -18.359 8.578 1 98.5 274 TYR B N 1
ATOM 5958 C CA . TYR B 1 274 ? -20.734 -19.125 7.48 1 98.5 274 TYR B CA 1
ATOM 5959 C C . TYR B 1 274 ? -19.688 -20.047 6.855 1 98.5 274 TYR B C 1
ATOM 5961 O O . TYR B 1 274 ? -20.031 -20.953 6.098 1 98.5 274 TYR B O 1
ATOM 5969 N N . GLY B 1 275 ? -18.422 -19.875 7.117 1 98.19 275 GLY B N 1
ATOM 5970 C CA . GLY B 1 275 ? -17.328 -20.484 6.379 1 98.19 275 GLY B CA 1
ATOM 5971 C C . GLY B 1 275 ? -17.453 -21.984 6.23 1 98.19 275 GLY B C 1
ATOM 5972 O O . GLY B 1 275 ? -17.406 -22.5 5.113 1 98.19 275 GLY B O 1
ATOM 5973 N N . ASP B 1 276 ? -17.625 -22.656 7.336 1 98.38 276 ASP B N 1
ATOM 5974 C CA . ASP B 1 276 ? -17.656 -24.125 7.332 1 98.38 276 ASP B CA 1
ATOM 5975 C C . ASP B 1 276 ? -18.781 -24.641 6.422 1 98.38 276 ASP B C 1
ATOM 5977 O O . ASP B 1 276 ? -18.531 -25.453 5.531 1 98.38 276 ASP B O 1
ATOM 5981 N N . GLU B 1 277 ? -19.984 -24.156 6.535 1 98.56 277 GLU B N 1
ATOM 5982 C CA . GLU B 1 277 ? -21.141 -24.609 5.777 1 98.56 277 GLU B CA 1
ATOM 5983 C C . GLU B 1 277 ? -21.047 -24.219 4.309 1 98.56 277 GLU B C 1
ATOM 5985 O O . GLU B 1 277 ? -21.266 -25.031 3.416 1 98.56 277 GLU B O 1
ATOM 5990 N N . ASP B 1 278 ? -20.703 -23 4.043 1 98.69 278 ASP B N 1
ATOM 5991 C CA . ASP B 1 278 ? -20.688 -22.484 2.678 1 98.69 278 ASP B CA 1
ATOM 5992 C C . ASP B 1 278 ? -19.594 -23.156 1.843 1 98.69 278 ASP B C 1
ATOM 5994 O O . ASP B 1 278 ? -19.797 -23.438 0.659 1 98.69 278 ASP B O 1
ATOM 5998 N N . TYR B 1 279 ? -18.438 -23.406 2.434 1 98.69 279 TYR B N 1
ATOM 5999 C CA . TYR B 1 279 ? -17.391 -24.094 1.687 1 98.69 279 TYR B CA 1
ATOM 6000 C C . TYR B 1 279 ? -17.75 -25.562 1.469 1 98.69 279 TYR B C 1
ATOM 6002 O O . TYR B 1 279 ? -17.391 -26.156 0.446 1 98.69 279 TYR B O 1
ATOM 6010 N N . ASN B 1 280 ? -18.438 -26.141 2.439 1 98.56 280 ASN B N 1
ATOM 6011 C CA . ASN B 1 280 ? -18.922 -27.5 2.223 1 98.56 280 ASN B CA 1
ATOM 6012 C C . ASN B 1 280 ? -19.844 -27.562 0.999 1 98.56 280 ASN B C 1
ATOM 6014 O O . ASN B 1 280 ? -19.703 -28.469 0.173 1 98.56 280 ASN B O 1
ATOM 6018 N N . ILE B 1 281 ? -20.75 -26.656 0.868 1 98.62 281 ILE B N 1
ATOM 6019 C CA . ILE B 1 281 ? -21.688 -26.594 -0.253 1 98.62 281 ILE B CA 1
ATOM 6020 C C . ILE B 1 281 ? -20.906 -26.375 -1.554 1 98.62 281 ILE B C 1
ATOM 6022 O O . ILE B 1 281 ? -21.156 -27.078 -2.545 1 98.62 281 ILE B O 1
ATOM 6026 N N . LEU B 1 282 ? -20 -25.453 -1.548 1 98.69 282 LEU B N 1
ATOM 6027 C CA . LEU B 1 282 ? -19.219 -25.141 -2.734 1 98.69 282 LEU B CA 1
ATOM 6028 C C . LEU B 1 282 ? -18.438 -26.359 -3.209 1 98.69 282 LEU B C 1
ATOM 6030 O O . LEU B 1 282 ? -18.422 -26.672 -4.402 1 98.69 282 LEU B O 1
ATOM 6034 N N . ILE B 1 283 ? -17.766 -27.031 -2.289 1 98.56 283 ILE B N 1
ATOM 6035 C CA . ILE B 1 283 ? -16.906 -28.172 -2.635 1 98.56 283 ILE B CA 1
ATOM 6036 C C . ILE B 1 283 ? -17.766 -29.312 -3.182 1 98.56 283 ILE B C 1
ATOM 6038 O O . ILE B 1 283 ? -17.375 -29.984 -4.141 1 98.56 283 ILE B O 1
ATOM 6042 N N . ASN B 1 284 ? -18.906 -29.516 -2.592 1 98.56 284 ASN B N 1
ATOM 6043 C CA . ASN B 1 284 ? -19.812 -30.547 -3.107 1 98.56 284 ASN B CA 1
ATOM 6044 C C . ASN B 1 284 ? -20.234 -30.25 -4.543 1 98.56 284 ASN B C 1
ATOM 6046 O O . ASN B 1 284 ? -20.281 -31.141 -5.383 1 98.56 284 ASN B O 1
ATOM 6050 N N . LEU B 1 285 ? -20.578 -28.984 -4.828 1 98.62 285 LEU B N 1
ATOM 6051 C CA . LEU B 1 285 ? -20.938 -28.578 -6.18 1 98.62 285 LEU B CA 1
ATOM 6052 C C . LEU B 1 285 ? -19.75 -28.766 -7.133 1 98.62 285 LEU B C 1
ATOM 6054 O O . LEU B 1 285 ? -19.922 -29.266 -8.25 1 98.62 285 LEU B O 1
ATOM 6058 N N . ALA B 1 286 ? -18.594 -28.328 -6.688 1 98.69 286 ALA B N 1
ATOM 6059 C CA . ALA B 1 286 ? -17.391 -28.453 -7.512 1 98.69 286 ALA B CA 1
ATOM 6060 C C . ALA B 1 286 ? -17.109 -29.906 -7.859 1 98.69 286 ALA B C 1
ATOM 6062 O O . ALA B 1 286 ? -16.75 -30.219 -9 1 98.69 286 ALA B O 1
ATOM 6063 N N . GLU B 1 287 ? -17.25 -30.797 -6.859 1 98.31 287 GLU B N 1
ATOM 6064 C CA . GLU B 1 287 ? -17 -32.219 -7.082 1 98.31 287 GLU B CA 1
ATOM 6065 C C . GLU B 1 287 ? -18.031 -32.812 -8.047 1 98.31 287 GLU B C 1
ATOM 6067 O O . GLU B 1 287 ? -17.672 -33.594 -8.922 1 98.31 287 GLU B O 1
ATOM 6072 N N . LYS B 1 288 ? -19.25 -32.438 -7.848 1 98.56 288 LYS B N 1
ATOM 6073 C CA . LYS B 1 288 ? -20.328 -32.875 -8.727 1 98.56 288 LYS B CA 1
ATOM 6074 C C . LYS B 1 288 ? -20.031 -32.531 -10.18 1 98.56 288 LYS B C 1
ATOM 6076 O O . LYS B 1 288 ? -20.109 -33.375 -11.07 1 98.56 288 LYS B O 1
ATOM 6081 N N . TYR B 1 289 ? -19.656 -31.344 -10.445 1 98.69 289 TYR B N 1
ATOM 6082 C CA . TYR B 1 289 ? -19.484 -30.875 -11.812 1 98.69 289 TYR B CA 1
ATOM 6083 C C . TYR B 1 289 ? -18.125 -31.297 -12.375 1 98.69 289 TYR B C 1
ATOM 6085 O O . TYR B 1 289 ? -17.953 -31.391 -13.586 1 98.69 289 TYR B O 1
ATOM 6093 N N . LYS B 1 290 ? -17.141 -31.5 -11.508 1 98.5 290 LYS B N 1
ATOM 6094 C CA . LYS B 1 290 ? -15.883 -32.094 -11.961 1 98.5 290 LYS B CA 1
ATOM 6095 C C . LYS B 1 290 ? -16.125 -33.438 -12.648 1 98.5 290 LYS B C 1
ATOM 6097 O O . LYS B 1 290 ? -15.594 -33.688 -13.727 1 98.5 290 LYS B O 1
ATOM 6102 N N . VAL B 1 291 ? -16.969 -34.25 -12.055 1 98.31 291 VAL B N 1
ATOM 6103 C CA . VAL B 1 291 ? -17.297 -35.562 -12.609 1 98.31 291 VAL B CA 1
ATOM 6104 C C . VAL B 1 291 ? -18 -35.375 -13.961 1 98.31 291 VAL B C 1
ATOM 6106 O O . VAL B 1 291 ? -17.641 -36.062 -14.938 1 98.31 291 VAL B O 1
ATOM 6109 N N . LYS B 1 292 ? -18.906 -34.5 -14.023 1 98.5 292 LYS B N 1
ATOM 6110 C CA . LYS B 1 292 ? -19.656 -34.219 -15.25 1 98.5 292 LYS B CA 1
ATOM 6111 C C . LYS B 1 292 ? -18.719 -33.75 -16.359 1 98.5 292 LYS B C 1
ATOM 6113 O O . LYS B 1 292 ? -18.797 -34.219 -17.5 1 98.5 292 LYS B O 1
ATOM 6118 N N . ILE B 1 293 ? -17.875 -32.844 -16.031 1 98.62 293 ILE B N 1
ATOM 6119 C CA . ILE B 1 293 ? -16.969 -32.25 -17 1 98.62 293 ILE B CA 1
ATOM 6120 C C . ILE B 1 293 ? -15.992 -33.312 -17.516 1 98.62 293 ILE B C 1
ATOM 6122 O O . ILE B 1 293 ? -15.742 -33.406 -18.719 1 98.62 293 ILE B O 1
ATOM 6126 N N . ASN B 1 294 ? -15.477 -34.094 -16.594 1 98.06 294 ASN B N 1
ATOM 6127 C CA . ASN B 1 294 ? -14.539 -35.125 -16.984 1 98.06 294 ASN B CA 1
ATOM 6128 C C . ASN B 1 294 ? -15.188 -36.156 -17.906 1 98.06 294 ASN B C 1
ATOM 6130 O O . ASN B 1 294 ? -14.523 -36.719 -18.766 1 98.06 294 ASN B O 1
ATOM 6134 N N . LYS B 1 295 ? -16.406 -36.375 -17.781 1 98.06 295 LYS B N 1
ATOM 6135 C CA . LYS B 1 295 ? -17.141 -37.344 -18.594 1 98.06 295 LYS B CA 1
ATOM 6136 C C . LYS B 1 295 ? -17.266 -36.875 -20.047 1 98.06 295 LYS B C 1
ATOM 6138 O O . LYS B 1 295 ? -17.453 -37.688 -20.953 1 98.06 295 LYS B O 1
ATOM 6143 N N . LEU B 1 296 ? -17.203 -35.562 -20.219 1 97.44 296 LEU B N 1
ATOM 6144 C CA . LEU B 1 296 ? -17.281 -35.031 -21.578 1 97.44 296 LEU B CA 1
ATOM 6145 C C . LEU B 1 296 ? -16.109 -35.5 -22.422 1 97.44 296 LEU B C 1
ATOM 6147 O O . LEU B 1 296 ? -16.203 -35.562 -23.641 1 97.44 296 LEU B O 1
ATOM 6151 N N . GLY B 1 297 ? -14.922 -35.75 -21.781 1 96.62 297 GLY B N 1
ATOM 6152 C CA . GLY B 1 297 ? -13.734 -36.25 -22.453 1 96.62 297 GLY B CA 1
ATOM 6153 C C . GLY B 1 297 ? -13.008 -35.188 -23.266 1 96.62 297 GLY B C 1
ATOM 6154 O O . GLY B 1 297 ? -12.188 -35.5 -24.125 1 96.62 297 GLY B O 1
ATOM 6155 N N . LYS B 1 298 ? -13.312 -33.938 -23.016 1 97 298 LYS B N 1
ATOM 6156 C CA . LYS B 1 298 ? -12.711 -32.844 -23.781 1 97 298 LYS B CA 1
ATOM 6157 C C . LYS B 1 298 ? -11.578 -32.219 -22.984 1 97 298 LYS B C 1
ATOM 6159 O O . LYS B 1 298 ? -10.562 -31.812 -23.562 1 97 298 LYS B O 1
ATOM 6164 N N . VAL B 1 299 ? -11.758 -32.031 -21.688 1 97.19 299 VAL B N 1
ATOM 6165 C CA . VAL B 1 299 ? -10.766 -31.547 -20.734 1 97.19 299 VAL B CA 1
ATOM 6166 C C . VAL B 1 299 ? -10.82 -32.406 -19.469 1 97.19 299 VAL B C 1
ATOM 6168 O O . VAL B 1 299 ? -11.773 -33.156 -19.25 1 97.19 299 VAL B O 1
ATOM 6171 N N . ILE B 1 300 ? -9.789 -32.25 -18.75 1 96.81 300 ILE B N 1
ATOM 6172 C CA . ILE B 1 300 ? -9.75 -32.969 -17.484 1 96.81 300 ILE B CA 1
ATOM 6173 C C . ILE B 1 300 ? -9.547 -32 -16.328 1 96.81 300 ILE B C 1
ATOM 6175 O O . ILE B 1 300 ? -8.656 -31.156 -16.375 1 96.81 300 ILE B O 1
ATOM 6179 N N . VAL B 1 301 ? -10.383 -32.094 -15.336 1 98.06 301 VAL B N 1
ATOM 6180 C CA . VAL B 1 301 ? -10.148 -31.375 -14.086 1 98.06 301 VAL B CA 1
ATOM 6181 C C . VAL B 1 301 ? -9.258 -32.219 -13.172 1 98.06 301 VAL B C 1
ATOM 6183 O O . VAL B 1 301 ? -9.641 -33.312 -12.75 1 98.06 301 VAL B O 1
ATOM 6186 N N . LEU B 1 302 ? -8.102 -31.703 -12.891 1 96.31 302 LEU B N 1
ATOM 6187 C CA . LEU B 1 302 ? -7.129 -32.438 -12.086 1 96.31 302 LEU B CA 1
ATOM 6188 C C . LEU B 1 302 ? -7.641 -32.625 -10.656 1 96.31 302 LEU B C 1
ATOM 6190 O O . LEU B 1 302 ? -8.352 -31.766 -10.133 1 96.31 302 LEU B O 1
ATOM 6194 N N . ASP B 1 303 ? -7.242 -33.688 -10.078 1 94.88 303 ASP B N 1
ATOM 6195 C CA . ASP B 1 303 ? -7.512 -34 -8.672 1 94.88 303 ASP B CA 1
ATOM 6196 C C . ASP B 1 303 ? -6.258 -34.5 -7.969 1 94.88 303 ASP B C 1
ATOM 6198 O O . ASP B 1 303 ? -5.211 -34.656 -8.602 1 94.88 303 ASP B O 1
ATOM 6202 N N . LYS B 1 304 ? -6.387 -34.688 -6.664 1 92 304 LYS B N 1
ATOM 6203 C CA . LYS B 1 304 ? -5.238 -35.094 -5.863 1 92 304 LYS B CA 1
ATOM 6204 C C . LYS B 1 304 ? -4.676 -36.406 -6.352 1 92 304 LYS B C 1
ATOM 6206 O O . LYS B 1 304 ? -3.467 -36.656 -6.297 1 92 304 LYS B O 1
ATOM 6211 N N . GLU B 1 305 ? -5.492 -37.281 -6.906 1 91.12 305 GLU B N 1
ATOM 6212 C CA . GLU B 1 305 ? -5.082 -38.625 -7.352 1 91.12 305 GLU B CA 1
ATOM 6213 C C . GLU B 1 305 ? -4.215 -38.531 -8.609 1 91.12 305 GLU B C 1
ATOM 6215 O O . GLU B 1 305 ? -3.498 -39.469 -8.938 1 91.12 305 GLU B O 1
ATOM 6220 N N . ASP B 1 306 ? -4.301 -37.406 -9.219 1 91 306 ASP B N 1
ATOM 6221 C CA . ASP B 1 306 ? -3.518 -37.188 -10.438 1 91 306 ASP B CA 1
ATOM 6222 C C . ASP B 1 306 ? -2.121 -36.656 -10.102 1 91 306 ASP B C 1
ATOM 6224 O O . ASP B 1 306 ? -1.285 -36.5 -10.992 1 91 306 ASP B O 1
ATOM 6228 N N . LEU B 1 307 ? -1.867 -36.375 -8.836 1 90.56 307 LEU B N 1
ATOM 6229 C CA . LEU B 1 307 ? -0.586 -35.844 -8.383 1 90.56 307 LEU B CA 1
ATOM 6230 C C . LEU B 1 307 ? 0.204 -36.906 -7.621 1 90.56 307 LEU B C 1
ATOM 6232 O O . LEU B 1 307 ? -0.337 -37.969 -7.266 1 90.56 307 LEU B O 1
ATOM 6236 N N . ILE B 1 308 ? 1.491 -36.656 -7.43 1 86.06 308 ILE B N 1
ATOM 6237 C CA . ILE B 1 308 ? 2.307 -37.562 -6.613 1 86.06 308 ILE B CA 1
ATOM 6238 C C . ILE B 1 308 ? 1.804 -37.531 -5.172 1 86.06 308 ILE B C 1
ATOM 6240 O O . ILE B 1 308 ? 1.101 -36.625 -4.762 1 86.06 308 ILE B O 1
ATOM 6244 N N . PRO B 1 309 ? 2.16 -38.531 -4.383 1 87.31 309 PRO B N 1
ATOM 6245 C CA . PRO B 1 309 ? 1.634 -38.656 -3.021 1 87.31 309 PRO B CA 1
ATOM 6246 C C . PRO B 1 309 ? 2.012 -37.469 -2.141 1 87.31 309 PRO B C 1
ATOM 6248 O O . PRO B 1 309 ? 3.064 -36.875 -2.34 1 87.31 309 PRO B O 1
ATOM 6251 N N . LYS B 1 310 ? 1.121 -37.062 -1.184 1 91.62 310 LYS B N 1
ATOM 6252 C CA . LYS B 1 310 ? 1.316 -36.062 -0.113 1 91.62 310 LYS B CA 1
ATOM 6253 C C . LYS B 1 310 ? 0.973 -34.656 -0.584 1 91.62 310 LYS B C 1
ATOM 6255 O O . LYS B 1 310 ? 1.084 -33.719 0.181 1 91.62 310 LYS B O 1
ATOM 6260 N N . TYR B 1 311 ? 0.644 -34.625 -1.841 1 94.81 311 TYR B N 1
ATOM 6261 C CA . TYR B 1 311 ? 0.124 -33.344 -2.303 1 94.81 311 TYR B CA 1
ATOM 6262 C C . TYR B 1 311 ? -1.386 -33.25 -2.109 1 94.81 311 TYR B C 1
ATOM 6264 O O . TYR B 1 311 ? -2.082 -34.281 -2.203 1 94.81 311 TYR B O 1
ATOM 6272 N N . GLU B 1 312 ? -1.86 -32.094 -1.773 1 95.19 312 GLU B N 1
ATOM 6273 C CA . GLU B 1 312 ? -3.283 -31.781 -1.687 1 95.19 312 GLU B CA 1
ATOM 6274 C C . GLU B 1 312 ? -3.664 -30.672 -2.674 1 95.19 312 GLU B C 1
ATOM 6276 O O . GLU B 1 312 ? -2.824 -29.859 -3.061 1 95.19 312 GLU B O 1
ATOM 6281 N N . ILE B 1 313 ? -4.902 -30.734 -3.049 1 96.12 313 ILE B N 1
ATOM 6282 C CA . ILE B 1 313 ? -5.379 -29.734 -3.998 1 96.12 313 ILE B CA 1
ATOM 6283 C C . ILE B 1 313 ? -6.57 -28.984 -3.404 1 96.12 313 ILE B C 1
ATOM 6285 O O . ILE B 1 313 ? -7.414 -29.578 -2.73 1 96.12 313 ILE B O 1
ATOM 6289 N N . ASP B 1 314 ? -6.594 -27.688 -3.58 1 97.75 314 ASP B N 1
ATOM 6290 C CA . ASP B 1 314 ? -7.738 -26.859 -3.252 1 97.75 314 ASP B CA 1
ATOM 6291 C C . ASP B 1 314 ? -8.938 -27.188 -4.137 1 97.75 314 ASP B C 1
ATOM 6293 O O . ASP B 1 314 ? -8.969 -26.828 -5.316 1 97.75 314 ASP B O 1
ATOM 6297 N N . LYS B 1 315 ? -9.945 -27.766 -3.6 1 97.5 315 LYS B N 1
ATOM 6298 C CA . LYS B 1 315 ? -11.094 -28.234 -4.363 1 97.5 315 LYS B CA 1
ATOM 6299 C C . LYS B 1 315 ? -11.961 -27.078 -4.84 1 97.5 315 LYS B C 1
ATOM 6301 O O . LYS B 1 315 ? -12.859 -27.266 -5.664 1 97.5 315 LYS B O 1
ATOM 6306 N N . THR B 1 316 ? -11.656 -25.906 -4.355 1 98.38 316 THR B N 1
ATOM 6307 C CA . THR B 1 316 ? -12.383 -24.719 -4.812 1 98.38 316 THR B CA 1
ATOM 6308 C C . THR B 1 316 ? -11.695 -24.094 -6.016 1 98.38 316 THR B C 1
ATOM 6310 O O . THR B 1 316 ? -11.992 -22.953 -6.387 1 98.38 316 THR B O 1
ATOM 6313 N N . ARG B 1 317 ? -10.789 -24.812 -6.586 1 97.94 317 ARG B N 1
ATOM 6314 C CA . ARG B 1 317 ? -10.055 -24.438 -7.789 1 97.94 317 ARG B CA 1
ATOM 6315 C C . ARG B 1 317 ? -10.055 -25.562 -8.812 1 97.94 317 ARG B C 1
ATOM 6317 O O . ARG B 1 317 ? -9.898 -26.734 -8.453 1 97.94 317 ARG B O 1
ATOM 6324 N N . TYR B 1 318 ? -10.383 -25.219 -10.07 1 98.56 318 TYR B N 1
ATOM 6325 C CA . TYR B 1 318 ? -10.25 -26.188 -11.141 1 98.56 318 TYR B CA 1
ATOM 6326 C C . TYR B 1 318 ? -8.984 -25.938 -11.953 1 98.56 318 TYR B C 1
ATOM 6328 O O . TYR B 1 318 ? -8.727 -24.812 -12.383 1 98.56 318 TYR B O 1
ATOM 6336 N N . LEU B 1 319 ? -8.219 -26.891 -12.039 1 97.69 319 LEU B N 1
ATOM 6337 C CA . LEU B 1 319 ? -7.191 -26.953 -13.078 1 97.69 319 LEU B CA 1
ATOM 6338 C C . LEU B 1 319 ? -7.676 -27.75 -14.281 1 97.69 319 LEU B C 1
ATOM 6340 O O . LEU B 1 319 ? -7.609 -28.984 -14.273 1 97.69 319 LEU B O 1
ATOM 6344 N N . LEU B 1 320 ? -8.133 -27.047 -15.289 1 98.12 320 LEU B N 1
ATOM 6345 C CA . LEU B 1 320 ? -8.57 -27.703 -16.516 1 98.12 320 LEU B CA 1
ATOM 6346 C C . LEU B 1 320 ? -7.383 -28.031 -17.422 1 98.12 320 LEU B C 1
ATOM 6348 O O . LEU B 1 320 ? -6.703 -27.125 -17.906 1 98.12 320 LEU B O 1
ATOM 6352 N N . ILE B 1 321 ? -7.168 -29.25 -17.641 1 96.75 321 ILE B N 1
ATOM 6353 C CA . ILE B 1 321 ? -6.035 -29.688 -18.453 1 96.75 321 ILE B CA 1
ATOM 6354 C C . ILE B 1 321 ? -6.531 -30.172 -19.812 1 96.75 321 ILE B C 1
ATOM 6356 O O . ILE B 1 321 ? -7.445 -31 -19.875 1 96.75 321 ILE B O 1
ATOM 6360 N N . THR B 1 322 ? -5.973 -29.656 -20.844 1 96 322 THR B N 1
ATOM 6361 C CA . THR B 1 322 ? -6.301 -30.109 -22.188 1 96 322 THR B CA 1
ATOM 6362 C C . THR B 1 322 ? -5.523 -31.375 -22.547 1 96 322 THR B C 1
ATOM 6364 O O . THR B 1 322 ? -4.496 -31.672 -21.938 1 96 322 THR B O 1
ATOM 6367 N N . LYS B 1 323 ? -5.984 -32.062 -23.516 1 92.06 323 LYS B N 1
ATOM 6368 C CA . LYS B 1 323 ? -5.254 -33.219 -24.062 1 92.06 323 LYS B CA 1
ATOM 6369 C C . LYS B 1 323 ? -4.059 -32.75 -24.891 1 92.06 323 LYS B C 1
ATOM 6371 O O . LYS B 1 323 ? -3.951 -31.578 -25.234 1 92.06 323 LYS B O 1
ATOM 6376 N N . ASP B 1 324 ? -3.191 -33.719 -25.109 1 89.94 324 ASP B N 1
ATOM 6377 C CA . ASP B 1 324 ? -2.062 -33.406 -25.984 1 89.94 324 ASP B CA 1
ATOM 6378 C C . ASP B 1 324 ? -2.545 -32.938 -27.359 1 89.94 324 ASP B C 1
ATOM 6380 O O . ASP B 1 324 ? -3.512 -33.469 -27.906 1 89.94 324 ASP B O 1
ATOM 6384 N N . GLY B 1 325 ? -1.921 -31.938 -27.828 1 91.44 325 GLY B N 1
ATOM 6385 C CA . GLY B 1 325 ? -2.307 -31.406 -29.125 1 91.44 325 GLY B CA 1
ATOM 6386 C C . GLY B 1 325 ? -3.283 -30.25 -29.031 1 91.44 325 GLY B C 1
ATOM 6387 O O . GLY B 1 325 ? -3.652 -29.656 -30.031 1 91.44 325 GLY B O 1
ATOM 6388 N N . TYR B 1 326 ? -3.699 -29.984 -27.875 1 94.81 326 TYR B N 1
ATOM 6389 C CA . TYR B 1 326 ? -4.602 -28.875 -27.656 1 94.81 326 TYR B CA 1
ATOM 6390 C C . TYR B 1 326 ? -3.965 -27.828 -26.734 1 94.81 326 TYR B C 1
ATOM 6392 O O . TYR B 1 326 ? -3.016 -28.141 -26.016 1 94.81 326 TYR B O 1
ATOM 6400 N N . CYS B 1 327 ? -4.465 -26.562 -26.75 1 92.88 327 CYS B N 1
ATOM 6401 C CA . CYS B 1 327 ? -3.777 -25.422 -26.141 1 92.88 327 CYS B CA 1
ATOM 6402 C C . CYS B 1 327 ? -4.637 -24.781 -25.047 1 92.88 327 CYS B C 1
ATOM 6404 O O . CYS B 1 327 ? -5.781 -24.406 -25.297 1 92.88 327 CYS B O 1
ATOM 6406 N N . GLY B 1 328 ? -4.055 -24.609 -23.891 1 95.62 328 GLY B N 1
ATOM 6407 C CA . GLY B 1 328 ? -4.75 -23.969 -22.781 1 95.62 328 GLY B CA 1
ATOM 6408 C C . GLY B 1 328 ? -5.059 -22.5 -23.047 1 95.62 328 GLY B C 1
ATOM 6409 O O . GLY B 1 328 ? -6.102 -22 -22.609 1 95.62 328 GLY B O 1
ATOM 6410 N N . HIS B 1 329 ? -4.207 -21.781 -23.75 1 94 329 HIS B N 1
ATOM 6411 C CA . HIS B 1 329 ? -4.43 -20.375 -24.062 1 94 329 HIS B CA 1
ATOM 6412 C C . HIS B 1 329 ? -5.645 -20.188 -24.969 1 94 329 HIS B C 1
ATOM 6414 O O . HIS B 1 329 ? -6.418 -19.25 -24.781 1 94 329 HIS B O 1
ATOM 6420 N N . LYS B 1 330 ? -5.762 -21.062 -25.922 1 96.75 330 LYS B N 1
ATOM 6421 C CA . LYS B 1 330 ? -6.922 -21.016 -26.812 1 96.75 330 LYS B CA 1
ATOM 6422 C C . LYS B 1 330 ? -8.203 -21.344 -26.047 1 96.75 330 LYS B C 1
ATOM 6424 O O . LYS B 1 330 ? -9.266 -20.781 -26.328 1 96.75 330 LYS B O 1
ATOM 6429 N N . LEU B 1 331 ? -8.109 -22.312 -25.141 1 98.06 331 LEU B N 1
ATOM 6430 C CA . LEU B 1 331 ? -9.258 -22.609 -24.297 1 98.06 331 LEU B CA 1
ATOM 6431 C C . LEU B 1 331 ? -9.68 -21.391 -23.484 1 98.06 331 LEU B C 1
ATOM 6433 O O . LEU B 1 331 ? -10.875 -21.125 -23.328 1 98.06 331 LEU B O 1
ATOM 6437 N N . PHE B 1 332 ? -8.727 -20.688 -22.938 1 97.38 332 PHE B N 1
ATOM 6438 C CA . PHE B 1 332 ? -8.969 -19.453 -22.203 1 97.38 332 PHE B CA 1
ATOM 6439 C C . PHE B 1 332 ? -9.727 -18.453 -23.062 1 97.38 332 PHE B C 1
ATOM 6441 O O . PHE B 1 332 ? -10.703 -17.859 -22.609 1 97.38 332 PHE B O 1
ATOM 6448 N N . GLU B 1 333 ? -9.328 -18.266 -24.266 1 97.25 333 GLU B N 1
ATOM 6449 C CA . GLU B 1 333 ? -9.977 -17.344 -25.188 1 97.25 333 GLU B CA 1
ATOM 6450 C C . GLU B 1 333 ? -11.406 -17.781 -25.5 1 97.25 333 GLU B C 1
ATOM 6452 O O . GLU B 1 333 ? -12.312 -16.953 -25.578 1 97.25 333 GLU B O 1
ATOM 6457 N N . TYR B 1 334 ? -11.523 -19.094 -25.766 1 98.06 334 TYR B N 1
ATOM 6458 C CA . TYR B 1 334 ? -12.844 -19.641 -26.031 1 98.06 334 TYR B CA 1
ATOM 6459 C C . TYR B 1 334 ? -13.805 -19.359 -24.891 1 98.06 334 TYR B C 1
ATOM 6461 O O . TYR B 1 334 ? -14.938 -18.922 -25.109 1 98.06 334 TYR B O 1
ATOM 6469 N N . LEU B 1 335 ? -13.32 -19.578 -23.594 1 98.38 335 LEU B N 1
ATOM 6470 C CA . LEU B 1 335 ? -14.156 -19.328 -22.438 1 98.38 335 LEU B CA 1
ATOM 6471 C C . LEU B 1 335 ? -14.516 -17.859 -22.328 1 98.38 335 LEU B C 1
ATOM 6473 O O . LEU B 1 335 ? -15.648 -17.516 -21.984 1 98.38 335 LEU B O 1
ATOM 6477 N N . ARG B 1 336 ? -13.555 -17.016 -22.625 1 97.5 336 ARG B N 1
ATOM 6478 C CA . ARG B 1 336 ? -13.812 -15.578 -22.578 1 97.5 336 ARG B CA 1
ATOM 6479 C C . ARG B 1 336 ? -14.875 -15.172 -23.594 1 97.5 336 ARG B C 1
ATOM 6481 O O . ARG B 1 336 ? -15.727 -14.336 -23.312 1 97.5 336 ARG B O 1
ATOM 6488 N N . LYS B 1 337 ? -14.812 -15.727 -24.781 1 97.19 337 LYS B N 1
ATOM 6489 C CA . LYS B 1 337 ? -15.812 -15.469 -25.828 1 97.19 337 LYS B CA 1
ATOM 6490 C C . LYS B 1 337 ? -17.203 -15.906 -25.359 1 97.19 337 LYS B C 1
ATOM 6492 O O . LYS B 1 337 ? -18.203 -15.367 -25.828 1 97.19 337 LYS B O 1
ATOM 6497 N N . ASN B 1 338 ? -17.188 -16.859 -24.469 1 97.75 338 ASN B N 1
ATOM 6498 C CA . ASN B 1 338 ? -18.453 -17.344 -23.906 1 97.75 338 ASN B CA 1
ATOM 6499 C C . ASN B 1 338 ? -18.797 -16.625 -22.609 1 97.75 338 ASN B C 1
ATOM 6501 O O . ASN B 1 338 ? -19.578 -17.141 -21.797 1 97.75 338 ASN B O 1
ATOM 6505 N N . ASN B 1 339 ? -18.141 -15.484 -22.234 1 97.69 339 ASN B N 1
ATOM 6506 C CA . ASN B 1 339 ? -18.375 -14.609 -21.094 1 97.69 339 ASN B CA 1
ATOM 6507 C C . ASN B 1 339 ? -18.031 -15.297 -19.781 1 97.69 339 ASN B C 1
ATOM 6509 O O . ASN B 1 339 ? -18.766 -15.18 -18.797 1 97.69 339 ASN B O 1
ATOM 6513 N N . ILE B 1 340 ? -17.016 -16.094 -19.844 1 98.5 340 ILE B N 1
ATOM 6514 C CA . ILE B 1 340 ? -16.438 -16.688 -18.641 1 98.5 340 ILE B CA 1
ATOM 6515 C C . ILE B 1 340 ? -15.008 -16.172 -18.438 1 98.5 340 ILE B C 1
ATOM 6517 O O . ILE B 1 340 ? -14.133 -16.406 -19.281 1 98.5 340 ILE B O 1
ATOM 6521 N N . GLN B 1 341 ? -14.805 -15.438 -17.391 1 97.94 341 GLN B N 1
ATOM 6522 C CA . GLN B 1 341 ? -13.484 -14.914 -17.047 1 97.94 341 GLN B CA 1
ATOM 6523 C C . GLN B 1 341 ? -12.703 -15.906 -16.188 1 97.94 341 GLN B C 1
ATOM 6525 O O . GLN B 1 341 ? -12.961 -16.031 -14.984 1 97.94 341 GLN B O 1
ATOM 6530 N N . SER B 1 342 ? -11.75 -16.594 -16.812 1 97.69 342 SER B N 1
ATOM 6531 C CA . SER B 1 342 ? -10.883 -17.516 -16.094 1 97.69 342 SER B CA 1
ATOM 6532 C C . SER B 1 342 ? -9.727 -16.766 -15.422 1 97.69 342 SER B C 1
ATOM 6534 O O . SER B 1 342 ? -9.469 -15.602 -15.727 1 97.69 342 SER B O 1
ATOM 6536 N N . GLU B 1 343 ? -9.055 -17.391 -14.523 1 96.44 343 GLU B N 1
ATOM 6537 C CA . GLU B 1 343 ? -7.98 -16.766 -13.75 1 96.44 343 GLU B CA 1
ATOM 6538 C C . GLU B 1 343 ? -6.723 -16.609 -14.594 1 96.44 343 GLU B C 1
ATOM 6540 O O . GLU B 1 343 ? -6.113 -15.531 -14.609 1 96.44 343 GLU B O 1
ATOM 6545 N N . MET B 1 344 ? -6.336 -17.688 -15.203 1 91.94 344 MET B N 1
ATOM 6546 C CA . MET B 1 344 ? -5.129 -17.688 -16.016 1 91.94 344 MET B CA 1
ATOM 6547 C C . MET B 1 344 ? -5.059 -18.922 -16.906 1 91.94 344 MET B C 1
ATOM 6549 O O . MET B 1 344 ? -5.82 -19.859 -16.719 1 91.94 344 MET B O 1
ATOM 6553 N N . SER B 1 345 ? -4.23 -18.812 -17.906 1 92.94 345 SER B N 1
ATOM 6554 C CA . SER B 1 345 ? -3.959 -19.969 -18.75 1 92.94 345 SER B CA 1
ATOM 6555 C C . SER B 1 345 ? -2.467 -20.281 -18.812 1 92.94 345 SER B C 1
ATOM 6557 O O . SER B 1 345 ? -1.64 -19.438 -18.469 1 92.94 345 SER B O 1
ATOM 6559 N N . PHE B 1 346 ? -2.168 -21.375 -19.016 1 88.94 346 PHE B N 1
ATOM 6560 C CA . PHE B 1 346 ? -0.847 -21.859 -19.406 1 88.94 346 PHE B CA 1
ATOM 6561 C C . PHE B 1 346 ? -0.942 -22.812 -20.578 1 88.94 346 PHE B C 1
ATOM 6563 O O . PHE B 1 346 ? -2.02 -23 -21.156 1 88.94 346 PHE B O 1
ATOM 6570 N N . SER B 1 347 ? 0.127 -23.281 -21.031 1 87.5 347 SER B N 1
ATOM 6571 C CA . SER B 1 347 ? 0.169 -24.016 -22.297 1 87.5 347 SER B CA 1
ATOM 6572 C C . SER B 1 347 ? -0.833 -25.172 -22.297 1 87.5 347 SER B C 1
ATOM 6574 O O . SER B 1 347 ? -1.547 -25.375 -23.281 1 87.5 347 SER B O 1
ATOM 6576 N N . LYS B 1 348 ? -0.992 -25.844 -21.156 1 92.25 348 LYS B N 1
ATOM 6577 C CA . LYS B 1 348 ? -1.749 -27.094 -21.141 1 92.25 348 LYS B CA 1
ATOM 6578 C C . LYS B 1 348 ? -3.098 -26.906 -20.453 1 92.25 348 LYS B C 1
ATOM 6580 O O . LYS B 1 348 ? -3.879 -27.844 -20.328 1 92.25 348 LYS B O 1
ATOM 6585 N N . GLY B 1 349 ? -3.303 -25.641 -20.078 1 95.88 349 GLY B N 1
ATOM 6586 C CA . GLY B 1 349 ? -4.574 -25.625 -19.375 1 95.88 349 GLY B CA 1
ATOM 6587 C C . GLY B 1 349 ? -4.984 -24.234 -18.906 1 95.88 349 GLY B C 1
ATOM 6588 O O . GLY B 1 349 ? -4.402 -23.234 -19.344 1 95.88 349 GLY B O 1
ATOM 6589 N N . VAL B 1 350 ? -6.113 -24.234 -18.109 1 97.38 350 VAL B N 1
ATOM 6590 C CA . VAL B 1 350 ? -6.723 -23.031 -17.578 1 97.38 350 VAL B CA 1
ATOM 6591 C C . VAL B 1 350 ? -7.023 -23.203 -16.094 1 97.38 350 VAL B C 1
ATOM 6593 O O . VAL B 1 350 ? -7.418 -24.297 -15.664 1 97.38 350 VAL B O 1
ATOM 6596 N N . VAL B 1 351 ? -6.785 -22.172 -15.305 1 97.56 351 VAL B N 1
ATOM 6597 C CA . VAL B 1 351 ? -7.102 -22.188 -13.883 1 97.56 351 VAL B CA 1
ATOM 6598 C C . VAL B 1 351 ? -8.398 -21.422 -13.633 1 97.56 351 VAL B C 1
ATOM 6600 O O . VAL B 1 351 ? -8.555 -20.297 -14.094 1 97.56 351 VAL B O 1
ATOM 6603 N N . LEU B 1 352 ? -9.32 -22.031 -12.953 1 98.69 352 LEU B N 1
ATOM 6604 C CA . LEU B 1 352 ? -10.555 -21.406 -12.5 1 98.69 352 LEU B CA 1
ATOM 6605 C C . LEU B 1 352 ? -10.609 -21.359 -10.977 1 98.69 352 LEU B C 1
ATOM 6607 O O . LEU B 1 352 ? -10.25 -22.328 -10.305 1 98.69 352 LEU B O 1
ATOM 6611 N N . ILE B 1 353 ? -11 -20.25 -10.438 1 98.56 353 ILE B N 1
ATOM 6612 C CA . ILE B 1 353 ? -11.125 -20.078 -8.992 1 98.56 353 ILE B CA 1
ATOM 6613 C C . ILE B 1 353 ? -12.57 -19.797 -8.625 1 98.56 353 ILE B C 1
ATOM 6615 O O . ILE B 1 353 ? -13.172 -18.844 -9.133 1 98.56 353 ILE B O 1
ATOM 6619 N N . PHE B 1 354 ? -13.102 -20.609 -7.758 1 98.69 354 PHE B N 1
ATOM 6620 C CA . PHE B 1 354 ? -14.461 -20.422 -7.27 1 98.69 354 PHE B CA 1
ATOM 6621 C C . PHE B 1 354 ? -14.461 -19.781 -5.887 1 98.69 354 PHE B C 1
ATOM 6623 O O . PHE B 1 354 ? -13.43 -19.734 -5.219 1 98.69 354 PHE B O 1
ATOM 6630 N N . SER B 1 355 ? -15.539 -19.234 -5.492 1 98.12 355 SER B N 1
ATOM 6631 C CA . SER B 1 355 ? -15.844 -18.828 -4.129 1 98.12 355 SER B CA 1
ATOM 6632 C C . SER B 1 355 ? -17.234 -19.266 -3.715 1 98.12 355 SER B C 1
ATOM 6634 O O . SER B 1 355 ? -18.031 -19.734 -4.551 1 98.12 355 SER B O 1
ATOM 6636 N N . PRO B 1 356 ? -17.531 -19.141 -2.479 1 98.19 356 PRO B N 1
ATOM 6637 C CA . PRO B 1 356 ? -18.844 -19.609 -2.023 1 98.19 356 PRO B CA 1
ATOM 6638 C C . PRO B 1 356 ? -20 -18.797 -2.619 1 98.19 356 PRO B C 1
ATOM 6640 O O . PRO B 1 356 ? -21.156 -19.172 -2.48 1 98.19 356 PRO B O 1
ATOM 6643 N N . SER B 1 357 ? -19.688 -17.766 -3.318 1 97.56 357 SER B N 1
ATOM 6644 C CA . SER B 1 357 ? -20.75 -16.984 -3.949 1 97.56 357 SER B CA 1
ATOM 6645 C C . SER B 1 357 ? -21.125 -17.562 -5.312 1 97.56 357 SER B C 1
ATOM 6647 O O . SER B 1 357 ? -22.109 -17.141 -5.914 1 97.56 357 SER B O 1
ATOM 6649 N N . ASN B 1 358 ? -20.391 -18.5 -5.867 1 97.94 358 ASN B N 1
ATOM 6650 C CA . ASN B 1 358 ? -20.75 -19.172 -7.113 1 97.94 358 ASN B CA 1
ATOM 6651 C C . ASN B 1 358 ? -21.891 -20.172 -6.902 1 97.94 358 ASN B C 1
ATOM 6653 O O . ASN B 1 358 ? -21.797 -21.031 -6.035 1 97.94 358 ASN B O 1
ATOM 6657 N N . SER B 1 359 ? -22.844 -20.062 -7.727 1 97.12 359 SER B N 1
ATOM 6658 C CA . SER B 1 359 ? -24.047 -20.891 -7.613 1 97.12 359 SER B CA 1
ATOM 6659 C C . SER B 1 359 ? -23.984 -22.094 -8.547 1 97.12 359 SER B C 1
ATOM 6661 O O . SER B 1 359 ? -23.047 -22.219 -9.344 1 97.12 359 SER B O 1
ATOM 6663 N N . GLU B 1 360 ? -24.984 -22.938 -8.398 1 98.25 360 GLU B N 1
ATOM 6664 C CA . GLU B 1 360 ? -25.062 -24.078 -9.305 1 98.25 360 GLU B CA 1
ATOM 6665 C C . GLU B 1 360 ? -25.234 -23.625 -10.75 1 98.25 360 GLU B C 1
ATOM 6667 O O . GLU B 1 360 ? -24.734 -24.266 -11.672 1 98.25 360 GLU B O 1
ATOM 6672 N N . GLU B 1 361 ? -25.969 -22.516 -10.898 1 98.38 361 GLU B N 1
ATOM 6673 C CA . GLU B 1 361 ? -26.141 -21.969 -12.234 1 98.38 361 GLU B CA 1
ATOM 6674 C C . GLU B 1 361 ? -24.797 -21.594 -12.867 1 98.38 361 GLU B C 1
ATOM 6676 O O . GLU B 1 361 ? -24.625 -21.734 -14.078 1 98.38 361 GLU B O 1
ATOM 6681 N N . ASP B 1 362 ? -23.922 -21.109 -12.07 1 98.56 362 ASP B N 1
ATOM 6682 C CA . ASP B 1 362 ? -22.594 -20.766 -12.562 1 98.56 362 ASP B CA 1
ATOM 6683 C C . ASP B 1 362 ? -21.859 -22.016 -13.062 1 98.56 362 ASP B C 1
ATOM 6685 O O . ASP B 1 362 ? -21.219 -21.984 -14.117 1 98.56 362 ASP B O 1
ATOM 6689 N N . PHE B 1 363 ? -21.938 -23.094 -12.344 1 98.75 363 PHE B N 1
ATOM 6690 C CA . PHE B 1 363 ? -21.312 -24.344 -12.734 1 98.75 363 PHE B CA 1
ATOM 6691 C C . PHE B 1 363 ? -21.953 -24.906 -14 1 98.75 363 PHE B C 1
ATOM 6693 O O . PHE B 1 363 ? -21.266 -25.453 -14.859 1 98.75 363 PHE B O 1
ATOM 6700 N N . GLU B 1 364 ? -23.234 -24.75 -14.062 1 98.69 364 GLU B N 1
ATOM 6701 C CA . GLU B 1 364 ? -23.953 -25.203 -15.258 1 98.69 364 GLU B CA 1
ATOM 6702 C C . GLU B 1 364 ? -23.5 -24.438 -16.5 1 98.69 364 GLU B C 1
ATOM 6704 O O . GLU B 1 364 ? -23.375 -25.016 -17.578 1 98.69 364 GLU B O 1
ATOM 6709 N N . LYS B 1 365 ? -23.344 -23.172 -16.312 1 98.62 365 LYS B N 1
ATOM 6710 C CA . LYS B 1 365 ? -22.844 -22.344 -17.422 1 98.62 365 LYS B CA 1
ATOM 6711 C C . LYS B 1 365 ? -21.484 -22.828 -17.891 1 98.62 365 LYS B C 1
ATOM 6713 O O . LYS B 1 365 ? -21.219 -22.906 -19.094 1 98.62 365 LYS B O 1
ATOM 6718 N N . LEU B 1 366 ? -20.609 -23.094 -16.969 1 98.81 366 LEU B N 1
ATOM 6719 C CA . LEU B 1 366 ? -19.281 -23.625 -17.297 1 98.81 366 LEU B CA 1
ATOM 6720 C C . LEU B 1 366 ? -19.391 -24.969 -18.016 1 98.81 366 LEU B C 1
ATOM 6722 O O . LEU B 1 366 ? -18.734 -25.188 -19.031 1 98.81 366 LEU B O 1
ATOM 6726 N N . TYR B 1 367 ? -20.25 -25.859 -17.469 1 98.75 367 TYR B N 1
ATOM 6727 C CA . TYR B 1 367 ? -20.453 -27.188 -18.047 1 98.75 367 TYR B CA 1
ATOM 6728 C C . TYR B 1 367 ? -20.922 -27.094 -19.484 1 98.75 367 TYR B C 1
ATOM 6730 O O . TYR B 1 367 ? -20.406 -27.781 -20.359 1 98.75 367 TYR B O 1
ATOM 6738 N N . LEU B 1 368 ? -21.906 -26.219 -19.703 1 98.75 368 LEU B N 1
ATOM 6739 C CA . LEU B 1 368 ? -22.484 -26.078 -21.031 1 98.75 368 LEU B CA 1
ATOM 6740 C C . LEU B 1 368 ? -21.453 -25.516 -22.016 1 98.75 368 LEU B C 1
ATOM 6742 O O . LEU B 1 368 ? -21.406 -25.938 -23.172 1 98.75 368 LEU B O 1
ATOM 6746 N N . ALA B 1 369 ? -20.688 -24.547 -21.578 1 98.69 369 ALA B N 1
ATOM 6747 C CA . ALA B 1 369 ? -19.625 -24 -22.438 1 98.69 369 ALA B CA 1
ATOM 6748 C C . ALA B 1 369 ? -18.641 -25.078 -22.859 1 98.69 369 ALA B C 1
ATOM 6750 O O . ALA B 1 369 ? -18.25 -25.156 -24.016 1 98.69 369 ALA B O 1
ATOM 6751 N N . LEU B 1 370 ? -18.281 -25.969 -21.953 1 98.69 370 LEU B N 1
ATOM 6752 C CA . LEU B 1 370 ? -17.312 -27.016 -22.25 1 98.69 370 LEU B CA 1
ATOM 6753 C C . LEU B 1 370 ? -17.938 -28.125 -23.094 1 98.69 370 LEU B C 1
ATOM 6755 O O . LEU B 1 370 ? -17.266 -28.719 -23.938 1 98.69 370 LEU B O 1
ATOM 6759 N N . LYS B 1 371 ? -19.188 -28.391 -22.797 1 98.5 371 LYS B N 1
ATOM 6760 C CA . LYS B 1 371 ? -19.906 -29.375 -23.594 1 98.5 371 LYS B CA 1
ATOM 6761 C C . LYS B 1 371 ? -19.953 -28.953 -25.062 1 98.5 371 LYS B C 1
ATOM 6763 O O . LYS B 1 371 ? -19.797 -29.781 -25.969 1 98.5 371 LYS B O 1
ATOM 6768 N N . ASN B 1 372 ? -20.062 -27.688 -25.297 1 98.44 372 ASN B N 1
ATOM 6769 C CA . ASN B 1 372 ? -20.219 -27.141 -26.641 1 98.44 372 ASN B CA 1
ATOM 6770 C C . ASN B 1 372 ? -18.859 -26.828 -27.281 1 98.44 372 ASN B C 1
ATOM 6772 O O . ASN B 1 372 ? -18.797 -26.375 -28.422 1 98.44 372 ASN B O 1
ATOM 6776 N N . LEU B 1 373 ? -17.844 -27.031 -26.594 1 98.19 373 LEU B N 1
ATOM 6777 C CA . LEU B 1 373 ? -16.5 -26.734 -27.094 1 98.19 373 LEU B CA 1
ATOM 6778 C C . LEU B 1 373 ? -16.156 -27.625 -28.281 1 98.19 373 LEU B C 1
ATOM 6780 O O . LEU B 1 373 ? -16.219 -28.859 -28.188 1 98.19 373 LEU B O 1
ATOM 6784 N N . ASN B 1 374 ? -15.82 -27.016 -29.453 1 97.75 374 ASN B N 1
ATOM 6785 C CA . ASN B 1 374 ? -15.227 -27.734 -30.578 1 97.75 374 ASN B CA 1
ATOM 6786 C C . ASN B 1 374 ? -13.719 -27.859 -30.422 1 97.75 374 ASN B C 1
ATOM 6788 O O . ASN B 1 374 ? -12.984 -26.875 -30.516 1 97.75 374 ASN B O 1
ATOM 6792 N N . LEU B 1 375 ? -13.281 -29 -30.266 1 96.62 375 LEU B N 1
ATOM 6793 C CA . LEU B 1 375 ? -11.875 -29.281 -30 1 96.62 375 LEU B CA 1
ATOM 6794 C C . LEU B 1 375 ? -10.984 -28.703 -31.094 1 96.62 375 LEU B C 1
ATOM 6796 O O . LEU B 1 375 ? -9.836 -28.328 -30.844 1 96.62 375 LEU B O 1
ATOM 6800 N N . ASN B 1 376 ? -11.484 -28.609 -32.281 1 96.19 376 ASN B N 1
ATOM 6801 C CA . ASN B 1 376 ? -10.711 -28.062 -33.375 1 96.19 376 ASN B CA 1
ATOM 6802 C C . ASN B 1 376 ? -10.352 -26.594 -33.156 1 96.19 376 ASN B C 1
ATOM 6804 O O . ASN B 1 376 ? -9.359 -26.094 -33.688 1 96.19 376 ASN B O 1
ATOM 6808 N N . ASP B 1 377 ? -11.102 -25.953 -32.312 1 96.06 377 ASP B N 1
ATOM 6809 C CA . ASP B 1 377 ? -10.906 -24.531 -32.062 1 96.06 377 ASP B CA 1
ATOM 6810 C C . ASP B 1 377 ? -9.711 -24.297 -31.156 1 96.06 377 ASP B C 1
ATOM 6812 O O . ASP B 1 377 ? -9.18 -23.172 -31.109 1 96.06 377 ASP B O 1
ATOM 6816 N N . ILE B 1 378 ? -9.273 -25.328 -30.469 1 97 378 ILE B N 1
ATOM 6817 C CA . ILE B 1 378 ? -8.18 -25.109 -29.531 1 97 378 ILE B CA 1
ATOM 6818 C C . ILE B 1 378 ? -6.996 -26 -29.891 1 97 378 ILE B C 1
ATOM 6820 O O . ILE B 1 378 ? -6.133 -26.266 -29.062 1 97 378 ILE B O 1
ATOM 6824 N N . LYS B 1 379 ? -6.969 -26.531 -31.094 1 95.62 379 LYS B N 1
ATOM 6825 C CA . LYS B 1 379 ? -5.863 -27.344 -31.578 1 95.62 379 LYS B CA 1
ATOM 6826 C C . LYS B 1 379 ? -4.59 -26.516 -31.734 1 95.62 379 LYS B C 1
ATOM 6828 O O . LYS B 1 379 ? -4.652 -25.328 -32.062 1 95.62 379 LYS B O 1
ATOM 6833 N N . THR B 1 380 ? -3.523 -27.109 -31.422 1 91.12 380 THR B N 1
ATOM 6834 C CA . THR B 1 380 ? -2.229 -26.453 -31.594 1 91.12 380 THR B CA 1
ATOM 6835 C C . THR B 1 380 ? -1.219 -27.422 -32.219 1 91.12 380 THR B C 1
ATOM 6837 O O . THR B 1 380 ? -1.388 -28.641 -32.125 1 91.12 380 THR B O 1
ATOM 6840 N N . ASN B 1 381 ? -0.166 -26.891 -32.875 1 84.94 381 ASN B N 1
ATOM 6841 C CA . ASN B 1 381 ? 0.91 -27.672 -33.469 1 84.94 381 ASN B CA 1
ATOM 6842 C C . ASN B 1 381 ? 2.168 -27.641 -32.594 1 84.94 381 ASN B C 1
ATOM 6844 O O . ASN B 1 381 ? 3.199 -28.203 -32.969 1 84.94 381 ASN B O 1
ATOM 6848 N N . GLU B 1 382 ? 1.952 -27.016 -31.531 1 78.62 382 GLU B N 1
ATOM 6849 C CA . GLU B 1 382 ? 3.121 -26.906 -30.672 1 78.62 382 GLU B CA 1
ATOM 6850 C C . GLU B 1 382 ? 3.51 -28.266 -30.078 1 78.62 382 GLU B C 1
ATOM 6852 O O . GLU B 1 382 ? 2.643 -29.062 -29.734 1 78.62 382 GLU B O 1
ATOM 6857 N N . LYS B 1 383 ? 4.809 -28.547 -30.094 1 74.69 383 LYS B N 1
ATOM 6858 C CA . LYS B 1 383 ? 5.328 -29.797 -29.547 1 74.69 383 LYS B CA 1
ATOM 6859 C C . LYS B 1 383 ? 5.516 -29.719 -28.047 1 74.69 383 LYS B C 1
ATOM 6861 O O . LYS B 1 383 ? 5.867 -28.656 -27.516 1 74.69 383 LYS B O 1
ATOM 6866 N N . LYS B 1 384 ? 5.129 -30.797 -27.453 1 78.31 384 LYS B N 1
ATOM 6867 C CA . LYS B 1 384 ? 5.383 -30.906 -26.016 1 78.31 384 LYS B CA 1
ATOM 6868 C C . LYS B 1 384 ? 6.879 -31.031 -25.734 1 78.31 384 LYS B C 1
ATOM 6870 O O . LYS B 1 384 ? 7.566 -31.844 -26.359 1 78.31 384 LYS B O 1
ATOM 6875 N N . LEU B 1 385 ? 7.371 -30.062 -24.953 1 77.44 385 LEU B N 1
ATOM 6876 C CA . LEU B 1 385 ? 8.758 -30.172 -24.531 1 77.44 385 LEU B CA 1
ATOM 6877 C C . LEU B 1 385 ? 8.836 -30.438 -23.031 1 77.44 385 LEU B C 1
ATOM 6879 O O . LEU B 1 385 ? 8.086 -29.859 -22.25 1 77.44 385 LEU B O 1
ATOM 6883 N N . ASN B 1 386 ? 9.625 -31.344 -22.719 1 78.75 386 ASN B N 1
ATOM 6884 C CA . ASN B 1 386 ? 9.836 -31.656 -21.312 1 78.75 386 ASN B CA 1
ATOM 6885 C C . ASN B 1 386 ? 10.875 -30.719 -20.688 1 78.75 386 ASN B C 1
ATOM 6887 O O . ASN B 1 386 ? 11.93 -30.469 -21.281 1 78.75 386 ASN B O 1
ATOM 6891 N N . TYR B 1 387 ? 10.461 -30.172 -19.562 1 78.75 387 TYR B N 1
ATOM 6892 C CA . TYR B 1 387 ? 11.391 -29.344 -18.797 1 78.75 387 TYR B CA 1
ATOM 6893 C C . TYR B 1 387 ? 12.469 -30.203 -18.141 1 78.75 387 TYR B C 1
ATOM 6895 O O . TYR B 1 387 ? 12.18 -31.281 -17.625 1 78.75 387 TYR B O 1
ATOM 6903 N N . THR B 1 388 ? 13.719 -29.812 -18.359 1 77.75 388 THR B N 1
ATOM 6904 C CA . THR B 1 388 ? 14.844 -30.5 -17.734 1 77.75 388 THR B CA 1
ATOM 6905 C C . THR B 1 388 ? 15.523 -29.594 -16.703 1 77.75 388 THR B C 1
ATOM 6907 O O . THR B 1 388 ? 15.797 -28.422 -16.984 1 77.75 388 THR B O 1
ATOM 6910 N N . ARG B 1 389 ? 15.711 -30.156 -15.578 1 80.75 389 ARG B N 1
ATOM 6911 C CA . ARG B 1 389 ? 16.422 -29.406 -14.539 1 80.75 389 ARG B CA 1
ATOM 6912 C C . ARG B 1 389 ? 17.906 -29.344 -14.828 1 80.75 389 ARG B C 1
ATOM 6914 O O . ARG B 1 389 ? 18.5 -30.328 -15.305 1 80.75 389 ARG B O 1
ATOM 6921 N N . ILE B 1 390 ? 18.422 -28.172 -14.523 1 85.94 390 ILE B N 1
ATOM 6922 C CA . ILE B 1 390 ? 19.859 -28.031 -14.648 1 85.94 390 ILE B CA 1
ATOM 6923 C C . ILE B 1 390 ? 20.469 -27.656 -13.289 1 85.94 390 ILE B C 1
ATOM 6925 O O . ILE B 1 390 ? 19.75 -27.203 -12.398 1 85.94 390 ILE B O 1
ATOM 6929 N N . VAL B 1 391 ? 21.719 -27.969 -13.156 1 86 391 VAL B N 1
ATOM 6930 C CA . VAL B 1 391 ? 22.438 -27.578 -11.961 1 86 391 VAL B CA 1
ATOM 6931 C C . VAL B 1 391 ? 22.891 -26.125 -12.094 1 86 391 VAL B C 1
ATOM 6933 O O . VAL B 1 391 ? 23.578 -25.766 -13.062 1 86 391 VAL B O 1
ATOM 6936 N N . ASN B 1 392 ? 22.516 -25.359 -11.156 1 92.12 392 ASN B N 1
ATOM 6937 C CA . ASN B 1 392 ? 22.828 -23.938 -11.211 1 92.12 392 ASN B CA 1
ATOM 6938 C C . ASN B 1 392 ? 23.953 -23.578 -10.234 1 92.12 392 ASN B C 1
ATOM 6940 O O . ASN B 1 392 ? 24.094 -24.203 -9.188 1 92.12 392 ASN B O 1
ATOM 6944 N N . THR B 1 393 ? 24.75 -22.688 -10.625 1 94 393 THR B N 1
ATOM 6945 C CA . THR B 1 393 ? 25.781 -22.109 -9.758 1 94 393 THR B CA 1
ATOM 6946 C C . THR B 1 393 ? 25.516 -20.625 -9.539 1 94 393 THR B C 1
ATOM 6948 O O . THR B 1 393 ? 25.625 -19.828 -10.477 1 94 393 THR B O 1
ATOM 6951 N N . LYS B 1 394 ? 25.141 -20.281 -8.328 1 94.62 394 LYS B N 1
ATOM 6952 C CA . LYS B 1 394 ? 24.953 -18.875 -7.992 1 94.62 394 LYS B CA 1
ATOM 6953 C C . LYS B 1 394 ? 26.266 -18.234 -7.527 1 94.62 394 LYS B C 1
ATOM 6955 O O . LYS B 1 394 ? 26.906 -18.75 -6.609 1 94.62 394 LYS B O 1
ATOM 6960 N N . VAL B 1 395 ? 26.609 -17.078 -8.078 1 96.38 395 VAL B N 1
ATOM 6961 C CA . VAL B 1 395 ? 27.891 -16.469 -7.738 1 96.38 395 VAL B CA 1
ATOM 6962 C C . VAL B 1 395 ? 27.656 -15.062 -7.172 1 96.38 395 VAL B C 1
ATOM 6964 O O . VAL B 1 395 ? 28.547 -14.477 -6.555 1 96.38 395 VAL B O 1
ATOM 6967 N N . LEU B 1 396 ? 26.469 -14.57 -7.363 1 96.62 396 LEU B N 1
ATOM 6968 C CA . LEU B 1 396 ? 26.094 -13.273 -6.812 1 96.62 396 LEU B CA 1
ATOM 6969 C C . LEU B 1 396 ? 24.734 -13.344 -6.125 1 96.62 396 LEU B C 1
ATOM 6971 O O . LEU B 1 396 ? 23.828 -14.008 -6.613 1 96.62 396 LEU B O 1
ATOM 6975 N N . GLU B 1 397 ? 24.625 -12.648 -5.02 1 96.94 397 GLU B N 1
ATOM 6976 C CA . GLU B 1 397 ? 23.344 -12.531 -4.348 1 96.94 397 GLU B CA 1
ATOM 6977 C C . GLU B 1 397 ? 22.422 -11.57 -5.094 1 96.94 397 GLU B C 1
ATOM 6979 O O . GLU B 1 397 ? 22.891 -10.688 -5.812 1 96.94 397 GLU B O 1
ATOM 6984 N N . PRO B 1 398 ? 21.109 -11.719 -4.898 1 94.75 398 PRO B N 1
ATOM 6985 C CA . PRO B 1 398 ? 20.156 -10.867 -5.602 1 94.75 398 PRO B CA 1
ATOM 6986 C C . PRO B 1 398 ? 20.438 -9.375 -5.426 1 94.75 398 PRO B C 1
ATOM 6988 O O . PRO B 1 398 ? 20.375 -8.609 -6.387 1 94.75 398 PRO B O 1
ATOM 6991 N N . TYR B 1 399 ? 20.766 -8.93 -4.215 1 95.25 399 TYR B N 1
ATOM 6992 C CA . TYR B 1 399 ? 20.969 -7.508 -3.957 1 95.25 399 TYR B CA 1
ATOM 6993 C C . TYR B 1 399 ? 22.234 -7.004 -4.641 1 95.25 399 TYR B C 1
ATOM 6995 O O . TYR B 1 399 ? 22.328 -5.832 -5.016 1 95.25 399 TYR B O 1
ATOM 7003 N N . GLU B 1 400 ? 23.25 -7.871 -4.867 1 95.5 400 GLU B N 1
ATOM 7004 C CA . GLU B 1 400 ? 24.453 -7.52 -5.621 1 95.5 400 GLU B CA 1
ATOM 7005 C C . GLU B 1 400 ? 24.141 -7.332 -7.105 1 95.5 400 GLU B C 1
ATOM 7007 O O . GLU B 1 400 ? 24.578 -6.359 -7.719 1 95.5 400 GLU B O 1
ATOM 7012 N N . VAL B 1 401 ? 23.375 -8.289 -7.621 1 94.81 401 VAL B N 1
ATOM 7013 C CA . VAL B 1 401 ? 22.984 -8.266 -9.023 1 94.81 401 VAL B CA 1
ATOM 7014 C C . VAL B 1 401 ? 22.266 -6.953 -9.336 1 94.81 401 VAL B C 1
ATOM 7016 O O . VAL B 1 401 ? 22.516 -6.332 -10.375 1 94.81 401 VAL B O 1
ATOM 7019 N N . PHE B 1 402 ? 21.422 -6.531 -8.445 1 91.38 402 PHE B N 1
ATOM 7020 C CA . PHE B 1 402 ? 20.641 -5.32 -8.617 1 91.38 402 PHE B CA 1
ATOM 7021 C C . PHE B 1 402 ? 21.531 -4.105 -8.828 1 91.38 402 PHE B C 1
ATOM 7023 O O . PHE B 1 402 ? 21.219 -3.236 -9.648 1 91.38 402 PHE B O 1
ATOM 7030 N N . ASN B 1 403 ? 22.672 -4.086 -8.211 1 89.75 403 ASN B N 1
ATOM 7031 C CA . ASN B 1 403 ? 23.531 -2.912 -8.203 1 89.75 403 ASN B CA 1
ATOM 7032 C C . ASN B 1 403 ? 24.484 -2.91 -9.398 1 89.75 403 ASN B C 1
ATOM 7034 O O . ASN B 1 403 ? 25.062 -1.878 -9.734 1 89.75 403 ASN B O 1
ATOM 7038 N N . PHE B 1 404 ? 24.656 -4.066 -10.07 1 92.38 404 PHE B N 1
ATOM 7039 C CA . PHE B 1 404 ? 25.609 -4.172 -11.164 1 92.38 404 PHE B CA 1
ATOM 7040 C C . PHE B 1 404 ? 24.969 -3.738 -12.484 1 92.38 404 PHE B C 1
ATOM 7042 O O . PHE B 1 404 ? 23.781 -3.943 -12.703 1 92.38 404 PHE B O 1
ATOM 7049 N N . LYS B 1 405 ? 25.797 -3.199 -13.312 1 92.25 405 LYS B N 1
ATOM 7050 C CA . LYS B 1 405 ? 25.344 -2.852 -14.664 1 92.25 405 LYS B CA 1
ATOM 7051 C C . LYS B 1 405 ? 25.203 -4.098 -15.531 1 92.25 405 LYS B C 1
ATOM 7053 O O . LYS B 1 405 ? 25.734 -5.16 -15.195 1 92.25 405 LYS B O 1
ATOM 7058 N N . ALA B 1 406 ? 24.375 -3.941 -16.547 1 94.25 406 ALA B N 1
ATOM 7059 C CA . ALA B 1 406 ? 24.062 -5.078 -17.406 1 94.25 406 ALA B CA 1
ATOM 7060 C C . ALA B 1 406 ? 24.469 -4.801 -18.844 1 94.25 406 ALA B C 1
ATOM 7062 O O . ALA B 1 406 ? 24.688 -3.648 -19.234 1 94.25 406 ALA B O 1
ATOM 7063 N N . GLU B 1 407 ? 24.766 -5.758 -19.641 1 95.62 407 GLU B N 1
ATOM 7064 C CA . GLU B 1 407 ? 24.922 -5.719 -21.094 1 95.62 407 GLU B CA 1
ATOM 7065 C C . GLU B 1 407 ? 24.156 -6.848 -21.766 1 95.62 407 GLU B C 1
ATOM 7067 O O . GLU B 1 407 ? 23.797 -7.84 -21.109 1 95.62 407 GLU B O 1
ATOM 7072 N N . HIS B 1 408 ? 23.828 -6.68 -22.969 1 96.25 408 HIS B N 1
ATOM 7073 C CA . HIS B 1 408 ? 23.125 -7.695 -23.75 1 96.25 408 HIS B CA 1
ATOM 7074 C C . HIS B 1 408 ? 24.109 -8.508 -24.594 1 96.25 408 HIS B C 1
ATOM 7076 O O . HIS B 1 408 ? 24.922 -7.938 -25.328 1 96.25 408 HIS B O 1
ATOM 7082 N N . LEU B 1 409 ? 24 -9.773 -24.5 1 96.81 409 LEU B N 1
ATOM 7083 C CA . LEU B 1 409 ? 24.844 -10.664 -25.297 1 96.81 409 LEU B CA 1
ATOM 7084 C C . LEU B 1 409 ? 24 -11.688 -26.047 1 96.81 409 LEU B C 1
ATOM 7086 O O . LEU B 1 409 ? 22.922 -12.07 -25.578 1 96.81 409 LEU B O 1
ATOM 7090 N N . GLU B 1 410 ? 24.453 -12.094 -27.172 1 96.81 410 GLU B N 1
ATOM 7091 C CA . GLU B 1 410 ? 23.828 -13.195 -27.891 1 96.81 410 GLU B CA 1
ATOM 7092 C C . GLU B 1 410 ? 23.844 -14.477 -27.062 1 96.81 410 GLU B C 1
ATOM 7094 O O . GLU B 1 410 ? 24.656 -14.625 -26.156 1 96.81 410 GLU B O 1
ATOM 7099 N N . LEU B 1 411 ? 23.031 -15.391 -27.422 1 96.56 411 LEU B N 1
ATOM 7100 C CA . LEU B 1 411 ? 22.828 -16.609 -26.656 1 96.56 411 LEU B CA 1
ATOM 7101 C C . LEU B 1 411 ? 24.156 -17.328 -26.391 1 96.56 411 LEU B C 1
ATOM 7103 O O . LEU B 1 411 ? 24.516 -17.562 -25.25 1 96.56 411 LEU B O 1
ATOM 7107 N N . ASN B 1 412 ? 24.922 -17.469 -27.406 1 94.88 412 ASN B N 1
ATOM 7108 C CA . ASN B 1 412 ? 26.156 -18.234 -27.266 1 94.88 412 ASN B CA 1
ATOM 7109 C C . ASN B 1 412 ? 27.203 -17.469 -26.469 1 94.88 412 ASN B C 1
ATOM 7111 O O . ASN B 1 412 ? 27.969 -18.062 -25.719 1 94.88 412 ASN B O 1
ATOM 7115 N N . ALA B 1 413 ? 27.203 -16.219 -26.625 1 96.31 413 ALA B N 1
ATOM 7116 C CA . ALA B 1 413 ? 28.172 -15.383 -25.938 1 96.31 413 ALA B CA 1
ATOM 7117 C C . ALA B 1 413 ? 27.844 -15.25 -24.453 1 96.31 413 ALA B C 1
ATOM 7119 O O . ALA B 1 413 ? 28.688 -14.836 -23.656 1 96.31 413 ALA B O 1
ATOM 7120 N N . SER B 1 414 ? 26.672 -15.617 -24.078 1 97 414 SER B N 1
ATOM 7121 C CA . SER B 1 414 ? 26.219 -15.453 -22.703 1 97 414 SER B CA 1
ATOM 7122 C C . SER B 1 414 ? 26.656 -16.625 -21.828 1 97 414 SER B C 1
ATOM 7124 O O . SER B 1 414 ? 26.594 -16.547 -20.594 1 97 414 SER B O 1
ATOM 7126 N N . VAL B 1 415 ? 27.141 -17.672 -22.5 1 97 415 VAL B N 1
ATOM 7127 C CA . VAL B 1 415 ? 27.562 -18.828 -21.734 1 97 415 VAL B CA 1
ATOM 7128 C C . VAL B 1 415 ? 28.703 -18.453 -20.797 1 97 415 VAL B C 1
ATOM 7130 O O . VAL B 1 415 ? 29.672 -17.812 -21.219 1 97 415 VAL B O 1
ATOM 7133 N N . GLY B 1 416 ? 28.562 -18.797 -19.578 1 96.56 416 GLY B N 1
ATOM 7134 C CA . GLY B 1 416 ? 29.594 -18.516 -18.594 1 96.56 416 GLY B CA 1
ATOM 7135 C C . GLY B 1 416 ? 29.422 -17.172 -17.906 1 96.56 416 GLY B C 1
ATOM 7136 O O . GLY B 1 416 ? 30.078 -16.891 -16.906 1 96.56 416 GLY B O 1
ATOM 7137 N N . LYS B 1 417 ? 28.562 -16.422 -18.422 1 97.38 417 LYS B N 1
ATOM 7138 C CA . LYS B 1 417 ? 28.297 -15.109 -17.828 1 97.38 417 LYS B CA 1
ATOM 7139 C C . LYS B 1 417 ? 27.234 -15.211 -16.719 1 97.38 417 LYS B C 1
ATOM 7141 O O . LYS B 1 417 ? 26.594 -16.25 -16.578 1 97.38 417 LYS B O 1
ATOM 7146 N N . VAL B 1 418 ? 27.172 -14.141 -15.93 1 97.62 418 VAL B N 1
ATOM 7147 C CA . VAL B 1 418 ? 26.219 -14.117 -14.82 1 97.62 418 VAL B CA 1
ATOM 7148 C C . VAL B 1 418 ? 24.922 -13.445 -15.266 1 97.62 418 VAL B C 1
ATOM 7150 O O . VAL B 1 418 ? 24.953 -12.344 -15.812 1 97.62 418 VAL B O 1
ATOM 7153 N N . ALA B 1 419 ? 23.812 -14.078 -15 1 96.75 419 ALA B N 1
ATOM 7154 C CA . ALA B 1 419 ? 22.516 -13.586 -15.438 1 96.75 419 ALA B CA 1
ATOM 7155 C C . ALA B 1 419 ? 22.094 -12.344 -14.648 1 96.75 419 ALA B C 1
ATOM 7157 O O . ALA B 1 419 ? 22.125 -12.352 -13.414 1 96.75 419 ALA B O 1
ATOM 7158 N N . LYS B 1 420 ? 21.672 -11.281 -15.32 1 95.75 420 LYS B N 1
ATOM 7159 C CA . LYS B 1 420 ? 21.125 -10.086 -14.703 1 95.75 420 LYS B CA 1
ATOM 7160 C C . LYS B 1 420 ? 19.641 -10.25 -14.414 1 95.75 420 LYS B C 1
ATOM 7162 O O . LYS B 1 420 ? 19.109 -9.656 -13.469 1 95.75 420 LYS B O 1
ATOM 7167 N N . GLU B 1 421 ? 19.031 -11.078 -15.281 1 93.19 421 GLU B N 1
ATOM 7168 C CA . GLU B 1 421 ? 17.609 -11.383 -15.18 1 93.19 421 GLU B CA 1
ATOM 7169 C C . GLU B 1 421 ? 17.344 -12.883 -15.273 1 93.19 421 GLU B C 1
ATOM 7171 O O . GLU B 1 421 ? 18.219 -13.641 -15.719 1 93.19 421 GLU B O 1
ATOM 7176 N N . GLU B 1 422 ? 16.172 -13.242 -14.82 1 92.56 422 GLU B N 1
ATOM 7177 C CA . GLU B 1 422 ? 15.82 -14.656 -14.883 1 92.56 422 GLU B CA 1
ATOM 7178 C C . GLU B 1 422 ? 15.578 -15.102 -16.312 1 92.56 422 GLU B C 1
ATOM 7180 O O . GLU B 1 422 ? 15.133 -14.312 -17.156 1 92.56 422 GLU B O 1
ATOM 7185 N N . ILE B 1 423 ? 15.82 -16.281 -16.594 1 92.56 423 ILE B N 1
ATOM 7186 C CA . ILE B 1 423 ? 15.453 -16.953 -17.828 1 92.56 423 ILE B CA 1
ATOM 7187 C C . ILE B 1 423 ? 14.352 -17.984 -17.562 1 92.56 423 ILE B C 1
ATOM 7189 O O . ILE B 1 423 ? 14.586 -18.984 -16.875 1 92.56 423 ILE B O 1
ATOM 7193 N N . ILE B 1 424 ? 13.227 -17.75 -18.141 1 90.25 424 ILE B N 1
ATOM 7194 C CA . ILE B 1 424 ? 12.07 -18.547 -17.734 1 90.25 424 ILE B CA 1
ATOM 7195 C C . ILE B 1 424 ? 11.391 -19.125 -18.969 1 90.25 424 ILE B C 1
ATOM 7197 O O . ILE B 1 424 ? 10.57 -18.469 -19.609 1 90.25 424 ILE B O 1
ATOM 7201 N N . PRO B 1 425 ? 11.562 -20.359 -19.234 1 86.38 425 PRO B N 1
ATOM 7202 C CA . PRO B 1 425 ? 10.836 -21.016 -20.312 1 86.38 425 PRO B CA 1
ATOM 7203 C C . PRO B 1 425 ? 9.367 -21.266 -19.984 1 86.38 425 PRO B C 1
ATOM 7205 O O . PRO B 1 425 ? 9.039 -21.609 -18.844 1 86.38 425 PRO B O 1
ATOM 7208 N N . TYR B 1 426 ? 8.594 -21.141 -20.938 1 79.75 426 TYR B N 1
ATOM 7209 C CA . TYR B 1 426 ? 7.168 -21.453 -20.875 1 79.75 426 TYR B CA 1
ATOM 7210 C C . TYR B 1 426 ? 6.781 -22.469 -21.938 1 79.75 426 TYR B C 1
ATOM 7212 O O . TYR B 1 426 ? 6.758 -22.156 -23.125 1 79.75 426 TYR B O 1
ATOM 7220 N N . PRO B 1 427 ? 6.438 -23.672 -21.469 1 79.19 427 PRO B N 1
ATOM 7221 C CA . PRO B 1 427 ? 6.23 -24.156 -20.094 1 79.19 427 PRO B CA 1
ATOM 7222 C C . PRO B 1 427 ? 7.531 -24.531 -19.391 1 79.19 427 PRO B C 1
ATOM 7224 O O . PRO B 1 427 ? 8.555 -24.734 -20.062 1 79.19 427 PRO B O 1
ATOM 7227 N N . PRO B 1 428 ? 7.543 -24.719 -18.031 1 76.88 428 PRO B N 1
ATOM 7228 C CA . PRO B 1 428 ? 6.371 -24.547 -17.172 1 76.88 428 PRO B CA 1
ATOM 7229 C C . PRO B 1 428 ? 6.297 -23.172 -16.531 1 76.88 428 PRO B C 1
ATOM 7231 O O . PRO B 1 428 ? 5.473 -22.938 -15.648 1 76.88 428 PRO B O 1
ATOM 7234 N N . GLY B 1 429 ? 7.254 -22.219 -16.797 1 76.44 429 GLY B N 1
ATOM 7235 C CA . GLY B 1 429 ? 7.215 -20.859 -16.266 1 76.44 429 GLY B CA 1
ATOM 7236 C C . GLY B 1 429 ? 8.047 -20.703 -15.008 1 76.44 429 GLY B C 1
ATOM 7237 O O . GLY B 1 429 ? 7.707 -19.891 -14.141 1 76.44 429 GLY B O 1
ATOM 7238 N N . ILE B 1 430 ? 8.977 -21.516 -14.844 1 84.06 430 ILE B N 1
ATOM 7239 C CA . ILE B 1 430 ? 9.922 -21.422 -13.734 1 84.06 430 ILE B CA 1
ATOM 7240 C C . ILE B 1 430 ? 11.305 -21.062 -14.266 1 84.06 430 ILE B C 1
ATOM 7242 O O . ILE B 1 430 ? 11.711 -21.516 -15.336 1 84.06 430 ILE B O 1
ATOM 7246 N N . PRO B 1 431 ? 11.984 -20.297 -13.492 1 88.69 431 PRO B N 1
ATOM 7247 C CA . PRO B 1 431 ? 13.312 -19.891 -13.961 1 88.69 431 PRO B CA 1
ATOM 7248 C C . PRO B 1 431 ? 14.289 -21.062 -14.047 1 88.69 431 PRO B C 1
ATOM 7250 O O . PRO B 1 431 ? 14.477 -21.781 -13.062 1 88.69 431 PRO B O 1
ATOM 7253 N N . ILE B 1 432 ? 14.906 -21.188 -15.203 1 91 432 ILE B N 1
ATOM 7254 C CA . ILE B 1 432 ? 15.984 -22.172 -15.32 1 91 432 ILE B CA 1
ATOM 7255 C C . ILE B 1 432 ? 17.312 -21.547 -14.883 1 91 432 ILE B C 1
ATOM 7257 O O . ILE B 1 432 ? 18.234 -22.25 -14.5 1 91 432 ILE B O 1
ATOM 7261 N N . VAL B 1 433 ? 17.344 -20.234 -14.977 1 93.94 433 VAL B N 1
ATOM 7262 C CA . VAL B 1 433 ? 18.453 -19.438 -14.453 1 93.94 433 VAL B CA 1
ATOM 7263 C C . VAL B 1 433 ? 17.906 -18.25 -13.68 1 93.94 433 VAL B C 1
ATOM 7265 O O . VAL B 1 433 ? 17.094 -17.484 -14.195 1 93.94 433 VAL B O 1
ATOM 7268 N N . CYS B 1 434 ? 18.344 -18.188 -12.422 1 93.06 434 CYS B N 1
ATOM 7269 C CA . CYS B 1 434 ? 17.953 -17.031 -11.602 1 93.06 434 CYS B CA 1
ATOM 7270 C C . CYS B 1 434 ? 19 -15.938 -11.68 1 93.06 434 CYS B C 1
ATOM 7272 O O . CYS B 1 434 ? 20.141 -16.172 -12.102 1 93.06 434 CYS B O 1
ATOM 7274 N N . ARG B 1 435 ? 18.594 -14.766 -11.328 1 93.81 435 ARG B N 1
ATOM 7275 C CA . ARG B 1 435 ? 19.547 -13.656 -11.242 1 93.81 435 ARG B CA 1
ATOM 7276 C C . ARG B 1 435 ? 20.75 -14.023 -10.383 1 93.81 435 ARG B C 1
ATOM 7278 O O . ARG B 1 435 ? 20.594 -14.57 -9.289 1 93.81 435 ARG B O 1
ATOM 7285 N N . GLY B 1 436 ? 21.953 -13.719 -10.898 1 95.88 436 GLY B N 1
ATOM 7286 C CA . GLY B 1 436 ? 23.156 -13.969 -10.133 1 95.88 436 GLY B CA 1
ATOM 7287 C C . GLY B 1 436 ? 23.75 -15.344 -10.391 1 95.88 436 GLY B C 1
ATOM 7288 O O . GLY B 1 436 ? 24.844 -15.656 -9.906 1 95.88 436 GLY B O 1
ATOM 7289 N N . GLU B 1 437 ? 23.047 -16.203 -11.164 1 96.31 437 GLU B N 1
ATOM 7290 C CA . GLU B 1 437 ? 23.562 -17.531 -11.516 1 96.31 437 GLU B CA 1
ATOM 7291 C C . GLU B 1 437 ? 24.328 -17.484 -12.828 1 96.31 437 GLU B C 1
ATOM 7293 O O . GLU B 1 437 ? 24.062 -16.656 -13.688 1 96.31 437 GLU B O 1
ATOM 7298 N N . ILE B 1 438 ? 25.234 -18.422 -12.938 1 97.38 438 ILE B N 1
ATOM 7299 C CA . ILE B 1 438 ? 26 -18.562 -14.18 1 97.38 438 ILE B CA 1
ATOM 7300 C C . ILE B 1 438 ? 25.125 -19.219 -15.25 1 97.38 438 ILE B C 1
ATOM 7302 O O . ILE B 1 438 ? 24.422 -20.188 -14.984 1 97.38 438 ILE B O 1
ATOM 7306 N N . ILE B 1 439 ? 25.156 -18.625 -16.422 1 97.31 439 ILE B N 1
ATOM 7307 C CA . ILE B 1 439 ? 24.453 -19.188 -17.547 1 97.31 439 ILE B CA 1
ATOM 7308 C C . ILE B 1 439 ? 25.266 -20.328 -18.156 1 97.31 439 ILE B C 1
ATOM 7310 O O . ILE B 1 439 ? 26.297 -20.094 -18.797 1 97.31 439 ILE B O 1
ATOM 7314 N N . SER B 1 440 ? 24.766 -21.484 -18.062 1 96.38 440 SER B N 1
ATOM 7315 C CA . SER B 1 440 ? 25.5 -22.672 -18.531 1 96.38 440 SER B CA 1
ATOM 7316 C C . SER B 1 440 ? 25.172 -22.969 -19.984 1 96.38 440 SER B C 1
ATOM 7318 O O . SER B 1 440 ? 24.219 -22.422 -20.547 1 96.38 440 SER B O 1
ATOM 7320 N N . GLU B 1 441 ? 25.938 -23.844 -20.516 1 95.69 441 GLU B N 1
ATOM 7321 C CA . GLU B 1 441 ? 25.672 -24.328 -21.859 1 95.69 441 GLU B CA 1
ATOM 7322 C C . GLU B 1 441 ? 24.344 -25.078 -21.922 1 95.69 441 GLU B C 1
ATOM 7324 O O . GLU B 1 441 ? 23.625 -25.016 -22.922 1 95.69 441 GLU B O 1
ATOM 7329 N N . GLU B 1 442 ? 24.188 -25.781 -20.922 1 94.69 442 GLU B N 1
ATOM 7330 C CA . GLU B 1 442 ? 22.938 -26.531 -20.844 1 94.69 442 GLU B CA 1
ATOM 7331 C C . GLU B 1 442 ? 21.734 -25.625 -20.891 1 94.69 442 GLU B C 1
ATOM 7333 O O . GLU B 1 442 ? 20.75 -25.922 -21.578 1 94.69 442 GLU B O 1
ATOM 7338 N N . ALA B 1 443 ? 21.781 -24.547 -20.172 1 94.69 443 ALA B N 1
ATOM 7339 C CA . ALA B 1 443 ? 20.688 -23.578 -20.156 1 94.69 443 ALA B CA 1
ATOM 7340 C C . ALA B 1 443 ? 20.438 -23.016 -21.547 1 94.69 443 ALA B C 1
ATOM 7342 O O . ALA B 1 443 ? 19.281 -22.906 -21.984 1 94.69 443 ALA B O 1
ATOM 7343 N N . ILE B 1 444 ? 21.453 -22.719 -22.219 1 95.38 444 ILE B N 1
ATOM 7344 C CA . ILE B 1 444 ? 21.344 -22.141 -23.547 1 95.38 444 ILE B CA 1
ATOM 7345 C C . ILE B 1 444 ? 20.766 -23.156 -24.516 1 95.38 444 ILE B C 1
ATOM 7347 O O . ILE B 1 444 ? 19.969 -22.812 -25.391 1 95.38 444 ILE B O 1
ATOM 7351 N N . ASN B 1 445 ? 21.156 -24.328 -24.344 1 93.38 445 ASN B N 1
ATOM 7352 C CA . ASN B 1 445 ? 20.609 -25.391 -25.188 1 93.38 445 ASN B CA 1
ATOM 7353 C C . ASN B 1 445 ? 19.094 -25.516 -25 1 93.38 445 ASN B C 1
ATOM 7355 O O . ASN B 1 445 ? 18.359 -25.719 -25.969 1 93.38 445 ASN B O 1
ATOM 7359 N N . ILE B 1 446 ? 18.703 -25.438 -23.812 1 92.19 446 ILE B N 1
ATOM 7360 C CA . ILE B 1 446 ? 17.281 -25.5 -23.516 1 92.19 446 ILE B CA 1
ATOM 7361 C C . ILE B 1 446 ? 16.562 -24.328 -24.188 1 92.19 446 ILE B C 1
ATOM 7363 O O . ILE B 1 446 ? 15.547 -24.5 -24.844 1 92.19 446 ILE B O 1
ATOM 7367 N N . VAL B 1 447 ? 17.125 -23.141 -24.047 1 93 447 VAL B N 1
ATOM 7368 C CA . VAL B 1 447 ? 16.547 -21.938 -24.609 1 93 447 VAL B CA 1
ATOM 7369 C C . VAL B 1 447 ? 16.422 -22.078 -26.125 1 93 447 VAL B C 1
ATOM 7371 O O . VAL B 1 447 ? 15.383 -21.766 -26.703 1 93 447 VAL B O 1
ATOM 7374 N N . ARG B 1 448 ? 17.391 -22.578 -26.719 1 92.19 448 ARG B N 1
ATOM 7375 C CA . ARG B 1 448 ? 17.375 -22.781 -28.156 1 92.19 448 ARG B CA 1
ATOM 7376 C C . ARG B 1 448 ? 16.281 -23.75 -28.578 1 92.19 448 ARG B C 1
ATOM 7378 O O . ARG B 1 448 ? 15.625 -23.547 -29.594 1 92.19 448 ARG B O 1
ATOM 7385 N N . ASN B 1 449 ? 16.25 -24.734 -27.828 1 89.88 449 ASN B N 1
ATOM 7386 C CA . ASN B 1 449 ? 15.211 -25.719 -28.125 1 89.88 449 ASN B CA 1
ATOM 7387 C C . ASN B 1 449 ? 13.82 -25.109 -28.047 1 89.88 449 ASN B C 1
ATOM 7389 O O . ASN B 1 449 ? 12.961 -25.391 -28.891 1 89.88 449 ASN B O 1
ATOM 7393 N N . TYR B 1 450 ? 13.625 -24.312 -27.031 1 90.19 450 TYR B N 1
ATOM 7394 C CA . TYR B 1 450 ? 12.336 -23.641 -26.891 1 90.19 450 TYR B CA 1
ATOM 7395 C C . TYR B 1 450 ? 12.086 -22.703 -28.062 1 90.19 450 TYR B C 1
ATOM 7397 O O . TYR B 1 450 ? 10.992 -22.703 -28.641 1 90.19 450 TYR B O 1
ATOM 7405 N N . ILE B 1 451 ? 13.062 -22.016 -28.438 1 87.75 451 ILE B N 1
ATOM 7406 C CA . ILE B 1 451 ? 12.945 -21.062 -29.531 1 87.75 451 ILE B CA 1
ATOM 7407 C C . ILE B 1 451 ? 12.664 -21.812 -30.844 1 87.75 451 ILE B C 1
ATOM 7409 O O . ILE B 1 451 ? 11.789 -21.422 -31.609 1 87.75 451 ILE B O 1
ATOM 7413 N N . LYS B 1 452 ? 13.289 -22.812 -31.062 1 87.19 452 LYS B N 1
ATOM 7414 C CA . LYS B 1 452 ? 13.117 -23.625 -32.281 1 87.19 452 LYS B CA 1
ATOM 7415 C C . LYS B 1 452 ? 11.695 -24.156 -32.375 1 87.19 452 LYS B C 1
ATOM 7417 O O . LYS B 1 452 ? 11.18 -24.328 -33.5 1 87.19 452 LYS B O 1
ATOM 7422 N N . ASN B 1 453 ? 11.156 -24.344 -31.281 1 85.25 453 ASN B N 1
ATOM 7423 C CA . ASN B 1 453 ? 9.812 -24.906 -31.281 1 85.25 453 ASN B CA 1
ATOM 7424 C C . ASN B 1 453 ? 8.75 -23.812 -31.109 1 85.25 453 ASN B C 1
ATOM 7426 O O . ASN B 1 453 ? 7.613 -24.094 -30.75 1 85.25 453 ASN B O 1
ATOM 7430 N N . ASN B 1 454 ? 9.172 -22.562 -31.172 1 81.19 454 ASN B N 1
ATOM 7431 C CA . ASN B 1 454 ? 8.289 -21.406 -31.141 1 81.19 454 ASN B CA 1
ATOM 7432 C C . ASN B 1 454 ? 7.602 -21.25 -29.781 1 81.19 454 ASN B C 1
ATOM 7434 O O . ASN B 1 454 ? 6.406 -20.953 -29.719 1 81.19 454 ASN B O 1
ATOM 7438 N N . LEU B 1 455 ? 8.32 -21.688 -28.797 1 83.12 455 LEU B N 1
ATOM 7439 C CA . LEU B 1 455 ? 7.852 -21.484 -27.422 1 83.12 455 LEU B CA 1
ATOM 7440 C C . LEU B 1 455 ? 8.469 -20.219 -26.828 1 83.1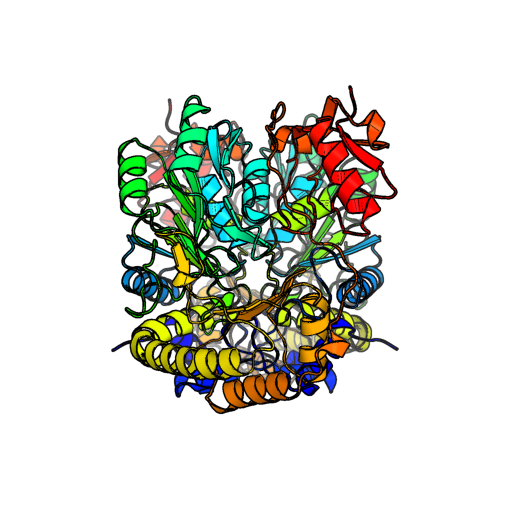2 455 LEU B C 1
ATOM 7442 O O . LEU B 1 455 ? 9.508 -19.75 -27.281 1 83.12 455 LEU B O 1
ATOM 7446 N N . THR B 1 456 ? 7.824 -19.719 -25.859 1 83 456 THR B N 1
ATOM 7447 C CA . THR B 1 456 ? 8.234 -18.453 -25.266 1 83 456 THR B CA 1
ATOM 7448 C C . THR B 1 456 ? 9.25 -18.672 -24.156 1 83 456 THR B C 1
ATOM 7450 O O . THR B 1 456 ? 9.109 -19.609 -23.359 1 83 456 THR B O 1
ATOM 7453 N N . VAL B 1 457 ? 10.242 -17.828 -24.172 1 87.81 457 VAL B N 1
ATOM 7454 C CA . VAL B 1 457 ? 11.195 -17.766 -23.078 1 87.81 457 VAL B CA 1
ATOM 7455 C C . VAL B 1 457 ? 11.32 -16.328 -22.594 1 87.81 457 VAL B C 1
ATOM 7457 O O . VAL B 1 457 ? 11.789 -15.453 -23.328 1 87.81 457 VAL B O 1
ATOM 7460 N N . LEU B 1 458 ? 10.961 -16.078 -21.375 1 87.81 458 LEU B N 1
ATOM 7461 C CA . LEU B 1 458 ? 11.148 -14.75 -20.797 1 87.81 458 LEU B CA 1
ATOM 7462 C C . LEU B 1 458 ? 12.617 -14.516 -20.438 1 87.81 458 LEU B C 1
ATOM 7464 O O . LEU B 1 458 ? 13.289 -15.414 -19.938 1 87.81 458 LEU B O 1
ATOM 7468 N N . GLY B 1 459 ? 13.047 -13.336 -20.609 1 89.69 459 GLY B N 1
ATOM 7469 C CA . GLY B 1 459 ? 14.43 -13 -20.328 1 89.69 459 GLY B CA 1
ATOM 7470 C C . GLY B 1 459 ? 15.312 -12.977 -21.562 1 89.69 459 GLY B C 1
ATOM 7471 O O . GLY B 1 459 ? 16.484 -12.633 -21.484 1 89.69 459 GLY B O 1
ATOM 7472 N N . ILE B 1 460 ? 14.664 -13.383 -22.703 1 90.69 460 ILE B N 1
ATOM 7473 C CA . ILE B 1 460 ? 15.352 -13.352 -23.984 1 90.69 460 ILE B CA 1
ATOM 7474 C C . ILE B 1 460 ? 14.672 -12.344 -24.906 1 90.69 460 ILE B C 1
ATOM 7476 O O . ILE B 1 460 ? 13.445 -12.336 -25.047 1 90.69 460 ILE B O 1
ATOM 7480 N N . GLU B 1 461 ? 15.414 -11.406 -25.344 1 88.44 461 GLU B N 1
ATOM 7481 C CA . GLU B 1 461 ? 14.906 -10.43 -26.297 1 88.44 461 GLU B CA 1
ATOM 7482 C C . GLU B 1 461 ? 15.797 -10.375 -27.547 1 88.44 461 GLU B C 1
ATOM 7484 O O . GLU B 1 461 ? 16.984 -10.07 -27.438 1 88.44 461 GLU B O 1
ATOM 7489 N N . ASN B 1 462 ? 15.211 -10.609 -28.672 1 90.44 462 ASN B N 1
ATOM 7490 C CA . ASN B 1 462 ? 15.969 -10.602 -29.922 1 90.44 462 ASN B CA 1
ATOM 7491 C C . ASN B 1 462 ? 17.203 -11.492 -29.828 1 90.44 462 ASN B C 1
ATOM 7493 O O . ASN B 1 462 ? 18.312 -11.062 -30.188 1 90.44 462 ASN B O 1
ATOM 7497 N N . ASN B 1 463 ? 17.062 -12.594 -29.203 1 91.56 463 ASN B N 1
ATOM 7498 C CA . ASN B 1 463 ? 18.094 -13.617 -29.062 1 91.56 463 ASN B CA 1
ATOM 7499 C C . ASN B 1 463 ? 19.25 -13.125 -28.203 1 91.56 463 ASN B C 1
ATOM 7501 O O . ASN B 1 463 ? 20.391 -13.547 -28.406 1 91.56 463 ASN B O 1
ATOM 7505 N N . LYS B 1 464 ? 19.016 -12.219 -27.422 1 94.88 464 LYS B N 1
ATOM 7506 C CA . LYS B 1 464 ? 20.031 -11.703 -26.516 1 94.88 464 LYS B CA 1
ATOM 7507 C C . LYS B 1 464 ? 19.594 -11.875 -25.062 1 94.88 464 LYS B C 1
ATOM 7509 O O . LYS B 1 464 ? 18.391 -11.922 -24.766 1 94.88 464 LYS B O 1
ATOM 7514 N N . ILE B 1 465 ? 20.547 -12.008 -24.25 1 96 465 ILE B N 1
ATOM 7515 C CA . ILE B 1 465 ? 20.328 -12.148 -22.812 1 96 465 ILE B CA 1
ATOM 7516 C C . ILE B 1 465 ? 21 -11 -22.062 1 96 465 ILE B C 1
ATOM 7518 O O . ILE B 1 465 ? 22.109 -10.578 -22.422 1 96 465 ILE B O 1
ATOM 7522 N N . LYS B 1 466 ? 20.344 -10.523 -21.125 1 94.81 466 LYS B N 1
ATOM 7523 C CA . LYS B 1 466 ? 20.938 -9.492 -20.266 1 94.81 466 LYS B CA 1
ATOM 7524 C C . LYS B 1 466 ? 21.875 -10.109 -19.234 1 94.81 466 LYS B C 1
ATOM 7526 O O . LYS B 1 466 ? 21.438 -10.883 -18.375 1 94.81 466 LYS B O 1
ATOM 7531 N N . VAL B 1 467 ? 23.141 -9.758 -19.188 1 97.19 467 VAL B N 1
ATOM 7532 C CA . VAL B 1 467 ? 24.141 -10.32 -18.281 1 97.19 467 VAL B CA 1
ATOM 7533 C C . VAL B 1 467 ? 24.844 -9.195 -17.531 1 97.19 467 VAL B C 1
ATOM 7535 O O . VAL B 1 467 ? 24.75 -8.031 -17.906 1 97.19 467 VAL B O 1
ATOM 7538 N N . ILE B 1 468 ? 25.438 -9.57 -16.391 1 96.31 468 ILE B N 1
ATOM 7539 C CA . ILE B 1 468 ? 26.203 -8.602 -15.617 1 96.31 468 ILE B CA 1
ATOM 7540 C C . ILE B 1 468 ? 27.438 -8.164 -16.406 1 96.31 468 ILE B C 1
ATOM 7542 O O . ILE B 1 468 ? 28.156 -9 -16.953 1 96.31 468 ILE B O 1
ATOM 7546 N N . LYS B 1 469 ? 27.609 -6.855 -16.531 1 90.69 469 LYS B N 1
ATOM 7547 C CA . LYS B 1 469 ? 28.766 -6.297 -17.234 1 90.69 469 LYS B CA 1
ATOM 7548 C C . LYS B 1 469 ? 30.047 -6.48 -16.422 1 90.69 469 LYS B C 1
ATOM 7550 O O . LYS B 1 469 ? 30.047 -6.262 -15.203 1 90.69 469 LYS B O 1
ATOM 7555 N N . ASP B 1 470 ? 30.922 -7.023 -17.047 1 78.69 470 ASP B N 1
ATOM 7556 C CA . ASP B 1 470 ? 32.219 -7.195 -16.406 1 78.69 470 ASP B CA 1
ATOM 7557 C C . ASP B 1 470 ? 32.844 -5.844 -16.047 1 78.69 470 ASP B C 1
ATOM 7559 O O . ASP B 1 470 ? 32.688 -4.871 -16.781 1 78.69 470 ASP B O 1
ATOM 7563 N N . ASN B 1 471 ? 33 -5.457 -14.742 1 58.22 471 ASN B N 1
ATOM 7564 C CA . ASN B 1 471 ? 33.75 -4.238 -14.43 1 58.22 471 ASN B CA 1
ATOM 7565 C C . ASN B 1 471 ? 35.062 -4.164 -15.188 1 58.22 471 ASN B C 1
ATOM 7567 O O . ASN B 1 471 ? 35.688 -5.191 -15.461 1 58.22 471 ASN B O 1
#

Nearest PDB structures (foldseek):
  2x3l-assembly1_A  TM=8.506E-01  e=1.716E-36  Staphylococcus aureus
  3n75-assembly1_A  TM=7.775E-01  e=1.113E-26  Escherichia coli K-12
  5fkz-assembly1_E  TM=7.455E-01  e=3.150E-25  Escherichia coli K-12
  7p9b-assembly1_A  TM=7.201E-01  e=1.992E-24  Providencia stuartii
  5xx1-assembly1_I  TM=7.563E-01  e=2.823E-23  Salmonella enterica subsp. enterica serovar Typhi